Protein 1Q01 (pdb70)

Radius of gyration: 10.57 Å; Cα contacts (8 Å, |Δi|>4): 35; chains: 1; bounding box: 26×23×22 Å

Nearest PDB structures (foldseek):
  1q01-assembly1_A  TM=4.381E-01  e=5.360E-04  Macrovipera lebetinus
  1q01-assembly1_A  TM=1.027E+00  e=1.363E-05  Macrovipera lebetinus
  1q01-assembly1_A  TM=1.019E+00  e=1.363E-05  Macrovipera lebetinus
  1q01-assembly1_A  TM=5.788E-01  e=1.151E-03  Macrovipera lebetinus
  1q01-assembly1_A  TM=3.207E-01  e=1.508E-03  Macrovipera lebetinus

Foldseek 3Di:
DDPPDAADQDPPGFHDAPPDDDDPRDDHDDPDDPDPDD

GO terms:
  GO:0005576 extracellular region (C, EXP)

Solvent-accessible surface area: 3626 Å² total; per-residue (Å²): 36,141,148,50,104,76,87,177,76,49,131,151,55,65,97,3,70,113,121,80,195,171,36,121,145,22,38,34,27,53,88,146,68,153,103,139,127,130

InterPro domains:
  IPR000663 Natriuretic peptide [PF00212] (6-30)
  IPR000663 Natriuretic peptide [PR00710] (11-20)
  IPR000663 Natriuretic peptide [PR00710] (20-29)
  IPR000663 Natriuretic peptide [SM00183] (7-30)
  IPR002408 Natriuretic peptide, brain type [PR00712] (12-22)
  IPR002408 Natriuretic peptide, brain type [PR00712] (22-35)
  IPR030480 Natriuretic peptide, conserved site [PS00263] (14-30)

Organism: Macrovipera lebetinus (NCBI:txid3148341)

B-factor: mean 1.0, std 0.0, range [1.0, 1.0]

Secondary structure (DSSP, 8-state):
--SS---S--SSSSS--TTS---SS-----S--SS---

Sequence (38 aa):
GDNKPPKKGPPNGCFGHKIDRIGSHSGLGCNKVDDNKGGDNKPPKKGPPNGCFGHKIDRIGSHSGLGCNKVDDNKGGDNKPPKKGPPNGCFGHKIDRIGSHSGLGCNKVDDNKGGDNKPPKKGPPNGCFGHKIDRIGSHSGLGCNKVDDNKGGDNKPPKKGPPNGCFGHKIDRIGSHSGLGCNKVDDNKGGDNKPPKKGPPNGCFGHKIDRIGSHSGLGCNKVDDNKGGDNKPPKKGPPNGCFGHKIDRIGSHSGLGCNKVDDNKGGDNKPPKKGPPNGCFGHKIDRIGSHSGLGCNKVDDNKGGDNKPPKKGPPNGCFGHKIDRIGSHSGLGCNKVDDNKGGDNKPPKKGPPNGCFGHKIDRIGSHSGLGCNKVDDNKGGDNKPPKKGPPNGCFGHKIDRIGSHSGLGCNKVDDNKGGDNKPPKKGPPNGCFGHKIDRIGSHSGLGCNKVDDNKGGDNKPPKKGPPNGCFGHKIDRIGSHSGLGCNKVDDNKGGDNKPPKKGPPNGCFGHKIDRIGSHSGLGCNKVDDNKGGDNKPPKKGPPNGCFGHKIDRIGSHSGLGCNKVDDNKGGDNKPPKKGPPNGCFGHKIDRIGSHSGLGCNKVDDNKGGDNKPPKKGPPNGCFGHKIDRIGSHSGLGCNKVDDNKGGDNKPPKKGPPNGCFGHKIDRIGSHSGLGCNKVDDNKGGDNKPPKKGPPNGCFGHKIDRIGSHSGLGCNKVDDNKGGDNKPPKKGPPNGCFGHKIDRIGSHSGLGCNKVDDNKGGDNKPPKKGPPNGCFGHKIDRIGSHSGLGCNKVDDNKGGDNKPPKKGPPNGCFGHKIDRIGSHSGLGCNKVDDNKGGDNKPPKKGPPNGCFGHKIDRIGSHSGLGCNKVDDNKGGDNKPPKKGPPNGCFGHKIDRIGSHSGLGCNKVDDNKG

Structure (mmCIF, N/CA/C/O backbone):
data_1Q01
#
_entry.id   1Q01
#
loop_
_atom_site.group_PDB
_atom_site.id
_atom_site.type_symbol
_atom_site.label_atom_id
_atom_site.label_alt_id
_atom_site.label_comp_id
_atom_site.label_asym_id
_atom_site.label_entity_id
_atom_site.label_seq_id
_atom_site.pdbx_PDB_ins_code
_atom_site.Cartn_x
_atom_site.Cartn_y
_atom_site.Cartn_z
_atom_site.occupancy
_atom_site.B_iso_or_equiv
_atom_site.auth_seq_id
_atom_site.auth_comp_id
_atom_site.auth_asym_id
_atom_site.auth_atom_id
_atom_site.pdbx_PDB_model_num
ATOM 1 N N . GLY A 1 1 ? 3.407 10.921 4.274 1.00 0.00 1 GLY A N 1
ATOM 2 C CA . GLY A 1 1 ? 4.704 10.198 4.166 1.00 0.00 1 GLY A CA 1
ATOM 3 C C . GLY A 1 1 ? 5.749 10.733 5.126 1.00 0.00 1 GLY A C 1
ATOM 4 O O . GLY A 1 1 ? 5.442 11.042 6.277 1.00 0.00 1 GLY A O 1
ATOM 10 N N . ASP A 1 2 ? 6.986 10.844 4.650 1.00 0.00 2 ASP A N 1
ATOM 11 C CA . ASP A 1 2 ? 8.085 11.345 5.470 1.00 0.00 2 ASP A CA 1
ATOM 12 C C . ASP A 1 2 ? 8.434 10.357 6.580 1.00 0.00 2 ASP A C 1
ATOM 13 O O . ASP A 1 2 ? 9.505 9.751 6.570 1.00 0.00 2 ASP A O 1
ATOM 22 N N . ASN A 1 3 ? 7.523 10.199 7.534 1.00 0.00 3 ASN A N 1
ATOM 23 C CA . ASN A 1 3 ? 7.736 9.284 8.650 1.00 0.00 3 ASN A CA 1
ATOM 24 C C . ASN A 1 3 ? 7.558 7.835 8.206 1.00 0.00 3 ASN A C 1
ATOM 25 O O . ASN A 1 3 ? 8.228 6.934 8.710 1.00 0.00 3 ASN A O 1
ATOM 36 N N . LYS A 1 4 ? 6.650 7.619 7.259 1.00 0.00 4 LYS A N 1
ATOM 37 C CA . LYS A 1 4 ? 6.384 6.279 6.748 1.00 0.00 4 LYS A CA 1
ATOM 38 C C . LYS A 1 4 ? 6.970 6.104 5.349 1.00 0.00 4 LYS A C 1
ATOM 39 O O . LYS A 1 4 ? 6.287 6.324 4.349 1.00 0.00 4 LYS A O 1
ATOM 58 N N . PRO A 1 5 ? 8.251 5.704 5.261 1.00 0.00 5 PRO A N 1
ATOM 59 C CA . PRO A 1 5 ? 8.928 5.500 3.976 1.00 0.00 5 PRO A CA 1
ATOM 60 C C . PRO A 1 5 ? 8.403 4.272 3.233 1.00 0.00 5 PRO A C 1
ATOM 61 O O . PRO A 1 5 ? 8.639 3.139 3.651 1.00 0.00 5 PRO A O 1
ATOM 72 N N . PRO A 1 6 ? 7.681 4.479 2.116 1.00 0.00 6 PRO A N 1
ATOM 73 C CA . PRO A 1 6 ? 7.127 3.377 1.322 1.00 0.00 6 PRO A CA 1
ATOM 74 C C . PRO A 1 6 ? 8.211 2.581 0.602 1.00 0.00 6 PRO A C 1
ATOM 75 O O . PRO A 1 6 ? 9.366 3.003 0.538 1.00 0.00 6 PRO A O 1
ATOM 86 N N . LYS A 1 7 ? 7.831 1.428 0.062 1.00 0.00 7 LYS A N 1
ATOM 87 C CA . LYS A 1 7 ? 8.770 0.572 -0.653 1.00 0.00 7 LYS A CA 1
ATOM 88 C C . LYS A 1 7 ? 9.364 1.301 -1.854 1.00 0.00 7 LYS A C 1
ATOM 89 O O . LYS A 1 7 ? 8.838 2.323 -2.295 1.00 0.00 7 LYS A O 1
ATOM 108 N N . LYS A 1 8 ? 10.465 0.770 -2.377 1.00 0.00 8 LYS A N 1
ATOM 109 C CA . LYS A 1 8 ? 11.136 1.372 -3.530 1.00 0.00 8 LYS A CA 1
ATOM 110 C C . LYS A 1 8 ? 10.159 1.631 -4.667 1.00 0.00 8 LYS A C 1
ATOM 111 O O . LYS A 1 8 ? 8.972 1.321 -4.571 1.00 0.00 8 LYS A O 1
ATOM 130 N N . GLY A 1 9 ? 10.679 2.204 -5.742 1.00 0.00 9 GLY A N 1
ATOM 131 C CA . GLY A 1 9 ? 9.857 2.506 -6.899 1.00 0.00 9 GLY A CA 1
ATOM 132 C C . GLY A 1 9 ? 9.179 1.272 -7.470 1.00 0.00 9 GLY A C 1
ATOM 133 O O . GLY A 1 9 ? 9.842 0.417 -8.057 1.00 0.00 9 GLY A O 1
ATOM 137 N N . PRO A 1 10 ? 7.848 1.148 -7.315 1.00 0.00 10 PRO A N 1
ATOM 138 C CA . PRO A 1 10 ? 7.100 -0.005 -7.829 1.00 0.00 10 PRO A CA 1
ATOM 139 C C . PRO A 1 10 ? 7.033 -0.019 -9.354 1.00 0.00 10 PRO A C 1
ATOM 140 O O . PRO A 1 10 ? 7.422 0.948 -10.009 1.00 0.00 10 PRO A O 1
ATOM 151 N N . PRO A 1 11 ? 6.537 -1.122 -9.941 1.00 0.00 11 PRO A N 1
ATOM 152 C CA . PRO A 1 11 ? 6.422 -1.256 -11.396 1.00 0.00 11 PRO A CA 1
ATOM 153 C C . PRO A 1 11 ? 5.346 -0.345 -11.978 1.00 0.00 11 PRO A C 1
ATOM 154 O O . PRO A 1 11 ? 4.356 -0.814 -12.540 1.00 0.00 11 PRO A O 1
ATOM 165 N N . ASN A 1 12 ? 5.547 0.962 -11.839 1.00 0.00 12 ASN A N 1
ATOM 166 C CA . ASN A 1 12 ? 4.595 1.941 -12.351 1.00 0.00 12 ASN A CA 1
ATOM 167 C C . ASN A 1 12 ? 3.233 1.776 -11.684 1.00 0.00 12 ASN A C 1
ATOM 168 O O . ASN A 1 12 ? 2.551 0.771 -11.883 1.00 0.00 12 ASN A O 1
ATOM 179 N N . GLY A 1 13 ? 2.844 2.769 -10.892 1.00 0.00 13 GLY A N 1
ATOM 180 C CA . GLY A 1 13 ? 1.565 2.715 -10.208 1.00 0.00 13 GLY A CA 1
ATOM 181 C C . GLY A 1 13 ? 1.571 3.487 -8.903 1.00 0.00 13 GLY A C 1
ATOM 182 O O . GLY A 1 13 ? 2.612 3.984 -8.474 1.00 0.00 13 GLY A O 1
ATOM 186 N N . CYS A 1 14 ? 0.405 3.591 -8.274 1.00 0.00 14 CYS A N 1
ATOM 187 C CA . CYS A 1 14 ? 0.278 4.311 -7.011 1.00 0.00 14 CYS A CA 1
ATOM 188 C C . CYS A 1 14 ? 1.210 3.728 -5.950 1.00 0.00 14 CYS A C 1
ATOM 189 O O . CYS A 1 14 ? 2.128 2.970 -6.265 1.00 0.00 14 CYS A O 1
ATOM 196 N N . PHE A 1 15 ? 0.967 4.086 -4.692 1.00 0.00 15 PHE A N 1
ATOM 197 C CA . PHE A 1 15 ? 1.782 3.600 -3.583 1.00 0.00 15 PHE A CA 1
ATOM 198 C C . PHE A 1 15 ? 1.918 2.080 -3.625 1.00 0.00 15 PHE A C 1
ATOM 199 O O . PHE A 1 15 ? 1.171 1.399 -4.327 1.00 0.00 15 PHE A O 1
ATOM 216 N N . GLY A 1 16 ? 2.879 1.556 -2.870 1.00 0.00 16 GLY A N 1
ATOM 217 C CA . GLY A 1 16 ? 3.100 0.121 -2.836 1.00 0.00 16 GLY A CA 1
ATOM 218 C C . GLY A 1 16 ? 1.852 -0.653 -2.456 1.00 0.00 16 GLY A C 1
ATOM 219 O O . GLY A 1 16 ? 0.789 -0.069 -2.251 1.00 0.00 16 GLY A O 1
ATOM 223 N N . HIS A 1 17 ? 1.983 -1.973 -2.364 1.00 0.00 17 HIS A N 1
ATOM 224 C CA . HIS A 1 17 ? 0.863 -2.831 -2.007 1.00 0.00 17 HIS A CA 1
ATOM 225 C C . HIS A 1 17 ? 0.394 -2.555 -0.586 1.00 0.00 17 HIS A C 1
ATOM 226 O O . HIS A 1 17 ? 0.996 -1.760 0.136 1.00 0.00 17 HIS A O 1
ATOM 241 N N . LYS A 1 18 ? -0.685 -3.218 -0.190 1.00 0.00 18 LYS A N 1
ATOM 242 C CA . LYS A 1 18 ? -1.242 -3.048 1.146 1.00 0.00 18 LYS A CA 1
ATOM 243 C C . LYS A 1 18 ? -0.639 -4.056 2.121 1.00 0.00 18 LYS A C 1
ATOM 244 O O . LYS A 1 18 ? -1.359 -4.732 2.857 1.00 0.00 18 LYS A O 1
ATOM 263 N N . ILE A 1 19 ? 0.687 -4.151 2.123 1.00 0.00 19 ILE A N 1
ATOM 264 C CA . ILE A 1 19 ? 1.386 -5.075 3.008 1.00 0.00 19 ILE A CA 1
ATOM 265 C C . ILE A 1 19 ? 1.502 -4.502 4.416 1.00 0.00 19 ILE A C 1
ATOM 266 O O . ILE A 1 19 ? 1.479 -5.240 5.401 1.00 0.00 19 ILE A O 1
ATOM 282 N N . ASP A 1 20 ? 1.628 -3.182 4.504 1.00 0.00 20 ASP A N 1
ATOM 283 C CA . ASP A 1 20 ? 1.748 -2.509 5.792 1.00 0.00 20 ASP A CA 1
ATOM 284 C C . ASP A 1 20 ? 0.380 -2.327 6.441 1.00 0.00 20 ASP A C 1
ATOM 285 O O . ASP A 1 20 ? -0.595 -1.984 5.773 1.00 0.00 20 ASP A O 1
ATOM 294 N N . ARG A 1 21 ? 0.315 -2.561 7.748 1.00 0.00 21 ARG A N 1
ATOM 295 C CA . ARG A 1 21 ? -0.933 -2.422 8.488 1.00 0.00 21 ARG A CA 1
ATOM 296 C C . ARG A 1 21 ? -1.121 -0.988 8.975 1.00 0.00 21 ARG A C 1
ATOM 297 O O . ARG A 1 21 ? -0.158 -0.319 9.350 1.00 0.00 21 ARG A O 1
ATOM 318 N N . ILE A 1 22 ? -2.367 -0.523 8.966 1.00 0.00 22 ILE A N 1
ATOM 319 C CA . ILE A 1 22 ? -2.685 0.833 9.407 1.00 0.00 22 ILE A CA 1
ATOM 320 C C . ILE A 1 22 ? -1.851 1.864 8.650 1.00 0.00 22 ILE A C 1
ATOM 321 O O . ILE A 1 22 ? -0.961 1.510 7.877 1.00 0.00 22 ILE A O 1
ATOM 337 N N . GLY A 1 23 ? -2.144 3.141 8.876 1.00 0.00 23 GLY A N 1
ATOM 338 C CA . GLY A 1 23 ? -1.411 4.199 8.207 1.00 0.00 23 GLY A CA 1
ATOM 339 C C . GLY A 1 23 ? -2.235 5.461 8.043 1.00 0.00 23 GLY A C 1
ATOM 340 O O . GLY A 1 23 ? -2.940 5.625 7.047 1.00 0.00 23 GLY A O 1
ATOM 344 N N . SER A 1 24 ? -2.145 6.355 9.022 1.00 0.00 24 SER A N 1
ATOM 345 C CA . SER A 1 24 ? -2.888 7.609 8.982 1.00 0.00 24 SER A CA 1
ATOM 346 C C . SER A 1 24 ? -2.498 8.434 7.760 1.00 0.00 24 SER A C 1
ATOM 347 O O . SER A 1 24 ? -3.303 8.630 6.849 1.00 0.00 24 SER A O 1
ATOM 355 N N . HIS A 1 25 ? -1.259 8.915 7.747 1.00 0.00 25 HIS A N 1
ATOM 356 C CA . HIS A 1 25 ? -0.763 9.718 6.636 1.00 0.00 25 HIS A CA 1
ATOM 357 C C . HIS A 1 25 ? -0.712 8.898 5.351 1.00 0.00 25 HIS A C 1
ATOM 358 O O . HIS A 1 25 ? -1.467 9.149 4.412 1.00 0.00 25 HIS A O 1
ATOM 373 N N . SER A 1 26 ? 0.184 7.917 5.317 1.00 0.00 26 SER A N 1
ATOM 374 C CA . SER A 1 26 ? 0.334 7.059 4.148 1.00 0.00 26 SER A CA 1
ATOM 375 C C . SER A 1 26 ? -0.835 6.085 4.034 1.00 0.00 26 SER A C 1
ATOM 376 O O . SER A 1 26 ? -1.666 5.990 4.937 1.00 0.00 26 SER A O 1
ATOM 384 N N . GLY A 1 27 ? -0.891 5.364 2.919 1.00 0.00 27 GLY A N 1
ATOM 385 C CA . GLY A 1 27 ? -1.962 4.408 2.708 1.00 0.00 27 GLY A CA 1
ATOM 386 C C . GLY A 1 27 ? -1.716 3.521 1.504 1.00 0.00 27 GLY A C 1
ATOM 387 O O . GLY A 1 27 ? -2.403 3.637 0.489 1.00 0.00 27 GLY A O 1
ATOM 391 N N . LEU A 1 28 ? -0.734 2.634 1.615 1.00 0.00 28 LEU A N 1
ATOM 392 C CA . LEU A 1 28 ? -0.398 1.724 0.526 1.00 0.00 28 LEU A CA 1
ATOM 393 C C . LEU A 1 28 ? -1.584 0.828 0.181 1.00 0.00 28 LEU A C 1
ATOM 394 O O . LEU A 1 28 ? -2.573 0.782 0.911 1.00 0.00 28 LEU A O 1
ATOM 410 N N . GLY A 1 29 ? -1.476 0.117 -0.937 1.00 0.00 29 GLY A N 1
ATOM 411 C CA . GLY A 1 29 ? -2.545 -0.769 -1.360 1.00 0.00 29 GLY A CA 1
ATOM 412 C C . GLY A 1 29 ? -2.971 -0.521 -2.794 1.00 0.00 29 GLY A C 1
ATOM 413 O O . GLY A 1 29 ? -4.129 -0.199 -3.058 1.00 0.00 29 GLY A O 1
ATOM 417 N N . CYS A 1 30 ? -2.032 -0.670 -3.723 1.00 0.00 30 CYS A N 1
ATOM 418 C CA . CYS A 1 30 ? -2.316 -0.459 -5.138 1.00 0.00 30 CYS A CA 1
ATOM 419 C C . CYS A 1 30 ? -3.068 -1.650 -5.725 1.00 0.00 30 CYS A C 1
ATOM 420 O O . CYS A 1 30 ? -3.876 -1.496 -6.640 1.00 0.00 30 CYS A O 1
ATOM 427 N N . ASN A 1 31 ? -2.796 -2.836 -5.191 1.00 0.00 31 ASN A N 1
ATOM 428 C CA . ASN A 1 31 ? -3.447 -4.053 -5.661 1.00 0.00 31 ASN A CA 1
ATOM 429 C C . ASN A 1 31 ? -4.638 -4.410 -4.778 1.00 0.00 31 ASN A C 1
ATOM 430 O O . ASN A 1 31 ? -4.659 -4.093 -3.588 1.00 0.00 31 ASN A O 1
ATOM 441 N N . LYS A 1 32 ? -5.629 -5.070 -5.368 1.00 0.00 32 LYS A N 1
ATOM 442 C CA . LYS A 1 32 ? -6.824 -5.470 -4.634 1.00 0.00 32 LYS A CA 1
ATOM 443 C C . LYS A 1 32 ? -6.678 -6.886 -4.086 1.00 0.00 32 LYS A C 1
ATOM 444 O O . LYS A 1 32 ? -5.829 -7.653 -4.539 1.00 0.00 32 LYS A O 1
ATOM 463 N N . VAL A 1 33 ? -7.513 -7.226 -3.109 1.00 0.00 33 VAL A N 1
ATOM 464 C CA . VAL A 1 33 ? -7.479 -8.545 -2.500 1.00 0.00 33 VAL A CA 1
ATOM 465 C C . VAL A 1 33 ? -8.695 -9.368 -2.908 1.00 0.00 33 VAL A C 1
ATOM 466 O O . VAL A 1 33 ? -9.527 -8.916 -3.695 1.00 0.00 33 VAL A O 1
ATOM 479 N N . ASP A 1 34 ? -8.791 -10.576 -2.368 1.00 0.00 34 ASP A N 1
ATOM 480 C CA . ASP A 1 34 ? -9.907 -11.463 -2.675 1.00 0.00 34 ASP A CA 1
ATOM 481 C C . ASP A 1 34 ? -11.085 -11.193 -1.745 1.00 0.00 34 ASP A C 1
ATOM 482 O O . ASP A 1 34 ? -11.595 -12.101 -1.088 1.00 0.00 34 ASP A O 1
ATOM 491 N N . ASP A 1 35 ? -11.511 -9.936 -1.695 1.00 0.00 35 ASP A N 1
ATOM 492 C CA . ASP A 1 35 ? -12.629 -9.540 -0.847 1.00 0.00 35 ASP A CA 1
ATOM 493 C C . ASP A 1 35 ? -13.351 -8.329 -1.429 1.00 0.00 35 ASP A C 1
ATOM 494 O O . ASP A 1 35 ? -13.024 -7.865 -2.521 1.00 0.00 35 ASP A O 1
ATOM 503 N N . ASN A 1 36 ? -14.336 -7.824 -0.692 1.00 0.00 36 ASN A N 1
ATOM 504 C CA . ASN A 1 36 ? -15.109 -6.668 -1.131 1.00 0.00 36 ASN A CA 1
ATOM 505 C C . ASN A 1 36 ? -14.196 -5.521 -1.554 1.00 0.00 36 ASN A C 1
ATOM 506 O O . ASN A 1 36 ? -13.106 -5.348 -1.008 1.00 0.00 36 ASN A O 1
ATOM 517 N N . LYS A 1 37 ? -14.648 -4.740 -2.529 1.00 0.00 37 LYS A N 1
ATOM 518 C CA . LYS A 1 37 ? -13.872 -3.609 -3.025 1.00 0.00 37 LYS A CA 1
ATOM 519 C C . LYS A 1 37 ? -14.772 -2.599 -3.730 1.00 0.00 37 LYS A C 1
ATOM 520 O O . LYS A 1 37 ? -15.991 -2.760 -3.770 1.00 0.00 37 LYS A O 1
ATOM 539 N N . GLY A 1 38 ? -14.161 -1.556 -4.284 1.00 0.00 38 GLY A N 1
ATOM 540 C CA . GLY A 1 38 ? -14.923 -0.535 -4.979 1.00 0.00 38 GLY A CA 1
ATOM 541 C C . GLY A 1 38 ? -14.274 -0.115 -6.283 1.00 0.00 38 GLY A C 1
ATOM 542 O O . GLY A 1 38 ? -13.939 -1.005 -7.094 1.00 0.00 38 GLY A O 1
ATOM 547 N N . GLY A 1 1 ? -7.973 -3.890 4.422 1.00 0.00 1 GLY A N 2
ATOM 548 C CA . GLY A 1 1 ? -8.895 -4.001 3.259 1.00 0.00 1 GLY A CA 2
ATOM 549 C C . GLY A 1 1 ? -8.354 -4.899 2.166 1.00 0.00 1 GLY A C 2
ATOM 550 O O . GLY A 1 1 ? -8.559 -4.647 0.981 1.00 0.00 1 GLY A O 2
ATOM 556 N N . ASP A 1 2 ? -7.656 -5.955 2.565 1.00 0.00 2 ASP A N 2
ATOM 557 C CA . ASP A 1 2 ? -7.079 -6.896 1.618 1.00 0.00 2 ASP A CA 2
ATOM 558 C C . ASP A 1 2 ? -8.159 -7.540 0.756 1.00 0.00 2 ASP A C 2
ATOM 559 O O . ASP A 1 2 ? -7.933 -7.878 -0.369 1.00 0.00 2 ASP A O 2
ATOM 568 N N . ASN A 1 3 ? -9.345 -7.705 1.339 1.00 0.00 3 ASN A N 2
ATOM 569 C CA . ASN A 1 3 ? -10.471 -8.304 0.630 1.00 0.00 3 ASN A CA 2
ATOM 570 C C . ASN A 1 3 ? -11.275 -7.244 -0.111 1.00 0.00 3 ASN A C 2
ATOM 571 O O . ASN A 1 3 ? -11.855 -7.518 -1.137 1.00 0.00 3 ASN A O 2
ATOM 582 N N . LYS A 1 4 ? -11.306 -6.035 0.437 1.00 0.00 4 LYS A N 2
ATOM 583 C CA . LYS A 1 4 ? -12.039 -4.935 -0.170 1.00 0.00 4 LYS A CA 2
ATOM 584 C C . LYS A 1 4 ? -11.084 -3.917 -0.758 1.00 0.00 4 LYS A C 2
ATOM 585 O O . LYS A 1 4 ? -10.850 -2.849 -0.224 1.00 0.00 4 LYS A O 2
ATOM 604 N N . PRO A 1 5 ? -10.511 -4.239 -1.934 1.00 0.00 5 PRO A N 2
ATOM 605 C CA . PRO A 1 5 ? -9.573 -3.351 -2.628 1.00 0.00 5 PRO A CA 2
ATOM 606 C C . PRO A 1 5 ? -10.273 -2.123 -3.213 1.00 0.00 5 PRO A C 2
ATOM 607 O O . PRO A 1 5 ? -11.031 -2.234 -4.175 1.00 0.00 5 PRO A O 2
ATOM 618 N N . PRO A 1 6 ? -10.019 -0.931 -2.641 1.00 0.00 6 PRO A N 2
ATOM 619 C CA . PRO A 1 6 ? -10.635 0.299 -3.117 1.00 0.00 6 PRO A CA 2
ATOM 620 C C . PRO A 1 6 ? -10.116 0.700 -4.498 1.00 0.00 6 PRO A C 2
ATOM 621 O O . PRO A 1 6 ? -8.966 0.428 -4.848 1.00 0.00 6 PRO A O 2
ATOM 632 N N . LYS A 1 7 ? -10.970 1.352 -5.270 1.00 0.00 7 LYS A N 2
ATOM 633 C CA . LYS A 1 7 ? -10.606 1.802 -6.607 1.00 0.00 7 LYS A CA 2
ATOM 634 C C . LYS A 1 7 ? -10.207 0.629 -7.489 1.00 0.00 7 LYS A C 2
ATOM 635 O O . LYS A 1 7 ? -9.888 -0.432 -6.990 1.00 0.00 7 LYS A O 2
ATOM 654 N N . LYS A 1 8 ? -10.224 0.849 -8.797 1.00 0.00 8 LYS A N 2
ATOM 655 C CA . LYS A 1 8 ? -9.863 -0.188 -9.753 1.00 0.00 8 LYS A CA 2
ATOM 656 C C . LYS A 1 8 ? -8.356 -0.217 -9.980 1.00 0.00 8 LYS A C 2
ATOM 657 O O . LYS A 1 8 ? -7.630 0.643 -9.505 1.00 0.00 8 LYS A O 2
ATOM 676 N N . GLY A 1 9 ? -7.895 -1.225 -10.713 1.00 0.00 9 GLY A N 2
ATOM 677 C CA . GLY A 1 9 ? -6.476 -1.348 -10.992 1.00 0.00 9 GLY A CA 2
ATOM 678 C C . GLY A 1 9 ? -5.886 -0.097 -11.608 1.00 0.00 9 GLY A C 2
ATOM 679 O O . GLY A 1 9 ? -6.158 0.202 -12.767 1.00 0.00 9 GLY A O 2
ATOM 683 N N . PRO A 1 10 ? -5.068 0.637 -10.848 1.00 0.00 10 PRO A N 2
ATOM 684 C CA . PRO A 1 10 ? -4.448 1.865 -11.349 1.00 0.00 10 PRO A CA 2
ATOM 685 C C . PRO A 1 10 ? -3.284 1.586 -12.300 1.00 0.00 10 PRO A C 2
ATOM 686 O O . PRO A 1 10 ? -2.231 1.106 -11.874 1.00 0.00 10 PRO A O 2
ATOM 697 N N . PRO A 1 11 ? -3.451 1.892 -13.600 1.00 0.00 11 PRO A N 2
ATOM 698 C CA . PRO A 1 11 ? -2.402 1.671 -14.597 1.00 0.00 11 PRO A CA 2
ATOM 699 C C . PRO A 1 11 ? -1.254 2.667 -14.465 1.00 0.00 11 PRO A C 2
ATOM 700 O O . PRO A 1 11 ? -0.983 3.444 -15.381 1.00 0.00 11 PRO A O 2
ATOM 711 N N . ASN A 1 12 ? -0.577 2.638 -13.320 1.00 0.00 12 ASN A N 2
ATOM 712 C CA . ASN A 1 12 ? 0.536 3.536 -13.065 1.00 0.00 12 ASN A CA 2
ATOM 713 C C . ASN A 1 12 ? 1.331 3.062 -11.873 1.00 0.00 12 ASN A C 2
ATOM 714 O O . ASN A 1 12 ? 1.167 1.938 -11.401 1.00 0.00 12 ASN A O 2
ATOM 725 N N . GLY A 1 13 ? 2.223 3.924 -11.395 1.00 0.00 13 GLY A N 2
ATOM 726 C CA . GLY A 1 13 ? 3.056 3.572 -10.262 1.00 0.00 13 GLY A CA 2
ATOM 727 C C . GLY A 1 13 ? 2.248 3.202 -9.035 1.00 0.00 13 GLY A C 2
ATOM 728 O O . GLY A 1 13 ? 2.303 2.062 -8.570 1.00 0.00 13 GLY A O 2
ATOM 732 N N . CYS A 1 14 ? 1.491 4.159 -8.514 1.00 0.00 14 CYS A N 2
ATOM 733 C CA . CYS A 1 14 ? 0.685 3.923 -7.334 1.00 0.00 14 CYS A CA 2
ATOM 734 C C . CYS A 1 14 ? 1.522 3.535 -6.139 1.00 0.00 14 CYS A C 2
ATOM 735 O O . CYS A 1 14 ? 2.638 3.039 -6.296 1.00 0.00 14 CYS A O 2
ATOM 742 N N . PHE A 1 15 ? 0.990 3.758 -4.939 1.00 0.00 15 PHE A N 2
ATOM 743 C CA . PHE A 1 15 ? 1.704 3.429 -3.708 1.00 0.00 15 PHE A CA 2
ATOM 744 C C . PHE A 1 15 ? 2.138 1.965 -3.702 1.00 0.00 15 PHE A C 2
ATOM 745 O O . PHE A 1 15 ? 1.564 1.136 -4.403 1.00 0.00 15 PHE A O 2
ATOM 762 N N . GLY A 1 16 ? 3.162 1.662 -2.905 1.00 0.00 16 GLY A N 2
ATOM 763 C CA . GLY A 1 16 ? 3.657 0.301 -2.824 1.00 0.00 16 GLY A CA 2
ATOM 764 C C . GLY A 1 16 ? 2.595 -0.657 -2.396 1.00 0.00 16 GLY A C 2
ATOM 765 O O . GLY A 1 16 ? 1.604 -0.291 -1.771 1.00 0.00 16 GLY A O 2
ATOM 769 N N . HIS A 1 17 ? 2.808 -1.925 -2.728 1.00 0.00 17 HIS A N 2
ATOM 770 C CA . HIS A 1 17 ? 1.866 -2.983 -2.383 1.00 0.00 17 HIS A CA 2
ATOM 771 C C . HIS A 1 17 ? 1.799 -3.171 -0.872 1.00 0.00 17 HIS A C 2
ATOM 772 O O . HIS A 1 17 ? 2.525 -2.520 -0.118 1.00 0.00 17 HIS A O 2
ATOM 787 N N . LYS A 1 18 ? 0.922 -4.069 -0.439 1.00 0.00 18 LYS A N 2
ATOM 788 C CA . LYS A 1 18 ? 0.747 -4.360 0.944 1.00 0.00 18 LYS A CA 2
ATOM 789 C C . LYS A 1 18 ? -0.015 -3.250 1.639 1.00 0.00 18 LYS A C 2
ATOM 790 O O . LYS A 1 18 ? 0.534 -2.239 2.048 1.00 0.00 18 LYS A O 2
ATOM 809 N N . ILE A 1 19 ? -1.307 -3.449 1.763 1.00 0.00 19 ILE A N 2
ATOM 810 C CA . ILE A 1 19 ? -2.178 -2.467 2.403 1.00 0.00 19 ILE A CA 2
ATOM 811 C C . ILE A 1 19 ? -1.622 -2.034 3.755 1.00 0.00 19 ILE A C 2
ATOM 812 O O . ILE A 1 19 ? -1.746 -0.875 4.151 1.00 0.00 19 ILE A O 2
ATOM 828 N N . ASP A 1 20 ? -1.006 -2.977 4.465 1.00 0.00 20 ASP A N 2
ATOM 829 C CA . ASP A 1 20 ? -0.438 -2.694 5.772 1.00 0.00 20 ASP A CA 2
ATOM 830 C C . ASP A 1 20 ? -1.496 -2.176 6.735 1.00 0.00 20 ASP A C 2
ATOM 831 O O . ASP A 1 20 ? -2.554 -1.716 6.316 1.00 0.00 20 ASP A O 2
ATOM 840 N N . ARG A 1 21 ? -1.208 -2.255 8.031 1.00 0.00 21 ARG A N 2
ATOM 841 C CA . ARG A 1 21 ? -2.140 -1.795 9.048 1.00 0.00 21 ARG A CA 2
ATOM 842 C C . ARG A 1 21 ? -2.036 -0.284 9.245 1.00 0.00 21 ARG A C 2
ATOM 843 O O . ARG A 1 21 ? -1.062 0.312 8.820 1.00 0.00 21 ARG A O 2
ATOM 864 N N . ILE A 1 22 ? -3.045 0.271 9.882 1.00 0.00 22 ILE A N 2
ATOM 865 C CA . ILE A 1 22 ? -3.071 1.701 10.131 1.00 0.00 22 ILE A CA 2
ATOM 866 C C . ILE A 1 22 ? -2.899 2.484 8.832 1.00 0.00 22 ILE A C 2
ATOM 867 O O . ILE A 1 22 ? -2.650 1.904 7.775 1.00 0.00 22 ILE A O 2
ATOM 883 N N . GLY A 1 23 ? -3.038 3.807 8.915 1.00 0.00 23 GLY A N 2
ATOM 884 C CA . GLY A 1 23 ? -2.894 4.639 7.735 1.00 0.00 23 GLY A CA 2
ATOM 885 C C . GLY A 1 23 ? -2.774 6.111 8.079 1.00 0.00 23 GLY A C 2
ATOM 886 O O . GLY A 1 23 ? -3.425 6.951 7.461 1.00 0.00 23 GLY A O 2
ATOM 890 N N . SER A 1 24 ? -1.941 6.421 9.064 1.00 0.00 24 SER A N 2
ATOM 891 C CA . SER A 1 24 ? -1.740 7.801 9.490 1.00 0.00 24 SER A CA 2
ATOM 892 C C . SER A 1 24 ? -1.208 8.650 8.344 1.00 0.00 24 SER A C 2
ATOM 893 O O . SER A 1 24 ? -1.886 9.547 7.849 1.00 0.00 24 SER A O 2
ATOM 901 N N . HIS A 1 25 ? 0.006 8.364 7.924 1.00 0.00 25 HIS A N 2
ATOM 902 C CA . HIS A 1 25 ? 0.615 9.101 6.832 1.00 0.00 25 HIS A CA 2
ATOM 903 C C . HIS A 1 25 ? 0.710 8.244 5.575 1.00 0.00 25 HIS A C 2
ATOM 904 O O . HIS A 1 25 ? 0.292 8.647 4.499 1.00 0.00 25 HIS A O 2
ATOM 919 N N . SER A 1 26 ? 1.281 7.050 5.721 1.00 0.00 26 SER A N 2
ATOM 920 C CA . SER A 1 26 ? 1.434 6.130 4.598 1.00 0.00 26 SER A CA 2
ATOM 921 C C . SER A 1 26 ? 0.102 5.781 3.993 1.00 0.00 26 SER A C 2
ATOM 922 O O . SER A 1 26 ? -0.933 6.052 4.580 1.00 0.00 26 SER A O 2
ATOM 930 N N . GLY A 1 27 ? 0.126 5.171 2.810 1.00 0.00 27 GLY A N 2
ATOM 931 C CA . GLY A 1 27 ? -1.087 4.791 2.139 1.00 0.00 27 GLY A CA 2
ATOM 932 C C . GLY A 1 27 ? -0.872 3.680 1.133 1.00 0.00 27 GLY A C 2
ATOM 933 O O . GLY A 1 27 ? -1.048 3.875 -0.044 1.00 0.00 27 GLY A O 2
ATOM 937 N N . LEU A 1 28 ? -0.480 2.510 1.632 1.00 0.00 28 LEU A N 2
ATOM 938 C CA . LEU A 1 28 ? -0.231 1.360 0.772 1.00 0.00 28 LEU A CA 2
ATOM 939 C C . LEU A 1 28 ? -1.531 0.628 0.449 1.00 0.00 28 LEU A C 2
ATOM 940 O O . LEU A 1 28 ? -2.611 1.042 0.876 1.00 0.00 28 LEU A O 2
ATOM 956 N N . GLY A 1 29 ? -1.423 -0.422 -0.276 1.00 0.00 29 GLY A N 2
ATOM 957 C CA . GLY A 1 29 ? -2.599 -1.195 -0.639 1.00 0.00 29 GLY A CA 2
ATOM 958 C C . GLY A 1 29 ? -3.070 -0.901 -2.051 1.00 0.00 29 GLY A C 2
ATOM 959 O O . GLY A 1 29 ? -4.110 -0.284 -2.245 1.00 0.00 29 GLY A O 2
ATOM 963 N N . CYS A 1 30 ? -2.297 -1.349 -3.038 1.00 0.00 30 CYS A N 2
ATOM 964 C CA . CYS A 1 30 ? -2.643 -1.129 -4.436 1.00 0.00 30 CYS A CA 2
ATOM 965 C C . CYS A 1 30 ? -3.009 -2.442 -5.122 1.00 0.00 30 CYS A C 2
ATOM 966 O O . CYS A 1 30 ? -4.143 -2.625 -5.570 1.00 0.00 30 CYS A O 2
ATOM 973 N N . ASN A 1 31 ? -2.046 -3.352 -5.204 1.00 0.00 31 ASN A N 2
ATOM 974 C CA . ASN A 1 31 ? -2.264 -4.650 -5.834 1.00 0.00 31 ASN A CA 2
ATOM 975 C C . ASN A 1 31 ? -3.425 -5.388 -5.178 1.00 0.00 31 ASN A C 2
ATOM 976 O O . ASN A 1 31 ? -4.061 -4.875 -4.259 1.00 0.00 31 ASN A O 2
ATOM 987 N N . LYS A 1 32 ? -3.694 -6.599 -5.660 1.00 0.00 32 LYS A N 2
ATOM 988 C CA . LYS A 1 32 ? -4.778 -7.411 -5.123 1.00 0.00 32 LYS A CA 2
ATOM 989 C C . LYS A 1 32 ? -6.119 -6.699 -5.272 1.00 0.00 32 LYS A C 2
ATOM 990 O O . LYS A 1 32 ? -6.686 -6.204 -4.305 1.00 0.00 32 LYS A O 2
ATOM 1009 N N . VAL A 1 33 ? -6.617 -6.655 -6.507 1.00 0.00 33 VAL A N 2
ATOM 1010 C CA . VAL A 1 33 ? -7.889 -6.009 -6.796 1.00 0.00 33 VAL A CA 2
ATOM 1011 C C . VAL A 1 33 ? -8.876 -6.990 -7.420 1.00 0.00 33 VAL A C 2
ATOM 1012 O O . VAL A 1 33 ? -8.517 -7.765 -8.307 1.00 0.00 33 VAL A O 2
ATOM 1025 N N . ASP A 1 34 ? -10.119 -6.950 -6.952 1.00 0.00 34 ASP A N 2
ATOM 1026 C CA . ASP A 1 34 ? -11.158 -7.836 -7.466 1.00 0.00 34 ASP A CA 2
ATOM 1027 C C . ASP A 1 34 ? -12.121 -7.071 -8.371 1.00 0.00 34 ASP A C 2
ATOM 1028 O O . ASP A 1 34 ? -13.331 -7.063 -8.144 1.00 0.00 34 ASP A O 2
ATOM 1037 N N . ASP A 1 35 ? -11.575 -6.437 -9.403 1.00 0.00 35 ASP A N 2
ATOM 1038 C CA . ASP A 1 35 ? -12.386 -5.671 -10.342 1.00 0.00 35 ASP A CA 2
ATOM 1039 C C . ASP A 1 35 ? -13.339 -6.582 -11.107 1.00 0.00 35 ASP A C 2
ATOM 1040 O O . ASP A 1 35 ? -12.913 -7.371 -11.954 1.00 0.00 35 ASP A O 2
ATOM 1049 N N . ASN A 1 36 ? -14.627 -6.476 -10.801 1.00 0.00 36 ASN A N 2
ATOM 1050 C CA . ASN A 1 36 ? -15.647 -7.286 -11.459 1.00 0.00 36 ASN A CA 2
ATOM 1051 C C . ASN A 1 36 ? -15.481 -8.764 -11.113 1.00 0.00 36 ASN A C 2
ATOM 1052 O O . ASN A 1 36 ? -16.257 -9.322 -10.340 1.00 0.00 36 ASN A O 2
ATOM 1063 N N . LYS A 1 37 ? -14.462 -9.392 -11.692 1.00 0.00 37 LYS A N 2
ATOM 1064 C CA . LYS A 1 37 ? -14.193 -10.803 -11.444 1.00 0.00 37 LYS A CA 2
ATOM 1065 C C . LYS A 1 37 ? -12.904 -11.239 -12.135 1.00 0.00 37 LYS A C 2
ATOM 1066 O O . LYS A 1 37 ? -12.104 -11.984 -11.563 1.00 0.00 37 LYS A O 2
ATOM 1085 N N . GLY A 1 38 ? -12.711 -10.776 -13.366 1.00 0.00 38 GLY A N 2
ATOM 1086 C CA . GLY A 1 38 ? -11.518 -11.131 -14.111 1.00 0.00 38 GLY A CA 2
ATOM 1087 C C . GLY A 1 38 ? -10.412 -10.108 -13.955 1.00 0.00 38 GLY A C 2
ATOM 1088 O O . GLY A 1 38 ? -9.324 -10.486 -13.476 1.00 0.00 38 GLY A O 2
ATOM 1093 N N . GLY A 1 1 ? 16.545 8.394 -9.157 1.00 0.00 1 GLY A N 3
ATOM 1094 C CA . GLY A 1 1 ? 16.726 6.976 -8.732 1.00 0.00 1 GLY A CA 3
ATOM 1095 C C . GLY A 1 1 ? 15.498 6.419 -8.042 1.00 0.00 1 GLY A C 3
ATOM 1096 O O . GLY A 1 1 ? 14.571 7.155 -7.717 1.00 0.00 1 GLY A O 3
ATOM 1102 N N . ASP A 1 2 ? 15.498 5.109 -7.811 1.00 0.00 2 ASP A N 3
ATOM 1103 C CA . ASP A 1 2 ? 14.378 4.451 -7.153 1.00 0.00 2 ASP A CA 3
ATOM 1104 C C . ASP A 1 2 ? 14.830 3.179 -6.443 1.00 0.00 2 ASP A C 3
ATOM 1105 O O . ASP A 1 2 ? 14.674 2.076 -6.964 1.00 0.00 2 ASP A O 3
ATOM 1114 N N . ASN A 1 3 ? 15.398 3.343 -5.249 1.00 0.00 3 ASN A N 3
ATOM 1115 C CA . ASN A 1 3 ? 15.875 2.209 -4.469 1.00 0.00 3 ASN A CA 3
ATOM 1116 C C . ASN A 1 3 ? 14.735 1.250 -4.147 1.00 0.00 3 ASN A C 3
ATOM 1117 O O . ASN A 1 3 ? 14.938 0.040 -4.040 1.00 0.00 3 ASN A O 3
ATOM 1128 N N . LYS A 1 4 ? 13.531 1.797 -3.995 1.00 0.00 4 LYS A N 3
ATOM 1129 C CA . LYS A 1 4 ? 12.358 0.989 -3.686 1.00 0.00 4 LYS A CA 3
ATOM 1130 C C . LYS A 1 4 ? 11.450 0.857 -4.906 1.00 0.00 4 LYS A C 3
ATOM 1131 O O . LYS A 1 4 ? 10.518 1.638 -5.089 1.00 0.00 4 LYS A O 3
ATOM 1150 N N . PRO A 1 5 ? 11.711 -0.142 -5.767 1.00 0.00 5 PRO A N 3
ATOM 1151 C CA . PRO A 1 5 ? 10.917 -0.377 -6.975 1.00 0.00 5 PRO A CA 3
ATOM 1152 C C . PRO A 1 5 ? 9.518 -0.904 -6.651 1.00 0.00 5 PRO A C 3
ATOM 1153 O O . PRO A 1 5 ? 9.367 -2.013 -6.212 1.00 0.00 5 PRO A O 3
ATOM 1164 N N . PRO A 1 6 ? 8.476 -0.082 -6.874 1.00 0.00 6 PRO A N 3
ATOM 1165 C CA . PRO A 1 6 ? 7.091 -0.479 -6.601 1.00 0.00 6 PRO A CA 3
ATOM 1166 C C . PRO A 1 6 ? 6.592 -1.538 -7.572 1.00 0.00 6 PRO A C 3
ATOM 1167 O O . PRO A 1 6 ? 7.199 -1.757 -8.622 1.00 0.00 6 PRO A O 3
ATOM 1178 N N . LYS A 1 7 ? 5.493 -2.166 -7.222 1.00 0.00 7 LYS A N 3
ATOM 1179 C CA . LYS A 1 7 ? 4.913 -3.207 -8.065 1.00 0.00 7 LYS A CA 3
ATOM 1180 C C . LYS A 1 7 ? 4.527 -2.650 -9.429 1.00 0.00 7 LYS A C 3
ATOM 1181 O O . LYS A 1 7 ? 4.416 -1.460 -9.604 1.00 0.00 7 LYS A O 3
ATOM 1200 N N . LYS A 1 8 ? 4.317 -3.545 -10.391 1.00 0.00 8 LYS A N 3
ATOM 1201 C CA . LYS A 1 8 ? 3.941 -3.141 -11.740 1.00 0.00 8 LYS A CA 3
ATOM 1202 C C . LYS A 1 8 ? 2.426 -3.220 -11.928 1.00 0.00 8 LYS A C 3
ATOM 1203 O O . LYS A 1 8 ? 1.739 -3.758 -11.074 1.00 0.00 8 LYS A O 3
ATOM 1222 N N . GLY A 1 9 ? 1.969 -2.686 -13.039 1.00 0.00 9 GLY A N 3
ATOM 1223 C CA . GLY A 1 9 ? 0.550 -2.706 -13.319 1.00 0.00 9 GLY A CA 3
ATOM 1224 C C . GLY A 1 9 ? 0.022 -1.357 -13.747 1.00 0.00 9 GLY A C 3
ATOM 1225 O O . GLY A 1 9 ? -0.004 -1.072 -14.939 1.00 0.00 9 GLY A O 3
ATOM 1229 N N . PRO A 1 10 ? -0.406 -0.534 -12.791 1.00 0.00 10 PRO A N 3
ATOM 1230 C CA . PRO A 1 10 ? -0.932 0.798 -13.092 1.00 0.00 10 PRO A CA 3
ATOM 1231 C C . PRO A 1 10 ? 0.149 1.754 -13.570 1.00 0.00 10 PRO A C 3
ATOM 1232 O O . PRO A 1 10 ? 1.315 1.616 -13.204 1.00 0.00 10 PRO A O 3
ATOM 1243 N N . PRO A 1 11 ? -0.215 2.745 -14.402 1.00 0.00 11 PRO A N 3
ATOM 1244 C CA . PRO A 1 11 ? 0.732 3.728 -14.930 1.00 0.00 11 PRO A CA 3
ATOM 1245 C C . PRO A 1 11 ? 1.160 4.741 -13.880 1.00 0.00 11 PRO A C 3
ATOM 1246 O O . PRO A 1 11 ? 0.939 5.945 -14.031 1.00 0.00 11 PRO A O 3
ATOM 1257 N N . ASN A 1 12 ? 1.781 4.251 -12.808 1.00 0.00 12 ASN A N 3
ATOM 1258 C CA . ASN A 1 12 ? 2.239 5.119 -11.727 1.00 0.00 12 ASN A CA 3
ATOM 1259 C C . ASN A 1 12 ? 2.915 4.312 -10.645 1.00 0.00 12 ASN A C 3
ATOM 1260 O O . ASN A 1 12 ? 3.060 3.092 -10.762 1.00 0.00 12 ASN A O 3
ATOM 1271 N N . GLY A 1 13 ? 3.348 4.993 -9.589 1.00 0.00 13 GLY A N 3
ATOM 1272 C CA . GLY A 1 13 ? 4.026 4.321 -8.498 1.00 0.00 13 GLY A CA 3
ATOM 1273 C C . GLY A 1 13 ? 3.148 4.179 -7.269 1.00 0.00 13 GLY A C 3
ATOM 1274 O O . GLY A 1 13 ? 3.314 4.903 -6.294 1.00 0.00 13 GLY A O 3
ATOM 1278 N N . CYS A 1 14 ? 2.213 3.233 -7.325 1.00 0.00 14 CYS A N 3
ATOM 1279 C CA . CYS A 1 14 ? 1.325 2.996 -6.205 1.00 0.00 14 CYS A CA 3
ATOM 1280 C C . CYS A 1 14 ? 2.073 2.614 -4.948 1.00 0.00 14 CYS A C 3
ATOM 1281 O O . CYS A 1 14 ? 3.255 2.266 -5.012 1.00 0.00 14 CYS A O 3
ATOM 1288 N N . PHE A 1 15 ? 1.403 2.680 -3.803 1.00 0.00 15 PHE A N 3
ATOM 1289 C CA . PHE A 1 15 ? 2.018 2.344 -2.529 1.00 0.00 15 PHE A CA 3
ATOM 1290 C C . PHE A 1 15 ? 2.528 0.907 -2.532 1.00 0.00 15 PHE A C 3
ATOM 1291 O O . PHE A 1 15 ? 2.428 0.204 -3.536 1.00 0.00 15 PHE A O 3
ATOM 1308 N N . GLY A 1 16 ? 3.079 0.485 -1.400 1.00 0.00 16 GLY A N 3
ATOM 1309 C CA . GLY A 1 16 ? 3.603 -0.865 -1.293 1.00 0.00 16 GLY A CA 3
ATOM 1310 C C . GLY A 1 16 ? 2.532 -1.890 -1.491 1.00 0.00 16 GLY A C 3
ATOM 1311 O O . GLY A 1 16 ? 1.404 -1.577 -1.868 1.00 0.00 16 GLY A O 3
ATOM 1315 N N . HIS A 1 17 ? 2.887 -3.145 -1.226 1.00 0.00 17 HIS A N 3
ATOM 1316 C CA . HIS A 1 17 ? 1.947 -4.252 -1.372 1.00 0.00 17 HIS A CA 3
ATOM 1317 C C . HIS A 1 17 ? 0.693 -4.020 -0.542 1.00 0.00 17 HIS A C 3
ATOM 1318 O O . HIS A 1 17 ? 0.545 -2.994 0.115 1.00 0.00 17 HIS A O 3
ATOM 1333 N N . LYS A 1 18 ? -0.190 -4.991 -0.592 1.00 0.00 18 LYS A N 3
ATOM 1334 C CA . LYS A 1 18 ? -1.432 -4.916 0.133 1.00 0.00 18 LYS A CA 3
ATOM 1335 C C . LYS A 1 18 ? -1.270 -5.460 1.536 1.00 0.00 18 LYS A C 3
ATOM 1336 O O . LYS A 1 18 ? -2.081 -6.260 2.004 1.00 0.00 18 LYS A O 3
ATOM 1355 N N . ILE A 1 19 ? -0.249 -5.012 2.217 1.00 0.00 19 ILE A N 3
ATOM 1356 C CA . ILE A 1 19 ? 0.012 -5.444 3.582 1.00 0.00 19 ILE A CA 3
ATOM 1357 C C . ILE A 1 19 ? -0.699 -4.545 4.584 1.00 0.00 19 ILE A C 3
ATOM 1358 O O . ILE A 1 19 ? -1.105 -4.990 5.658 1.00 0.00 19 ILE A O 3
ATOM 1374 N N . ASP A 1 20 ? -0.841 -3.276 4.218 1.00 0.00 20 ASP A N 3
ATOM 1375 C CA . ASP A 1 20 ? -1.495 -2.305 5.073 1.00 0.00 20 ASP A CA 3
ATOM 1376 C C . ASP A 1 20 ? -0.874 -2.238 6.450 1.00 0.00 20 ASP A C 3
ATOM 1377 O O . ASP A 1 20 ? -1.052 -3.128 7.282 1.00 0.00 20 ASP A O 3
ATOM 1386 N N . ARG A 1 21 ? -0.116 -1.169 6.682 1.00 0.00 21 ARG A N 3
ATOM 1387 C CA . ARG A 1 21 ? 0.558 -0.968 7.956 1.00 0.00 21 ARG A CA 3
ATOM 1388 C C . ARG A 1 21 ? 0.311 0.410 8.479 1.00 0.00 21 ARG A C 3
ATOM 1389 O O . ARG A 1 21 ? -0.154 1.280 7.744 1.00 0.00 21 ARG A O 3
ATOM 1410 N N . ILE A 1 22 ? 0.624 0.631 9.752 1.00 0.00 22 ILE A N 3
ATOM 1411 C CA . ILE A 1 22 ? 0.435 1.940 10.372 1.00 0.00 22 ILE A CA 3
ATOM 1412 C C . ILE A 1 22 ? 0.969 3.058 9.485 1.00 0.00 22 ILE A C 3
ATOM 1413 O O . ILE A 1 22 ? 1.999 2.908 8.828 1.00 0.00 22 ILE A O 3
ATOM 1429 N N . GLY A 1 23 ? 0.258 4.183 9.473 1.00 0.00 23 GLY A N 3
ATOM 1430 C CA . GLY A 1 23 ? 0.673 5.311 8.660 1.00 0.00 23 GLY A CA 3
ATOM 1431 C C . GLY A 1 23 ? -0.486 6.012 8.000 1.00 0.00 23 GLY A C 3
ATOM 1432 O O . GLY A 1 23 ? -0.915 5.617 6.923 1.00 0.00 23 GLY A O 3
ATOM 1436 N N . SER A 1 24 ? -0.982 7.048 8.658 1.00 0.00 24 SER A N 3
ATOM 1437 C CA . SER A 1 24 ? -2.102 7.816 8.139 1.00 0.00 24 SER A CA 3
ATOM 1438 C C . SER A 1 24 ? -1.909 8.163 6.665 1.00 0.00 24 SER A C 3
ATOM 1439 O O . SER A 1 24 ? -2.741 7.833 5.824 1.00 0.00 24 SER A O 3
ATOM 1447 N N . HIS A 1 25 ? -0.798 8.829 6.369 1.00 0.00 25 HIS A N 3
ATOM 1448 C CA . HIS A 1 25 ? -0.472 9.234 5.006 1.00 0.00 25 HIS A CA 3
ATOM 1449 C C . HIS A 1 25 ? -0.720 8.101 4.015 1.00 0.00 25 HIS A C 3
ATOM 1450 O O . HIS A 1 25 ? -1.406 8.282 3.006 1.00 0.00 25 HIS A O 3
ATOM 1465 N N . SER A 1 26 ? -0.157 6.936 4.307 1.00 0.00 26 SER A N 3
ATOM 1466 C CA . SER A 1 26 ? -0.303 5.765 3.446 1.00 0.00 26 SER A CA 3
ATOM 1467 C C . SER A 1 26 ? -1.737 5.594 2.974 1.00 0.00 26 SER A C 3
ATOM 1468 O O . SER A 1 26 ? -2.682 5.898 3.707 1.00 0.00 26 SER A O 3
ATOM 1476 N N . GLY A 1 27 ? -1.902 5.104 1.751 1.00 0.00 27 GLY A N 3
ATOM 1477 C CA . GLY A 1 27 ? -3.226 4.899 1.201 1.00 0.00 27 GLY A CA 3
ATOM 1478 C C . GLY A 1 27 ? -3.324 3.617 0.396 1.00 0.00 27 GLY A C 3
ATOM 1479 O O . GLY A 1 27 ? -3.694 3.638 -0.767 1.00 0.00 27 GLY A O 3
ATOM 1483 N N . LEU A 1 28 ? -2.987 2.498 1.031 1.00 0.00 28 LEU A N 3
ATOM 1484 C CA . LEU A 1 28 ? -3.029 1.192 0.373 1.00 0.00 28 LEU A CA 3
ATOM 1485 C C . LEU A 1 28 ? -4.342 1.002 -0.381 1.00 0.00 28 LEU A C 3
ATOM 1486 O O . LEU A 1 28 ? -5.275 1.792 -0.235 1.00 0.00 28 LEU A O 3
ATOM 1502 N N . GLY A 1 29 ? -4.410 -0.049 -1.161 1.00 0.00 29 GLY A N 3
ATOM 1503 C CA . GLY A 1 29 ? -5.607 -0.293 -1.931 1.00 0.00 29 GLY A CA 3
ATOM 1504 C C . GLY A 1 29 ? -5.311 -0.577 -3.388 1.00 0.00 29 GLY A C 3
ATOM 1505 O O . GLY A 1 29 ? -6.008 -1.370 -4.028 1.00 0.00 29 GLY A O 3
ATOM 1509 N N . CYS A 1 30 ? -4.276 0.034 -3.917 1.00 0.00 30 CYS A N 3
ATOM 1510 C CA . CYS A 1 30 ? -3.890 -0.151 -5.309 1.00 0.00 30 CYS A CA 3
ATOM 1511 C C . CYS A 1 30 ? -3.534 -1.582 -5.589 1.00 0.00 30 CYS A C 3
ATOM 1512 O O . CYS A 1 30 ? -3.844 -2.114 -6.654 1.00 0.00 30 CYS A O 3
ATOM 1519 N N . ASN A 1 31 ? -2.887 -2.219 -4.618 1.00 0.00 31 ASN A N 3
ATOM 1520 C CA . ASN A 1 31 ? -2.492 -3.613 -4.751 1.00 0.00 31 ASN A CA 3
ATOM 1521 C C . ASN A 1 31 ? -3.701 -4.506 -5.013 1.00 0.00 31 ASN A C 3
ATOM 1522 O O . ASN A 1 31 ? -4.812 -4.213 -4.561 1.00 0.00 31 ASN A O 3
ATOM 1533 N N . LYS A 1 32 ? -3.485 -5.595 -5.746 1.00 0.00 32 LYS A N 3
ATOM 1534 C CA . LYS A 1 32 ? -4.550 -6.527 -6.068 1.00 0.00 32 LYS A CA 3
ATOM 1535 C C . LYS A 1 32 ? -5.183 -7.100 -4.798 1.00 0.00 32 LYS A C 3
ATOM 1536 O O . LYS A 1 32 ? -4.484 -7.608 -3.921 1.00 0.00 32 LYS A O 3
ATOM 1555 N N . VAL A 1 33 ? -6.503 -7.004 -4.710 1.00 0.00 33 VAL A N 3
ATOM 1556 C CA . VAL A 1 33 ? -7.232 -7.512 -3.554 1.00 0.00 33 VAL A CA 3
ATOM 1557 C C . VAL A 1 33 ? -7.981 -8.792 -3.899 1.00 0.00 33 VAL A C 3
ATOM 1558 O O . VAL A 1 33 ? -7.869 -9.312 -5.009 1.00 0.00 33 VAL A O 3
ATOM 1571 N N . ASP A 1 34 ? -8.740 -9.300 -2.937 1.00 0.00 34 ASP A N 3
ATOM 1572 C CA . ASP A 1 34 ? -9.515 -10.519 -3.130 1.00 0.00 34 ASP A CA 3
ATOM 1573 C C . ASP A 1 34 ? -10.677 -10.285 -4.095 1.00 0.00 34 ASP A C 3
ATOM 1574 O O . ASP A 1 34 ? -11.840 -10.427 -3.723 1.00 0.00 34 ASP A O 3
ATOM 1583 N N . ASP A 1 35 ? -10.348 -9.921 -5.329 1.00 0.00 35 ASP A N 3
ATOM 1584 C CA . ASP A 1 35 ? -11.361 -9.666 -6.346 1.00 0.00 35 ASP A CA 3
ATOM 1585 C C . ASP A 1 35 ? -12.157 -10.934 -6.650 1.00 0.00 35 ASP A C 3
ATOM 1586 O O . ASP A 1 35 ? -13.369 -10.981 -6.451 1.00 0.00 35 ASP A O 3
ATOM 1595 N N . ASN A 1 36 ? -11.462 -11.957 -7.140 1.00 0.00 36 ASN A N 3
ATOM 1596 C CA . ASN A 1 36 ? -12.096 -13.226 -7.479 1.00 0.00 36 ASN A CA 3
ATOM 1597 C C . ASN A 1 36 ? -12.950 -13.741 -6.319 1.00 0.00 36 ASN A C 3
ATOM 1598 O O . ASN A 1 36 ? -12.442 -14.369 -5.391 1.00 0.00 36 ASN A O 3
ATOM 1609 N N . LYS A 1 37 ? -14.251 -13.471 -6.386 1.00 0.00 37 LYS A N 3
ATOM 1610 C CA . LYS A 1 37 ? -15.176 -13.910 -5.341 1.00 0.00 37 LYS A CA 3
ATOM 1611 C C . LYS A 1 37 ? -15.669 -15.325 -5.612 1.00 0.00 37 LYS A C 3
ATOM 1612 O O . LYS A 1 37 ? -15.955 -16.084 -4.685 1.00 0.00 37 LYS A O 3
ATOM 1631 N N . GLY A 1 38 ? -15.770 -15.676 -6.889 1.00 0.00 38 GLY A N 3
ATOM 1632 C CA . GLY A 1 38 ? -16.231 -17.000 -7.260 1.00 0.00 38 GLY A CA 3
ATOM 1633 C C . GLY A 1 38 ? -15.441 -17.591 -8.414 1.00 0.00 38 GLY A C 3
ATOM 1634 O O . GLY A 1 38 ? -14.234 -17.848 -8.237 1.00 0.00 38 GLY A O 3
ATOM 1639 N N . GLY A 1 1 ? 7.917 -15.687 -14.378 1.00 0.00 1 GLY A N 4
ATOM 1640 C CA . GLY A 1 1 ? 6.865 -16.723 -14.589 1.00 0.00 1 GLY A CA 4
ATOM 1641 C C . GLY A 1 1 ? 5.463 -16.151 -14.536 1.00 0.00 1 GLY A C 4
ATOM 1642 O O . GLY A 1 1 ? 4.665 -16.360 -15.446 1.00 0.00 1 GLY A O 4
ATOM 1648 N N . ASP A 1 2 ? 5.163 -15.419 -13.467 1.00 0.00 2 ASP A N 4
ATOM 1649 C CA . ASP A 1 2 ? 3.849 -14.813 -13.296 1.00 0.00 2 ASP A CA 4
ATOM 1650 C C . ASP A 1 2 ? 3.973 -13.367 -12.832 1.00 0.00 2 ASP A C 4
ATOM 1651 O O . ASP A 1 2 ? 5.011 -12.959 -12.302 1.00 0.00 2 ASP A O 4
ATOM 1660 N N . ASN A 1 3 ? 2.917 -12.590 -13.036 1.00 0.00 3 ASN A N 4
ATOM 1661 C CA . ASN A 1 3 ? 2.906 -11.186 -12.640 1.00 0.00 3 ASN A CA 4
ATOM 1662 C C . ASN A 1 3 ? 1.481 -10.644 -12.593 1.00 0.00 3 ASN A C 4
ATOM 1663 O O . ASN A 1 3 ? 0.944 -10.183 -13.599 1.00 0.00 3 ASN A O 4
ATOM 1674 N N . LYS A 1 4 ? 0.870 -10.702 -11.412 1.00 0.00 4 LYS A N 4
ATOM 1675 C CA . LYS A 1 4 ? -0.491 -10.218 -11.231 1.00 0.00 4 LYS A CA 4
ATOM 1676 C C . LYS A 1 4 ? -0.586 -8.739 -11.594 1.00 0.00 4 LYS A C 4
ATOM 1677 O O . LYS A 1 4 ? -0.074 -7.878 -10.882 1.00 0.00 4 LYS A O 4
ATOM 1696 N N . PRO A 1 5 ? -1.243 -8.417 -12.711 1.00 0.00 5 PRO A N 4
ATOM 1697 C CA . PRO A 1 5 ? -1.408 -7.031 -13.158 1.00 0.00 5 PRO A CA 4
ATOM 1698 C C . PRO A 1 5 ? -2.377 -6.247 -12.275 1.00 0.00 5 PRO A C 4
ATOM 1699 O O . PRO A 1 5 ? -3.580 -6.501 -12.286 1.00 0.00 5 PRO A O 4
ATOM 1710 N N . PRO A 1 6 ? -1.864 -5.278 -11.491 1.00 0.00 6 PRO A N 4
ATOM 1711 C CA . PRO A 1 6 ? -2.699 -4.462 -10.601 1.00 0.00 6 PRO A CA 4
ATOM 1712 C C . PRO A 1 6 ? -3.594 -3.496 -11.375 1.00 0.00 6 PRO A C 4
ATOM 1713 O O . PRO A 1 6 ? -3.308 -3.146 -12.519 1.00 0.00 6 PRO A O 4
ATOM 1724 N N . LYS A 1 7 ? -4.680 -3.069 -10.742 1.00 0.00 7 LYS A N 4
ATOM 1725 C CA . LYS A 1 7 ? -5.618 -2.144 -11.368 1.00 0.00 7 LYS A CA 4
ATOM 1726 C C . LYS A 1 7 ? -4.924 -0.841 -11.744 1.00 0.00 7 LYS A C 4
ATOM 1727 O O . LYS A 1 7 ? -3.823 -0.568 -11.272 1.00 0.00 7 LYS A O 4
ATOM 1746 N N . LYS A 1 8 ? -5.581 -0.083 -12.590 1.00 0.00 8 LYS A N 4
ATOM 1747 C CA . LYS A 1 8 ? -5.028 1.191 -13.032 1.00 0.00 8 LYS A CA 4
ATOM 1748 C C . LYS A 1 8 ? -5.786 2.356 -12.411 1.00 0.00 8 LYS A C 4
ATOM 1749 O O . LYS A 1 8 ? -6.788 2.166 -11.724 1.00 0.00 8 LYS A O 4
ATOM 1768 N N . GLY A 1 9 ? -5.294 3.564 -12.657 1.00 0.00 9 GLY A N 4
ATOM 1769 C CA . GLY A 1 9 ? -5.931 4.752 -12.119 1.00 0.00 9 GLY A CA 4
ATOM 1770 C C . GLY A 1 9 ? -4.931 5.751 -11.573 1.00 0.00 9 GLY A C 4
ATOM 1771 O O . GLY A 1 9 ? -4.857 6.881 -12.053 1.00 0.00 9 GLY A O 4
ATOM 1775 N N . PRO A 1 10 ? -4.134 5.361 -10.558 1.00 0.00 10 PRO A N 4
ATOM 1776 C CA . PRO A 1 10 ? -3.132 6.244 -9.958 1.00 0.00 10 PRO A CA 4
ATOM 1777 C C . PRO A 1 10 ? -1.980 6.546 -10.909 1.00 0.00 10 PRO A C 4
ATOM 1778 O O . PRO A 1 10 ? -1.756 5.818 -11.878 1.00 0.00 10 PRO A O 4
ATOM 1789 N N . PRO A 1 11 ? -1.229 7.631 -10.648 1.00 0.00 11 PRO A N 4
ATOM 1790 C CA . PRO A 1 11 ? -0.098 8.031 -11.491 1.00 0.00 11 PRO A CA 4
ATOM 1791 C C . PRO A 1 11 ? 1.051 7.076 -11.360 1.00 0.00 11 PRO A C 4
ATOM 1792 O O . PRO A 1 11 ? 1.570 6.863 -10.266 1.00 0.00 11 PRO A O 4
ATOM 1803 N N . ASN A 1 12 ? 1.463 6.502 -12.491 1.00 0.00 12 ASN A N 4
ATOM 1804 C CA . ASN A 1 12 ? 2.583 5.566 -12.520 1.00 0.00 12 ASN A CA 4
ATOM 1805 C C . ASN A 1 12 ? 2.518 4.574 -11.361 1.00 0.00 12 ASN A C 4
ATOM 1806 O O . ASN A 1 12 ? 3.030 4.843 -10.272 1.00 0.00 12 ASN A O 4
ATOM 1817 N N . GLY A 1 13 ? 1.887 3.428 -11.601 1.00 0.00 13 GLY A N 4
ATOM 1818 C CA . GLY A 1 13 ? 1.765 2.419 -10.570 1.00 0.00 13 GLY A CA 4
ATOM 1819 C C . GLY A 1 13 ? 1.056 2.933 -9.330 1.00 0.00 13 GLY A C 4
ATOM 1820 O O . GLY A 1 13 ? 0.149 3.725 -9.426 1.00 0.00 13 GLY A O 4
ATOM 1824 N N . CYS A 1 14 ? 1.501 2.480 -8.165 1.00 0.00 14 CYS A N 4
ATOM 1825 C CA . CYS A 1 14 ? 0.905 2.898 -6.902 1.00 0.00 14 CYS A CA 4
ATOM 1826 C C . CYS A 1 14 ? 1.786 2.498 -5.724 1.00 0.00 14 CYS A C 4
ATOM 1827 O O . CYS A 1 14 ? 2.810 1.839 -5.895 1.00 0.00 14 CYS A O 4
ATOM 1834 N N . PHE A 1 15 ? 1.374 2.900 -4.525 1.00 0.00 15 PHE A N 4
ATOM 1835 C CA . PHE A 1 15 ? 2.125 2.581 -3.314 1.00 0.00 15 PHE A CA 4
ATOM 1836 C C . PHE A 1 15 ? 2.247 1.071 -3.131 1.00 0.00 15 PHE A C 4
ATOM 1837 O O . PHE A 1 15 ? 1.626 0.296 -3.860 1.00 0.00 15 PHE A O 4
ATOM 1854 N N . GLY A 1 16 ? 3.050 0.663 -2.154 1.00 0.00 16 GLY A N 4
ATOM 1855 C CA . GLY A 1 16 ? 3.246 -0.735 -1.895 1.00 0.00 16 GLY A CA 4
ATOM 1856 C C . GLY A 1 16 ? 1.946 -1.442 -1.603 1.00 0.00 16 GLY A C 4
ATOM 1857 O O . GLY A 1 16 ? 0.891 -0.817 -1.488 1.00 0.00 16 GLY A O 4
ATOM 1861 N N . HIS A 1 17 ? 2.022 -2.766 -1.479 1.00 0.00 17 HIS A N 4
ATOM 1862 C CA . HIS A 1 17 ? 0.848 -3.576 -1.197 1.00 0.00 17 HIS A CA 4
ATOM 1863 C C . HIS A 1 17 ? 0.228 -3.192 0.137 1.00 0.00 17 HIS A C 4
ATOM 1864 O O . HIS A 1 17 ? 0.766 -2.362 0.838 1.00 0.00 17 HIS A O 4
ATOM 1879 N N . LYS A 1 18 ? -0.873 -3.805 0.436 1.00 0.00 18 LYS A N 4
ATOM 1880 C CA . LYS A 1 18 ? -1.574 -3.530 1.668 1.00 0.00 18 LYS A CA 4
ATOM 1881 C C . LYS A 1 18 ? -1.099 -4.466 2.779 1.00 0.00 18 LYS A C 4
ATOM 1882 O O . LYS A 1 18 ? -1.909 -5.071 3.484 1.00 0.00 18 LYS A O 4
ATOM 1901 N N . ILE A 1 19 ? 0.181 -4.576 2.931 1.00 0.00 19 ILE A N 4
ATOM 1902 C CA . ILE A 1 19 ? 0.761 -5.432 3.958 1.00 0.00 19 ILE A CA 4
ATOM 1903 C C . ILE A 1 19 ? 0.925 -4.678 5.273 1.00 0.00 19 ILE A C 4
ATOM 1904 O O . ILE A 1 19 ? 0.578 -5.183 6.338 1.00 0.00 19 ILE A O 4
ATOM 1920 N N . ASP A 1 20 ? 1.466 -3.463 5.189 1.00 0.00 20 ASP A N 4
ATOM 1921 C CA . ASP A 1 20 ? 1.679 -2.640 6.372 1.00 0.00 20 ASP A CA 4
ATOM 1922 C C . ASP A 1 20 ? 0.347 -2.150 6.940 1.00 0.00 20 ASP A C 4
ATOM 1923 O O . ASP A 1 20 ? -0.554 -1.860 6.192 1.00 0.00 20 ASP A O 4
ATOM 1932 N N . ARG A 1 21 ? 0.275 -2.054 8.261 1.00 0.00 21 ARG A N 4
ATOM 1933 C CA . ARG A 1 21 ? -0.907 -1.603 8.927 1.00 0.00 21 ARG A CA 4
ATOM 1934 C C . ARG A 1 21 ? -0.841 -0.104 9.210 1.00 0.00 21 ARG A C 4
ATOM 1935 O O . ARG A 1 21 ? -0.667 0.295 10.353 1.00 0.00 21 ARG A O 4
ATOM 1956 N N . ILE A 1 22 ? -0.985 0.666 8.158 1.00 0.00 22 ILE A N 4
ATOM 1957 C CA . ILE A 1 22 ? -0.939 2.116 8.291 1.00 0.00 22 ILE A CA 4
ATOM 1958 C C . ILE A 1 22 ? -2.123 2.763 7.573 1.00 0.00 22 ILE A C 4
ATOM 1959 O O . ILE A 1 22 ? -2.882 2.092 6.880 1.00 0.00 22 ILE A O 4
ATOM 1975 N N . GLY A 1 23 ? -2.265 4.076 7.743 1.00 0.00 23 GLY A N 4
ATOM 1976 C CA . GLY A 1 23 ? -3.354 4.788 7.106 1.00 0.00 23 GLY A CA 4
ATOM 1977 C C . GLY A 1 23 ? -3.192 6.294 7.191 1.00 0.00 23 GLY A C 4
ATOM 1978 O O . GLY A 1 23 ? -3.465 7.012 6.230 1.00 0.00 23 GLY A O 4
ATOM 1982 N N . SER A 1 24 ? -2.744 6.774 8.347 1.00 0.00 24 SER A N 4
ATOM 1983 C CA . SER A 1 24 ? -2.546 8.204 8.559 1.00 0.00 24 SER A CA 4
ATOM 1984 C C . SER A 1 24 ? -1.539 8.767 7.561 1.00 0.00 24 SER A C 4
ATOM 1985 O O . SER A 1 24 ? -1.910 9.452 6.607 1.00 0.00 24 SER A O 4
ATOM 1993 N N . HIS A 1 25 ? -0.264 8.471 7.786 1.00 0.00 25 HIS A N 4
ATOM 1994 C CA . HIS A 1 25 ? 0.774 8.954 6.907 1.00 0.00 25 HIS A CA 4
ATOM 1995 C C . HIS A 1 25 ? 0.669 8.323 5.521 1.00 0.00 25 HIS A C 4
ATOM 1996 O O . HIS A 1 25 ? 0.372 9.004 4.546 1.00 0.00 25 HIS A O 4
ATOM 2011 N N . SER A 1 26 ? 0.900 7.020 5.446 1.00 0.00 26 SER A N 4
ATOM 2012 C CA . SER A 1 26 ? 0.823 6.303 4.178 1.00 0.00 26 SER A CA 4
ATOM 2013 C C . SER A 1 26 ? -0.560 5.780 3.933 1.00 0.00 26 SER A C 4
ATOM 2014 O O . SER A 1 26 ? -1.417 5.857 4.811 1.00 0.00 26 SER A O 4
ATOM 2022 N N . GLY A 1 27 ? -0.786 5.252 2.736 1.00 0.00 27 GLY A N 4
ATOM 2023 C CA . GLY A 1 27 ? -2.097 4.725 2.400 1.00 0.00 27 GLY A CA 4
ATOM 2024 C C . GLY A 1 27 ? -2.030 3.618 1.366 1.00 0.00 27 GLY A C 4
ATOM 2025 O O . GLY A 1 27 ? -2.701 3.677 0.336 1.00 0.00 27 GLY A O 4
ATOM 2029 N N . LEU A 1 28 ? -1.213 2.608 1.644 1.00 0.00 28 LEU A N 4
ATOM 2030 C CA . LEU A 1 28 ? -1.052 1.476 0.729 1.00 0.00 28 LEU A CA 4
ATOM 2031 C C . LEU A 1 28 ? -2.403 0.874 0.358 1.00 0.00 28 LEU A C 4
ATOM 2032 O O . LEU A 1 28 ? -3.452 1.345 0.798 1.00 0.00 28 LEU A O 4
ATOM 2048 N N . GLY A 1 29 ? -2.365 -0.149 -0.420 1.00 0.00 29 GLY A N 4
ATOM 2049 C CA . GLY A 1 29 ? -3.589 -0.801 -0.844 1.00 0.00 29 GLY A CA 4
ATOM 2050 C C . GLY A 1 29 ? -4.024 -0.385 -2.234 1.00 0.00 29 GLY A C 4
ATOM 2051 O O . GLY A 1 29 ? -5.060 0.235 -2.396 1.00 0.00 29 GLY A O 4
ATOM 2055 N N . CYS A 1 30 ? -3.241 -0.759 -3.236 1.00 0.00 30 CYS A N 4
ATOM 2056 C CA . CYS A 1 30 ? -3.554 -0.419 -4.623 1.00 0.00 30 CYS A CA 4
ATOM 2057 C C . CYS A 1 30 ? -3.571 -1.669 -5.498 1.00 0.00 30 CYS A C 4
ATOM 2058 O O . CYS A 1 30 ? -4.549 -1.935 -6.198 1.00 0.00 30 CYS A O 4
ATOM 2065 N N . ASN A 1 31 ? -2.485 -2.434 -5.450 1.00 0.00 31 ASN A N 4
ATOM 2066 C CA . ASN A 1 31 ? -2.370 -3.652 -6.238 1.00 0.00 31 ASN A CA 4
ATOM 2067 C C . ASN A 1 31 ? -3.490 -4.628 -5.897 1.00 0.00 31 ASN A C 4
ATOM 2068 O O . ASN A 1 31 ? -3.716 -4.949 -4.730 1.00 0.00 31 ASN A O 4
ATOM 2079 N N . LYS A 1 32 ? -4.189 -5.099 -6.924 1.00 0.00 32 LYS A N 4
ATOM 2080 C CA . LYS A 1 32 ? -5.288 -6.040 -6.733 1.00 0.00 32 LYS A CA 4
ATOM 2081 C C . LYS A 1 32 ? -4.798 -7.319 -6.064 1.00 0.00 32 LYS A C 4
ATOM 2082 O O . LYS A 1 32 ? -4.353 -8.252 -6.736 1.00 0.00 32 LYS A O 4
ATOM 2101 N N . VAL A 1 33 ? -4.885 -7.358 -4.741 1.00 0.00 33 VAL A N 4
ATOM 2102 C CA . VAL A 1 33 ? -4.453 -8.522 -3.982 1.00 0.00 33 VAL A CA 4
ATOM 2103 C C . VAL A 1 33 ? -5.650 -9.311 -3.458 1.00 0.00 33 VAL A C 4
ATOM 2104 O O . VAL A 1 33 ? -6.797 -8.986 -3.761 1.00 0.00 33 VAL A O 4
ATOM 2117 N N . ASP A 1 34 ? -5.372 -10.346 -2.675 1.00 0.00 34 ASP A N 4
ATOM 2118 C CA . ASP A 1 34 ? -6.420 -11.181 -2.112 1.00 0.00 34 ASP A CA 4
ATOM 2119 C C . ASP A 1 34 ? -7.204 -10.429 -1.040 1.00 0.00 34 ASP A C 4
ATOM 2120 O O . ASP A 1 34 ? -7.217 -10.827 0.123 1.00 0.00 34 ASP A O 4
ATOM 2129 N N . ASP A 1 35 ? -7.849 -9.341 -1.440 1.00 0.00 35 ASP A N 4
ATOM 2130 C CA . ASP A 1 35 ? -8.635 -8.534 -0.521 1.00 0.00 35 ASP A CA 4
ATOM 2131 C C . ASP A 1 35 ? -10.092 -8.985 -0.514 1.00 0.00 35 ASP A C 4
ATOM 2132 O O . ASP A 1 35 ? -10.773 -8.938 -1.540 1.00 0.00 35 ASP A O 4
ATOM 2141 N N . ASN A 1 36 ? -10.567 -9.424 0.623 1.00 0.00 36 ASN A N 4
ATOM 2142 C CA . ASN A 1 36 ? -11.941 -9.884 0.769 1.00 0.00 36 ASN A CA 4
ATOM 2143 C C . ASN A 1 36 ? -12.929 -8.861 0.229 1.00 0.00 36 ASN A C 4
ATOM 2144 O O . ASN A 1 36 ? -13.850 -9.215 -0.501 1.00 0.00 36 ASN A O 4
ATOM 2155 N N . LYS A 1 37 ? -12.727 -7.596 0.558 1.00 0.00 37 LYS A N 4
ATOM 2156 C CA . LYS A 1 37 ? -13.595 -6.524 0.112 1.00 0.00 37 LYS A CA 4
ATOM 2157 C C . LYS A 1 37 ? -13.580 -6.435 -1.407 1.00 0.00 37 LYS A C 4
ATOM 2158 O O . LYS A 1 37 ? -14.577 -6.063 -2.030 1.00 0.00 37 LYS A O 4
ATOM 2177 N N . GLY A 1 38 ? -12.444 -6.782 -2.004 1.00 0.00 38 GLY A N 4
ATOM 2178 C CA . GLY A 1 38 ? -12.319 -6.736 -3.449 1.00 0.00 38 GLY A CA 4
ATOM 2179 C C . GLY A 1 38 ? -12.550 -5.346 -4.003 1.00 0.00 38 GLY A C 4
ATOM 2180 O O . GLY A 1 38 ? -13.723 -4.988 -4.242 1.00 0.00 38 GLY A O 4
ATOM 2185 N N . GLY A 1 1 ? -6.442 13.626 -14.538 1.00 0.00 1 GLY A N 5
ATOM 2186 C CA . GLY A 1 1 ? -5.217 12.913 -14.996 1.00 0.00 1 GLY A CA 5
ATOM 2187 C C . GLY A 1 1 ? -4.344 12.463 -13.840 1.00 0.00 1 GLY A C 5
ATOM 2188 O O . GLY A 1 1 ? -4.707 11.549 -13.101 1.00 0.00 1 GLY A O 5
ATOM 2194 N N . ASP A 1 2 ? -3.194 13.109 -13.683 1.00 0.00 2 ASP A N 5
ATOM 2195 C CA . ASP A 1 2 ? -2.264 12.772 -12.613 1.00 0.00 2 ASP A CA 5
ATOM 2196 C C . ASP A 1 2 ? -1.785 14.028 -11.892 1.00 0.00 2 ASP A C 5
ATOM 2197 O O . ASP A 1 2 ? -0.825 14.667 -12.316 1.00 0.00 2 ASP A O 5
ATOM 2206 N N . ASN A 1 3 ? -2.462 14.375 -10.803 1.00 0.00 3 ASN A N 5
ATOM 2207 C CA . ASN A 1 3 ? -2.100 15.556 -10.025 1.00 0.00 3 ASN A CA 5
ATOM 2208 C C . ASN A 1 3 ? -1.087 15.208 -8.943 1.00 0.00 3 ASN A C 5
ATOM 2209 O O . ASN A 1 3 ? -0.202 16.000 -8.634 1.00 0.00 3 ASN A O 5
ATOM 2220 N N . LYS A 1 4 ? -1.233 14.017 -8.368 1.00 0.00 4 LYS A N 5
ATOM 2221 C CA . LYS A 1 4 ? -0.332 13.561 -7.318 1.00 0.00 4 LYS A CA 5
ATOM 2222 C C . LYS A 1 4 ? 0.604 12.492 -7.848 1.00 0.00 4 LYS A C 5
ATOM 2223 O O . LYS A 1 4 ? 0.330 11.298 -7.736 1.00 0.00 4 LYS A O 5
ATOM 2242 N N . PRO A 1 5 ? 1.727 12.914 -8.430 1.00 0.00 5 PRO A N 5
ATOM 2243 C CA . PRO A 1 5 ? 2.721 11.985 -8.977 1.00 0.00 5 PRO A CA 5
ATOM 2244 C C . PRO A 1 5 ? 3.467 11.219 -7.882 1.00 0.00 5 PRO A C 5
ATOM 2245 O O . PRO A 1 5 ? 4.264 11.802 -7.146 1.00 0.00 5 PRO A O 5
ATOM 2256 N N . PRO A 1 6 ? 3.217 9.907 -7.758 1.00 0.00 6 PRO A N 5
ATOM 2257 C CA . PRO A 1 6 ? 3.871 9.075 -6.743 1.00 0.00 6 PRO A CA 5
ATOM 2258 C C . PRO A 1 6 ? 5.355 8.873 -7.028 1.00 0.00 6 PRO A C 5
ATOM 2259 O O . PRO A 1 6 ? 5.833 9.186 -8.118 1.00 0.00 6 PRO A O 5
ATOM 2270 N N . LYS A 1 7 ? 6.076 8.347 -6.041 1.00 0.00 7 LYS A N 5
ATOM 2271 C CA . LYS A 1 7 ? 7.506 8.104 -6.188 1.00 0.00 7 LYS A CA 5
ATOM 2272 C C . LYS A 1 7 ? 7.777 7.127 -7.327 1.00 0.00 7 LYS A C 5
ATOM 2273 O O . LYS A 1 7 ? 6.879 6.422 -7.783 1.00 0.00 7 LYS A O 5
ATOM 2292 N N . LYS A 1 8 ? 9.025 7.092 -7.783 1.00 0.00 8 LYS A N 5
ATOM 2293 C CA . LYS A 1 8 ? 9.419 6.198 -8.867 1.00 0.00 8 LYS A CA 5
ATOM 2294 C C . LYS A 1 8 ? 9.571 4.769 -8.370 1.00 0.00 8 LYS A C 5
ATOM 2295 O O . LYS A 1 8 ? 9.551 4.515 -7.168 1.00 0.00 8 LYS A O 5
ATOM 2314 N N . GLY A 1 9 ? 9.727 3.834 -9.302 1.00 0.00 9 GLY A N 5
ATOM 2315 C CA . GLY A 1 9 ? 9.883 2.439 -8.936 1.00 0.00 9 GLY A CA 5
ATOM 2316 C C . GLY A 1 9 ? 9.061 1.512 -9.818 1.00 0.00 9 GLY A C 5
ATOM 2317 O O . GLY A 1 9 ? 9.539 1.059 -10.860 1.00 0.00 9 GLY A O 5
ATOM 2321 N N . PRO A 1 10 ? 7.811 1.214 -9.421 1.00 0.00 10 PRO A N 5
ATOM 2322 C CA . PRO A 1 10 ? 6.931 0.333 -10.192 1.00 0.00 10 PRO A CA 5
ATOM 2323 C C . PRO A 1 10 ? 6.468 0.974 -11.498 1.00 0.00 10 PRO A C 5
ATOM 2324 O O . PRO A 1 10 ? 6.471 2.196 -11.633 1.00 0.00 10 PRO A O 5
ATOM 2335 N N . PRO A 1 11 ? 6.059 0.157 -12.482 1.00 0.00 11 PRO A N 5
ATOM 2336 C CA . PRO A 1 11 ? 5.589 0.645 -13.780 1.00 0.00 11 PRO A CA 5
ATOM 2337 C C . PRO A 1 11 ? 4.243 1.350 -13.680 1.00 0.00 11 PRO A C 5
ATOM 2338 O O . PRO A 1 11 ? 3.195 0.743 -13.908 1.00 0.00 11 PRO A O 5
ATOM 2349 N N . ASN A 1 12 ? 4.275 2.633 -13.335 1.00 0.00 12 ASN A N 5
ATOM 2350 C CA . ASN A 1 12 ? 3.055 3.416 -13.205 1.00 0.00 12 ASN A CA 5
ATOM 2351 C C . ASN A 1 12 ? 2.138 2.828 -12.134 1.00 0.00 12 ASN A C 5
ATOM 2352 O O . ASN A 1 12 ? 0.915 2.927 -12.229 1.00 0.00 12 ASN A O 5
ATOM 2363 N N . GLY A 1 13 ? 2.740 2.218 -11.120 1.00 0.00 13 GLY A N 5
ATOM 2364 C CA . GLY A 1 13 ? 1.966 1.623 -10.048 1.00 0.00 13 GLY A CA 5
ATOM 2365 C C . GLY A 1 13 ? 1.721 2.586 -8.903 1.00 0.00 13 GLY A C 5
ATOM 2366 O O . GLY A 1 13 ? 2.411 3.597 -8.777 1.00 0.00 13 GLY A O 5
ATOM 2370 N N . CYS A 1 14 ? 0.739 2.271 -8.064 1.00 0.00 14 CYS A N 5
ATOM 2371 C CA . CYS A 1 14 ? 0.405 3.114 -6.924 1.00 0.00 14 CYS A CA 5
ATOM 2372 C C . CYS A 1 14 ? 1.403 2.907 -5.789 1.00 0.00 14 CYS A C 5
ATOM 2373 O O . CYS A 1 14 ? 2.432 2.254 -5.964 1.00 0.00 14 CYS A O 5
ATOM 2380 N N . PHE A 1 15 ? 1.088 3.471 -4.627 1.00 0.00 15 PHE A N 5
ATOM 2381 C CA . PHE A 1 15 ? 1.953 3.342 -3.452 1.00 0.00 15 PHE A CA 5
ATOM 2382 C C . PHE A 1 15 ? 2.275 1.878 -3.168 1.00 0.00 15 PHE A C 5
ATOM 2383 O O . PHE A 1 15 ? 1.842 0.983 -3.893 1.00 0.00 15 PHE A O 5
ATOM 2400 N N . GLY A 1 16 ? 3.041 1.645 -2.106 1.00 0.00 16 GLY A N 5
ATOM 2401 C CA . GLY A 1 16 ? 3.414 0.286 -1.739 1.00 0.00 16 GLY A CA 5
ATOM 2402 C C . GLY A 1 16 ? 2.225 -0.615 -1.662 1.00 0.00 16 GLY A C 5
ATOM 2403 O O . GLY A 1 16 ? 1.074 -0.184 -1.707 1.00 0.00 16 GLY A O 5
ATOM 2407 N N . HIS A 1 17 ? 2.495 -1.912 -1.555 1.00 0.00 17 HIS A N 5
ATO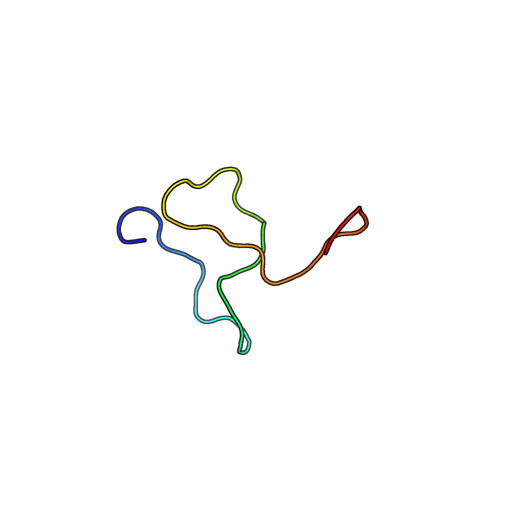M 2408 C CA . HIS A 1 17 ? 1.442 -2.915 -1.477 1.00 0.00 17 HIS A CA 5
ATOM 2409 C C . HIS A 1 17 ? 0.634 -2.752 -0.201 1.00 0.00 17 HIS A C 5
ATOM 2410 O O . HIS A 1 17 ? 0.945 -1.913 0.611 1.00 0.00 17 HIS A O 5
ATOM 2425 N N . LYS A 1 18 ? -0.372 -3.571 -0.079 1.00 0.00 18 LYS A N 5
ATOM 2426 C CA . LYS A 1 18 ? -1.230 -3.521 1.080 1.00 0.00 18 LYS A CA 5
ATOM 2427 C C . LYS A 1 18 ? -0.719 -4.457 2.171 1.00 0.00 18 LYS A C 5
ATOM 2428 O O . LYS A 1 18 ? -1.480 -5.249 2.733 1.00 0.00 18 LYS A O 5
ATOM 2447 N N . ILE A 1 19 ? 0.539 -4.368 2.467 1.00 0.00 19 ILE A N 5
ATOM 2448 C CA . ILE A 1 19 ? 1.150 -5.210 3.491 1.00 0.00 19 ILE A CA 5
ATOM 2449 C C . ILE A 1 19 ? 1.132 -4.517 4.848 1.00 0.00 19 ILE A C 5
ATOM 2450 O O . ILE A 1 19 ? 0.976 -5.161 5.884 1.00 0.00 19 ILE A O 5
ATOM 2466 N N . ASP A 1 20 ? 1.297 -3.196 4.839 1.00 0.00 20 ASP A N 5
ATOM 2467 C CA . ASP A 1 20 ? 1.301 -2.413 6.068 1.00 0.00 20 ASP A CA 5
ATOM 2468 C C . ASP A 1 20 ? -0.090 -1.985 6.444 1.00 0.00 20 ASP A C 5
ATOM 2469 O O . ASP A 1 20 ? -0.773 -1.342 5.654 1.00 0.00 20 ASP A O 5
ATOM 2478 N N . ARG A 1 21 ? -0.503 -2.341 7.651 1.00 0.00 21 ARG A N 5
ATOM 2479 C CA . ARG A 1 21 ? -1.827 -1.994 8.131 1.00 0.00 21 ARG A CA 5
ATOM 2480 C C . ARG A 1 21 ? -1.774 -0.768 9.042 1.00 0.00 21 ARG A C 5
ATOM 2481 O O . ARG A 1 21 ? -1.916 -0.878 10.261 1.00 0.00 21 ARG A O 5
ATOM 2502 N N . ILE A 1 22 ? -1.563 0.363 8.443 1.00 0.00 22 ILE A N 5
ATOM 2503 C CA . ILE A 1 22 ? -1.484 1.609 9.197 1.00 0.00 22 ILE A CA 5
ATOM 2504 C C . ILE A 1 22 ? -2.351 2.690 8.555 1.00 0.00 22 ILE A C 5
ATOM 2505 O O . ILE A 1 22 ? -2.893 2.498 7.467 1.00 0.00 22 ILE A O 5
ATOM 2521 N N . GLY A 1 23 ? -2.472 3.824 9.236 1.00 0.00 23 GLY A N 5
ATOM 2522 C CA . GLY A 1 23 ? -3.274 4.917 8.713 1.00 0.00 23 GLY A CA 5
ATOM 2523 C C . GLY A 1 23 ? -2.793 6.269 9.197 1.00 0.00 23 GLY A C 5
ATOM 2524 O O . GLY A 1 23 ? -3.580 7.213 9.305 1.00 0.00 23 GLY A O 5
ATOM 2528 N N . SER A 1 24 ? -1.503 6.367 9.496 1.00 0.00 24 SER A N 5
ATOM 2529 C CA . SER A 1 24 ? -0.921 7.616 9.968 1.00 0.00 24 SER A CA 5
ATOM 2530 C C . SER A 1 24 ? -0.872 8.660 8.855 1.00 0.00 24 SER A C 5
ATOM 2531 O O . SER A 1 24 ? -1.595 9.653 8.891 1.00 0.00 24 SER A O 5
ATOM 2539 N N . HIS A 1 25 ? -0.022 8.421 7.868 1.00 0.00 25 HIS A N 5
ATOM 2540 C CA . HIS A 1 25 ? 0.120 9.335 6.742 1.00 0.00 25 HIS A CA 5
ATOM 2541 C C . HIS A 1 25 ? -0.108 8.609 5.420 1.00 0.00 25 HIS A C 5
ATOM 2542 O O . HIS A 1 25 ? -1.038 8.930 4.683 1.00 0.00 25 HIS A O 5
ATOM 2557 N N . SER A 1 26 ? 0.716 7.634 5.128 1.00 0.00 26 SER A N 5
ATOM 2558 C CA . SER A 1 26 ? 0.600 6.863 3.895 1.00 0.00 26 SER A CA 5
ATOM 2559 C C . SER A 1 26 ? -0.711 6.147 3.820 1.00 0.00 26 SER A C 5
ATOM 2560 O O . SER A 1 26 ? -1.477 6.143 4.787 1.00 0.00 26 SER A O 5
ATOM 2568 N N . GLY A 1 27 ? -0.994 5.546 2.674 1.00 0.00 27 GLY A N 5
ATOM 2569 C CA . GLY A 1 27 ? -2.242 4.830 2.497 1.00 0.00 27 GLY A CA 5
ATOM 2570 C C . GLY A 1 27 ? -2.173 3.798 1.390 1.00 0.00 27 GLY A C 5
ATOM 2571 O O . GLY A 1 27 ? -2.862 3.911 0.380 1.00 0.00 27 GLY A O 5
ATOM 2575 N N . LEU A 1 28 ? -1.329 2.786 1.583 1.00 0.00 28 LEU A N 5
ATOM 2576 C CA . LEU A 1 28 ? -1.163 1.728 0.591 1.00 0.00 28 LEU A CA 5
ATOM 2577 C C . LEU A 1 28 ? -2.503 1.078 0.253 1.00 0.00 28 LEU A C 5
ATOM 2578 O O . LEU A 1 28 ? -3.506 1.319 0.922 1.00 0.00 28 LEU A O 5
ATOM 2594 N N . GLY A 1 29 ? -2.506 0.249 -0.755 1.00 0.00 29 GLY A N 5
ATOM 2595 C CA . GLY A 1 29 ? -3.722 -0.389 -1.164 1.00 0.00 29 GLY A CA 5
ATOM 2596 C C . GLY A 1 29 ? -4.135 -0.039 -2.578 1.00 0.00 29 GLY A C 5
ATOM 2597 O O . GLY A 1 29 ? -4.950 0.828 -2.790 1.00 0.00 29 GLY A O 5
ATOM 2601 N N . CYS A 1 30 ? -3.574 -0.749 -3.551 1.00 0.00 30 CYS A N 5
ATOM 2602 C CA . CYS A 1 30 ? -3.890 -0.507 -4.955 1.00 0.00 30 CYS A CA 5
ATOM 2603 C C . CYS A 1 30 ? -3.785 -1.793 -5.765 1.00 0.00 30 CYS A C 5
ATOM 2604 O O . CYS A 1 30 ? -4.724 -2.185 -6.460 1.00 0.00 30 CYS A O 5
ATOM 2611 N N . ASN A 1 31 ? -2.632 -2.456 -5.670 1.00 0.00 31 ASN A N 5
ATOM 2612 C CA . ASN A 1 31 ? -2.401 -3.698 -6.389 1.00 0.00 31 ASN A CA 5
ATOM 2613 C C . ASN A 1 31 ? -3.425 -4.757 -5.999 1.00 0.00 31 ASN A C 5
ATOM 2614 O O . ASN A 1 31 ? -3.677 -4.986 -4.815 1.00 0.00 31 ASN A O 5
ATOM 2625 N N . LYS A 1 32 ? -4.019 -5.402 -7.000 1.00 0.00 32 LYS A N 5
ATOM 2626 C CA . LYS A 1 32 ? -5.015 -6.431 -6.761 1.00 0.00 32 LYS A CA 5
ATOM 2627 C C . LYS A 1 32 ? -4.424 -7.588 -5.959 1.00 0.00 32 LYS A C 5
ATOM 2628 O O . LYS A 1 32 ? -3.348 -8.089 -6.281 1.00 0.00 32 LYS A O 5
ATOM 2647 N N . VAL A 1 33 ? -5.138 -8.004 -4.918 1.00 0.00 33 VAL A N 5
ATOM 2648 C CA . VAL A 1 33 ? -4.687 -9.097 -4.073 1.00 0.00 33 VAL A CA 5
ATOM 2649 C C . VAL A 1 33 ? -5.508 -10.354 -4.317 1.00 0.00 33 VAL A C 5
ATOM 2650 O O . VAL A 1 33 ? -6.378 -10.379 -5.194 1.00 0.00 33 VAL A O 5
ATOM 2663 N N . ASP A 1 34 ? -5.232 -11.399 -3.545 1.00 0.00 34 ASP A N 5
ATOM 2664 C CA . ASP A 1 34 ? -5.948 -12.660 -3.683 1.00 0.00 34 ASP A CA 5
ATOM 2665 C C . ASP A 1 34 ? -7.378 -12.533 -3.164 1.00 0.00 34 ASP A C 5
ATOM 2666 O O . ASP A 1 34 ? -7.773 -13.215 -2.218 1.00 0.00 34 ASP A O 5
ATOM 2675 N N . ASP A 1 35 ? -8.151 -11.652 -3.793 1.00 0.00 35 ASP A N 5
ATOM 2676 C CA . ASP A 1 35 ? -9.533 -11.432 -3.402 1.00 0.00 35 ASP A CA 5
ATOM 2677 C C . ASP A 1 35 ? -10.471 -12.300 -4.233 1.00 0.00 35 ASP A C 5
ATOM 2678 O O . ASP A 1 35 ? -10.028 -13.161 -4.998 1.00 0.00 35 ASP A O 5
ATOM 2687 N N . ASN A 1 36 ? -11.773 -12.069 -4.077 1.00 0.00 36 ASN A N 5
ATOM 2688 C CA . ASN A 1 36 ? -12.782 -12.826 -4.810 1.00 0.00 36 ASN A CA 5
ATOM 2689 C C . ASN A 1 36 ? -12.784 -14.290 -4.392 1.00 0.00 36 ASN A C 5
ATOM 2690 O O . ASN A 1 36 ? -13.684 -14.747 -3.687 1.00 0.00 36 ASN A O 5
ATOM 2701 N N . LYS A 1 37 ? -11.766 -15.029 -4.825 1.00 0.00 37 LYS A N 5
ATOM 2702 C CA . LYS A 1 37 ? -11.651 -16.444 -4.495 1.00 0.00 37 LYS A CA 5
ATOM 2703 C C . LYS A 1 37 ? -11.036 -16.630 -3.112 1.00 0.00 37 LYS A C 5
ATOM 2704 O O . LYS A 1 37 ? -9.996 -16.049 -2.801 1.00 0.00 37 LYS A O 5
ATOM 2723 N N . GLY A 1 38 ? -11.682 -17.444 -2.285 1.00 0.00 38 GLY A N 5
ATOM 2724 C CA . GLY A 1 38 ? -11.183 -17.694 -0.946 1.00 0.00 38 GLY A CA 5
ATOM 2725 C C . GLY A 1 38 ? -11.874 -16.839 0.095 1.00 0.00 38 GLY A C 5
ATOM 2726 O O . GLY A 1 38 ? -12.158 -17.363 1.162 1.00 0.00 38 GLY A O 5
ATOM 2731 N N . GLY A 1 1 ? -14.883 11.355 -3.764 1.00 0.00 1 GLY A N 6
ATOM 2732 C CA . GLY A 1 1 ? -14.156 12.312 -4.641 1.00 0.00 1 GLY A CA 6
ATOM 2733 C C . GLY A 1 1 ? -12.665 12.327 -4.373 1.00 0.00 1 GLY A C 6
ATOM 2734 O O . GLY A 1 1 ? -12.223 12.013 -3.264 1.00 0.00 1 GLY A O 6
ATOM 2740 N N . ASP A 1 2 ? -11.885 12.692 -5.383 1.00 0.00 2 ASP A N 6
ATOM 2741 C CA . ASP A 1 2 ? -10.435 12.744 -5.250 1.00 0.00 2 ASP A CA 6
ATOM 2742 C C . ASP A 1 2 ? -9.859 13.917 -6.042 1.00 0.00 2 ASP A C 6
ATOM 2743 O O . ASP A 1 2 ? -10.413 14.323 -7.060 1.00 0.00 2 ASP A O 6
ATOM 2752 N N . ASN A 1 3 ? -8.739 14.452 -5.563 1.00 0.00 3 ASN A N 6
ATOM 2753 C CA . ASN A 1 3 ? -8.088 15.577 -6.225 1.00 0.00 3 ASN A CA 6
ATOM 2754 C C . ASN A 1 3 ? -7.062 15.089 -7.245 1.00 0.00 3 ASN A C 6
ATOM 2755 O O . ASN A 1 3 ? -6.833 15.735 -8.265 1.00 0.00 3 ASN A O 6
ATOM 2766 N N . LYS A 1 4 ? -6.455 13.941 -6.962 1.00 0.00 4 LYS A N 6
ATOM 2767 C CA . LYS A 1 4 ? -5.456 13.366 -7.854 1.00 0.00 4 LYS A CA 6
ATOM 2768 C C . LYS A 1 4 ? -6.021 12.158 -8.598 1.00 0.00 4 LYS A C 6
ATOM 2769 O O . LYS A 1 4 ? -5.875 11.021 -8.152 1.00 0.00 4 LYS A O 6
ATOM 2788 N N . PRO A 1 5 ? -6.674 12.393 -9.749 1.00 0.00 5 PRO A N 6
ATOM 2789 C CA . PRO A 1 5 ? -7.262 11.318 -10.556 1.00 0.00 5 PRO A CA 6
ATOM 2790 C C . PRO A 1 5 ? -6.202 10.454 -11.233 1.00 0.00 5 PRO A C 6
ATOM 2791 O O . PRO A 1 5 ? -5.519 10.904 -12.157 1.00 0.00 5 PRO A O 6
ATOM 2802 N N . PRO A 1 6 ? -6.041 9.193 -10.792 1.00 0.00 6 PRO A N 6
ATOM 2803 C CA . PRO A 1 6 ? -5.055 8.274 -11.366 1.00 0.00 6 PRO A CA 6
ATOM 2804 C C . PRO A 1 6 ? -5.423 7.841 -12.783 1.00 0.00 6 PRO A C 6
ATOM 2805 O O . PRO A 1 6 ? -6.569 7.976 -13.205 1.00 0.00 6 PRO A O 6
ATOM 2816 N N . LYS A 1 7 ? -4.433 7.329 -13.511 1.00 0.00 7 LYS A N 6
ATOM 2817 C CA . LYS A 1 7 ? -4.653 6.878 -14.881 1.00 0.00 7 LYS A CA 6
ATOM 2818 C C . LYS A 1 7 ? -5.663 5.731 -14.922 1.00 0.00 7 LYS A C 6
ATOM 2819 O O . LYS A 1 7 ? -5.947 5.102 -13.902 1.00 0.00 7 LYS A O 6
ATOM 2838 N N . LYS A 1 8 ? -6.202 5.466 -16.110 1.00 0.00 8 LYS A N 6
ATOM 2839 C CA . LYS A 1 8 ? -7.182 4.400 -16.284 1.00 0.00 8 LYS A CA 6
ATOM 2840 C C . LYS A 1 8 ? -6.505 3.034 -16.259 1.00 0.00 8 LYS A C 6
ATOM 2841 O O . LYS A 1 8 ? -5.277 2.937 -16.252 1.00 0.00 8 LYS A O 6
ATOM 2860 N N . GLY A 1 9 ? -7.313 1.979 -16.250 1.00 0.00 9 GLY A N 6
ATOM 2861 C CA . GLY A 1 9 ? -6.776 0.646 -16.227 1.00 0.00 9 GLY A CA 6
ATOM 2862 C C . GLY A 1 9 ? -6.427 0.191 -14.823 1.00 0.00 9 GLY A C 6
ATOM 2863 O O . GLY A 1 9 ? -6.994 0.674 -13.848 1.00 0.00 9 GLY A O 6
ATOM 2867 N N . PRO A 1 10 ? -5.491 -0.750 -14.686 1.00 0.00 10 PRO A N 6
ATOM 2868 C CA . PRO A 1 10 ? -5.080 -1.275 -13.381 1.00 0.00 10 PRO A CA 6
ATOM 2869 C C . PRO A 1 10 ? -4.288 -0.251 -12.575 1.00 0.00 10 PRO A C 6
ATOM 2870 O O . PRO A 1 10 ? -3.913 0.774 -13.085 1.00 0.00 10 PRO A O 6
ATOM 2881 N N . PRO A 1 11 ? -4.022 -0.546 -11.289 1.00 0.00 11 PRO A N 6
ATOM 2882 C CA . PRO A 1 11 ? -3.269 0.340 -10.410 1.00 0.00 11 PRO A CA 6
ATOM 2883 C C . PRO A 1 11 ? -1.798 0.412 -10.799 1.00 0.00 11 PRO A C 6
ATOM 2884 O O . PRO A 1 11 ? -0.955 -0.257 -10.236 1.00 0.00 11 PRO A O 6
ATOM 2895 N N . ASN A 1 12 ? -1.492 1.278 -11.758 1.00 0.00 12 ASN A N 6
ATOM 2896 C CA . ASN A 1 12 ? -0.120 1.457 -12.216 1.00 0.00 12 ASN A CA 6
ATOM 2897 C C . ASN A 1 12 ? 0.608 2.483 -11.354 1.00 0.00 12 ASN A C 6
ATOM 2898 O O . ASN A 1 12 ? 0.099 3.575 -11.109 1.00 0.00 12 ASN A O 6
ATOM 2909 N N . GLY A 1 13 ? 1.772 2.122 -10.903 1.00 0.00 13 GLY A N 6
ATOM 2910 C CA . GLY A 1 13 ? 2.557 3.021 -10.078 1.00 0.00 13 GLY A CA 6
ATOM 2911 C C . GLY A 1 13 ? 2.002 3.142 -8.669 1.00 0.00 13 GLY A C 6
ATOM 2912 O O . GLY A 1 13 ? 1.754 2.136 -8.007 1.00 0.00 13 GLY A O 6
ATOM 2916 N N . CYS A 1 14 ? 1.811 4.377 -8.215 1.00 0.00 14 CYS A N 6
ATOM 2917 C CA . CYS A 1 14 ? 1.285 4.636 -6.878 1.00 0.00 14 CYS A CA 6
ATOM 2918 C C . CYS A 1 14 ? 2.096 3.892 -5.816 1.00 0.00 14 CYS A C 6
ATOM 2919 O O . CYS A 1 14 ? 3.023 3.150 -6.132 1.00 0.00 14 CYS A O 6
ATOM 2926 N N . PHE A 1 15 ? 1.729 4.096 -4.555 1.00 0.00 15 PHE A N 6
ATOM 2927 C CA . PHE A 1 15 ? 2.410 3.446 -3.437 1.00 0.00 15 PHE A CA 6
ATOM 2928 C C . PHE A 1 15 ? 2.561 1.952 -3.691 1.00 0.00 15 PHE A C 6
ATOM 2929 O O . PHE A 1 15 ? 1.657 1.302 -4.213 1.00 0.00 15 PHE A O 6
ATOM 2946 N N . GLY A 1 16 ? 3.713 1.405 -3.313 1.00 0.00 16 GLY A N 6
ATOM 2947 C CA . GLY A 1 16 ? 3.965 -0.011 -3.506 1.00 0.00 16 GLY A CA 6
ATOM 2948 C C . GLY A 1 16 ? 2.922 -0.850 -2.838 1.00 0.00 16 GLY A C 6
ATOM 2949 O O . GLY A 1 16 ? 2.015 -0.341 -2.178 1.00 0.00 16 GLY A O 6
ATOM 2953 N N . HIS A 1 17 ? 3.051 -2.160 -3.006 1.00 0.00 17 HIS A N 6
ATOM 2954 C CA . HIS A 1 17 ? 2.107 -3.099 -2.404 1.00 0.00 17 HIS A CA 6
ATOM 2955 C C . HIS A 1 17 ? 2.615 -3.571 -1.047 1.00 0.00 17 HIS A C 6
ATOM 2956 O O . HIS A 1 17 ? 3.769 -3.969 -0.902 1.00 0.00 17 HIS A O 6
ATOM 2971 N N . LYS A 1 18 ? 1.734 -3.524 -0.053 1.00 0.00 18 LYS A N 6
ATOM 2972 C CA . LYS A 1 18 ? 2.071 -3.937 1.272 1.00 0.00 18 LYS A CA 6
ATOM 2973 C C . LYS A 1 18 ? 0.998 -3.478 2.249 1.00 0.00 18 LYS A C 6
ATOM 2974 O O . LYS A 1 18 ? 0.983 -2.317 2.662 1.00 0.00 18 LYS A O 6
ATOM 2993 N N . ILE A 1 19 ? 0.099 -4.390 2.604 1.00 0.00 19 ILE A N 6
ATOM 2994 C CA . ILE A 1 19 ? -0.963 -4.090 3.536 1.00 0.00 19 ILE A CA 6
ATOM 2995 C C . ILE A 1 19 ? -0.532 -3.110 4.623 1.00 0.00 19 ILE A C 6
ATOM 2996 O O . ILE A 1 19 ? -1.169 -2.091 4.850 1.00 0.00 19 ILE A O 6
ATOM 3012 N N . ASP A 1 20 ? 0.558 -3.425 5.281 1.00 0.00 20 ASP A N 6
ATOM 3013 C CA . ASP A 1 20 ? 1.095 -2.574 6.332 1.00 0.00 20 ASP A CA 6
ATOM 3014 C C . ASP A 1 20 ? 0.051 -2.321 7.424 1.00 0.00 20 ASP A C 6
ATOM 3015 O O . ASP A 1 20 ? -1.108 -2.533 7.221 1.00 0.00 20 ASP A O 6
ATOM 3024 N N . ARG A 1 21 ? 0.515 -1.869 8.583 1.00 0.00 21 ARG A N 6
ATOM 3025 C CA . ARG A 1 21 ? -0.364 -1.582 9.704 1.00 0.00 21 ARG A CA 6
ATOM 3026 C C . ARG A 1 21 ? -1.063 -0.277 9.493 1.00 0.00 21 ARG A C 6
ATOM 3027 O O . ARG A 1 21 ? -0.734 0.469 8.586 1.00 0.00 21 ARG A O 6
ATOM 3048 N N . ILE A 1 22 ? -2.055 -0.015 10.338 1.00 0.00 22 ILE A N 6
ATOM 3049 C CA . ILE A 1 22 ? -2.842 1.194 10.258 1.00 0.00 22 ILE A CA 6
ATOM 3050 C C . ILE A 1 22 ? -1.962 2.410 9.982 1.00 0.00 22 ILE A C 6
ATOM 3051 O O . ILE A 1 22 ? -0.749 2.372 10.193 1.00 0.00 22 ILE A O 6
ATOM 3067 N N . GLY A 1 23 ? -2.579 3.486 9.507 1.00 0.00 23 GLY A N 6
ATOM 3068 C CA . GLY A 1 23 ? -1.838 4.694 9.206 1.00 0.00 23 GLY A CA 6
ATOM 3069 C C . GLY A 1 23 ? -2.534 5.560 8.175 1.00 0.00 23 GLY A C 6
ATOM 3070 O O . GLY A 1 23 ? -2.333 5.388 6.974 1.00 0.00 23 GLY A O 6
ATOM 3074 N N . SER A 1 24 ? -3.360 6.485 8.649 1.00 0.00 24 SER A N 6
ATOM 3075 C CA . SER A 1 24 ? -4.102 7.385 7.776 1.00 0.00 24 SER A CA 6
ATOM 3076 C C . SER A 1 24 ? -3.222 7.934 6.654 1.00 0.00 24 SER A C 6
ATOM 3077 O O . SER A 1 24 ? -3.515 7.754 5.474 1.00 0.00 24 SER A O 6
ATOM 3085 N N . HIS A 1 25 ? -2.138 8.606 7.036 1.00 0.00 25 HIS A N 6
ATOM 3086 C CA . HIS A 1 25 ? -1.207 9.179 6.070 1.00 0.00 25 HIS A CA 6
ATOM 3087 C C . HIS A 1 25 ? -0.783 8.143 5.033 1.00 0.00 25 HIS A C 6
ATOM 3088 O O . HIS A 1 25 ? -0.995 8.327 3.834 1.00 0.00 25 HIS A O 6
ATOM 3103 N N . SER A 1 26 ? -0.189 7.054 5.504 1.00 0.00 26 SER A N 6
ATOM 3104 C CA . SER A 1 26 ? 0.231 5.989 4.616 1.00 0.00 26 SER A CA 6
ATOM 3105 C C . SER A 1 26 ? -0.920 5.297 3.955 1.00 0.00 26 SER A C 6
ATOM 3106 O O . SER A 1 26 ? -2.023 5.270 4.503 1.00 0.00 26 SER A O 6
ATOM 3114 N N . GLY A 1 27 ? -0.689 4.735 2.774 1.00 0.00 27 GLY A N 6
ATOM 3115 C CA . GLY A 1 27 ? -1.750 4.051 2.059 1.00 0.00 27 GLY A CA 6
ATOM 3116 C C . GLY A 1 27 ? -1.227 3.074 1.025 1.00 0.00 27 GLY A C 6
ATOM 3117 O O . GLY A 1 27 ? -1.473 3.229 -0.151 1.00 0.00 27 GLY A O 6
ATOM 3121 N N . LEU A 1 28 ? -0.504 2.058 1.490 1.00 0.00 28 LEU A N 6
ATOM 3122 C CA . LEU A 1 28 ? 0.054 1.049 0.602 1.00 0.00 28 LEU A CA 6
ATOM 3123 C C . LEU A 1 28 ? -1.047 0.213 -0.030 1.00 0.00 28 LEU A C 6
ATOM 3124 O O . LEU A 1 28 ? -2.233 0.490 0.148 1.00 0.00 28 LEU A O 6
ATOM 3140 N N . GLY A 1 29 ? -0.653 -0.778 -0.753 1.00 0.00 29 GLY A N 6
ATOM 3141 C CA . GLY A 1 29 ? -1.619 -1.638 -1.405 1.00 0.00 29 GLY A CA 6
ATOM 3142 C C . GLY A 1 29 ? -2.198 -1.017 -2.665 1.00 0.00 29 GLY A C 6
ATOM 3143 O O . GLY A 1 29 ? -3.359 -0.604 -2.686 1.00 0.00 29 GLY A O 6
ATOM 3147 N N . CYS A 1 30 ? -1.389 -0.953 -3.717 1.00 0.00 30 CYS A N 6
ATOM 3148 C CA . CYS A 1 30 ? -1.828 -0.381 -4.985 1.00 0.00 30 CYS A CA 6
ATOM 3149 C C . CYS A 1 30 ? -2.834 -1.297 -5.676 1.00 0.00 30 CYS A C 6
ATOM 3150 O O . CYS A 1 30 ? -3.745 -0.832 -6.358 1.00 0.00 30 CYS A O 6
ATOM 3157 N N . ASN A 1 31 ? -2.660 -2.605 -5.492 1.00 0.00 31 ASN A N 6
ATOM 3158 C CA . ASN A 1 31 ? -3.551 -3.585 -6.095 1.00 0.00 31 ASN A CA 6
ATOM 3159 C C . ASN A 1 31 ? -4.989 -3.376 -5.634 1.00 0.00 31 ASN A C 6
ATOM 3160 O O . ASN A 1 31 ? -5.232 -2.883 -4.533 1.00 0.00 31 ASN A O 6
ATOM 3171 N N . LYS A 1 32 ? -5.942 -3.748 -6.484 1.00 0.00 32 LYS A N 6
ATOM 3172 C CA . LYS A 1 32 ? -7.351 -3.601 -6.167 1.00 0.00 32 LYS A CA 6
ATOM 3173 C C . LYS A 1 32 ? -7.714 -4.377 -4.900 1.00 0.00 32 LYS A C 6
ATOM 3174 O O . LYS A 1 32 ? -7.475 -5.579 -4.809 1.00 0.00 32 LYS A O 6
ATOM 3193 N N . VAL A 1 33 ? -8.286 -3.674 -3.925 1.00 0.00 33 VAL A N 6
ATOM 3194 C CA . VAL A 1 33 ? -8.679 -4.291 -2.672 1.00 0.00 33 VAL A CA 6
ATOM 3195 C C . VAL A 1 33 ? -10.190 -4.223 -2.476 1.00 0.00 33 VAL A C 6
ATOM 3196 O O . VAL A 1 33 ? -10.806 -3.180 -2.694 1.00 0.00 33 VAL A O 6
ATOM 3209 N N . ASP A 1 34 ? -10.777 -5.340 -2.063 1.00 0.00 34 ASP A N 6
ATOM 3210 C CA . ASP A 1 34 ? -12.214 -5.411 -1.838 1.00 0.00 34 ASP A CA 6
ATOM 3211 C C . ASP A 1 34 ? -12.527 -5.582 -0.387 1.00 0.00 34 ASP A C 6
ATOM 3212 O O . ASP A 1 34 ? -13.246 -6.502 0.002 1.00 0.00 34 ASP A O 6
ATOM 3221 N N . ASP A 1 35 ? -11.993 -4.679 0.427 1.00 0.00 35 ASP A N 6
ATOM 3222 C CA . ASP A 1 35 ? -12.209 -4.705 1.871 1.00 0.00 35 ASP A CA 6
ATOM 3223 C C . ASP A 1 35 ? -11.614 -5.967 2.505 1.00 0.00 35 ASP A C 6
ATOM 3224 O O . ASP A 1 35 ? -10.670 -5.885 3.291 1.00 0.00 35 ASP A O 6
ATOM 3233 N N . ASN A 1 36 ? -12.175 -7.124 2.160 1.00 0.00 36 ASN A N 6
ATOM 3234 C CA . ASN A 1 36 ? -11.707 -8.401 2.698 1.00 0.00 36 ASN A CA 6
ATOM 3235 C C . ASN A 1 36 ? -10.183 -8.486 2.707 1.00 0.00 36 ASN A C 6
ATOM 3236 O O . ASN A 1 36 ? -9.574 -8.788 3.736 1.00 0.00 36 ASN A O 6
ATOM 3247 N N . LYS A 1 37 ? -9.566 -8.221 1.562 1.00 0.00 37 LYS A N 6
ATOM 3248 C CA . LYS A 1 37 ? -8.112 -8.269 1.444 1.00 0.00 37 LYS A CA 6
ATOM 3249 C C . LYS A 1 37 ? -7.485 -6.960 1.915 1.00 0.00 37 LYS A C 6
ATOM 3250 O O . LYS A 1 37 ? -6.454 -6.961 2.589 1.00 0.00 37 LYS A O 6
ATOM 3269 N N . GLY A 1 38 ? -8.115 -5.844 1.561 1.00 0.00 38 GLY A N 6
ATOM 3270 C CA . GLY A 1 38 ? -7.603 -4.543 1.956 1.00 0.00 38 GLY A CA 6
ATOM 3271 C C . GLY A 1 38 ? -6.183 -4.308 1.483 1.00 0.00 38 GLY A C 6
ATOM 3272 O O . GLY A 1 38 ? -5.576 -5.253 0.935 1.00 0.00 38 GLY A O 6
ATOM 3277 N N . GLY A 1 1 ? 2.111 12.313 -6.124 1.00 0.00 1 GLY A N 7
ATOM 3278 C CA . GLY A 1 1 ? 2.076 12.661 -4.676 1.00 0.00 1 GLY A CA 7
ATOM 3279 C C . GLY A 1 1 ? 2.242 14.149 -4.433 1.00 0.00 1 GLY A C 7
ATOM 3280 O O . GLY A 1 1 ? 2.064 14.956 -5.340 1.00 0.00 1 GLY A O 7
ATOM 3286 N N . ASP A 1 2 ? 2.583 14.511 -3.202 1.00 0.00 2 ASP A N 7
ATOM 3287 C CA . ASP A 1 2 ? 2.772 15.912 -2.837 1.00 0.00 2 ASP A CA 7
ATOM 3288 C C . ASP A 1 2 ? 4.255 16.255 -2.745 1.00 0.00 2 ASP A C 7
ATOM 3289 O O . ASP A 1 2 ? 4.771 17.043 -3.536 1.00 0.00 2 ASP A O 7
ATOM 3298 N N . ASN A 1 3 ? 4.940 15.654 -1.778 1.00 0.00 3 ASN A N 7
ATOM 3299 C CA . ASN A 1 3 ? 6.365 15.895 -1.582 1.00 0.00 3 ASN A CA 7
ATOM 3300 C C . ASN A 1 3 ? 7.045 14.682 -0.951 1.00 0.00 3 ASN A C 7
ATOM 3301 O O . ASN A 1 3 ? 8.091 14.236 -1.413 1.00 0.00 3 ASN A O 7
ATOM 3312 N N . LYS A 1 4 ? 6.434 14.154 0.082 1.00 0.00 4 LYS A N 7
ATOM 3313 C CA . LYS A 1 4 ? 6.976 12.993 0.765 1.00 0.00 4 LYS A CA 7
ATOM 3314 C C . LYS A 1 4 ? 6.156 11.740 0.455 1.00 0.00 4 LYS A C 7
ATOM 3315 O O . LYS A 1 4 ? 5.231 11.397 1.192 1.00 0.00 4 LYS A O 7
ATOM 3334 N N . PRO A 1 5 ? 6.486 11.042 -0.608 1.00 0.00 5 PRO A N 7
ATOM 3335 C CA . PRO A 1 5 ? 5.779 9.824 -1.015 1.00 0.00 5 PRO A CA 7
ATOM 3336 C C . PRO A 1 5 ? 6.063 8.650 -0.090 1.00 0.00 5 PRO A C 7
ATOM 3337 O O . PRO A 1 5 ? 7.173 8.115 -0.073 1.00 0.00 5 PRO A O 7
ATOM 3348 N N . PRO A 1 6 ? 5.062 8.229 0.684 1.00 0.00 6 PRO A N 7
ATOM 3349 C CA . PRO A 1 6 ? 5.222 7.111 1.621 1.00 0.00 6 PRO A CA 7
ATOM 3350 C C . PRO A 1 6 ? 5.367 5.772 0.906 1.00 0.00 6 PRO A C 7
ATOM 3351 O O . PRO A 1 6 ? 4.834 5.580 -0.154 1.00 0.00 6 PRO A O 7
ATOM 3362 N N . LYS A 1 7 ? 6.089 4.849 1.533 1.00 0.00 7 LYS A N 7
ATOM 3363 C CA . LYS A 1 7 ? 6.306 3.526 0.959 1.00 0.00 7 LYS A CA 7
ATOM 3364 C C . LYS A 1 7 ? 7.029 3.628 -0.347 1.00 0.00 7 LYS A C 7
ATOM 3365 O O . LYS A 1 7 ? 6.469 4.116 -1.331 1.00 0.00 7 LYS A O 7
ATOM 3384 N N . LYS A 1 8 ? 8.273 3.165 -0.381 1.00 0.00 8 LYS A N 7
ATOM 3385 C CA . LYS A 1 8 ? 9.072 3.205 -1.600 1.00 0.00 8 LYS A CA 7
ATOM 3386 C C . LYS A 1 8 ? 9.051 1.852 -2.309 1.00 0.00 8 LYS A C 7
ATOM 3387 O O . LYS A 1 8 ? 8.584 0.859 -1.755 1.00 0.00 8 LYS A O 7
ATOM 3406 N N . GLY A 1 9 ? 9.560 1.825 -3.536 1.00 0.00 9 GLY A N 7
ATOM 3407 C CA . GLY A 1 9 ? 9.592 0.604 -4.299 1.00 0.00 9 GLY A CA 7
ATOM 3408 C C . GLY A 1 9 ? 9.285 0.813 -5.772 1.00 0.00 9 GLY A C 7
ATOM 3409 O O . GLY A 1 9 ? 10.172 1.164 -6.543 1.00 0.00 9 GLY A O 7
ATOM 3413 N N . PRO A 1 10 ? 8.022 0.620 -6.188 1.00 0.00 10 PRO A N 7
ATOM 3414 C CA . PRO A 1 10 ? 7.615 0.790 -7.585 1.00 0.00 10 PRO A CA 7
ATOM 3415 C C . PRO A 1 10 ? 7.500 2.264 -7.968 1.00 0.00 10 PRO A C 7
ATOM 3416 O O . PRO A 1 10 ? 6.611 2.967 -7.489 1.00 0.00 10 PRO A O 7
ATOM 3427 N N . PRO A 1 11 ? 8.402 2.755 -8.836 1.00 0.00 11 PRO A N 7
ATOM 3428 C CA . PRO A 1 11 ? 8.394 4.152 -9.272 1.00 0.00 11 PRO A CA 7
ATOM 3429 C C . PRO A 1 11 ? 7.341 4.421 -10.346 1.00 0.00 11 PRO A C 7
ATOM 3430 O O . PRO A 1 11 ? 7.657 4.901 -11.435 1.00 0.00 11 PRO A O 7
ATOM 3441 N N . ASN A 1 12 ? 6.088 4.108 -10.036 1.00 0.00 12 ASN A N 7
ATOM 3442 C CA . ASN A 1 12 ? 4.990 4.316 -10.973 1.00 0.00 12 ASN A CA 7
ATOM 3443 C C . ASN A 1 12 ? 3.664 3.871 -10.366 1.00 0.00 12 ASN A C 7
ATOM 3444 O O . ASN A 1 12 ? 3.632 3.075 -9.427 1.00 0.00 12 ASN A O 7
ATOM 3455 N N . GLY A 1 13 ? 2.566 4.392 -10.908 1.00 0.00 13 GLY A N 7
ATOM 3456 C CA . GLY A 1 13 ? 1.251 4.038 -10.410 1.00 0.00 13 GLY A CA 7
ATOM 3457 C C . GLY A 1 13 ? 1.072 4.377 -8.942 1.00 0.00 13 GLY A C 7
ATOM 3458 O O . GLY A 1 13 ? 1.972 4.945 -8.316 1.00 0.00 13 GLY A O 7
ATOM 3462 N N . CYS A 1 14 ? -0.081 4.030 -8.393 1.00 0.00 14 CYS A N 7
ATOM 3463 C CA . CYS A 1 14 ? -0.372 4.298 -6.991 1.00 0.00 14 CYS A CA 7
ATOM 3464 C C . CYS A 1 14 ? 0.467 3.415 -6.076 1.00 0.00 14 CYS A C 7
ATOM 3465 O O . CYS A 1 14 ? 1.312 2.653 -6.545 1.00 0.00 14 CYS A O 7
ATOM 3472 N N . PHE A 1 15 ? 0.233 3.524 -4.774 1.00 0.00 15 PHE A N 7
ATOM 3473 C CA . PHE A 1 15 ? 0.970 2.736 -3.788 1.00 0.00 15 PHE A CA 7
ATOM 3474 C C . PHE A 1 15 ? 1.027 1.264 -4.196 1.00 0.00 15 PHE A C 7
ATOM 3475 O O . PHE A 1 15 ? 0.140 0.764 -4.887 1.00 0.00 15 PHE A O 7
ATOM 3492 N N . GLY A 1 16 ? 2.084 0.576 -3.768 1.00 0.00 16 GLY A N 7
ATOM 3493 C CA . GLY A 1 16 ? 2.242 -0.792 -4.110 1.00 0.00 16 GLY A CA 7
ATOM 3494 C C . GLY A 1 16 ? 1.562 -1.722 -3.125 1.00 0.00 16 GLY A C 7
ATOM 3495 O O . GLY A 1 16 ? 0.771 -1.288 -2.292 1.00 0.00 16 GLY A O 7
ATOM 3499 N N . HIS A 1 17 ? 1.878 -3.010 -3.228 1.00 0.00 17 HIS A N 7
ATOM 3500 C CA . HIS A 1 17 ? 1.301 -4.022 -2.353 1.00 0.00 17 HIS A CA 7
ATOM 3501 C C . HIS A 1 17 ? 1.613 -3.722 -0.890 1.00 0.00 17 HIS A C 7
ATOM 3502 O O . HIS A 1 17 ? 2.289 -2.748 -0.567 1.00 0.00 17 HIS A O 7
ATOM 3517 N N . LYS A 1 18 ? 1.105 -4.579 -0.012 1.00 0.00 18 LYS A N 7
ATOM 3518 C CA . LYS A 1 18 ? 1.314 -4.431 1.395 1.00 0.00 18 LYS A CA 7
ATOM 3519 C C . LYS A 1 18 ? 0.457 -3.301 1.959 1.00 0.00 18 LYS A C 7
ATOM 3520 O O . LYS A 1 18 ? 0.922 -2.172 2.112 1.00 0.00 18 LYS A O 7
ATOM 3539 N N . ILE A 1 19 ? -0.762 -3.618 2.266 1.00 0.00 19 ILE A N 7
ATOM 3540 C CA . ILE A 1 19 ? -1.687 -2.638 2.814 1.00 0.00 19 ILE A CA 7
ATOM 3541 C C . ILE A 1 19 ? -1.142 -2.015 4.096 1.00 0.00 19 ILE A C 7
ATOM 3542 O O . ILE A 1 19 ? -1.403 -0.851 4.396 1.00 0.00 19 ILE A O 7
ATOM 3558 N N . ASP A 1 20 ? -0.400 -2.804 4.841 1.00 0.00 20 ASP A N 7
ATOM 3559 C CA . ASP A 1 20 ? 0.183 -2.335 6.085 1.00 0.00 20 ASP A CA 7
ATOM 3560 C C . ASP A 1 20 ? -0.863 -1.877 7.063 1.00 0.00 20 ASP A C 7
ATOM 3561 O O . ASP A 1 20 ? -1.995 -1.601 6.669 1.00 0.00 20 ASP A O 7
ATOM 3570 N N . ARG A 1 21 ? -0.536 -1.810 8.342 1.00 0.00 21 ARG A N 7
ATOM 3571 C CA . ARG A 1 21 ? -1.447 -1.388 9.375 1.00 0.00 21 ARG A CA 7
ATOM 3572 C C . ARG A 1 21 ? -1.448 0.112 9.524 1.00 0.00 21 ARG A C 7
ATOM 3573 O O . ARG A 1 21 ? -0.564 0.775 9.058 1.00 0.00 21 ARG A O 7
ATOM 3594 N N . ILE A 1 22 ? -2.479 0.617 10.183 1.00 0.00 22 ILE A N 7
ATOM 3595 C CA . ILE A 1 22 ? -2.603 2.053 10.400 1.00 0.00 22 ILE A CA 7
ATOM 3596 C C . ILE A 1 22 ? -2.531 2.816 9.076 1.00 0.00 22 ILE A C 7
ATOM 3597 O O . ILE A 1 22 ? -2.269 2.229 8.027 1.00 0.00 22 ILE A O 7
ATOM 3613 N N . GLY A 1 23 ? -2.764 4.122 9.131 1.00 0.00 23 GLY A N 7
ATOM 3614 C CA . GLY A 1 23 ? -2.720 4.935 7.933 1.00 0.00 23 GLY A CA 7
ATOM 3615 C C . GLY A 1 23 ? -2.273 6.356 8.208 1.00 0.00 23 GLY A C 7
ATOM 3616 O O . GLY A 1 23 ? -2.887 7.315 7.733 1.00 0.00 23 GLY A O 7
ATOM 3620 N N . SER A 1 24 ? -1.202 6.498 8.983 1.00 0.00 24 SER A N 7
ATOM 3621 C CA . SER A 1 24 ? -0.701 7.805 9.325 1.00 0.00 24 SER A CA 7
ATOM 3622 C C . SER A 1 24 ? -0.338 8.595 8.071 1.00 0.00 24 SER A C 7
ATOM 3623 O O . SER A 1 24 ? -0.873 9.678 7.833 1.00 0.00 24 SER A O 7
ATOM 3631 N N . HIS A 1 25 ? 0.572 8.045 7.277 1.00 0.00 25 HIS A N 7
ATOM 3632 C CA . HIS A 1 25 ? 1.006 8.696 6.044 1.00 0.00 25 HIS A CA 7
ATOM 3633 C C . HIS A 1 25 ? 0.789 7.790 4.842 1.00 0.00 25 HIS A C 7
ATOM 3634 O O . HIS A 1 25 ? 0.071 8.143 3.905 1.00 0.00 25 HIS A O 7
ATOM 3649 N N . SER A 1 26 ? 1.414 6.615 4.868 1.00 0.00 26 SER A N 7
ATOM 3650 C CA . SER A 1 26 ? 1.286 5.653 3.779 1.00 0.00 26 SER A CA 7
ATOM 3651 C C . SER A 1 26 ? -0.163 5.239 3.584 1.00 0.00 26 SER A C 7
ATOM 3652 O O . SER A 1 26 ? -0.922 5.233 4.529 1.00 0.00 26 SER A O 7
ATOM 3660 N N . GLY A 1 27 ? -0.509 4.891 2.349 1.00 0.00 27 GLY A N 7
ATOM 3661 C CA . GLY A 1 27 ? -1.837 4.474 2.049 1.00 0.00 27 GLY A CA 7
ATOM 3662 C C . GLY A 1 27 ? -1.879 3.337 1.053 1.00 0.00 27 GLY A C 7
ATOM 3663 O O . GLY A 1 27 ? -2.552 3.427 0.036 1.00 0.00 27 GLY A O 7
ATOM 3667 N N . LEU A 1 28 ? -1.166 2.260 1.359 1.00 0.00 28 LEU A N 7
ATOM 3668 C CA . LEU A 1 28 ? -1.118 1.097 0.480 1.00 0.00 28 LEU A CA 7
ATOM 3669 C C . LEU A 1 28 ? -2.511 0.506 0.290 1.00 0.00 28 LEU A C 7
ATOM 3670 O O . LEU A 1 28 ? -3.489 0.996 0.853 1.00 0.00 28 LEU A O 7
ATOM 3686 N N . GLY A 1 29 ? -2.594 -0.516 -0.477 1.00 0.00 29 GLY A N 7
ATOM 3687 C CA . GLY A 1 29 ? -3.871 -1.161 -0.733 1.00 0.00 29 GLY A CA 7
ATOM 3688 C C . GLY A 1 29 ? -4.379 -0.912 -2.139 1.00 0.00 29 GLY A C 7
ATOM 3689 O O . GLY A 1 29 ? -5.582 -0.729 -2.349 1.00 0.00 29 GLY A O 7
ATOM 3693 N N . CYS A 1 30 ? -3.467 -0.903 -3.108 1.00 0.00 30 CYS A N 7
ATOM 3694 C CA . CYS A 1 30 ? -3.835 -0.679 -4.501 1.00 0.00 30 CYS A CA 7
ATOM 3695 C C . CYS A 1 30 ? -3.858 -1.995 -5.271 1.00 0.00 30 CYS A C 7
ATOM 3696 O O . CYS A 1 30 ? -4.924 -2.526 -5.584 1.00 0.00 30 CYS A O 7
ATOM 3703 N N . ASN A 1 31 ? -2.675 -2.517 -5.568 1.00 0.00 31 ASN A N 7
ATOM 3704 C CA . ASN A 1 31 ? -2.548 -3.769 -6.298 1.00 0.00 31 ASN A CA 7
ATOM 3705 C C . ASN A 1 31 ? -2.863 -4.961 -5.399 1.00 0.00 31 ASN A C 7
ATOM 3706 O O . ASN A 1 31 ? -2.771 -4.867 -4.172 1.00 0.00 31 ASN A O 7
ATOM 3717 N N . LYS A 1 32 ? -3.236 -6.078 -6.011 1.00 0.00 32 LYS A N 7
ATOM 3718 C CA . LYS A 1 32 ? -3.565 -7.288 -5.265 1.00 0.00 32 LYS A CA 7
ATOM 3719 C C . LYS A 1 32 ? -2.412 -8.287 -5.313 1.00 0.00 32 LYS A C 7
ATOM 3720 O O . LYS A 1 32 ? -1.624 -8.297 -6.258 1.00 0.00 32 LYS A O 7
ATOM 3739 N N . VAL A 1 33 ? -2.315 -9.125 -4.285 1.00 0.00 33 VAL A N 7
ATOM 3740 C CA . VAL A 1 33 ? -1.263 -10.126 -4.207 1.00 0.00 33 VAL A CA 7
ATOM 3741 C C . VAL A 1 33 ? -1.847 -11.534 -4.174 1.00 0.00 33 VAL A C 7
ATOM 3742 O O . VAL A 1 33 ? -2.802 -11.804 -3.443 1.00 0.00 33 VAL A O 7
ATOM 3755 N N . ASP A 1 34 ? -1.266 -12.429 -4.963 1.00 0.00 34 ASP A N 7
ATOM 3756 C CA . ASP A 1 34 ? -1.727 -13.812 -5.027 1.00 0.00 34 ASP A CA 7
ATOM 3757 C C . ASP A 1 34 ? -1.207 -14.607 -3.829 1.00 0.00 34 ASP A C 7
ATOM 3758 O O . ASP A 1 34 ? -0.462 -15.579 -3.994 1.00 0.00 34 ASP A O 7
ATOM 3767 N N . ASP A 1 35 ? -1.601 -14.196 -2.631 1.00 0.00 35 ASP A N 7
ATOM 3768 C CA . ASP A 1 35 ? -1.177 -14.872 -1.414 1.00 0.00 35 ASP A CA 7
ATOM 3769 C C . ASP A 1 35 ? -1.776 -16.271 -1.328 1.00 0.00 35 ASP A C 7
ATOM 3770 O O . ASP A 1 35 ? -2.921 -16.443 -0.914 1.00 0.00 35 ASP A O 7
ATOM 3779 N N . ASN A 1 36 ? -0.996 -17.270 -1.727 1.00 0.00 36 ASN A N 7
ATOM 3780 C CA . ASN A 1 36 ? -1.444 -18.655 -1.702 1.00 0.00 36 ASN A CA 7
ATOM 3781 C C . ASN A 1 36 ? -2.022 -19.024 -0.341 1.00 0.00 36 ASN A C 7
ATOM 3782 O O . ASN A 1 36 ? -1.682 -18.416 0.659 1.00 0.00 36 ASN A O 7
ATOM 3793 N N . LYS A 1 37 ? -2.899 -20.021 -0.321 1.00 0.00 37 LYS A N 7
ATOM 3794 C CA . LYS A 1 37 ? -3.525 -20.468 0.884 1.00 0.00 37 LYS A CA 7
ATOM 3795 C C . LYS A 1 37 ? -4.320 -19.339 1.528 1.00 0.00 37 LYS A C 7
ATOM 3796 O O . LYS A 1 37 ? -3.821 -18.639 2.408 1.00 0.00 37 LYS A O 7
ATOM 3815 N N . GLY A 1 38 ? -5.563 -19.172 1.091 1.00 0.00 38 GLY A N 7
ATOM 3816 C CA . GLY A 1 38 ? -6.411 -18.127 1.639 1.00 0.00 38 GLY A CA 7
ATOM 3817 C C . GLY A 1 38 ? -6.547 -16.945 0.703 1.00 0.00 38 GLY A C 7
ATOM 3818 O O . GLY A 1 38 ? -6.587 -15.798 1.198 1.00 0.00 38 GLY A O 7
ATOM 3823 N N . GLY A 1 1 ? -13.473 -14.870 1.232 1.00 0.00 1 GLY A N 8
ATOM 3824 C CA . GLY A 1 1 ? -12.843 -14.937 -0.081 1.00 0.00 1 GLY A CA 8
ATOM 3825 C C . GLY A 1 1 ? -13.028 -13.662 -0.873 1.00 0.00 1 GLY A C 8
ATOM 3826 O O . GLY A 1 1 ? -14.142 -13.337 -1.291 1.00 0.00 1 GLY A O 8
ATOM 3832 N N . ASP A 1 2 ? -11.937 -12.931 -1.085 1.00 0.00 2 ASP A N 8
ATOM 3833 C CA . ASP A 1 2 ? -11.988 -11.679 -1.831 1.00 0.00 2 ASP A CA 8
ATOM 3834 C C . ASP A 1 2 ? -12.912 -10.676 -1.153 1.00 0.00 2 ASP A C 8
ATOM 3835 O O . ASP A 1 2 ? -14.078 -10.542 -1.522 1.00 0.00 2 ASP A O 8
ATOM 3844 N N . ASN A 1 3 ? -12.382 -9.970 -0.160 1.00 0.00 3 ASN A N 8
ATOM 3845 C CA . ASN A 1 3 ? -13.161 -8.977 0.553 1.00 0.00 3 ASN A CA 8
ATOM 3846 C C . ASN A 1 3 ? -12.872 -7.569 0.047 1.00 0.00 3 ASN A C 8
ATOM 3847 O O . ASN A 1 3 ? -13.794 -6.803 -0.235 1.00 0.00 3 ASN A O 8
ATOM 3858 N N . LYS A 1 4 ? -11.592 -7.238 -0.066 1.00 0.00 4 LYS A N 8
ATOM 3859 C CA . LYS A 1 4 ? -11.185 -5.929 -0.556 1.00 0.00 4 LYS A CA 8
ATOM 3860 C C . LYS A 1 4 ? -10.626 -6.018 -1.973 1.00 0.00 4 LYS A C 8
ATOM 3861 O O . LYS A 1 4 ? -9.408 -6.053 -2.170 1.00 0.00 4 LYS A O 8
ATOM 3880 N N . PRO A 1 5 ? -11.511 -6.062 -2.986 1.00 0.00 5 PRO A N 8
ATOM 3881 C CA . PRO A 1 5 ? -11.101 -6.150 -4.386 1.00 0.00 5 PRO A CA 8
ATOM 3882 C C . PRO A 1 5 ? -10.459 -4.856 -4.890 1.00 0.00 5 PRO A C 8
ATOM 3883 O O . PRO A 1 5 ? -11.135 -3.839 -5.046 1.00 0.00 5 PRO A O 8
ATOM 3894 N N . PRO A 1 6 ? -9.139 -4.871 -5.145 1.00 0.00 6 PRO A N 8
ATOM 3895 C CA . PRO A 1 6 ? -8.416 -3.691 -5.630 1.00 0.00 6 PRO A CA 8
ATOM 3896 C C . PRO A 1 6 ? -8.795 -3.325 -7.061 1.00 0.00 6 PRO A C 8
ATOM 3897 O O . PRO A 1 6 ? -9.453 -4.100 -7.755 1.00 0.00 6 PRO A O 8
ATOM 3908 N N . LYS A 1 7 ? -8.380 -2.139 -7.495 1.00 0.00 7 LYS A N 8
ATOM 3909 C CA . LYS A 1 7 ? -8.678 -1.669 -8.843 1.00 0.00 7 LYS A CA 8
ATOM 3910 C C . LYS A 1 7 ? -7.594 -0.722 -9.342 1.00 0.00 7 LYS A C 8
ATOM 3911 O O . LYS A 1 7 ? -6.795 -0.212 -8.558 1.00 0.00 7 LYS A O 8
ATOM 3930 N N . LYS A 1 8 ? -7.569 -0.504 -10.651 1.00 0.00 8 LYS A N 8
ATOM 3931 C CA . LYS A 1 8 ? -6.584 0.363 -11.254 1.00 0.00 8 LYS A CA 8
ATOM 3932 C C . LYS A 1 8 ? -6.997 1.814 -11.099 1.00 0.00 8 LYS A C 8
ATOM 3933 O O . LYS A 1 8 ? -8.105 2.114 -10.652 1.00 0.00 8 LYS A O 8
ATOM 3952 N N . GLY A 1 9 ? -6.100 2.722 -11.469 1.00 0.00 9 GLY A N 8
ATOM 3953 C CA . GLY A 1 9 ? -6.389 4.138 -11.361 1.00 0.00 9 GLY A CA 8
ATOM 3954 C C . GLY A 1 9 ? -5.174 5.004 -11.655 1.00 0.00 9 GLY A C 8
ATOM 3955 O O . GLY A 1 9 ? -5.193 5.795 -12.596 1.00 0.00 9 GLY A O 8
ATOM 3959 N N . PRO A 1 10 ? -4.098 4.874 -10.858 1.00 0.00 10 PRO A N 8
ATOM 3960 C CA . PRO A 1 10 ? -2.875 5.659 -11.054 1.00 0.00 10 PRO A CA 8
ATOM 3961 C C . PRO A 1 10 ? -2.127 5.265 -12.326 1.00 0.00 10 PRO A C 8
ATOM 3962 O O . PRO A 1 10 ? -1.566 4.175 -12.412 1.00 0.00 10 PRO A O 8
ATOM 3973 N N . PRO A 1 11 ? -2.111 6.150 -13.341 1.00 0.00 11 PRO A N 8
ATOM 3974 C CA . PRO A 1 11 ? -1.425 5.885 -14.610 1.00 0.00 11 PRO A CA 8
ATOM 3975 C C . PRO A 1 11 ? 0.084 5.929 -14.467 1.00 0.00 11 PRO A C 8
ATOM 3976 O O . PRO A 1 11 ? 0.747 6.761 -15.087 1.00 0.00 11 PRO A O 8
ATOM 3987 N N . ASN A 1 12 ? 0.617 5.032 -13.650 1.00 0.00 12 ASN A N 8
ATOM 3988 C CA . ASN A 1 12 ? 2.041 4.971 -13.428 1.00 0.00 12 ASN A CA 8
ATOM 3989 C C . ASN A 1 12 ? 2.394 3.880 -12.422 1.00 0.00 12 ASN A C 8
ATOM 3990 O O . ASN A 1 12 ? 3.427 3.223 -12.538 1.00 0.00 12 ASN A O 8
ATOM 4001 N N . GLY A 1 13 ? 1.523 3.704 -11.444 1.00 0.00 13 GLY A N 8
ATOM 4002 C CA . GLY A 1 13 ? 1.749 2.697 -10.422 1.00 0.00 13 GLY A CA 8
ATOM 4003 C C . GLY A 1 13 ? 1.392 3.185 -9.033 1.00 0.00 13 GLY A C 8
ATOM 4004 O O . GLY A 1 13 ? 2.060 4.064 -8.489 1.00 0.00 13 GLY A O 8
ATOM 4008 N N . CYS A 1 14 ? 0.349 2.614 -8.460 1.00 0.00 14 CYS A N 8
ATOM 4009 C CA . CYS A 1 14 ? -0.077 2.998 -7.126 1.00 0.00 14 CYS A CA 8
ATOM 4010 C C . CYS A 1 14 ? 0.979 2.737 -6.092 1.00 0.00 14 CYS A C 8
ATOM 4011 O O . CYS A 1 14 ? 2.035 2.191 -6.413 1.00 0.00 14 CYS A O 8
ATOM 4018 N N . PHE A 1 15 ? 0.713 3.131 -4.851 1.00 0.00 15 PHE A N 8
ATOM 4019 C CA . PHE A 1 15 ? 1.668 2.936 -3.761 1.00 0.00 15 PHE A CA 8
ATOM 4020 C C . PHE A 1 15 ? 2.065 1.466 -3.645 1.00 0.00 15 PHE A C 8
ATOM 4021 O O . PHE A 1 15 ? 1.435 0.591 -4.242 1.00 0.00 15 PHE A O 8
ATOM 4038 N N . GLY A 1 16 ? 3.118 1.203 -2.879 1.00 0.00 16 GLY A N 8
ATOM 4039 C CA . GLY A 1 16 ? 3.592 -0.154 -2.697 1.00 0.00 16 GLY A CA 8
ATOM 4040 C C . GLY A 1 16 ? 2.519 -1.058 -2.175 1.00 0.00 16 GLY A C 8
ATOM 4041 O O . GLY A 1 16 ? 1.543 -0.624 -1.569 1.00 0.00 16 GLY A O 8
ATOM 4045 N N . HIS A 1 17 ? 2.703 -2.353 -2.415 1.00 0.00 17 HIS A N 8
ATOM 4046 C CA . HIS A 1 17 ? 1.749 -3.362 -1.972 1.00 0.00 17 HIS A CA 8
ATOM 4047 C C . HIS A 1 17 ? 1.683 -3.417 -0.451 1.00 0.00 17 HIS A C 8
ATOM 4048 O O . HIS A 1 17 ? 2.412 -2.703 0.224 1.00 0.00 17 HIS A O 8
ATOM 4063 N N . LYS A 1 18 ? 0.801 -4.266 0.057 1.00 0.00 18 LYS A N 8
ATOM 4064 C CA . LYS A 1 18 ? 0.623 -4.429 1.469 1.00 0.00 18 LYS A CA 8
ATOM 4065 C C . LYS A 1 18 ? -0.148 -3.260 2.053 1.00 0.00 18 LYS A C 8
ATOM 4066 O O . LYS A 1 18 ? 0.401 -2.208 2.359 1.00 0.00 18 LYS A O 8
ATOM 4085 N N . ILE A 1 19 ? -1.435 -3.460 2.202 1.00 0.00 19 ILE A N 8
ATOM 4086 C CA . ILE A 1 19 ? -2.309 -2.426 2.751 1.00 0.00 19 ILE A CA 8
ATOM 4087 C C . ILE A 1 19 ? -1.728 -1.831 4.031 1.00 0.00 19 ILE A C 8
ATOM 4088 O O . ILE A 1 19 ? -1.935 -0.652 4.326 1.00 0.00 19 ILE A O 8
ATOM 4104 N N . ASP A 1 20 ? -0.997 -2.651 4.783 1.00 0.00 20 ASP A N 8
ATOM 4105 C CA . ASP A 1 20 ? -0.391 -2.210 6.029 1.00 0.00 20 ASP A CA 8
ATOM 4106 C C . ASP A 1 20 ? -1.398 -1.518 6.931 1.00 0.00 20 ASP A C 8
ATOM 4107 O O . ASP A 1 20 ? -1.700 -0.336 6.748 1.00 0.00 20 ASP A O 8
ATOM 4116 N N . ARG A 1 21 ? -1.919 -2.256 7.905 1.00 0.00 21 ARG A N 8
ATOM 4117 C CA . ARG A 1 21 ? -2.899 -1.710 8.838 1.00 0.00 21 ARG A CA 8
ATOM 4118 C C . ARG A 1 21 ? -2.398 -0.419 9.471 1.00 0.00 21 ARG A C 8
ATOM 4119 O O . ARG A 1 21 ? -1.194 -0.234 9.660 1.00 0.00 21 ARG A O 8
ATOM 4140 N N . ILE A 1 22 ? -3.327 0.456 9.794 1.00 0.00 22 ILE A N 8
ATOM 4141 C CA . ILE A 1 22 ? -2.979 1.727 10.406 1.00 0.00 22 ILE A CA 8
ATOM 4142 C C . ILE A 1 22 ? -1.961 2.480 9.555 1.00 0.00 22 ILE A C 8
ATOM 4143 O O . ILE A 1 22 ? -1.453 1.949 8.565 1.00 0.00 22 ILE A O 8
ATOM 4159 N N . GLY A 1 23 ? -1.661 3.713 9.944 1.00 0.00 23 GLY A N 8
ATOM 4160 C CA . GLY A 1 23 ? -0.704 4.513 9.202 1.00 0.00 23 GLY A CA 8
ATOM 4161 C C . GLY A 1 23 ? -1.363 5.653 8.450 1.00 0.00 23 GLY A C 8
ATOM 4162 O O . GLY A 1 23 ? -1.813 5.477 7.317 1.00 0.00 23 GLY A O 8
ATOM 4166 N N . SER A 1 24 ? -1.416 6.822 9.076 1.00 0.00 24 SER A N 8
ATOM 4167 C CA . SER A 1 24 ? -2.021 7.995 8.459 1.00 0.00 24 SER A CA 8
ATOM 4168 C C . SER A 1 24 ? -1.318 8.352 7.151 1.00 0.00 24 SER A C 8
ATOM 4169 O O . SER A 1 24 ? -1.913 8.281 6.076 1.00 0.00 24 SER A O 8
ATOM 4177 N N . HIS A 1 25 ? -0.050 8.739 7.256 1.00 0.00 25 HIS A N 8
ATOM 4178 C CA . HIS A 1 25 ? 0.727 9.114 6.086 1.00 0.00 25 HIS A CA 8
ATOM 4179 C C . HIS A 1 25 ? 0.740 7.984 5.062 1.00 0.00 25 HIS A C 8
ATOM 4180 O O . HIS A 1 25 ? 0.344 8.168 3.912 1.00 0.00 25 HIS A O 8
ATOM 4195 N N . SER A 1 26 ? 1.211 6.822 5.475 1.00 0.00 26 SER A N 8
ATOM 4196 C CA . SER A 1 26 ? 1.286 5.665 4.589 1.00 0.00 26 SER A CA 8
ATOM 4197 C C . SER A 1 26 ? -0.063 5.288 4.060 1.00 0.00 26 SER A C 8
ATOM 4198 O O . SER A 1 26 ? -1.027 5.212 4.815 1.00 0.00 26 SER A O 8
ATOM 4206 N N . GLY A 1 27 ? -0.143 5.053 2.750 1.00 0.00 27 GLY A N 8
ATOM 4207 C CA . GLY A 1 27 ? -1.407 4.691 2.143 1.00 0.00 27 GLY A CA 8
ATOM 4208 C C . GLY A 1 27 ? -1.258 3.536 1.167 1.00 0.00 27 GLY A C 8
ATOM 4209 O O . GLY A 1 27 ? -1.670 3.638 0.040 1.00 0.00 27 GLY A O 8
ATOM 4213 N N . LEU A 1 28 ? -0.662 2.448 1.632 1.00 0.00 28 LEU A N 8
ATOM 4214 C CA . LEU A 1 28 ? -0.451 1.272 0.797 1.00 0.00 28 LEU A CA 8
ATOM 4215 C C . LEU A 1 28 ? -1.761 0.526 0.567 1.00 0.00 28 LEU A C 8
ATOM 4216 O O . LEU A 1 28 ? -2.819 0.949 1.029 1.00 0.00 28 LEU A O 8
ATOM 4232 N N . GLY A 1 29 ? -1.681 -0.559 -0.115 1.00 0.00 29 GLY A N 8
ATOM 4233 C CA . GLY A 1 29 ? -2.864 -1.349 -0.390 1.00 0.00 29 GLY A CA 8
ATOM 4234 C C . GLY A 1 29 ? -3.592 -0.894 -1.643 1.00 0.00 29 GLY A C 8
ATOM 4235 O O . GLY A 1 29 ? -4.672 -0.307 -1.559 1.00 0.00 29 GLY A O 8
ATOM 4239 N N . CYS A 1 30 ? -3.007 -1.166 -2.802 1.00 0.00 30 CYS A N 8
ATOM 4240 C CA . CYS A 1 30 ? -3.611 -0.782 -4.074 1.00 0.00 30 CYS A CA 8
ATOM 4241 C C . CYS A 1 30 ? -3.650 -1.968 -5.033 1.00 0.00 30 CYS A C 8
ATOM 4242 O O . CYS A 1 30 ? -4.706 -2.561 -5.255 1.00 0.00 30 CYS A O 8
ATOM 4249 N N . ASN A 1 31 ? -2.499 -2.310 -5.600 1.00 0.00 31 ASN A N 8
ATOM 4250 C CA . ASN A 1 31 ? -2.401 -3.418 -6.536 1.00 0.00 31 ASN A CA 8
ATOM 4251 C C . ASN A 1 31 ? -2.799 -4.731 -5.866 1.00 0.00 31 ASN A C 8
ATOM 4252 O O . ASN A 1 31 ? -3.150 -4.756 -4.687 1.00 0.00 31 ASN A O 8
ATOM 4263 N N . LYS A 1 32 ? -2.731 -5.820 -6.625 1.00 0.00 32 LYS A N 8
ATOM 4264 C CA . LYS A 1 32 ? -3.081 -7.137 -6.104 1.00 0.00 32 LYS A CA 8
ATOM 4265 C C . LYS A 1 32 ? -2.073 -7.595 -5.050 1.00 0.00 32 LYS A C 8
ATOM 4266 O O . LYS A 1 32 ? -0.936 -7.151 -5.048 1.00 0.00 32 LYS A O 8
ATOM 4285 N N . VAL A 1 33 ? -2.512 -8.474 -4.159 1.00 0.00 33 VAL A N 8
ATOM 4286 C CA . VAL A 1 33 ? -1.659 -8.983 -3.102 1.00 0.00 33 VAL A CA 8
ATOM 4287 C C . VAL A 1 33 ? -1.523 -10.498 -3.199 1.00 0.00 33 VAL A C 8
ATOM 4288 O O . VAL A 1 33 ? -2.491 -11.219 -3.393 1.00 0.00 33 VAL A O 8
ATOM 4301 N N . ASP A 1 34 ? -0.301 -10.978 -3.062 1.00 0.00 34 ASP A N 8
ATOM 4302 C CA . ASP A 1 34 ? -0.031 -12.404 -3.137 1.00 0.00 34 ASP A CA 8
ATOM 4303 C C . ASP A 1 34 ? -0.129 -13.052 -1.758 1.00 0.00 34 ASP A C 8
ATOM 4304 O O . ASP A 1 34 ? 0.832 -13.615 -1.251 1.00 0.00 34 ASP A O 8
ATOM 4313 N N . ASP A 1 35 ? -1.306 -12.972 -1.159 1.00 0.00 35 ASP A N 8
ATOM 4314 C CA . ASP A 1 35 ? -1.531 -13.549 0.149 1.00 0.00 35 ASP A CA 8
ATOM 4315 C C . ASP A 1 35 ? -2.072 -14.972 0.027 1.00 0.00 35 ASP A C 8
ATOM 4316 O O . ASP A 1 35 ? -1.417 -15.933 0.412 1.00 0.00 35 ASP A O 8
ATOM 4325 N N . ASN A 1 36 ? -3.274 -15.101 -0.509 1.00 0.00 36 ASN A N 8
ATOM 4326 C CA . ASN A 1 36 ? -3.906 -16.403 -0.683 1.00 0.00 36 ASN A CA 8
ATOM 4327 C C . ASN A 1 36 ? -2.979 -17.383 -1.387 1.00 0.00 36 ASN A C 8
ATOM 4328 O O . ASN A 1 36 ? -2.778 -17.304 -2.599 1.00 0.00 36 ASN A O 8
ATOM 4339 N N . LYS A 1 37 ? -2.410 -18.301 -0.617 1.00 0.00 37 LYS A N 8
ATOM 4340 C CA . LYS A 1 37 ? -1.507 -19.296 -1.165 1.00 0.00 37 LYS A CA 8
ATOM 4341 C C . LYS A 1 37 ? -2.238 -20.277 -2.068 1.00 0.00 37 LYS A C 8
ATOM 4342 O O . LYS A 1 37 ? -3.324 -20.749 -1.730 1.00 0.00 37 LYS A O 8
ATOM 4361 N N . GLY A 1 38 ? -1.650 -20.581 -3.216 1.00 0.00 38 GLY A N 8
ATOM 4362 C CA . GLY A 1 38 ? -2.262 -21.505 -4.150 1.00 0.00 38 GLY A CA 8
ATOM 4363 C C . GLY A 1 38 ? -1.607 -22.868 -4.140 1.00 0.00 38 GLY A C 8
ATOM 4364 O O . GLY A 1 38 ? -0.366 -22.921 -4.101 1.00 0.00 38 GLY A O 8
ATOM 4369 N N . GLY A 1 1 ? -22.072 15.260 -0.222 1.00 0.00 1 GLY A N 9
ATOM 4370 C CA . GLY A 1 1 ? -20.671 14.791 -0.047 1.00 0.00 1 GLY A CA 9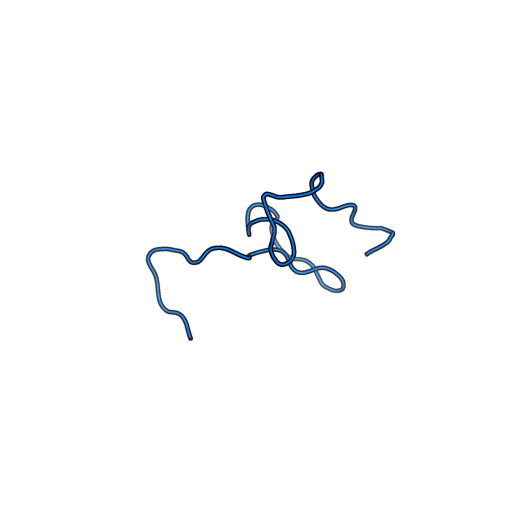
ATOM 4371 C C . GLY A 1 1 ? -20.394 14.310 1.364 1.00 0.00 1 GLY A C 9
ATOM 4372 O O . GLY A 1 1 ? -21.162 14.591 2.284 1.00 0.00 1 GLY A O 9
ATOM 4378 N N . ASP A 1 2 ? -19.299 13.579 1.531 1.00 0.00 2 ASP A N 9
ATOM 4379 C CA . ASP A 1 2 ? -18.922 13.055 2.843 1.00 0.00 2 ASP A CA 9
ATOM 4380 C C . ASP A 1 2 ? -17.579 12.339 2.775 1.00 0.00 2 ASP A C 9
ATOM 4381 O O . ASP A 1 2 ? -16.662 12.639 3.539 1.00 0.00 2 ASP A O 9
ATOM 4390 N N . ASN A 1 3 ? -17.470 11.383 1.857 1.00 0.00 3 ASN A N 9
ATOM 4391 C CA . ASN A 1 3 ? -16.233 10.622 1.689 1.00 0.00 3 ASN A CA 9
ATOM 4392 C C . ASN A 1 3 ? -16.200 9.937 0.326 1.00 0.00 3 ASN A C 9
ATOM 4393 O O . ASN A 1 3 ? -16.710 8.831 0.164 1.00 0.00 3 ASN A O 9
ATOM 4404 N N . LYS A 1 4 ? -15.590 10.612 -0.646 1.00 0.00 4 LYS A N 9
ATOM 4405 C CA . LYS A 1 4 ? -15.489 10.066 -1.976 1.00 0.00 4 LYS A CA 9
ATOM 4406 C C . LYS A 1 4 ? -14.743 8.725 -1.976 1.00 0.00 4 LYS A C 9
ATOM 4407 O O . LYS A 1 4 ? -13.535 8.686 -1.742 1.00 0.00 4 LYS A O 9
ATOM 4426 N N . PRO A 1 5 ? -15.456 7.614 -2.223 1.00 0.00 5 PRO A N 9
ATOM 4427 C CA . PRO A 1 5 ? -14.848 6.281 -2.236 1.00 0.00 5 PRO A CA 9
ATOM 4428 C C . PRO A 1 5 ? -13.922 6.085 -3.432 1.00 0.00 5 PRO A C 9
ATOM 4429 O O . PRO A 1 5 ? -14.380 6.004 -4.575 1.00 0.00 5 PRO A O 9
ATOM 4440 N N . PRO A 1 6 ? -12.601 6.005 -3.195 1.00 0.00 6 PRO A N 9
ATOM 4441 C CA . PRO A 1 6 ? -11.618 5.818 -4.268 1.00 0.00 6 PRO A CA 9
ATOM 4442 C C . PRO A 1 6 ? -11.702 4.433 -4.896 1.00 0.00 6 PRO A C 9
ATOM 4443 O O . PRO A 1 6 ? -12.076 3.461 -4.237 1.00 0.00 6 PRO A O 9
ATOM 4454 N N . LYS A 1 7 ? -11.357 4.347 -6.176 1.00 0.00 7 LYS A N 9
ATOM 4455 C CA . LYS A 1 7 ? -11.392 3.076 -6.897 1.00 0.00 7 LYS A CA 9
ATOM 4456 C C . LYS A 1 7 ? -10.484 2.053 -6.226 1.00 0.00 7 LYS A C 9
ATOM 4457 O O . LYS A 1 7 ? -9.647 2.392 -5.397 1.00 0.00 7 LYS A O 9
ATOM 4476 N N . LYS A 1 8 ? -10.660 0.797 -6.597 1.00 0.00 8 LYS A N 9
ATOM 4477 C CA . LYS A 1 8 ? -9.861 -0.277 -6.035 1.00 0.00 8 LYS A CA 9
ATOM 4478 C C . LYS A 1 8 ? -8.373 -0.018 -6.244 1.00 0.00 8 LYS A C 9
ATOM 4479 O O . LYS A 1 8 ? -7.987 0.921 -6.929 1.00 0.00 8 LYS A O 9
ATOM 4498 N N . GLY A 1 9 ? -7.544 -0.849 -5.646 1.00 0.00 9 GLY A N 9
ATOM 4499 C CA . GLY A 1 9 ? -6.107 -0.696 -5.773 1.00 0.00 9 GLY A CA 9
ATOM 4500 C C . GLY A 1 9 ? -5.638 -0.748 -7.217 1.00 0.00 9 GLY A C 9
ATOM 4501 O O . GLY A 1 9 ? -5.661 -1.812 -7.837 1.00 0.00 9 GLY A O 9
ATOM 4505 N N . PRO A 1 10 ? -5.199 0.370 -7.786 1.00 0.00 10 PRO A N 9
ATOM 4506 C CA . PRO A 1 10 ? -4.725 0.424 -9.172 1.00 0.00 10 PRO A CA 9
ATOM 4507 C C . PRO A 1 10 ? -3.367 -0.243 -9.350 1.00 0.00 10 PRO A C 9
ATOM 4508 O O . PRO A 1 10 ? -2.349 0.256 -8.877 1.00 0.00 10 PRO A O 9
ATOM 4519 N N . PRO A 1 11 ? -3.330 -1.385 -10.041 1.00 0.00 11 PRO A N 9
ATOM 4520 C CA . PRO A 1 11 ? -2.081 -2.120 -10.271 1.00 0.00 11 PRO A CA 9
ATOM 4521 C C . PRO A 1 11 ? -1.150 -1.391 -11.233 1.00 0.00 11 PRO A C 9
ATOM 4522 O O . PRO A 1 11 ? -0.907 -1.855 -12.349 1.00 0.00 11 PRO A O 9
ATOM 4533 N N . ASN A 1 12 ? -0.629 -0.262 -10.792 1.00 0.00 12 ASN A N 9
ATOM 4534 C CA . ASN A 1 12 ? 0.267 0.509 -11.618 1.00 0.00 12 ASN A CA 9
ATOM 4535 C C . ASN A 1 12 ? 0.771 1.728 -10.851 1.00 0.00 12 ASN A C 9
ATOM 4536 O O . ASN A 1 12 ? 0.013 2.603 -10.470 1.00 0.00 12 ASN A O 9
ATOM 4547 N N . GLY A 1 13 ? 2.061 1.764 -10.631 1.00 0.00 13 GLY A N 9
ATOM 4548 C CA . GLY A 1 13 ? 2.662 2.876 -9.910 1.00 0.00 13 GLY A CA 9
ATOM 4549 C C . GLY A 1 13 ? 2.082 3.044 -8.518 1.00 0.00 13 GLY A C 9
ATOM 4550 O O . GLY A 1 13 ? 2.275 2.191 -7.653 1.00 0.00 13 GLY A O 9
ATOM 4554 N N . CYS A 1 14 ? 1.361 4.142 -8.308 1.00 0.00 14 CYS A N 9
ATOM 4555 C CA . CYS A 1 14 ? 0.750 4.425 -7.022 1.00 0.00 14 CYS A CA 9
ATOM 4556 C C . CYS A 1 14 ? 1.722 4.227 -5.869 1.00 0.00 14 CYS A C 9
ATOM 4557 O O . CYS A 1 14 ? 2.905 3.975 -6.080 1.00 0.00 14 CYS A O 9
ATOM 4564 N N . PHE A 1 15 ? 1.216 4.349 -4.644 1.00 0.00 15 PHE A N 9
ATOM 4565 C CA . PHE A 1 15 ? 2.039 4.191 -3.451 1.00 0.00 15 PHE A CA 9
ATOM 4566 C C . PHE A 1 15 ? 2.743 2.833 -3.455 1.00 0.00 15 PHE A C 9
ATOM 4567 O O . PHE A 1 15 ? 2.373 1.932 -4.211 1.00 0.00 15 PHE A O 9
ATOM 4584 N N . GLY A 1 16 ? 3.758 2.697 -2.609 1.00 0.00 16 GLY A N 9
ATOM 4585 C CA . GLY A 1 16 ? 4.497 1.449 -2.529 1.00 0.00 16 GLY A CA 9
ATOM 4586 C C . GLY A 1 16 ? 3.609 0.260 -2.241 1.00 0.00 16 GLY A C 9
ATOM 4587 O O . GLY A 1 16 ? 2.477 0.415 -1.777 1.00 0.00 16 GLY A O 9
ATOM 4591 N N . HIS A 1 17 ? 4.124 -0.909 -2.515 1.00 0.00 17 HIS A N 9
ATOM 4592 C CA . HIS A 1 17 ? 3.380 -2.137 -2.285 1.00 0.00 17 HIS A CA 9
ATOM 4593 C C . HIS A 1 17 ? 3.045 -2.301 -0.809 1.00 0.00 17 HIS A C 9
ATOM 4594 O O . HIS A 1 17 ? 3.419 -1.471 0.016 1.00 0.00 17 HIS A O 9
ATOM 4609 N N . LYS A 1 18 ? 2.336 -3.380 -0.493 1.00 0.00 18 LYS A N 9
ATOM 4610 C CA . LYS A 1 18 ? 1.940 -3.671 0.846 1.00 0.00 18 LYS A CA 9
ATOM 4611 C C . LYS A 1 18 ? 0.762 -2.801 1.263 1.00 0.00 18 LYS A C 9
ATOM 4612 O O . LYS A 1 18 ? 0.937 -1.652 1.670 1.00 0.00 18 LYS A O 9
ATOM 4631 N N . ILE A 1 19 ? -0.425 -3.357 1.158 1.00 0.00 19 ILE A N 9
ATOM 4632 C CA . ILE A 1 19 ? -1.633 -2.639 1.521 1.00 0.00 19 ILE A CA 9
ATOM 4633 C C . ILE A 1 19 ? -1.492 -1.943 2.875 1.00 0.00 19 ILE A C 9
ATOM 4634 O O . ILE A 1 19 ? -1.909 -0.804 3.047 1.00 0.00 19 ILE A O 9
ATOM 4650 N N . ASP A 1 20 ? -0.897 -2.644 3.832 1.00 0.00 20 ASP A N 9
ATOM 4651 C CA . ASP A 1 20 ? -0.694 -2.100 5.174 1.00 0.00 20 ASP A CA 9
ATOM 4652 C C . ASP A 1 20 ? -1.955 -1.445 5.703 1.00 0.00 20 ASP A C 9
ATOM 4653 O O . ASP A 1 20 ? -2.223 -0.275 5.428 1.00 0.00 20 ASP A O 9
ATOM 4662 N N . ARG A 1 21 ? -2.736 -2.209 6.461 1.00 0.00 21 ARG A N 9
ATOM 4663 C CA . ARG A 1 21 ? -3.981 -1.706 7.033 1.00 0.00 21 ARG A CA 9
ATOM 4664 C C . ARG A 1 21 ? -3.731 -0.457 7.875 1.00 0.00 21 ARG A C 9
ATOM 4665 O O . ARG A 1 21 ? -3.495 -0.550 9.079 1.00 0.00 21 ARG A O 9
ATOM 4686 N N . ILE A 1 22 ? -3.785 0.673 7.232 1.00 0.00 22 ILE A N 9
ATOM 4687 C CA . ILE A 1 22 ? -3.564 1.942 7.923 1.00 0.00 22 ILE A CA 9
ATOM 4688 C C . ILE A 1 22 ? -2.233 1.939 8.672 1.00 0.00 22 ILE A C 9
ATOM 4689 O O . ILE A 1 22 ? -1.564 0.922 8.742 1.00 0.00 22 ILE A O 9
ATOM 4705 N N . GLY A 1 23 ? -1.864 3.087 9.226 1.00 0.00 23 GLY A N 9
ATOM 4706 C CA . GLY A 1 23 ? -0.646 3.194 9.954 1.00 0.00 23 GLY A CA 9
ATOM 4707 C C . GLY A 1 23 ? -0.415 4.581 10.507 1.00 0.00 23 GLY A C 9
ATOM 4708 O O . GLY A 1 23 ? -0.696 4.849 11.674 1.00 0.00 23 GLY A O 9
ATOM 4712 N N . SER A 1 24 ? 0.102 5.474 9.672 1.00 0.00 24 SER A N 9
ATOM 4713 C CA . SER A 1 24 ? 0.376 6.843 10.083 1.00 0.00 24 SER A CA 9
ATOM 4714 C C . SER A 1 24 ? -0.365 7.840 9.200 1.00 0.00 24 SER A C 9
ATOM 4715 O O . SER A 1 24 ? -1.416 8.322 9.567 1.00 0.00 24 SER A O 9
ATOM 4723 N N . HIS A 1 25 ? 0.201 8.143 8.040 1.00 0.00 25 HIS A N 9
ATOM 4724 C CA . HIS A 1 25 ? -0.392 9.081 7.108 1.00 0.00 25 HIS A CA 9
ATOM 4725 C C . HIS A 1 25 ? -0.676 8.407 5.769 1.00 0.00 25 HIS A C 9
ATOM 4726 O O . HIS A 1 25 ? -1.781 8.475 5.262 1.00 0.00 25 HIS A O 9
ATOM 4741 N N . SER A 1 26 ? 0.317 7.767 5.206 1.00 0.00 26 SER A N 9
ATOM 4742 C CA . SER A 1 26 ? 0.184 7.080 3.924 1.00 0.00 26 SER A CA 9
ATOM 4743 C C . SER A 1 26 ? -1.024 6.187 3.904 1.00 0.00 26 SER A C 9
ATOM 4744 O O . SER A 1 26 ? -1.692 6.008 4.920 1.00 0.00 26 SER A O 9
ATOM 4752 N N . GLY A 1 27 ? -1.321 5.629 2.731 1.00 0.00 27 GLY A N 9
ATOM 4753 C CA . GLY A 1 27 ? -2.478 4.763 2.596 1.00 0.00 27 GLY A CA 9
ATOM 4754 C C . GLY A 1 27 ? -2.295 3.731 1.506 1.00 0.00 27 GLY A C 9
ATOM 4755 O O . GLY A 1 27 ? -3.048 3.704 0.529 1.00 0.00 27 GLY A O 9
ATOM 4759 N N . LEU A 1 28 ? -1.293 2.873 1.670 1.00 0.00 28 LEU A N 9
ATOM 4760 C CA . LEU A 1 28 ? -1.006 1.827 0.690 1.00 0.00 28 LEU A CA 9
ATOM 4761 C C . LEU A 1 28 ? -2.254 1.001 0.387 1.00 0.00 28 LEU A C 9
ATOM 4762 O O . LEU A 1 28 ? -3.277 1.134 1.060 1.00 0.00 28 LEU A O 9
ATOM 4778 N N . GLY A 1 29 ? -2.166 0.173 -0.597 1.00 0.00 29 GLY A N 9
ATOM 4779 C CA . GLY A 1 29 ? -3.295 -0.646 -0.972 1.00 0.00 29 GLY A CA 9
ATOM 4780 C C . GLY A 1 29 ? -3.583 -0.593 -2.462 1.00 0.00 29 GLY A C 9
ATOM 4781 O O . GLY A 1 29 ? -4.578 -0.023 -2.886 1.00 0.00 29 GLY A O 9
ATOM 4785 N N . CYS A 1 30 ? -2.704 -1.204 -3.256 1.00 0.00 30 CYS A N 9
ATOM 4786 C CA . CYS A 1 30 ? -2.867 -1.223 -4.701 1.00 0.00 30 CYS A CA 9
ATOM 4787 C C . CYS A 1 30 ? -3.048 -2.649 -5.214 1.00 0.00 30 CYS A C 9
ATOM 4788 O O . CYS A 1 30 ? -3.949 -2.922 -6.007 1.00 0.00 30 CYS A O 9
ATOM 4795 N N . ASN A 1 31 ? -2.190 -3.549 -4.750 1.00 0.00 31 ASN A N 9
ATOM 4796 C CA . ASN A 1 31 ? -2.247 -4.946 -5.155 1.00 0.00 31 ASN A CA 9
ATOM 4797 C C . ASN A 1 31 ? -3.623 -5.541 -4.863 1.00 0.00 31 ASN A C 9
ATOM 4798 O O . ASN A 1 31 ? -4.514 -4.856 -4.364 1.00 0.00 31 ASN A O 9
ATOM 4809 N N . LYS A 1 32 ? -3.786 -6.823 -5.175 1.00 0.00 32 LYS A N 9
ATOM 4810 C CA . LYS A 1 32 ? -5.052 -7.509 -4.950 1.00 0.00 32 LYS A CA 9
ATOM 4811 C C . LYS A 1 32 ? -5.416 -7.501 -3.468 1.00 0.00 32 LYS A C 9
ATOM 4812 O O . LYS A 1 32 ? -4.541 -7.526 -2.600 1.00 0.00 32 LYS A O 9
ATOM 4831 N N . VAL A 1 33 ? -6.715 -7.464 -3.187 1.00 0.00 33 VAL A N 9
ATOM 4832 C CA . VAL A 1 33 ? -7.194 -7.447 -1.814 1.00 0.00 33 VAL A CA 9
ATOM 4833 C C . VAL A 1 33 ? -8.063 -8.668 -1.523 1.00 0.00 33 VAL A C 9
ATOM 4834 O O . VAL A 1 33 ? -8.930 -9.031 -2.320 1.00 0.00 33 VAL A O 9
ATOM 4847 N N . ASP A 1 34 ? -7.822 -9.298 -0.395 1.00 0.00 34 ASP A N 9
ATOM 4848 C CA . ASP A 1 34 ? -8.580 -10.482 -0.009 1.00 0.00 34 ASP A CA 9
ATOM 4849 C C . ASP A 1 34 ? -9.897 -10.081 0.643 1.00 0.00 34 ASP A C 9
ATOM 4850 O O . ASP A 1 34 ? -10.143 -10.390 1.811 1.00 0.00 34 ASP A O 9
ATOM 4859 N N . ASP A 1 35 ? -10.746 -9.388 -0.107 1.00 0.00 35 ASP A N 9
ATOM 4860 C CA . ASP A 1 35 ? -12.040 -8.950 0.395 1.00 0.00 35 ASP A CA 9
ATOM 4861 C C . ASP A 1 35 ? -13.060 -8.838 -0.725 1.00 0.00 35 ASP A C 9
ATOM 4862 O O . ASP A 1 35 ? -14.191 -9.312 -0.607 1.00 0.00 35 ASP A O 9
ATOM 4871 N N . ASN A 1 36 ? -12.655 -8.206 -1.800 1.00 0.00 36 ASN A N 9
ATOM 4872 C CA . ASN A 1 36 ? -13.530 -8.027 -2.953 1.00 0.00 36 ASN A CA 9
ATOM 4873 C C . ASN A 1 36 ? -14.168 -9.347 -3.369 1.00 0.00 36 ASN A C 9
ATOM 4874 O O . ASN A 1 36 ? -13.595 -10.418 -3.167 1.00 0.00 36 ASN A O 9
ATOM 4885 N N . LYS A 1 37 ? -15.358 -9.268 -3.956 1.00 0.00 37 LYS A N 9
ATOM 4886 C CA . LYS A 1 37 ? -16.075 -10.453 -4.403 1.00 0.00 37 LYS A CA 9
ATOM 4887 C C . LYS A 1 37 ? -16.368 -11.382 -3.232 1.00 0.00 37 LYS A C 9
ATOM 4888 O O . LYS A 1 37 ? -15.668 -12.374 -3.022 1.00 0.00 37 LYS A O 9
ATOM 4907 N N . GLY A 1 38 ? -17.412 -11.061 -2.475 1.00 0.00 38 GLY A N 9
ATOM 4908 C CA . GLY A 1 38 ? -17.780 -11.879 -1.346 1.00 0.00 38 GLY A CA 9
ATOM 4909 C C . GLY A 1 38 ? -19.010 -12.725 -1.612 1.00 0.00 38 GLY A C 9
ATOM 4910 O O . GLY A 1 38 ? -18.909 -13.965 -1.507 1.00 0.00 38 GLY A O 9
ATOM 4915 N N . GLY A 1 1 ? -16.679 -2.151 8.102 1.00 0.00 1 GLY A N 10
ATOM 4916 C CA . GLY A 1 1 ? -15.601 -1.132 7.944 1.00 0.00 1 GLY A CA 10
ATOM 4917 C C . GLY A 1 1 ? -15.464 -0.650 6.516 1.00 0.00 1 GLY A C 10
ATOM 4918 O O . GLY A 1 1 ? -16.267 -1.000 5.654 1.00 0.00 1 GLY A O 10
ATOM 4924 N N . ASP A 1 2 ? -14.439 0.162 6.266 1.00 0.00 2 ASP A N 10
ATOM 4925 C CA . ASP A 1 2 ? -14.194 0.697 4.932 1.00 0.00 2 ASP A CA 10
ATOM 4926 C C . ASP A 1 2 ? -15.336 1.580 4.493 1.00 0.00 2 ASP A C 10
ATOM 4927 O O . ASP A 1 2 ? -15.223 2.805 4.548 1.00 0.00 2 ASP A O 10
ATOM 4936 N N . ASN A 1 3 ? -16.436 1.005 4.050 1.00 0.00 3 ASN A N 10
ATOM 4937 C CA . ASN A 1 3 ? -17.606 1.722 3.598 1.00 0.00 3 ASN A CA 10
ATOM 4938 C C . ASN A 1 3 ? -17.360 2.339 2.219 1.00 0.00 3 ASN A C 10
ATOM 4939 O O . ASN A 1 3 ? -18.122 2.109 1.281 1.00 0.00 3 ASN A O 10
ATOM 4950 N N . LYS A 1 4 ? -16.292 3.114 2.104 1.00 0.00 4 LYS A N 10
ATOM 4951 C CA . LYS A 1 4 ? -15.946 3.763 0.852 1.00 0.00 4 LYS A CA 10
ATOM 4952 C C . LYS A 1 4 ? -14.743 3.081 0.226 1.00 0.00 4 LYS A C 10
ATOM 4953 O O . LYS A 1 4 ? -13.600 3.493 0.424 1.00 0.00 4 LYS A O 10
ATOM 4972 N N . PRO A 1 5 ? -14.985 2.029 -0.568 1.00 0.00 5 PRO A N 10
ATOM 4973 C CA . PRO A 1 5 ? -13.913 1.289 -1.246 1.00 0.00 5 PRO A CA 10
ATOM 4974 C C . PRO A 1 5 ? -13.270 2.097 -2.373 1.00 0.00 5 PRO A C 10
ATOM 4975 O O . PRO A 1 5 ? -13.897 2.340 -3.407 1.00 0.00 5 PRO A O 10
ATOM 4986 N N . PRO A 1 6 ? -12.011 2.533 -2.192 1.00 0.00 6 PRO A N 10
ATOM 4987 C CA . PRO A 1 6 ? -11.294 3.320 -3.206 1.00 0.00 6 PRO A CA 10
ATOM 4988 C C . PRO A 1 6 ? -10.949 2.493 -4.439 1.00 0.00 6 PRO A C 10
ATOM 4989 O O . PRO A 1 6 ? -11.062 1.269 -4.431 1.00 0.00 6 PRO A O 10
ATOM 5000 N N . LYS A 1 7 ? -10.521 3.176 -5.498 1.00 0.00 7 LYS A N 10
ATOM 5001 C CA . LYS A 1 7 ? -10.156 2.507 -6.740 1.00 0.00 7 LYS A CA 10
ATOM 5002 C C . LYS A 1 7 ? -8.725 1.981 -6.672 1.00 0.00 7 LYS A C 10
ATOM 5003 O O . LYS A 1 7 ? -7.880 2.531 -5.967 1.00 0.00 7 LYS A O 10
ATOM 5022 N N . LYS A 1 8 ? -8.459 0.910 -7.415 1.00 0.00 8 LYS A N 10
ATOM 5023 C CA . LYS A 1 8 ? -7.127 0.328 -7.442 1.00 0.00 8 LYS A CA 10
ATOM 5024 C C . LYS A 1 8 ? -6.306 0.867 -8.593 1.00 0.00 8 LYS A C 10
ATOM 5025 O O . LYS A 1 8 ? -6.815 1.596 -9.440 1.00 0.00 8 LYS A O 10
ATOM 5044 N N . GLY A 1 9 ? -5.018 0.519 -8.616 1.00 0.00 9 GLY A N 10
ATOM 5045 C CA . GLY A 1 9 ? -4.141 0.994 -9.666 1.00 0.00 9 GLY A CA 10
ATOM 5046 C C . GLY A 1 9 ? -3.232 -0.075 -10.202 1.00 0.00 9 GLY A C 10
ATOM 5047 O O . GLY A 1 9 ? -2.877 -0.992 -9.472 1.00 0.00 9 GLY A O 10
ATOM 5051 N N . PRO A 1 10 ? -2.834 0.004 -11.482 1.00 0.00 10 PRO A N 10
ATOM 5052 C CA . PRO A 1 10 ? -1.954 -0.976 -12.100 1.00 0.00 10 PRO A CA 10
ATOM 5053 C C . PRO A 1 10 ? -0.559 -0.913 -11.551 1.00 0.00 10 PRO A C 10
ATOM 5054 O O . PRO A 1 10 ? -0.177 0.034 -10.914 1.00 0.00 10 PRO A O 10
ATOM 5065 N N . PRO A 1 11 ? 0.236 -1.965 -11.793 1.00 0.00 11 PRO A N 10
ATOM 5066 C CA . PRO A 1 11 ? 1.625 -2.024 -11.324 1.00 0.00 11 PRO A CA 10
ATOM 5067 C C . PRO A 1 11 ? 2.528 -1.043 -12.059 1.00 0.00 11 PRO A C 10
ATOM 5068 O O . PRO A 1 11 ? 3.093 -1.365 -13.103 1.00 0.00 11 PRO A O 10
ATOM 5079 N N . ASN A 1 12 ? 2.660 0.127 -11.502 1.00 0.00 12 ASN A N 10
ATOM 5080 C CA . ASN A 1 12 ? 3.501 1.159 -12.106 1.00 0.00 12 ASN A CA 10
ATOM 5081 C C . ASN A 1 12 ? 3.420 2.458 -11.315 1.00 0.00 12 ASN A C 10
ATOM 5082 O O . ASN A 1 12 ? 4.399 3.195 -11.207 1.00 0.00 12 ASN A O 10
ATOM 5093 N N . GLY A 1 13 ? 2.248 2.727 -10.765 1.00 0.00 13 GLY A N 10
ATOM 5094 C CA . GLY A 1 13 ? 2.049 3.934 -9.986 1.00 0.00 13 GLY A CA 10
ATOM 5095 C C . GLY A 1 13 ? 1.275 3.682 -8.708 1.00 0.00 13 GLY A C 10
ATOM 5096 O O . GLY A 1 13 ? 0.900 2.548 -8.416 1.00 0.00 13 GLY A O 10
ATOM 5100 N N . CYS A 1 14 ? 1.027 4.744 -7.948 1.00 0.00 14 CYS A N 10
ATOM 5101 C CA . CYS A 1 14 ? 0.290 4.632 -6.693 1.00 0.00 14 CYS A CA 10
ATOM 5102 C C . CYS A 1 14 ? 1.008 3.710 -5.719 1.00 0.00 14 CYS A C 10
ATOM 5103 O O . CYS A 1 14 ? 1.815 2.875 -6.121 1.00 0.00 14 CYS A O 10
ATOM 5110 N N . PHE A 1 15 ? 0.715 3.876 -4.434 1.00 0.00 15 PHE A N 10
ATOM 5111 C CA . PHE A 1 15 ? 1.328 3.066 -3.391 1.00 0.00 15 PHE A CA 10
ATOM 5112 C C . PHE A 1 15 ? 1.195 1.575 -3.701 1.00 0.00 15 PHE A C 10
ATOM 5113 O O . PHE A 1 15 ? 0.378 1.173 -4.528 1.00 0.00 15 PHE A O 10
ATOM 5130 N N . GLY A 1 16 ? 2.015 0.765 -3.041 1.00 0.00 16 GLY A N 10
ATOM 5131 C CA . GLY A 1 16 ? 1.978 -0.635 -3.263 1.00 0.00 16 GLY A CA 10
ATOM 5132 C C . GLY A 1 16 ? 0.804 -1.304 -2.568 1.00 0.00 16 GLY A C 10
ATOM 5133 O O . GLY A 1 16 ? -0.131 -0.636 -2.139 1.00 0.00 16 GLY A O 10
ATOM 5137 N N . HIS A 1 17 ? 0.859 -2.627 -2.465 1.00 0.00 17 HIS A N 10
ATOM 5138 C CA . HIS A 1 17 ? -0.197 -3.390 -1.823 1.00 0.00 17 HIS A CA 10
ATOM 5139 C C . HIS A 1 17 ? -0.402 -2.935 -0.381 1.00 0.00 17 HIS A C 10
ATOM 5140 O O . HIS A 1 17 ? 0.363 -2.131 0.131 1.00 0.00 17 HIS A O 10
ATOM 5155 N N . LYS A 1 18 ? -1.418 -3.455 0.230 1.00 0.00 18 LYS A N 10
ATOM 5156 C CA . LYS A 1 18 ? -1.726 -3.103 1.598 1.00 0.00 18 LYS A CA 10
ATOM 5157 C C . LYS A 1 18 ? -1.058 -4.067 2.575 1.00 0.00 18 LYS A C 10
ATOM 5158 O O . LYS A 1 18 ? -1.703 -4.598 3.481 1.00 0.00 18 LYS A O 10
ATOM 5177 N N . ILE A 1 19 ? 0.206 -4.287 2.382 1.00 0.00 19 ILE A N 10
ATOM 5178 C CA . ILE A 1 19 ? 0.959 -5.186 3.243 1.00 0.00 19 ILE A CA 10
ATOM 5179 C C . ILE A 1 19 ? 1.139 -4.587 4.635 1.00 0.00 19 ILE A C 10
ATOM 5180 O O . ILE A 1 19 ? 0.979 -5.280 5.642 1.00 0.00 19 ILE A O 10
ATOM 5196 N N . ASP A 1 20 ? 1.475 -3.303 4.682 1.00 0.00 20 ASP A N 10
ATOM 5197 C CA . ASP A 1 20 ? 1.677 -2.614 5.953 1.00 0.00 20 ASP A CA 10
ATOM 5198 C C . ASP A 1 20 ? 0.343 -2.246 6.591 1.00 0.00 20 ASP A C 10
ATOM 5199 O O . ASP A 1 20 ? -0.530 -1.763 5.915 1.00 0.00 20 ASP A O 10
ATOM 5208 N N . ARG A 1 21 ? 0.235 -2.476 7.895 1.00 0.00 21 ARG A N 10
ATOM 5209 C CA . ARG A 1 21 ? -0.954 -2.174 8.622 1.00 0.00 21 ARG A CA 10
ATOM 5210 C C . ARG A 1 21 ? -0.960 -0.718 9.091 1.00 0.00 21 ARG A C 10
ATOM 5211 O O . ARG A 1 21 ? 0.074 -0.113 9.281 1.00 0.00 21 ARG A O 10
ATOM 5232 N N . ILE A 1 22 ? -2.155 -0.168 9.276 1.00 0.00 22 ILE A N 10
ATOM 5233 C CA . ILE A 1 22 ? -2.304 1.185 9.725 1.00 0.00 22 ILE A CA 10
ATOM 5234 C C . ILE A 1 22 ? -1.542 2.137 8.809 1.00 0.00 22 ILE A C 10
ATOM 5235 O O . ILE A 1 22 ? -0.820 1.707 7.909 1.00 0.00 22 ILE A O 10
ATOM 5251 N N . GLY A 1 23 ? -1.705 3.435 9.040 1.00 0.00 23 GLY A N 10
ATOM 5252 C CA . GLY A 1 23 ? -1.026 4.428 8.228 1.00 0.00 23 GLY A CA 10
ATOM 5253 C C . GLY A 1 23 ? -1.814 5.714 8.106 1.00 0.00 23 GLY A C 10
ATOM 5254 O O . GLY A 1 23 ? -2.646 5.859 7.209 1.00 0.00 23 GLY A O 10
ATOM 5258 N N . SER A 1 24 ? -1.549 6.656 9.007 1.00 0.00 24 SER A N 10
ATOM 5259 C CA . SER A 1 24 ? -2.240 7.940 9.001 1.00 0.00 24 SER A CA 10
ATOM 5260 C C . SER A 1 24 ? -1.989 8.683 7.689 1.00 0.00 24 SER A C 10
ATOM 5261 O O . SER A 1 24 ? -2.905 8.865 6.887 1.00 0.00 24 SER A O 10
ATOM 5269 N N . HIS A 1 25 ? -0.747 9.104 7.485 1.00 0.00 25 HIS A N 10
ATOM 5270 C CA . HIS A 1 25 ? -0.374 9.825 6.273 1.00 0.00 25 HIS A CA 10
ATOM 5271 C C . HIS A 1 25 ? -0.346 8.888 5.069 1.00 0.00 25 HIS A C 10
ATOM 5272 O O . HIS A 1 25 ? -1.044 9.115 4.080 1.00 0.00 25 HIS A O 10
ATOM 5287 N N . SER A 1 26 ? 0.436 7.840 5.163 1.00 0.00 26 SER A N 10
ATOM 5288 C CA . SER A 1 26 ? 0.547 6.870 4.081 1.00 0.00 26 SER A CA 10
ATOM 5289 C C . SER A 1 26 ? -0.762 6.205 3.789 1.00 0.00 26 SER A C 10
ATOM 5290 O O . SER A 1 26 ? -1.732 6.402 4.523 1.00 0.00 26 SER A O 10
ATOM 5298 N N . GLY A 1 27 ? -0.813 5.424 2.718 1.00 0.00 27 GLY A N 10
ATOM 5299 C CA . GLY A 1 27 ? -2.044 4.744 2.350 1.00 0.00 27 GLY A CA 10
ATOM 5300 C C . GLY A 1 27 ? -1.819 3.659 1.318 1.00 0.00 27 GLY A C 10
ATOM 5301 O O . GLY A 1 27 ? -2.253 3.782 0.188 1.00 0.00 27 GLY A O 10
ATOM 5305 N N . LEU A 1 28 ? -1.138 2.596 1.722 1.00 0.00 28 LEU A N 10
ATOM 5306 C CA . LEU A 1 28 ? -0.850 1.483 0.821 1.00 0.00 28 LEU A CA 10
ATOM 5307 C C . LEU A 1 28 ? -2.116 0.697 0.509 1.00 0.00 28 LEU A C 10
ATOM 5308 O O . LEU A 1 28 ? -3.152 0.887 1.147 1.00 0.00 28 LEU A O 10
ATOM 5324 N N . GLY A 1 29 ? -2.028 -0.154 -0.447 1.00 0.00 29 GLY A N 10
ATOM 5325 C CA . GLY A 1 29 ? -3.173 -0.955 -0.830 1.00 0.00 29 GLY A CA 10
ATOM 5326 C C . GLY A 1 29 ? -3.752 -0.539 -2.166 1.00 0.00 29 GLY A C 10
ATOM 5327 O O . GLY A 1 29 ? -4.937 -0.230 -2.266 1.00 0.00 29 GLY A O 10
ATOM 5331 N N . CYS A 1 30 ? -2.916 -0.528 -3.197 1.00 0.00 30 CYS A N 10
ATOM 5332 C CA . CYS A 1 30 ? -3.348 -0.143 -4.534 1.00 0.00 30 CYS A CA 10
ATOM 5333 C C . CYS A 1 30 ? -3.392 -1.358 -5.461 1.00 0.00 30 CYS A C 10
ATOM 5334 O O . CYS A 1 30 ? -4.469 -1.822 -5.839 1.00 0.00 30 CYS A O 10
ATOM 5341 N N . ASN A 1 31 ? -2.221 -1.863 -5.819 1.00 0.00 31 ASN A N 10
ATOM 5342 C CA . ASN A 1 31 ? -2.121 -3.018 -6.696 1.00 0.00 31 ASN A CA 10
ATOM 5343 C C . ASN A 1 31 ? -2.679 -4.268 -6.022 1.00 0.00 31 ASN A C 10
ATOM 5344 O O . ASN A 1 31 ? -2.665 -4.378 -4.799 1.00 0.00 31 ASN A O 10
ATOM 5355 N N . LYS A 1 32 ? -3.166 -5.199 -6.832 1.00 0.00 32 LYS A N 10
ATOM 5356 C CA . LYS A 1 32 ? -3.731 -6.443 -6.313 1.00 0.00 32 LYS A CA 10
ATOM 5357 C C . LYS A 1 32 ? -3.169 -7.645 -7.056 1.00 0.00 32 LYS A C 10
ATOM 5358 O O . LYS A 1 32 ? -2.632 -7.516 -8.158 1.00 0.00 32 LYS A O 10
ATOM 5377 N N . VAL A 1 33 ? -3.297 -8.823 -6.455 1.00 0.00 33 VAL A N 10
ATOM 5378 C CA . VAL A 1 33 ? -2.804 -10.053 -7.056 1.00 0.00 33 VAL A CA 10
ATOM 5379 C C . VAL A 1 33 ? -3.939 -11.039 -7.298 1.00 0.00 33 VAL A C 10
ATOM 5380 O O . VAL A 1 33 ? -4.787 -11.255 -6.430 1.00 0.00 33 VAL A O 10
ATOM 5393 N N . ASP A 1 34 ? -3.954 -11.641 -8.485 1.00 0.00 34 ASP A N 10
ATOM 5394 C CA . ASP A 1 34 ? -4.986 -12.608 -8.841 1.00 0.00 34 ASP A CA 10
ATOM 5395 C C . ASP A 1 34 ? -4.397 -13.753 -9.656 1.00 0.00 34 ASP A C 10
ATOM 5396 O O . ASP A 1 34 ? -4.803 -13.994 -10.796 1.00 0.00 34 ASP A O 10
ATOM 5405 N N . ASP A 1 35 ? -3.438 -14.463 -9.067 1.00 0.00 35 ASP A N 10
ATOM 5406 C CA . ASP A 1 35 ? -2.795 -15.585 -9.743 1.00 0.00 35 ASP A CA 10
ATOM 5407 C C . ASP A 1 35 ? -2.302 -16.612 -8.730 1.00 0.00 35 ASP A C 10
ATOM 5408 O O . ASP A 1 35 ? -2.523 -17.813 -8.892 1.00 0.00 35 ASP A O 10
ATOM 5417 N N . ASN A 1 36 ? -1.652 -16.136 -7.686 1.00 0.00 36 ASN A N 10
ATOM 5418 C CA . ASN A 1 36 ? -1.131 -17.004 -6.644 1.00 0.00 36 ASN A CA 10
ATOM 5419 C C . ASN A 1 36 ? -2.174 -17.963 -6.124 1.00 0.00 36 ASN A C 10
ATOM 5420 O O . ASN A 1 36 ? -3.337 -17.880 -6.524 1.00 0.00 36 ASN A O 10
ATOM 5431 N N . LYS A 1 37 ? -1.796 -18.857 -5.230 1.00 0.00 37 LYS A N 10
ATOM 5432 C CA . LYS A 1 37 ? -2.705 -19.826 -4.654 1.00 0.00 37 LYS A CA 10
ATOM 5433 C C . LYS A 1 37 ? -3.835 -19.120 -3.909 1.00 0.00 37 LYS A C 10
ATOM 5434 O O . LYS A 1 37 ? -4.959 -19.618 -3.853 1.00 0.00 37 LYS A O 10
ATOM 5453 N N . GLY A 1 38 ? -3.524 -17.957 -3.343 1.00 0.00 38 GLY A N 10
ATOM 5454 C CA . GLY A 1 38 ? -4.525 -17.204 -2.610 1.00 0.00 38 GLY A CA 10
ATOM 5455 C C . GLY A 1 38 ? -4.759 -17.753 -1.215 1.00 0.00 38 GLY A C 10
ATOM 5456 O O . GLY A 1 38 ? -5.931 -17.992 -0.865 1.00 0.00 38 GLY A O 10
ATOM 5461 N N . GLY A 1 1 ? 5.380 10.526 11.895 1.00 0.00 1 GLY A N 11
ATOM 5462 C CA . GLY A 1 1 ? 6.466 9.661 12.440 1.00 0.00 1 GLY A CA 11
ATOM 5463 C C . GLY A 1 1 ? 7.612 9.483 11.464 1.00 0.00 1 GLY A C 11
ATOM 5464 O O . GLY A 1 1 ? 7.548 8.637 10.570 1.00 0.00 1 GLY A O 11
ATOM 5470 N N . ASP A 1 2 ? 8.656 10.286 11.628 1.00 0.00 2 ASP A N 11
ATOM 5471 C CA . ASP A 1 2 ? 9.821 10.216 10.754 1.00 0.00 2 ASP A CA 11
ATOM 5472 C C . ASP A 1 2 ? 10.646 8.970 11.053 1.00 0.00 2 ASP A C 11
ATOM 5473 O O . ASP A 1 2 ? 11.246 8.380 10.150 1.00 0.00 2 ASP A O 11
ATOM 5482 N N . ASN A 1 3 ? 10.677 8.572 12.320 1.00 0.00 3 ASN A N 11
ATOM 5483 C CA . ASN A 1 3 ? 11.436 7.398 12.737 1.00 0.00 3 ASN A CA 11
ATOM 5484 C C . ASN A 1 3 ? 10.884 6.138 12.079 1.00 0.00 3 ASN A C 11
ATOM 5485 O O . ASN A 1 3 ? 11.632 5.342 11.506 1.00 0.00 3 ASN A O 11
ATOM 5496 N N . LYS A 1 4 ? 9.567 5.957 12.162 1.00 0.00 4 LYS A N 11
ATOM 5497 C CA . LYS A 1 4 ? 8.919 4.791 11.577 1.00 0.00 4 LYS A CA 11
ATOM 5498 C C . LYS A 1 4 ? 9.168 4.726 10.068 1.00 0.00 4 LYS A C 11
ATOM 5499 O O . LYS A 1 4 ? 8.646 5.538 9.312 1.00 0.00 4 LYS A O 11
ATOM 5518 N N . PRO A 1 5 ? 9.981 3.746 9.612 1.00 0.00 5 PRO A N 11
ATOM 5519 C CA . PRO A 1 5 ? 10.295 3.594 8.189 1.00 0.00 5 PRO A CA 11
ATOM 5520 C C . PRO A 1 5 ? 9.091 3.110 7.382 1.00 0.00 5 PRO A C 11
ATOM 5521 O O . PRO A 1 5 ? 8.666 1.961 7.520 1.00 0.00 5 PRO A O 11
ATOM 5532 N N . PRO A 1 6 ? 8.528 3.975 6.522 1.00 0.00 6 PRO A N 11
ATOM 5533 C CA . PRO A 1 6 ? 7.367 3.619 5.694 1.00 0.00 6 PRO A CA 11
ATOM 5534 C C . PRO A 1 6 ? 7.718 2.610 4.611 1.00 0.00 6 PRO A C 11
ATOM 5535 O O . PRO A 1 6 ? 8.892 2.344 4.353 1.00 0.00 6 PRO A O 11
ATOM 5546 N N . LYS A 1 7 ? 6.692 2.051 3.973 1.00 0.00 7 LYS A N 11
ATOM 5547 C CA . LYS A 1 7 ? 6.895 1.067 2.916 1.00 0.00 7 LYS A CA 11
ATOM 5548 C C . LYS A 1 7 ? 7.689 1.665 1.762 1.00 0.00 7 LYS A C 11
ATOM 5549 O O . LYS A 1 7 ? 7.800 2.884 1.639 1.00 0.00 7 LYS A O 11
ATOM 5568 N N . LYS A 1 8 ? 8.246 0.801 0.917 1.00 0.00 8 LYS A N 11
ATOM 5569 C CA . LYS A 1 8 ? 9.033 1.246 -0.219 1.00 0.00 8 LYS A CA 11
ATOM 5570 C C . LYS A 1 8 ? 8.130 1.682 -1.337 1.00 0.00 8 LYS A C 11
ATOM 5571 O O . LYS A 1 8 ? 6.920 1.471 -1.302 1.00 0.00 8 LYS A O 11
ATOM 5590 N N . GLY A 1 9 ? 8.728 2.297 -2.357 1.00 0.00 9 GLY A N 11
ATOM 5591 C CA . GLY A 1 9 ? 7.959 2.753 -3.496 1.00 0.00 9 GLY A CA 11
ATOM 5592 C C . GLY A 1 9 ? 8.148 1.868 -4.715 1.00 0.00 9 GLY A C 11
ATOM 5593 O O . GLY A 1 9 ? 9.051 2.098 -5.519 1.00 0.00 9 GLY A O 11
ATOM 5597 N N . PRO A 1 10 ? 7.299 0.836 -4.884 1.00 0.00 10 PRO A N 11
ATOM 5598 C CA . PRO A 1 10 ? 7.385 -0.079 -6.018 1.00 0.00 10 PRO A CA 11
ATOM 5599 C C . PRO A 1 10 ? 6.984 0.582 -7.336 1.00 0.00 10 PRO A C 11
ATOM 5600 O O . PRO A 1 10 ? 6.227 1.551 -7.341 1.00 0.00 10 PRO A O 11
ATOM 5611 N N . PRO A 1 11 ? 7.496 0.069 -8.470 1.00 0.00 11 PRO A N 11
ATOM 5612 C CA . PRO A 1 11 ? 7.187 0.616 -9.791 1.00 0.00 11 PRO A CA 11
ATOM 5613 C C . PRO A 1 11 ? 5.744 0.351 -10.209 1.00 0.00 11 PRO A C 11
ATOM 5614 O O . PRO A 1 11 ? 5.463 -0.589 -10.921 1.00 0.00 11 PRO A O 11
ATOM 5625 N N . ASN A 1 12 ? 4.837 1.211 -9.756 1.00 0.00 12 ASN A N 11
ATOM 5626 C CA . ASN A 1 12 ? 3.421 1.070 -10.080 1.00 0.00 12 ASN A CA 11
ATOM 5627 C C . ASN A 1 12 ? 2.656 2.348 -9.749 1.00 0.00 12 ASN A C 11
ATOM 5628 O O . ASN A 1 12 ? 1.482 2.302 -9.378 1.00 0.00 12 ASN A O 11
ATOM 5639 N N . GLY A 1 13 ? 3.326 3.486 -9.892 1.00 0.00 13 GLY A N 11
ATOM 5640 C CA . GLY A 1 13 ? 2.695 4.758 -9.605 1.00 0.00 13 GLY A CA 11
ATOM 5641 C C . GLY A 1 13 ? 2.214 4.856 -8.169 1.00 0.00 13 GLY A C 11
ATOM 5642 O O . GLY A 1 13 ? 2.937 5.346 -7.298 1.00 0.00 13 GLY A O 11
ATOM 5646 N N . CYS A 1 14 ? 0.992 4.393 -7.923 1.00 0.00 14 CYS A N 11
ATOM 5647 C CA . CYS A 1 14 ? 0.414 4.435 -6.584 1.00 0.00 14 CYS A CA 11
ATOM 5648 C C . CYS A 1 14 ? 1.134 3.462 -5.655 1.00 0.00 14 CYS A C 11
ATOM 5649 O O . CYS A 1 14 ? 1.966 2.668 -6.094 1.00 0.00 14 CYS A O 11
ATOM 5656 N N . PHE A 1 15 ? 0.805 3.528 -4.371 1.00 0.00 15 PHE A N 11
ATOM 5657 C CA . PHE A 1 15 ? 1.414 2.659 -3.375 1.00 0.00 15 PHE A CA 11
ATOM 5658 C C . PHE A 1 15 ? 1.148 1.194 -3.700 1.00 0.00 15 PHE A C 11
ATOM 5659 O O . PHE A 1 15 ? 0.058 0.834 -4.136 1.00 0.00 15 PHE A O 11
ATOM 5676 N N . GLY A 1 16 ? 2.153 0.349 -3.476 1.00 0.00 16 GLY A N 11
ATOM 5677 C CA . GLY A 1 16 ? 2.004 -1.034 -3.747 1.00 0.00 16 GLY A CA 11
ATOM 5678 C C . GLY A 1 16 ? 0.921 -1.678 -2.907 1.00 0.00 16 GLY A C 11
ATOM 5679 O O . GLY A 1 16 ? -0.030 -1.018 -2.507 1.00 0.00 16 GLY A O 11
ATOM 5683 N N . HIS A 1 17 ? 1.070 -2.968 -2.639 1.00 0.00 17 HIS A N 11
ATOM 5684 C CA . HIS A 1 17 ? 0.102 -3.710 -1.842 1.00 0.00 17 HIS A CA 11
ATOM 5685 C C . HIS A 1 17 ? -0.086 -3.059 -0.475 1.00 0.00 17 HIS A C 11
ATOM 5686 O O . HIS A 1 17 ? 0.612 -2.118 -0.121 1.00 0.00 17 HIS A O 11
ATOM 5701 N N . LYS A 1 18 ? -1.023 -3.579 0.264 1.00 0.00 18 LYS A N 11
ATOM 5702 C CA . LYS A 1 18 ? -1.315 -3.055 1.573 1.00 0.00 18 LYS A CA 11
ATOM 5703 C C . LYS A 1 18 ? -0.500 -3.787 2.639 1.00 0.00 18 LYS A C 11
ATOM 5704 O O . LYS A 1 18 ? -1.043 -4.238 3.646 1.00 0.00 18 LYS A O 11
ATOM 5723 N N . ILE A 1 19 ? 0.767 -3.897 2.414 1.00 0.00 19 ILE A N 11
ATOM 5724 C CA . ILE A 1 19 ? 1.658 -4.574 3.350 1.00 0.00 19 ILE A CA 11
ATOM 5725 C C . ILE A 1 19 ? 1.795 -3.777 4.644 1.00 0.00 19 ILE A C 11
ATOM 5726 O O . ILE A 1 19 ? 1.609 -4.316 5.739 1.00 0.00 19 ILE A O 11
ATOM 5742 N N . ASP A 1 20 ? 2.131 -2.500 4.512 1.00 0.00 20 ASP A N 11
ATOM 5743 C CA . ASP A 1 20 ? 2.296 -1.632 5.675 1.00 0.00 20 ASP A CA 11
ATOM 5744 C C . ASP A 1 20 ? 1.007 -1.544 6.480 1.00 0.00 20 ASP A C 11
ATOM 5745 O O . ASP A 1 20 ? -0.048 -1.434 5.914 1.00 0.00 20 ASP A O 11
ATOM 5754 N N . ARG A 1 21 ? 1.133 -1.594 7.800 1.00 0.00 21 ARG A N 11
ATOM 5755 C CA . ARG A 1 21 ? 0.006 -1.521 8.681 1.00 0.00 21 ARG A CA 11
ATOM 5756 C C . ARG A 1 21 ? -0.458 -0.076 8.844 1.00 0.00 21 ARG A C 11
ATOM 5757 O O . ARG A 1 21 ? 0.265 0.830 8.530 1.00 0.00 21 ARG A O 11
ATOM 5778 N N . ILE A 1 22 ? -1.684 0.087 9.335 1.00 0.00 22 ILE A N 11
ATOM 5779 C CA . ILE A 1 22 ? -2.255 1.386 9.542 1.00 0.00 22 ILE A CA 11
ATOM 5780 C C . ILE A 1 22 ? -2.209 2.203 8.254 1.00 0.00 22 ILE A C 11
ATOM 5781 O O . ILE A 1 22 ? -1.639 1.780 7.256 1.00 0.00 22 ILE A O 11
ATOM 5797 N N . GLY A 1 23 ? -2.818 3.386 8.290 1.00 0.00 23 GLY A N 11
ATOM 5798 C CA . GLY A 1 23 ? -2.835 4.243 7.120 1.00 0.00 23 GLY A CA 11
ATOM 5799 C C . GLY A 1 23 ? -2.809 5.717 7.478 1.00 0.00 23 GLY A C 11
ATOM 5800 O O . GLY A 1 23 ? -3.382 6.546 6.769 1.00 0.00 23 GLY A O 11
ATOM 5804 N N . SER A 1 24 ? -2.141 6.045 8.583 1.00 0.00 24 SER A N 11
ATOM 5805 C CA . SER A 1 24 ? -2.045 7.427 9.035 1.00 0.00 24 SER A CA 11
ATOM 5806 C C . SER A 1 24 ? -1.367 8.296 7.984 1.00 0.00 24 SER A C 11
ATOM 5807 O O . SER A 1 24 ? -1.999 9.171 7.390 1.00 0.00 24 SER A O 11
ATOM 5815 N N . HIS A 1 25 ? -0.080 8.051 7.757 1.00 0.00 25 HIS A N 11
ATOM 5816 C CA . HIS A 1 25 ? 0.656 8.807 6.776 1.00 0.00 25 HIS A CA 11
ATOM 5817 C C . HIS A 1 25 ? 0.557 8.166 5.398 1.00 0.00 25 HIS A C 11
ATOM 5818 O O . HIS A 1 25 ? 0.201 8.817 4.421 1.00 0.00 25 HIS A O 11
ATOM 5833 N N . SER A 1 26 ? 0.891 6.883 5.325 1.00 0.00 26 SER A N 11
ATOM 5834 C CA . SER A 1 26 ? 0.844 6.153 4.067 1.00 0.00 26 SER A CA 11
ATOM 5835 C C . SER A 1 26 ? -0.561 5.933 3.614 1.00 0.00 26 SER A C 11
ATOM 5836 O O . SER A 1 26 ? -1.506 6.225 4.350 1.00 0.00 26 SER A O 11
ATOM 5844 N N . GLY A 1 27 ? -0.726 5.414 2.403 1.00 0.00 27 GLY A N 11
ATOM 5845 C CA . GLY A 1 27 ? -2.053 5.164 1.874 1.00 0.00 27 GLY A CA 11
ATOM 5846 C C . GLY A 1 27 ? -2.081 4.011 0.891 1.00 0.00 27 GLY A C 11
ATOM 5847 O O . GLY A 1 27 ? -2.431 4.191 -0.243 1.00 0.00 27 GLY A O 11
ATOM 5851 N N . LEU A 1 28 ? -1.700 2.829 1.358 1.00 0.00 28 LEU A N 11
ATOM 5852 C CA . LEU A 1 28 ? -1.682 1.642 0.511 1.00 0.00 28 LEU A CA 11
ATOM 5853 C C . LEU A 1 28 ? -3.068 1.349 -0.015 1.00 0.00 28 LEU A C 11
ATOM 5854 O O . LEU A 1 28 ? -4.003 2.123 0.179 1.00 0.00 28 LEU A O 11
ATOM 5870 N N . GLY A 1 29 ? -3.193 0.225 -0.717 1.00 0.00 29 GLY A N 11
ATOM 5871 C CA . GLY A 1 29 ? -4.473 -0.138 -1.293 1.00 0.00 29 GLY A CA 11
ATOM 5872 C C . GLY A 1 29 ? -4.582 0.230 -2.755 1.00 0.00 29 GLY A C 11
ATOM 5873 O O . GLY A 1 29 ? -5.331 1.136 -3.114 1.00 0.00 29 GLY A O 11
ATOM 5877 N N . CYS A 1 30 ? -3.827 -0.434 -3.605 1.00 0.00 30 CYS A N 11
ATOM 5878 C CA . CYS A 1 30 ? -3.845 -0.191 -5.034 1.00 0.00 30 CYS A CA 11
ATOM 5879 C C . CYS A 1 30 ? -3.666 -1.453 -5.833 1.00 0.00 30 CYS A C 11
ATOM 5880 O O . CYS A 1 30 ? -4.409 -1.716 -6.778 1.00 0.00 30 CYS A O 11
ATOM 5887 N N . ASN A 1 31 ? -2.675 -2.254 -5.445 1.00 0.00 31 ASN A N 11
ATOM 5888 C CA . ASN A 1 31 ? -2.407 -3.515 -6.124 1.00 0.00 31 ASN A CA 11
ATOM 5889 C C . ASN A 1 31 ? -3.518 -4.524 -5.865 1.00 0.00 31 ASN A C 11
ATOM 5890 O O . ASN A 1 31 ? -4.493 -4.224 -5.176 1.00 0.00 31 ASN A O 11
ATOM 5901 N N . LYS A 1 32 ? -3.367 -5.718 -6.422 1.00 0.00 32 LYS A N 11
ATOM 5902 C CA . LYS A 1 32 ? -4.363 -6.772 -6.260 1.00 0.00 32 LYS A CA 11
ATOM 5903 C C . LYS A 1 32 ? -4.532 -7.130 -4.783 1.00 0.00 32 LYS A C 11
ATOM 5904 O O . LYS A 1 32 ? -3.778 -7.940 -4.243 1.00 0.00 32 LYS A O 11
ATOM 5923 N N . VAL A 1 33 ? -5.526 -6.526 -4.142 1.00 0.00 33 VAL A N 11
ATOM 5924 C CA . VAL A 1 33 ? -5.791 -6.783 -2.736 1.00 0.00 33 VAL A CA 11
ATOM 5925 C C . VAL A 1 33 ? -7.190 -7.360 -2.541 1.00 0.00 33 VAL A C 11
ATOM 5926 O O . VAL A 1 33 ? -8.162 -6.876 -3.125 1.00 0.00 33 VAL A O 11
ATOM 5939 N N . ASP A 1 34 ? -7.283 -8.400 -1.716 1.00 0.00 34 ASP A N 11
ATOM 5940 C CA . ASP A 1 34 ? -8.559 -9.050 -1.445 1.00 0.00 34 ASP A CA 11
ATOM 5941 C C . ASP A 1 34 ? -9.371 -8.244 -0.427 1.00 0.00 34 ASP A C 11
ATOM 5942 O O . ASP A 1 34 ? -9.679 -8.726 0.653 1.00 0.00 34 ASP A O 11
ATOM 5951 N N . ASP A 1 35 ? -9.712 -7.014 -0.795 1.00 0.00 35 ASP A N 11
ATOM 5952 C CA . ASP A 1 35 ? -10.483 -6.140 0.080 1.00 0.00 35 ASP A CA 11
ATOM 5953 C C . ASP A 1 35 ? -11.975 -6.443 -0.026 1.00 0.00 35 ASP A C 11
ATOM 5954 O O . ASP A 1 35 ? -12.584 -6.236 -1.076 1.00 0.00 35 ASP A O 11
ATOM 5963 N N . ASN A 1 36 ? -12.556 -6.937 1.055 1.00 0.00 36 ASN A N 11
ATOM 5964 C CA . ASN A 1 36 ? -13.973 -7.271 1.088 1.00 0.00 36 ASN A CA 11
ATOM 5965 C C . ASN A 1 36 ? -14.828 -6.110 0.582 1.00 0.00 36 ASN A C 11
ATOM 5966 O O . ASN A 1 36 ? -14.916 -5.072 1.223 1.00 0.00 36 ASN A O 11
ATOM 5977 N N . LYS A 1 37 ? -15.447 -6.300 -0.570 1.00 0.00 37 LYS A N 11
ATOM 5978 C CA . LYS A 1 37 ? -16.294 -5.272 -1.162 1.00 0.00 37 LYS A CA 11
ATOM 5979 C C . LYS A 1 37 ? -17.453 -4.918 -0.237 1.00 0.00 37 LYS A C 11
ATOM 5980 O O . LYS A 1 37 ? -17.905 -3.775 -0.199 1.00 0.00 37 LYS A O 11
ATOM 5999 N N . GLY A 1 38 ? -17.931 -5.911 0.508 1.00 0.00 38 GLY A N 11
ATOM 6000 C CA . GLY A 1 38 ? -19.034 -5.685 1.416 1.00 0.00 38 GLY A CA 11
ATOM 6001 C C . GLY A 1 38 ? -18.821 -6.357 2.735 1.00 0.00 38 GLY A C 11
ATOM 6002 O O . GLY A 1 38 ? -18.413 -7.534 2.750 1.00 0.00 38 GLY A O 11
ATOM 6007 N N . GLY A 1 1 ? -10.386 -3.132 6.505 1.00 0.00 1 GLY A N 12
ATOM 6008 C CA . GLY A 1 1 ? -11.799 -3.357 6.094 1.00 0.00 1 GLY A CA 12
ATOM 6009 C C . GLY A 1 1 ? -11.919 -3.870 4.675 1.00 0.00 1 GLY A C 12
ATOM 6010 O O . GLY A 1 1 ? -10.936 -3.892 3.932 1.00 0.00 1 GLY A O 12
ATOM 6016 N N . ASP A 1 2 ? -13.124 -4.284 4.292 1.00 0.00 2 ASP A N 12
ATOM 6017 C CA . ASP A 1 2 ? -13.365 -4.800 2.953 1.00 0.00 2 ASP A CA 12
ATOM 6018 C C . ASP A 1 2 ? -14.840 -4.690 2.586 1.00 0.00 2 ASP A C 12
ATOM 6019 O O . ASP A 1 2 ? -15.702 -5.280 3.239 1.00 0.00 2 ASP A O 12
ATOM 6028 N N . ASN A 1 3 ? -15.131 -3.922 1.542 1.00 0.00 3 ASN A N 12
ATOM 6029 C CA . ASN A 1 3 ? -16.497 -3.733 1.094 1.00 0.00 3 ASN A CA 12
ATOM 6030 C C . ASN A 1 3 ? -16.538 -2.885 -0.154 1.00 0.00 3 ASN A C 12
ATOM 6031 O O . ASN A 1 3 ? -17.086 -3.303 -1.173 1.00 0.00 3 ASN A O 12
ATOM 6042 N N . LYS A 1 4 ? -15.955 -1.696 -0.090 1.00 0.00 4 LYS A N 12
ATOM 6043 C CA . LYS A 1 4 ? -15.925 -0.789 -1.226 1.00 0.00 4 LYS A CA 12
ATOM 6044 C C . LYS A 1 4 ? -14.527 -0.739 -1.844 1.00 0.00 4 LYS A C 12
ATOM 6045 O O . LYS A 1 4 ? -13.714 0.114 -1.494 1.00 0.00 4 LYS A O 12
ATOM 6064 N N . PRO A 1 5 ? -14.231 -1.661 -2.775 1.00 0.00 5 PRO A N 12
ATOM 6065 C CA . PRO A 1 5 ? -12.923 -1.717 -3.445 1.00 0.00 5 PRO A CA 12
ATOM 6066 C C . PRO A 1 5 ? -12.713 -0.552 -4.405 1.00 0.00 5 PRO A C 12
ATOM 6067 O O . PRO A 1 5 ? -13.357 -0.481 -5.454 1.00 0.00 5 PRO A O 12
ATOM 6078 N N . PRO A 1 6 ? -11.806 0.378 -4.064 1.00 0.00 6 PRO A N 12
ATOM 6079 C CA . PRO A 1 6 ? -11.525 1.514 -4.911 1.00 0.00 6 PRO A CA 12
ATOM 6080 C C . PRO A 1 6 ? -10.803 1.148 -6.198 1.00 0.00 6 PRO A C 12
ATOM 6081 O O . PRO A 1 6 ? -10.102 0.144 -6.254 1.00 0.00 6 PRO A O 12
ATOM 6092 N N . LYS A 1 7 ? -10.980 1.943 -7.231 1.00 0.00 7 LYS A N 12
ATOM 6093 C CA . LYS A 1 7 ? -10.345 1.691 -8.523 1.00 0.00 7 LYS A CA 12
ATOM 6094 C C . LYS A 1 7 ? -10.093 2.991 -9.274 1.00 0.00 7 LYS A C 12
ATOM 6095 O O . LYS A 1 7 ? -10.819 3.334 -10.205 1.00 0.00 7 LYS A O 12
ATOM 6114 N N . LYS A 1 8 ? -9.061 3.720 -8.860 1.00 0.00 8 LYS A N 12
ATOM 6115 C CA . LYS A 1 8 ? -8.717 4.987 -9.491 1.00 0.00 8 LYS A CA 12
ATOM 6116 C C . LYS A 1 8 ? -7.530 4.819 -10.434 1.00 0.00 8 LYS A C 12
ATOM 6117 O O . LYS A 1 8 ? -6.905 3.759 -10.479 1.00 0.00 8 LYS A O 12
ATOM 6136 N N . GLY A 1 9 ? -7.224 5.872 -11.186 1.00 0.00 9 GLY A N 12
ATOM 6137 C CA . GLY A 1 9 ? -6.112 5.819 -12.118 1.00 0.00 9 GLY A CA 12
ATOM 6138 C C . GLY A 1 9 ? -4.896 6.573 -11.615 1.00 0.00 9 GLY A C 12
ATOM 6139 O O . GLY A 1 9 ? -4.756 7.767 -11.872 1.00 0.00 9 GLY A O 12
ATOM 6143 N N . PRO A 1 10 ? -3.990 5.893 -10.894 1.00 0.00 10 PRO A N 12
ATOM 6144 C CA . PRO A 1 10 ? -2.775 6.516 -10.355 1.00 0.00 10 PRO A CA 12
ATOM 6145 C C . PRO A 1 10 ? -1.773 6.874 -11.451 1.00 0.00 10 PRO A C 12
ATOM 6146 O O . PRO A 1 10 ? -1.756 6.251 -12.511 1.00 0.00 10 PRO A O 12
ATOM 6157 N N . PRO A 1 11 ? -0.927 7.888 -11.210 1.00 0.00 11 PRO A N 12
ATOM 6158 C CA . PRO A 1 11 ? 0.071 8.324 -12.180 1.00 0.00 11 PRO A CA 12
ATOM 6159 C C . PRO A 1 11 ? 1.189 7.322 -12.331 1.00 0.00 11 PRO A C 12
ATOM 6160 O O . PRO A 1 11 ? 2.339 7.627 -12.040 1.00 0.00 11 PRO A O 12
ATOM 6171 N N . ASN A 1 12 ? 0.852 6.118 -12.786 1.00 0.00 12 ASN A N 12
ATOM 6172 C CA . ASN A 1 12 ? 1.832 5.068 -12.978 1.00 0.00 12 ASN A CA 12
ATOM 6173 C C . ASN A 1 12 ? 2.528 4.731 -11.660 1.00 0.00 12 ASN A C 12
ATOM 6174 O O . ASN A 1 12 ? 3.323 5.516 -11.149 1.00 0.00 12 ASN A O 12
ATOM 6185 N N . GLY A 1 13 ? 2.220 3.554 -11.123 1.00 0.00 13 GLY A N 12
ATOM 6186 C CA . GLY A 1 13 ? 2.827 3.132 -9.870 1.00 0.00 13 GLY A CA 12
ATOM 6187 C C . GLY A 1 13 ? 2.444 4.032 -8.710 1.00 0.00 13 GLY A C 12
ATOM 6188 O O . GLY A 1 13 ? 2.742 5.227 -8.719 1.00 0.00 13 GLY A O 12
ATOM 6192 N N . CYS A 1 14 ? 1.777 3.455 -7.715 1.00 0.00 14 CYS A N 12
ATOM 6193 C CA . CYS A 1 14 ? 1.351 4.211 -6.541 1.00 0.00 14 CYS A CA 12
ATOM 6194 C C . CYS A 1 14 ? 1.919 3.590 -5.261 1.00 0.00 14 CYS A C 12
ATOM 6195 O O . CYS A 1 14 ? 3.053 3.879 -4.880 1.00 0.00 14 CYS A O 12
ATOM 6202 N N . PHE A 1 15 ? 1.132 2.742 -4.600 1.00 0.00 15 PHE A N 12
ATOM 6203 C CA . PHE A 1 15 ? 1.577 2.093 -3.368 1.00 0.00 15 PHE A CA 12
ATOM 6204 C C . PHE A 1 15 ? 1.524 0.574 -3.509 1.00 0.00 15 PHE A C 12
ATOM 6205 O O . PHE A 1 15 ? 0.640 0.029 -4.169 1.00 0.00 15 PHE A O 12
ATOM 6222 N N . GLY A 1 16 ? 2.486 -0.102 -2.887 1.00 0.00 16 GLY A N 12
ATOM 6223 C CA . GLY A 1 16 ? 2.540 -1.520 -2.959 1.00 0.00 16 GLY A CA 12
ATOM 6224 C C . GLY A 1 16 ? 1.337 -2.179 -2.312 1.00 0.00 16 GLY A C 12
ATOM 6225 O O . GLY A 1 16 ? 0.273 -1.572 -2.198 1.00 0.00 16 GLY A O 12
ATOM 6229 N N . HIS A 1 17 ? 1.510 -3.426 -1.887 1.00 0.00 17 HIS A N 12
ATOM 6230 C CA . HIS A 1 17 ? 0.439 -4.177 -1.248 1.00 0.00 17 HIS A CA 12
ATOM 6231 C C . HIS A 1 17 ? -0.100 -3.434 -0.030 1.00 0.00 17 HIS A C 12
ATOM 6232 O O . HIS A 1 17 ? 0.441 -2.410 0.343 1.00 0.00 17 HIS A O 12
ATOM 6247 N N . LYS A 1 18 ? -1.147 -3.968 0.512 1.00 0.00 18 LYS A N 12
ATOM 6248 C CA . LYS A 1 18 ? -1.764 -3.355 1.675 1.00 0.00 18 LYS A CA 12
ATOM 6249 C C . LYS A 1 18 ? -1.418 -4.122 2.951 1.00 0.00 18 LYS A C 12
ATOM 6250 O O . LYS A 1 18 ? -2.255 -4.292 3.836 1.00 0.00 18 LYS A O 12
ATOM 6269 N N . ILE A 1 19 ? -0.201 -4.574 3.037 1.00 0.00 19 ILE A N 12
ATOM 6270 C CA . ILE A 1 19 ? 0.255 -5.314 4.205 1.00 0.00 19 ILE A CA 12
ATOM 6271 C C . ILE A 1 19 ? 0.636 -4.369 5.342 1.00 0.00 19 ILE A C 12
ATOM 6272 O O . ILE A 1 19 ? 0.242 -4.576 6.491 1.00 0.00 19 ILE A O 12
ATOM 6288 N N . ASP A 1 20 ? 1.393 -3.328 5.013 1.00 0.00 20 ASP A N 12
ATOM 6289 C CA . ASP A 1 20 ? 1.821 -2.351 6.007 1.00 0.00 20 ASP A CA 12
ATOM 6290 C C . ASP A 1 20 ? 0.615 -1.675 6.658 1.00 0.00 20 ASP A C 12
ATOM 6291 O O . ASP A 1 20 ? -0.336 -1.325 5.979 1.00 0.00 20 ASP A O 12
ATOM 6300 N N . ARG A 1 21 ? 0.685 -1.496 7.971 1.00 0.00 21 ARG A N 12
ATOM 6301 C CA . ARG A 1 21 ? -0.366 -0.869 8.709 1.00 0.00 21 ARG A CA 12
ATOM 6302 C C . ARG A 1 21 ? -0.573 0.544 8.255 1.00 0.00 21 ARG A C 12
ATOM 6303 O O . ARG A 1 21 ? 0.312 1.367 8.335 1.00 0.00 21 ARG A O 12
ATOM 6324 N N . ILE A 1 22 ? -1.774 0.838 7.771 1.00 0.00 22 ILE A N 12
ATOM 6325 C CA . ILE A 1 22 ? -2.099 2.181 7.297 1.00 0.00 22 ILE A CA 12
ATOM 6326 C C . ILE A 1 22 ? -2.929 2.936 8.332 1.00 0.00 22 ILE A C 12
ATOM 6327 O O . ILE A 1 22 ? -3.345 2.370 9.338 1.00 0.00 22 ILE A O 12
ATOM 6343 N N . GLY A 1 23 ? -3.163 4.218 8.069 1.00 0.00 23 GLY A N 12
ATOM 6344 C CA . GLY A 1 23 ? -3.942 5.030 8.987 1.00 0.00 23 GLY A CA 12
ATOM 6345 C C . GLY A 1 23 ? -3.110 6.102 9.662 1.00 0.00 23 GLY A C 12
ATOM 6346 O O . GLY A 1 23 ? -3.213 6.307 10.870 1.00 0.00 23 GLY A O 12
ATOM 6350 N N . SER A 1 24 ? -2.277 6.786 8.881 1.00 0.00 24 SER A N 12
ATOM 6351 C CA . SER A 1 24 ? -1.425 7.843 9.413 1.00 0.00 24 SER A CA 12
ATOM 6352 C C . SER A 1 24 ? -0.802 8.657 8.282 1.00 0.00 24 SER A C 12
ATOM 6353 O O . SER A 1 24 ? -1.132 9.824 8.092 1.00 0.00 24 SER A O 12
ATOM 6361 N N . HIS A 1 25 ? 0.100 8.028 7.537 1.00 0.00 25 HIS A N 12
ATOM 6362 C CA . HIS A 1 25 ? 0.768 8.694 6.429 1.00 0.00 25 HIS A CA 12
ATOM 6363 C C . HIS A 1 25 ? 0.615 7.896 5.137 1.00 0.00 25 HIS A C 12
ATOM 6364 O O . HIS A 1 25 ? 0.056 8.385 4.155 1.00 0.00 25 HIS A O 12
ATOM 6379 N N . SER A 1 26 ? 1.087 6.671 5.150 1.00 0.00 26 SER A N 12
ATOM 6380 C CA . SER A 1 26 ? 1.008 5.805 3.979 1.00 0.00 26 SER A CA 12
ATOM 6381 C C . SER A 1 26 ? -0.413 5.587 3.554 1.00 0.00 26 SER A C 12
ATOM 6382 O O . SER A 1 26 ? -1.339 5.923 4.289 1.00 0.00 26 SER A O 12
ATOM 6390 N N . GLY A 1 27 ? -0.596 5.026 2.362 1.00 0.00 27 GLY A N 12
ATOM 6391 C CA . GLY A 1 27 ? -1.934 4.781 1.858 1.00 0.00 27 GLY A CA 12
ATOM 6392 C C . GLY A 1 27 ? -1.980 3.623 0.875 1.00 0.00 27 GLY A C 12
ATOM 6393 O O . GLY A 1 27 ? -2.335 3.807 -0.256 1.00 0.00 27 GLY A O 12
ATOM 6397 N N . LEU A 1 28 ? -1.620 2.437 1.350 1.00 0.00 28 LEU A N 12
ATOM 6398 C CA . LEU A 1 28 ? -1.617 1.249 0.507 1.00 0.00 28 LEU A CA 12
ATOM 6399 C C . LEU A 1 28 ? -3.013 0.967 -0.005 1.00 0.00 28 LEU A C 12
ATOM 6400 O O . LEU A 1 28 ? -3.972 1.666 0.297 1.00 0.00 28 LEU A O 12
ATOM 6416 N N . GLY A 1 29 ? -3.121 -0.036 -0.835 1.00 0.00 29 GLY A N 12
ATOM 6417 C CA . GLY A 1 29 ? -4.407 -0.389 -1.410 1.00 0.00 29 GLY A CA 12
ATOM 6418 C C . GLY A 1 29 ? -4.446 -0.193 -2.913 1.00 0.00 29 GLY A C 12
ATOM 6419 O O . GLY A 1 29 ? -5.514 0.042 -3.481 1.00 0.00 29 GLY A O 12
ATOM 6423 N N . CYS A 1 30 ? -3.288 -0.292 -3.556 1.00 0.00 30 CYS A N 12
ATOM 6424 C CA . CYS A 1 30 ? -3.201 -0.130 -5.001 1.00 0.00 30 CYS A CA 12
ATOM 6425 C C . CYS A 1 30 ? -3.077 -1.466 -5.704 1.00 0.00 30 CYS A C 12
ATOM 6426 O O . CYS A 1 30 ? -3.900 -1.818 -6.545 1.00 0.00 30 CYS A O 12
ATOM 6433 N N . ASN A 1 31 ? -2.040 -2.219 -5.346 1.00 0.00 31 ASN A N 12
ATOM 6434 C CA . ASN A 1 31 ? -1.810 -3.532 -5.942 1.00 0.00 31 ASN A CA 12
ATOM 6435 C C . ASN A 1 31 ? -2.829 -4.548 -5.436 1.00 0.00 31 ASN A C 12
ATOM 6436 O O . ASN A 1 31 ? -3.711 -4.213 -4.640 1.00 0.00 31 ASN A O 12
ATOM 6447 N N . LYS A 1 32 ? -2.705 -5.785 -5.899 1.00 0.00 32 LYS A N 12
ATOM 6448 C CA . LYS A 1 32 ? -3.616 -6.848 -5.491 1.00 0.00 32 LYS A CA 12
ATOM 6449 C C . LYS A 1 32 ? -3.196 -8.185 -6.093 1.00 0.00 32 LYS A C 12
ATOM 6450 O O . LYS A 1 32 ? -3.767 -8.640 -7.085 1.00 0.00 32 LYS A O 12
ATOM 6469 N N . VAL A 1 33 ? -2.196 -8.813 -5.487 1.00 0.00 33 VAL A N 12
ATOM 6470 C CA . VAL A 1 33 ? -1.716 -10.091 -5.960 1.00 0.00 33 VAL A CA 12
ATOM 6471 C C . VAL A 1 33 ? -1.874 -11.171 -4.892 1.00 0.00 33 VAL A C 12
ATOM 6472 O O . VAL A 1 33 ? -1.570 -10.949 -3.722 1.00 0.00 33 VAL A O 12
ATOM 6485 N N . ASP A 1 34 ? -2.356 -12.336 -5.307 1.00 0.00 34 ASP A N 12
ATOM 6486 C CA . ASP A 1 34 ? -2.555 -13.451 -4.384 1.00 0.00 34 ASP A CA 12
ATOM 6487 C C . ASP A 1 34 ? -1.502 -14.526 -4.599 1.00 0.00 34 ASP A C 12
ATOM 6488 O O . ASP A 1 34 ? -1.822 -15.686 -4.852 1.00 0.00 34 ASP A O 12
ATOM 6497 N N . ASP A 1 35 ? -0.239 -14.128 -4.494 1.00 0.00 35 ASP A N 12
ATOM 6498 C CA . ASP A 1 35 ? 0.866 -15.049 -4.673 1.00 0.00 35 ASP A CA 12
ATOM 6499 C C . ASP A 1 35 ? 1.320 -15.617 -3.330 1.00 0.00 35 ASP A C 12
ATOM 6500 O O . ASP A 1 35 ? 0.677 -15.397 -2.303 1.00 0.00 35 ASP A O 12
ATOM 6509 N N . ASN A 1 36 ? 2.429 -16.350 -3.345 1.00 0.00 36 ASN A N 12
ATOM 6510 C CA . ASN A 1 36 ? 2.976 -16.952 -2.137 1.00 0.00 36 ASN A CA 12
ATOM 6511 C C . ASN A 1 36 ? 2.034 -18.019 -1.582 1.00 0.00 36 ASN A C 12
ATOM 6512 O O . ASN A 1 36 ? 2.305 -19.214 -1.688 1.00 0.00 36 ASN A O 12
ATOM 6523 N N . LYS A 1 37 ? 0.930 -17.576 -0.987 1.00 0.00 37 LYS A N 12
ATOM 6524 C CA . LYS A 1 37 ? -0.049 -18.492 -0.412 1.00 0.00 37 LYS A CA 12
ATOM 6525 C C . LYS A 1 37 ? -1.255 -17.732 0.119 1.00 0.00 37 LYS A C 12
ATOM 6526 O O . LYS A 1 37 ? -2.381 -17.943 -0.330 1.00 0.00 37 LYS A O 12
ATOM 6545 N N . GLY A 1 38 ? -1.016 -16.849 1.059 1.00 0.00 38 GLY A N 12
ATOM 6546 C CA . GLY A 1 38 ? -2.091 -16.076 1.634 1.00 0.00 38 GLY A CA 12
ATOM 6547 C C . GLY A 1 38 ? -1.686 -15.393 2.921 1.00 0.00 38 GLY A C 12
ATOM 6548 O O . GLY A 1 38 ? -0.719 -14.606 2.894 1.00 0.00 38 GLY A O 12
ATOM 6553 N N . GLY A 1 1 ? -6.228 11.523 3.711 1.00 0.00 1 GLY A N 13
ATOM 6554 C CA . GLY A 1 1 ? -7.381 12.438 3.492 1.00 0.00 1 GLY A CA 13
ATOM 6555 C C . GLY A 1 1 ? -6.951 13.888 3.349 1.00 0.00 1 GLY A C 13
ATOM 6556 O O . GLY A 1 1 ? -6.000 14.325 3.993 1.00 0.00 1 GLY A O 13
ATOM 6562 N N . ASP A 1 2 ? -7.662 14.631 2.505 1.00 0.00 2 ASP A N 13
ATOM 6563 C CA . ASP A 1 2 ? -7.349 16.036 2.280 1.00 0.00 2 ASP A CA 13
ATOM 6564 C C . ASP A 1 2 ? -8.375 16.675 1.350 1.00 0.00 2 ASP A C 13
ATOM 6565 O O . ASP A 1 2 ? -9.252 15.999 0.812 1.00 0.00 2 ASP A O 13
ATOM 6574 N N . ASN A 1 3 ? -8.255 17.988 1.163 1.00 0.00 3 ASN A N 13
ATOM 6575 C CA . ASN A 1 3 ? -9.172 18.720 0.297 1.00 0.00 3 ASN A CA 13
ATOM 6576 C C . ASN A 1 3 ? -9.110 18.192 -1.129 1.00 0.00 3 ASN A C 13
ATOM 6577 O O . ASN A 1 3 ? -10.138 17.927 -1.726 1.00 0.00 3 ASN A O 13
ATOM 6588 N N . LYS A 1 4 ? -7.896 18.050 -1.621 1.00 0.00 4 LYS A N 13
ATOM 6589 C CA . LYS A 1 4 ? -7.694 17.555 -2.975 1.00 0.00 4 LYS A CA 13
ATOM 6590 C C . LYS A 1 4 ? -8.301 16.162 -3.142 1.00 0.00 4 LYS A C 13
ATOM 6591 O O . LYS A 1 4 ? -7.792 15.187 -2.595 1.00 0.00 4 LYS A O 13
ATOM 6610 N N . PRO A 1 5 ? -9.406 16.050 -3.909 1.00 0.00 5 PRO A N 13
ATOM 6611 C CA . PRO A 1 5 ? -10.075 14.762 -4.137 1.00 0.00 5 PRO A CA 13
ATOM 6612 C C . PRO A 1 5 ? -9.249 13.831 -5.019 1.00 0.00 5 PRO A C 13
ATOM 6613 O O . PRO A 1 5 ? -9.086 14.076 -6.216 1.00 0.00 5 PRO A O 13
ATOM 6624 N N . PRO A 1 6 ? -8.709 12.738 -4.445 1.00 0.00 6 PRO A N 13
ATOM 6625 C CA . PRO A 1 6 ? -7.897 11.774 -5.192 1.00 0.00 6 PRO A CA 13
ATOM 6626 C C . PRO A 1 6 ? -8.725 10.969 -6.187 1.00 0.00 6 PRO A C 13
ATOM 6627 O O . PRO A 1 6 ? -9.911 10.732 -5.972 1.00 0.00 6 PRO A O 13
ATOM 6638 N N . LYS A 1 7 ? -8.084 10.552 -7.277 1.00 0.00 7 LYS A N 13
ATOM 6639 C CA . LYS A 1 7 ? -8.766 9.773 -8.307 1.00 0.00 7 LYS A CA 13
ATOM 6640 C C . LYS A 1 7 ? -8.729 8.284 -7.975 1.00 0.00 7 LYS A C 13
ATOM 6641 O O . LYS A 1 7 ? -7.941 7.844 -7.144 1.00 0.00 7 LYS A O 13
ATOM 6660 N N . LYS A 1 8 ? -9.591 7.515 -8.635 1.00 0.00 8 LYS A N 13
ATOM 6661 C CA . LYS A 1 8 ? -9.656 6.078 -8.411 1.00 0.00 8 LYS A CA 13
ATOM 6662 C C . LYS A 1 8 ? -8.573 5.352 -9.199 1.00 0.00 8 LYS A C 13
ATOM 6663 O O . LYS A 1 8 ? -7.901 5.952 -10.043 1.00 0.00 8 LYS A O 13
ATOM 6682 N N . GLY A 1 9 ? -8.407 4.063 -8.922 1.00 0.00 9 GLY A N 13
ATOM 6683 C CA . GLY A 1 9 ? -7.401 3.282 -9.615 1.00 0.00 9 GLY A CA 13
ATOM 6684 C C . GLY A 1 9 ? -6.000 3.814 -9.401 1.00 0.00 9 GLY A C 13
ATOM 6685 O O . GLY A 1 9 ? -5.824 4.985 -9.059 1.00 0.00 9 GLY A O 13
ATOM 6689 N N . PRO A 1 10 ? -4.968 2.974 -9.593 1.00 0.00 10 PRO A N 13
ATOM 6690 C CA . PRO A 1 10 ? -3.571 3.381 -9.415 1.00 0.00 10 PRO A CA 13
ATOM 6691 C C . PRO A 1 10 ? -3.105 4.344 -10.510 1.00 0.00 10 PRO A C 13
ATOM 6692 O O . PRO A 1 10 ? -2.948 3.947 -11.663 1.00 0.00 10 PRO A O 13
ATOM 6703 N N . PRO A 1 11 ? -2.874 5.624 -10.159 1.00 0.00 11 PRO A N 13
ATOM 6704 C CA . PRO A 1 11 ? -2.426 6.633 -11.123 1.00 0.00 11 PRO A CA 13
ATOM 6705 C C . PRO A 1 11 ? -0.990 6.395 -11.579 1.00 0.00 11 PRO A C 13
ATOM 6706 O O . PRO A 1 11 ? -0.107 7.217 -11.341 1.00 0.00 11 PRO A O 13
ATOM 6717 N N . ASN A 1 12 ? -0.764 5.264 -12.244 1.00 0.00 12 ASN A N 13
ATOM 6718 C CA . ASN A 1 12 ? 0.557 4.918 -12.737 1.00 0.00 12 ASN A CA 13
ATOM 6719 C C . ASN A 1 12 ? 1.527 4.819 -11.592 1.00 0.00 12 ASN A C 13
ATOM 6720 O O . ASN A 1 12 ? 1.901 5.830 -10.996 1.00 0.00 12 ASN A O 13
ATOM 6731 N N . GLY A 1 13 ? 1.956 3.599 -11.288 1.00 0.00 13 GLY A N 13
ATOM 6732 C CA . GLY A 1 13 ? 2.910 3.393 -10.214 1.00 0.00 13 GLY A CA 13
ATOM 6733 C C . GLY A 1 13 ? 2.236 3.054 -8.899 1.00 0.00 13 GLY A C 13
ATOM 6734 O O . GLY A 1 13 ? 2.451 1.975 -8.343 1.00 0.00 13 GLY A O 13
ATOM 6738 N N . CYS A 1 14 ? 1.421 3.974 -8.397 1.00 0.00 14 CYS A N 13
ATOM 6739 C CA . CYS A 1 14 ? 0.737 3.765 -7.137 1.00 0.00 14 CYS A CA 13
ATOM 6740 C C . CYS A 1 14 ? 1.697 3.577 -5.990 1.00 0.00 14 CYS A C 13
ATOM 6741 O O . CYS A 1 14 ? 2.847 3.191 -6.197 1.00 0.00 14 CYS A O 13
ATOM 6748 N N . PHE A 1 15 ? 1.235 3.852 -4.774 1.00 0.00 15 PHE A N 13
ATOM 6749 C CA . PHE A 1 15 ? 2.067 3.715 -3.585 1.00 0.00 15 PHE A CA 13
ATOM 6750 C C . PHE A 1 15 ? 2.649 2.307 -3.483 1.00 0.00 15 PHE A C 13
ATOM 6751 O O . PHE A 1 15 ? 2.410 1.462 -4.348 1.00 0.00 15 PHE A O 13
ATOM 6768 N N . GLY A 1 16 ? 3.418 2.066 -2.427 1.00 0.00 16 GLY A N 13
ATOM 6769 C CA . GLY A 1 16 ? 4.030 0.762 -2.233 1.00 0.00 16 GLY A CA 13
ATOM 6770 C C . GLY A 1 16 ? 3.008 -0.317 -2.007 1.00 0.00 16 GLY A C 13
ATOM 6771 O O . GLY A 1 16 ? 1.886 -0.063 -1.579 1.00 0.00 16 GLY A O 13
ATOM 6775 N N . HIS A 1 17 ? 3.396 -1.536 -2.298 1.00 0.00 17 HIS A N 13
ATOM 6776 C CA . HIS A 1 17 ? 2.516 -2.682 -2.122 1.00 0.00 17 HIS A CA 13
ATOM 6777 C C . HIS A 1 17 ? 2.376 -3.045 -0.652 1.00 0.00 17 HIS A C 13
ATOM 6778 O O . HIS A 1 17 ? 2.979 -2.412 0.213 1.00 0.00 17 HIS A O 13
ATOM 6793 N N . LYS A 1 18 ? 1.577 -4.070 -0.380 1.00 0.00 18 LYS A N 13
ATOM 6794 C CA . LYS A 1 18 ? 1.346 -4.536 0.949 1.00 0.00 18 LYS A CA 13
ATOM 6795 C C . LYS A 1 18 ? 0.370 -3.620 1.671 1.00 0.00 18 LYS A C 13
ATOM 6796 O O . LYS A 1 18 ? 0.751 -2.569 2.183 1.00 0.00 18 LYS A O 13
ATOM 6815 N N . ILE A 1 19 ? -0.865 -4.028 1.697 1.00 0.00 19 ILE A N 13
ATOM 6816 C CA . ILE A 1 19 ? -1.923 -3.254 2.350 1.00 0.00 19 ILE A CA 13
ATOM 6817 C C . ILE A 1 19 ? -1.440 -2.639 3.664 1.00 0.00 19 ILE A C 13
ATOM 6818 O O . ILE A 1 19 ? -1.631 -1.448 3.908 1.00 0.00 19 ILE A O 13
ATOM 6834 N N . ASP A 1 20 ? -0.815 -3.460 4.504 1.00 0.00 20 ASP A N 13
ATOM 6835 C CA . ASP A 1 20 ? -0.308 -2.997 5.786 1.00 0.00 20 ASP A CA 13
ATOM 6836 C C . ASP A 1 20 ? -1.434 -2.410 6.634 1.00 0.00 20 ASP A C 13
ATOM 6837 O O . ASP A 1 20 ? -2.497 -2.057 6.123 1.00 0.00 20 ASP A O 13
ATOM 6846 N N . ARG A 1 21 ? -1.191 -2.305 7.936 1.00 0.00 21 ARG A N 13
ATOM 6847 C CA . ARG A 1 21 ? -2.182 -1.760 8.860 1.00 0.00 21 ARG A CA 13
ATOM 6848 C C . ARG A 1 21 ? -2.363 -0.266 8.638 1.00 0.00 21 ARG A C 13
ATOM 6849 O O . ARG A 1 21 ? -1.618 0.331 7.891 1.00 0.00 21 ARG A O 13
ATOM 6870 N N . ILE A 1 22 ? -3.379 0.275 9.293 1.00 0.00 22 ILE A N 13
ATOM 6871 C CA . ILE A 1 22 ? -3.692 1.684 9.180 1.00 0.00 22 ILE A CA 13
ATOM 6872 C C . ILE A 1 22 ? -2.428 2.541 9.190 1.00 0.00 22 ILE A C 13
ATOM 6873 O O . ILE A 1 22 ? -1.361 2.091 9.612 1.00 0.00 22 ILE A O 13
ATOM 6889 N N . GLY A 1 23 ? -2.558 3.778 8.727 1.00 0.00 23 GLY A N 13
ATOM 6890 C CA . GLY A 1 23 ? -1.419 4.678 8.693 1.00 0.00 23 GLY A CA 13
ATOM 6891 C C . GLY A 1 23 ? -1.667 5.879 7.802 1.00 0.00 23 GLY A C 13
ATOM 6892 O O . GLY A 1 23 ? -1.370 5.847 6.609 1.00 0.00 23 GLY A O 13
ATOM 6896 N N . SER A 1 24 ? -2.218 6.940 8.391 1.00 0.00 24 SER A N 13
ATOM 6897 C CA . SER A 1 24 ? -2.512 8.169 7.661 1.00 0.00 24 SER A CA 13
ATOM 6898 C C . SER A 1 24 ? -1.396 8.528 6.680 1.00 0.00 24 SER A C 13
ATOM 6899 O O . SER A 1 24 ? -1.627 8.642 5.477 1.00 0.00 24 SER A O 13
ATOM 6907 N N . HIS A 1 25 ? -0.202 8.701 7.210 1.00 0.00 25 HIS A N 13
ATOM 6908 C CA . HIS A 1 25 ? 0.933 9.043 6.382 1.00 0.00 25 HIS A CA 13
ATOM 6909 C C . HIS A 1 25 ? 1.050 8.106 5.185 1.00 0.00 25 HIS A C 13
ATOM 6910 O O . HIS A 1 25 ? 1.035 8.545 4.036 1.00 0.00 25 HIS A O 13
ATOM 6925 N N . SER A 1 26 ? 1.158 6.811 5.469 1.00 0.00 26 SER A N 13
ATOM 6926 C CA . SER A 1 26 ? 1.274 5.808 4.415 1.00 0.00 26 SER A CA 13
ATOM 6927 C C . SER A 1 26 ? -0.032 5.619 3.700 1.00 0.00 26 SER A C 13
ATOM 6928 O O . SER A 1 26 ? -1.050 6.152 4.126 1.00 0.00 26 SER A O 13
ATOM 6936 N N . GLY A 1 27 ? -0.013 4.855 2.614 1.00 0.00 27 GLY A N 13
ATOM 6937 C CA . GLY A 1 27 ? -1.223 4.611 1.860 1.00 0.00 27 GLY A CA 13
ATOM 6938 C C . GLY A 1 27 ? -1.148 3.349 1.021 1.00 0.00 27 GLY A C 13
ATOM 6939 O O . GLY A 1 27 ? -1.625 3.321 -0.097 1.00 0.00 27 GLY A O 13
ATOM 6943 N N . LEU A 1 28 ? -0.546 2.302 1.580 1.00 0.00 28 LEU A N 13
ATOM 6944 C CA . LEU A 1 28 ? -0.411 1.033 0.875 1.00 0.00 28 LEU A CA 13
ATOM 6945 C C . LEU A 1 28 ? -1.777 0.413 0.607 1.00 0.00 28 LEU A C 13
ATOM 6946 O O . LEU A 1 28 ? -2.807 0.946 1.027 1.00 0.00 28 LEU A O 13
ATOM 6962 N N . GLY A 1 29 ? -1.787 -0.685 -0.057 1.00 0.00 29 GLY A N 13
ATOM 6963 C CA . GLY A 1 29 ? -3.034 -1.361 -0.370 1.00 0.00 29 GLY A CA 13
ATOM 6964 C C . GLY A 1 29 ? -3.446 -1.188 -1.816 1.00 0.00 29 GLY A C 13
ATOM 6965 O O . GLY A 1 29 ? -4.578 -0.796 -2.104 1.00 0.00 29 GLY A O 13
ATOM 6969 N N . CYS A 1 30 ? -2.529 -1.479 -2.730 1.00 0.00 30 CYS A N 13
ATOM 6970 C CA . CYS A 1 30 ? -2.800 -1.351 -4.159 1.00 0.00 30 CYS A CA 13
ATOM 6971 C C . CYS A 1 30 ? -3.098 -2.709 -4.780 1.00 0.00 30 CYS A C 13
ATOM 6972 O O . CYS A 1 30 ? -3.864 -2.813 -5.737 1.00 0.00 30 CYS A O 13
ATOM 6979 N N . ASN A 1 31 ? -2.490 -3.756 -4.225 1.00 0.00 31 ASN A N 13
ATOM 6980 C CA . ASN A 1 31 ? -2.686 -5.107 -4.721 1.00 0.00 31 ASN A CA 13
ATOM 6981 C C . ASN A 1 31 ? -4.151 -5.520 -4.616 1.00 0.00 31 ASN A C 13
ATOM 6982 O O . ASN A 1 31 ? -4.887 -5.010 -3.771 1.00 0.00 31 ASN A O 13
ATOM 6993 N N . LYS A 1 32 ? -4.566 -6.448 -5.468 1.00 0.00 32 LYS A N 13
ATOM 6994 C CA . LYS A 1 32 ? -5.942 -6.930 -5.473 1.00 0.00 32 LYS A CA 13
ATOM 6995 C C . LYS A 1 32 ? -6.128 -8.045 -6.493 1.00 0.00 32 LYS A C 13
ATOM 6996 O O . LYS A 1 32 ? -6.637 -7.819 -7.588 1.00 0.00 32 LYS A O 13
ATOM 7015 N N . VAL A 1 33 ? -5.712 -9.255 -6.122 1.00 0.00 33 VAL A N 13
ATOM 7016 C CA . VAL A 1 33 ? -5.833 -10.407 -7.000 1.00 0.00 33 VAL A CA 13
ATOM 7017 C C . VAL A 1 33 ? -6.678 -11.499 -6.361 1.00 0.00 33 VAL A C 13
ATOM 7018 O O . VAL A 1 33 ? -7.177 -11.338 -5.247 1.00 0.00 33 VAL A O 13
ATOM 7031 N N . ASP A 1 34 ? -6.838 -12.610 -7.071 1.00 0.00 34 ASP A N 13
ATOM 7032 C CA . ASP A 1 34 ? -7.625 -13.729 -6.579 1.00 0.00 34 ASP A CA 13
ATOM 7033 C C . ASP A 1 34 ? -6.904 -14.439 -5.435 1.00 0.00 34 ASP A C 13
ATOM 7034 O O . ASP A 1 34 ? -6.573 -15.620 -5.533 1.00 0.00 34 ASP A O 13
ATOM 7043 N N . ASP A 1 35 ? -6.667 -13.709 -4.346 1.00 0.00 35 ASP A N 13
ATOM 7044 C CA . ASP A 1 35 ? -5.988 -14.265 -3.188 1.00 0.00 35 ASP A CA 13
ATOM 7045 C C . ASP A 1 35 ? -6.994 -14.820 -2.190 1.00 0.00 35 ASP A C 13
ATOM 7046 O O . ASP A 1 35 ? -7.831 -14.088 -1.659 1.00 0.00 35 ASP A O 13
ATOM 7055 N N . ASN A 1 36 ? -6.905 -16.125 -1.930 1.00 0.00 36 ASN A N 13
ATOM 7056 C CA . ASN A 1 36 ? -7.803 -16.785 -0.993 1.00 0.00 36 ASN A CA 13
ATOM 7057 C C . ASN A 1 36 ? -7.536 -18.286 -0.955 1.00 0.00 36 ASN A C 13
ATOM 7058 O O . ASN A 1 36 ? -7.962 -19.027 -1.838 1.00 0.00 36 ASN A O 13
ATOM 7069 N N . LYS A 1 37 ? -6.829 -18.728 0.080 1.00 0.00 37 LYS A N 13
ATOM 7070 C CA . LYS A 1 37 ? -6.506 -20.142 0.235 1.00 0.00 37 LYS A CA 13
ATOM 7071 C C . LYS A 1 37 ? -5.680 -20.644 -0.943 1.00 0.00 37 LYS A C 13
ATOM 7072 O O . LYS A 1 37 ? -6.227 -21.014 -1.984 1.00 0.00 37 LYS A O 13
ATOM 7091 N N . GLY A 1 38 ? -4.365 -20.656 -0.779 1.00 0.00 38 GLY A N 13
ATOM 7092 C CA . GLY A 1 38 ? -3.484 -21.113 -1.837 1.00 0.00 38 GLY A CA 13
ATOM 7093 C C . GLY A 1 38 ? -2.026 -20.827 -1.546 1.00 0.00 38 GLY A C 13
ATOM 7094 O O . GLY A 1 38 ? -1.748 -19.964 -0.689 1.00 0.00 38 GLY A O 13
ATOM 7099 N N . GLY A 1 1 ? 3.378 10.791 4.480 1.00 0.00 1 GLY A N 14
ATOM 7100 C CA . GLY A 1 1 ? 4.768 10.601 3.978 1.00 0.00 1 GLY A CA 14
ATOM 7101 C C . GLY A 1 1 ? 5.806 11.193 4.909 1.00 0.00 1 GLY A C 14
ATOM 7102 O O . GLY A 1 1 ? 5.509 11.507 6.062 1.00 0.00 1 GLY A O 14
ATOM 7108 N N . ASP A 1 2 ? 7.029 11.351 4.405 1.00 0.00 2 ASP A N 14
ATOM 7109 C CA . ASP A 1 2 ? 8.120 11.911 5.197 1.00 0.00 2 ASP A CA 14
ATOM 7110 C C . ASP A 1 2 ? 8.534 10.957 6.312 1.00 0.00 2 ASP A C 14
ATOM 7111 O O . ASP A 1 2 ? 9.630 10.398 6.290 1.00 0.00 2 ASP A O 14
ATOM 7120 N N . ASN A 1 3 ? 7.651 10.773 7.287 1.00 0.00 3 ASN A N 14
ATOM 7121 C CA . ASN A 1 3 ? 7.925 9.884 8.411 1.00 0.00 3 ASN A CA 14
ATOM 7122 C C . ASN A 1 3 ? 7.785 8.423 7.995 1.00 0.00 3 ASN A C 14
ATOM 7123 O O . ASN A 1 3 ? 8.493 7.552 8.499 1.00 0.00 3 ASN A O 14
ATOM 7134 N N . LYS A 1 4 ? 6.862 8.161 7.077 1.00 0.00 4 LYS A N 14
ATOM 7135 C CA . LYS A 1 4 ? 6.626 6.806 6.593 1.00 0.00 4 LYS A CA 14
ATOM 7136 C C . LYS A 1 4 ? 7.183 6.625 5.184 1.00 0.00 4 LYS A C 14
ATOM 7137 O O . LYS A 1 4 ? 6.469 6.803 4.197 1.00 0.00 4 LYS A O 14
ATOM 7156 N N . PRO A 1 5 ? 8.475 6.266 5.071 1.00 0.00 5 PRO A N 14
ATOM 7157 C CA . PRO A 1 5 ? 9.126 6.061 3.772 1.00 0.00 5 PRO A CA 14
ATOM 7158 C C . PRO A 1 5 ? 8.624 4.804 3.066 1.00 0.00 5 PRO A C 14
ATOM 7159 O O . PRO A 1 5 ? 8.909 3.686 3.496 1.00 0.00 5 PRO A O 14
ATOM 7170 N N . PRO A 1 6 ? 7.868 4.968 1.964 1.00 0.00 6 PRO A N 14
ATOM 7171 C CA . PRO A 1 6 ? 7.335 3.836 1.201 1.00 0.00 6 PRO A CA 14
ATOM 7172 C C . PRO A 1 6 ? 8.427 3.063 0.468 1.00 0.00 6 PRO A C 14
ATOM 7173 O O . PRO A 1 6 ? 9.566 3.521 0.370 1.00 0.00 6 PRO A O 14
ATOM 7184 N N . LYS A 1 7 ? 8.073 1.888 -0.040 1.00 0.00 7 LYS A N 14
ATOM 7185 C CA . LYS A 1 7 ? 9.024 1.053 -0.733 1.00 0.00 7 LYS A CA 14
ATOM 7186 C C . LYS A 1 7 ? 9.565 1.781 -1.958 1.00 0.00 7 LYS A C 14
ATOM 7187 O O . LYS A 1 7 ? 8.991 2.771 -2.409 1.00 0.00 7 LYS A O 14
ATOM 7206 N N . LYS A 1 8 ? 10.678 1.280 -2.493 1.00 0.00 8 LYS A N 14
ATOM 7207 C CA . LYS A 1 8 ? 11.300 1.886 -3.669 1.00 0.00 8 LYS A CA 14
ATOM 7208 C C . LYS A 1 8 ? 10.294 2.085 -4.792 1.00 0.00 8 LYS A C 14
ATOM 7209 O O . LYS A 1 8 ? 9.123 1.731 -4.668 1.00 0.00 8 LYS A O 14
ATOM 7228 N N . GLY A 1 9 ? 10.770 2.655 -5.888 1.00 0.00 9 GLY A N 14
ATOM 7229 C CA . GLY A 1 9 ? 9.916 2.902 -7.035 1.00 0.00 9 GLY A CA 14
ATOM 7230 C C . GLY A 1 9 ? 9.277 1.631 -7.570 1.00 0.00 9 GLY A C 14
ATOM 7231 O O . GLY A 1 9 ? 9.966 0.791 -8.152 1.00 0.00 9 GLY A O 14
ATOM 7235 N N . PRO A 1 10 ? 7.956 1.457 -7.385 1.00 0.00 10 PRO A N 14
ATOM 7236 C CA . PRO A 1 10 ? 7.248 0.266 -7.863 1.00 0.00 10 PRO A CA 14
ATOM 7237 C C . PRO A 1 10 ? 7.153 0.215 -9.387 1.00 0.00 10 PRO A C 14
ATOM 7238 O O . PRO A 1 10 ? 7.488 1.186 -10.068 1.00 0.00 10 PRO A O 14
ATOM 7249 N N . PRO A 1 11 ? 6.693 -0.883 -9.943 1.00 0.00 11 PRO A N 14
ATOM 7250 C CA . PRO A 1 11 ? 6.556 -1.051 -11.393 1.00 0.00 11 PRO A CA 14
ATOM 7251 C C . PRO A 1 11 ? 5.431 -0.197 -11.971 1.00 0.00 11 PRO A C 14
ATOM 7252 O O . PRO A 1 11 ? 4.451 -0.719 -12.504 1.00 0.00 11 PRO A O 14
ATOM 7263 N N . ASN A 1 12 ? 5.576 1.085 -11.860 1.00 0.00 12 ASN A N 14
ATOM 7264 C CA . ASN A 1 12 ? 4.575 2.013 -12.371 1.00 0.00 12 ASN A CA 14
ATOM 7265 C C . ASN A 1 12 ? 3.234 1.800 -11.675 1.00 0.00 12 ASN A C 14
ATOM 7266 O O . ASN A 1 12 ? 2.590 0.763 -11.843 1.00 0.00 12 ASN A O 14
ATOM 7277 N N . GLY A 1 13 ? 2.817 2.791 -10.893 1.00 0.00 13 GLY A N 14
ATOM 7278 C CA . GLY A 1 13 ? 1.551 2.695 -10.184 1.00 0.00 13 GLY A CA 14
ATOM 7279 C C . GLY A 1 13 ? 1.558 3.466 -8.880 1.00 0.00 13 GLY A C 14
ATOM 7280 O O . GLY A 1 13 ? 2.601 3.963 -8.451 1.00 0.00 13 GLY A O 14
ATOM 7284 N N . CYS A 1 14 ? 0.392 3.567 -8.248 1.00 0.00 14 CYS A N 14
ATOM 7285 C CA . CYS A 1 14 ? 0.264 4.289 -6.987 1.00 0.00 14 CYS A CA 14
ATOM 7286 C C . CYS A 1 14 ? 1.198 3.706 -5.926 1.00 0.00 14 CYS A C 14
ATOM 7287 O O . CYS A 1 14 ? 2.115 2.948 -6.240 1.00 0.00 14 CYS A O 14
ATOM 7294 N N . PHE A 1 15 ? 0.953 4.063 -4.667 1.00 0.00 15 PHE A N 14
ATOM 7295 C CA . PHE A 1 15 ? 1.771 3.576 -3.559 1.00 0.00 15 PHE A CA 14
ATOM 7296 C C . PHE A 1 15 ? 1.907 2.055 -3.601 1.00 0.00 15 PHE A C 14
ATOM 7297 O O . PHE A 1 15 ? 1.162 1.375 -4.307 1.00 0.00 15 PHE A O 14
ATOM 7314 N N . GLY A 1 16 ? 2.865 1.532 -2.844 1.00 0.00 16 GLY A N 14
ATOM 7315 C CA . GLY A 1 16 ? 3.083 0.127 -2.809 1.00 0.00 16 GLY A CA 14
ATOM 7316 C C . GLY A 1 16 ? 1.834 -0.645 -2.434 1.00 0.00 16 GLY A C 14
ATOM 7317 O O . GLY A 1 16 ? 0.772 -0.061 -2.232 1.00 0.00 16 GLY A O 14
ATOM 7321 N N . HIS A 1 17 ? 1.965 -1.964 -2.339 1.00 0.00 17 HIS A N 14
ATOM 7322 C CA . HIS A 1 17 ? 0.842 -2.823 -1.990 1.00 0.00 17 HIS A CA 14
ATOM 7323 C C . HIS A 1 17 ? 0.371 -2.546 -0.567 1.00 0.00 17 HIS A C 14
ATOM 7324 O O . HIS A 1 17 ? 0.972 -1.755 0.123 1.00 0.00 17 HIS A O 14
ATOM 7339 N N . LYS A 1 18 ? -0.676 -3.211 -0.174 1.00 0.00 18 LYS A N 14
ATOM 7340 C CA . LYS A 1 18 ? -1.236 -3.041 1.127 1.00 0.00 18 LYS A CA 14
ATOM 7341 C C . LYS A 1 18 ? -0.635 -4.051 2.104 1.00 0.00 18 LYS A C 14
ATOM 7342 O O . LYS A 1 18 ? -1.357 -4.727 2.837 1.00 0.00 18 LYS A O 14
ATOM 7361 N N . ILE A 1 19 ? 0.656 -4.144 2.108 1.00 0.00 19 ILE A N 14
ATOM 7362 C CA . ILE A 1 19 ? 1.353 -5.071 2.992 1.00 0.00 19 ILE A CA 14
ATOM 7363 C C . ILE A 1 19 ? 1.469 -4.499 4.403 1.00 0.00 19 ILE A C 14
ATOM 7364 O O . ILE A 1 19 ? 1.448 -5.238 5.386 1.00 0.00 19 ILE A O 14
ATOM 7380 N N . ASP A 1 20 ? 1.587 -3.177 4.490 1.00 0.00 20 ASP A N 14
ATOM 7381 C CA . ASP A 1 20 ? 1.703 -2.505 5.780 1.00 0.00 20 ASP A CA 14
ATOM 7382 C C . ASP A 1 20 ? 0.331 -2.315 6.419 1.00 0.00 20 ASP A C 14
ATOM 7383 O O . ASP A 1 20 ? -0.604 -1.968 5.745 1.00 0.00 20 ASP A O 14
ATOM 7392 N N . ARG A 1 21 ? 0.259 -2.543 7.726 1.00 0.00 21 ARG A N 14
ATOM 7393 C CA . ARG A 1 21 ? -0.959 -2.395 8.461 1.00 0.00 21 ARG A CA 14
ATOM 7394 C C . ARG A 1 21 ? -1.136 -0.962 8.951 1.00 0.00 21 ARG A C 14
ATOM 7395 O O . ARG A 1 21 ? -0.169 -0.298 9.323 1.00 0.00 21 ARG A O 14
ATOM 7416 N N . ILE A 1 22 ? -2.380 -0.488 8.949 1.00 0.00 22 ILE A N 14
ATOM 7417 C CA . ILE A 1 22 ? -2.688 0.835 9.394 1.00 0.00 22 ILE A CA 14
ATOM 7418 C C . ILE A 1 22 ? -1.854 1.863 8.635 1.00 0.00 22 ILE A C 14
ATOM 7419 O O . ILE A 1 22 ? -0.968 1.504 7.858 1.00 0.00 22 ILE A O 14
ATOM 7435 N N . GLY A 1 23 ? -2.138 3.139 8.865 1.00 0.00 23 GLY A N 14
ATOM 7436 C CA . GLY A 1 23 ? -1.400 4.194 8.194 1.00 0.00 23 GLY A CA 14
ATOM 7437 C C . GLY A 1 23 ? -2.222 5.458 8.026 1.00 0.00 23 GLY A C 14
ATOM 7438 O O . GLY A 1 23 ? -2.928 5.622 7.031 1.00 0.00 23 GLY A O 14
ATOM 7442 N N . SER A 1 24 ? -2.130 6.355 9.004 1.00 0.00 24 SER A N 14
ATOM 7443 C CA . SER A 1 24 ? -2.871 7.611 8.960 1.00 0.00 24 SER A CA 14
ATOM 7444 C C . SER A 1 24 ? -2.477 8.432 7.737 1.00 0.00 24 SER A C 14
ATOM 7445 O O . SER A 1 24 ? -3.281 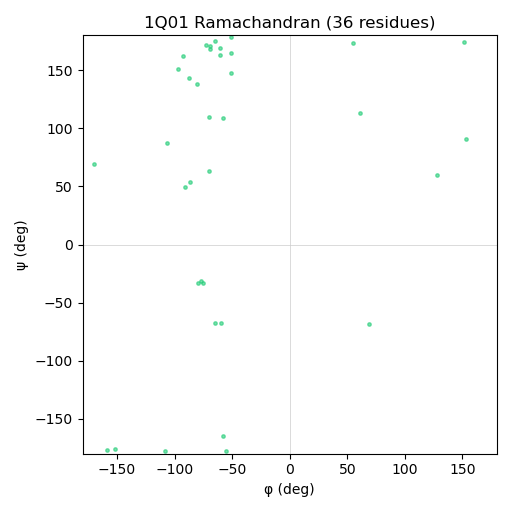8.627 6.826 1.00 0.00 24 SER A O 14
ATOM 7453 N N . HIS A 1 25 ? -1.237 8.910 7.724 1.00 0.00 25 HIS A N 14
ATOM 7454 C CA . HIS A 1 25 ? -0.738 9.708 6.610 1.00 0.00 25 HIS A CA 14
ATOM 7455 C C . HIS A 1 25 ? -0.688 8.885 5.328 1.00 0.00 25 HIS A C 14
ATOM 7456 O O . HIS A 1 25 ? -1.444 9.133 4.387 1.00 0.00 25 HIS A O 14
ATOM 7471 N N . SER A 1 26 ? 0.173 7.901 5.297 1.00 0.00 26 SER A N 14
ATOM 7472 C CA . SER A 1 26 ? 0.323 7.041 4.131 1.00 0.00 26 SER A CA 14
ATOM 7473 C C . SER A 1 26 ? -0.811 6.066 4.021 1.00 0.00 26 SER A C 14
ATOM 7474 O O . SER A 1 26 ? -1.642 5.971 4.925 1.00 0.00 26 SER A O 14
ATOM 7482 N N . GLY A 1 27 ? -0.868 5.342 2.908 1.00 0.00 27 GLY A N 14
ATOM 7483 C CA . GLY A 1 27 ? -1.938 4.382 2.703 1.00 0.00 27 GLY A CA 14
ATOM 7484 C C . GLY A 1 27 ? -1.694 3.495 1.497 1.00 0.00 27 GLY A C 14
ATOM 7485 O O . GLY A 1 27 ? -2.384 3.611 0.485 1.00 0.00 27 GLY A O 14
ATOM 7489 N N . LEU A 1 28 ? -0.710 2.611 1.605 1.00 0.00 28 LEU A N 14
ATOM 7490 C CA . LEU A 1 28 ? -0.377 1.699 0.516 1.00 0.00 28 LEU A CA 14
ATOM 7491 C C . LEU A 1 28 ? -1.565 0.807 0.170 1.00 0.00 28 LEU A C 14
ATOM 7492 O O . LEU A 1 28 ? -2.556 0.763 0.900 1.00 0.00 28 LEU A O 14
ATOM 7508 N N . GLY A 1 29 ? -1.459 0.107 -0.914 1.00 0.00 29 GLY A N 14
ATOM 7509 C CA . GLY A 1 29 ? -2.529 -0.754 -1.338 1.00 0.00 29 GLY A CA 14
ATOM 7510 C C . GLY A 1 29 ? -2.951 -0.506 -2.775 1.00 0.00 29 GLY A C 14
ATOM 7511 O O . GLY A 1 29 ? -4.109 -0.177 -3.042 1.00 0.00 29 GLY A O 14
ATOM 7515 N N . CYS A 1 30 ? -2.011 -0.660 -3.701 1.00 0.00 30 CYS A N 14
ATOM 7516 C CA . CYS A 1 30 ? -2.291 -0.451 -5.117 1.00 0.00 30 CYS A CA 14
ATOM 7517 C C . CYS A 1 30 ? -3.040 -1.645 -5.705 1.00 0.00 30 CYS A C 14
ATOM 7518 O O . CYS A 1 30 ? -3.846 -1.493 -6.623 1.00 0.00 30 CYS A O 14
ATOM 7525 N N . ASN A 1 31 ? -2.767 -2.831 -5.172 1.00 0.00 31 ASN A N 14
ATOM 7526 C CA . ASN A 1 31 ? -3.416 -4.049 -5.642 1.00 0.00 31 ASN A CA 14
ATOM 7527 C C . ASN A 1 31 ? -4.603 -4.412 -4.757 1.00 0.00 31 ASN A C 14
ATOM 7528 O O . ASN A 1 31 ? -4.624 -4.097 -3.568 1.00 0.00 31 ASN A O 14
ATOM 7539 N N . LYS A 1 32 ? -5.592 -5.076 -5.348 1.00 0.00 32 LYS A N 14
ATOM 7540 C CA . LYS A 1 32 ? -6.785 -5.481 -4.612 1.00 0.00 32 LYS A CA 14
ATOM 7541 C C . LYS A 1 32 ? -6.641 -6.903 -4.079 1.00 0.00 32 LYS A C 14
ATOM 7542 O O . LYS A 1 32 ? -5.798 -7.669 -4.548 1.00 0.00 32 LYS A O 14
ATOM 7561 N N . VAL A 1 33 ? -7.472 -7.251 -3.102 1.00 0.00 33 VAL A N 14
ATOM 7562 C CA . VAL A 1 33 ? -7.438 -8.578 -2.507 1.00 0.00 33 VAL A CA 14
ATOM 7563 C C . VAL A 1 33 ? -8.659 -9.390 -2.916 1.00 0.00 33 VAL A C 14
ATOM 7564 O O . VAL A 1 33 ? -9.493 -8.927 -3.691 1.00 0.00 33 VAL A O 14
ATOM 7577 N N . ASP A 1 34 ? -8.756 -10.606 -2.391 1.00 0.00 34 ASP A N 14
ATOM 7578 C CA . ASP A 1 34 ? -9.878 -11.485 -2.700 1.00 0.00 34 ASP A CA 14
ATOM 7579 C C . ASP A 1 34 ? -11.046 -11.222 -1.759 1.00 0.00 34 ASP A C 14
ATOM 7580 O O . ASP A 1 34 ? -11.555 -12.137 -1.110 1.00 0.00 34 ASP A O 14
ATOM 7589 N N . ASP A 1 35 ? -11.467 -9.964 -1.688 1.00 0.00 35 ASP A N 14
ATOM 7590 C CA . ASP A 1 35 ? -12.581 -9.575 -0.828 1.00 0.00 35 ASP A CA 14
ATOM 7591 C C . ASP A 1 35 ? -13.302 -8.355 -1.390 1.00 0.00 35 ASP A C 14
ATOM 7592 O O . ASP A 1 35 ? -12.977 -7.877 -2.477 1.00 0.00 35 ASP A O 14
ATOM 7601 N N . ASN A 1 36 ? -14.285 -7.858 -0.642 1.00 0.00 36 ASN A N 14
ATOM 7602 C CA . ASN A 1 36 ? -15.058 -6.695 -1.061 1.00 0.00 36 ASN A CA 14
ATOM 7603 C C . ASN A 1 36 ? -14.146 -5.544 -1.470 1.00 0.00 36 ASN A C 14
ATOM 7604 O O . ASN A 1 36 ? -13.062 -5.370 -0.914 1.00 0.00 36 ASN A O 14
ATOM 7615 N N . LYS A 1 37 ? -14.590 -4.760 -2.448 1.00 0.00 37 LYS A N 14
ATOM 7616 C CA . LYS A 1 37 ? -13.812 -3.626 -2.931 1.00 0.00 37 LYS A CA 14
ATOM 7617 C C . LYS A 1 37 ? -14.728 -2.535 -3.485 1.00 0.00 37 LYS A C 14
ATOM 7618 O O . LYS A 1 37 ? -15.951 -2.636 -3.397 1.00 0.00 37 LYS A O 14
ATOM 7637 N N . GLY A 1 38 ? -14.122 -1.496 -4.048 1.00 0.00 38 GLY A N 14
ATOM 7638 C CA . GLY A 1 38 ? -14.899 -0.405 -4.608 1.00 0.00 38 GLY A CA 14
ATOM 7639 C C . GLY A 1 38 ? -14.341 0.054 -5.927 1.00 0.00 38 GLY A C 14
ATOM 7640 O O . GLY A 1 38 ? -13.874 -0.752 -6.723 1.00 0.00 38 GLY A O 14
ATOM 7645 N N . GLY A 1 1 ? -22.354 -0.685 0.357 1.00 0.00 1 GLY A N 15
ATOM 7646 C CA . GLY A 1 1 ? -21.937 0.460 1.209 1.00 0.00 1 GLY A CA 15
ATOM 7647 C C . GLY A 1 1 ? -21.011 1.391 0.481 1.00 0.00 1 GLY A C 15
ATOM 7648 O O . GLY A 1 1 ? -20.957 1.396 -0.749 1.00 0.00 1 GLY A O 15
ATOM 7654 N N . ASP A 1 2 ? -20.279 2.189 1.241 1.00 0.00 2 ASP A N 15
ATOM 7655 C CA . ASP A 1 2 ? -19.346 3.149 0.659 1.00 0.00 2 ASP A CA 15
ATOM 7656 C C . ASP A 1 2 ? -18.274 2.437 -0.157 1.00 0.00 2 ASP A C 15
ATOM 7657 O O . ASP A 1 2 ? -17.387 1.789 0.388 1.00 0.00 2 ASP A O 15
ATOM 7666 N N . ASN A 1 3 ? -18.364 2.575 -1.458 1.00 0.00 3 ASN A N 15
ATOM 7667 C CA . ASN A 1 3 ? -17.400 1.946 -2.359 1.00 0.00 3 ASN A CA 15
ATOM 7668 C C . ASN A 1 3 ? -16.644 2.997 -3.151 1.00 0.00 3 ASN A C 15
ATOM 7669 O O . ASN A 1 3 ? -16.852 3.146 -4.356 1.00 0.00 3 ASN A O 15
ATOM 7680 N N . LYS A 1 4 ? -15.758 3.725 -2.485 1.00 0.00 4 LYS A N 15
ATOM 7681 C CA . LYS A 1 4 ? -14.971 4.763 -3.123 1.00 0.00 4 LYS A CA 15
ATOM 7682 C C . LYS A 1 4 ? -14.129 4.179 -4.260 1.00 0.00 4 LYS A C 15
ATOM 7683 O O . LYS A 1 4 ? -13.170 3.447 -4.014 1.00 0.00 4 LYS A O 15
ATOM 7702 N N . PRO A 1 5 ? -14.471 4.493 -5.521 1.00 0.00 5 PRO A N 15
ATOM 7703 C CA . PRO A 1 5 ? -13.735 3.990 -6.688 1.00 0.00 5 PRO A CA 15
ATOM 7704 C C . PRO A 1 5 ? -12.345 4.611 -6.810 1.00 0.00 5 PRO A C 15
ATOM 7705 O O . PRO A 1 5 ? -12.210 5.798 -7.111 1.00 0.00 5 PRO A O 15
ATOM 7716 N N . PRO A 1 6 ? -11.284 3.814 -6.573 1.00 0.00 6 PRO A N 15
ATOM 7717 C CA . PRO A 1 6 ? -9.903 4.302 -6.659 1.00 0.00 6 PRO A CA 15
ATOM 7718 C C . PRO A 1 6 ? -9.487 4.616 -8.092 1.00 0.00 6 PRO A C 15
ATOM 7719 O O . PRO A 1 6 ? -10.182 4.255 -9.045 1.00 0.00 6 PRO A O 15
ATOM 7730 N N . LYS A 1 7 ? -8.353 5.289 -8.243 1.00 0.00 7 LYS A N 15
ATOM 7731 C CA . LYS A 1 7 ? -7.845 5.654 -9.561 1.00 0.00 7 LYS A CA 15
ATOM 7732 C C . LYS A 1 7 ? -7.004 4.525 -10.151 1.00 0.00 7 LYS A C 15
ATOM 7733 O O . LYS A 1 7 ? -6.116 3.986 -9.488 1.00 0.00 7 LYS A O 15
ATOM 7752 N N . LYS A 1 8 ? -7.295 4.168 -11.398 1.00 0.00 8 LYS A N 15
ATOM 7753 C CA . LYS A 1 8 ? -6.565 3.102 -12.077 1.00 0.00 8 LYS A CA 15
ATOM 7754 C C . LYS A 1 8 ? -5.528 3.677 -13.035 1.00 0.00 8 LYS A C 15
ATOM 7755 O O . LYS A 1 8 ? -5.484 4.885 -13.264 1.00 0.00 8 LYS A O 15
ATOM 7774 N N . GLY A 1 9 ? -4.693 2.802 -13.588 1.00 0.00 9 GLY A N 15
ATOM 7775 C CA . GLY A 1 9 ? -3.669 3.243 -14.516 1.00 0.00 9 GLY A CA 15
ATOM 7776 C C . GLY A 1 9 ? -2.622 4.117 -13.850 1.00 0.00 9 GLY A C 15
ATOM 7777 O O . GLY A 1 9 ? -2.476 5.289 -14.203 1.00 0.00 9 GLY A O 15
ATOM 7781 N N . PRO A 1 10 ? -1.870 3.577 -12.878 1.00 0.00 10 PRO A N 15
ATOM 7782 C CA . PRO A 1 10 ? -0.832 4.329 -12.165 1.00 0.00 10 PRO A CA 15
ATOM 7783 C C . PRO A 1 10 ? 0.366 4.633 -13.057 1.00 0.00 10 PRO A C 15
ATOM 7784 O O . PRO A 1 10 ? 0.633 3.915 -14.017 1.00 0.00 10 PRO A O 15
ATOM 7795 N N . PRO A 1 11 ? 1.102 5.709 -12.740 1.00 0.00 11 PRO A N 15
ATOM 7796 C CA . PRO A 1 11 ? 2.265 6.104 -13.513 1.00 0.00 11 PRO A CA 15
ATOM 7797 C C . PRO A 1 11 ? 3.424 5.129 -13.341 1.00 0.00 11 PRO A C 15
ATOM 7798 O O . PRO A 1 11 ? 4.483 5.489 -12.832 1.00 0.00 11 PRO A O 15
ATOM 7809 N N . ASN A 1 12 ? 3.214 3.891 -13.776 1.00 0.00 12 ASN A N 15
ATOM 7810 C CA . ASN A 1 12 ? 4.243 2.857 -13.667 1.00 0.00 12 ASN A CA 15
ATOM 7811 C C . ASN A 1 12 ? 4.628 2.624 -12.212 1.00 0.00 12 ASN A C 15
ATOM 7812 O O . ASN A 1 12 ? 5.775 2.285 -11.906 1.00 0.00 12 ASN A O 15
ATOM 7823 N N . GLY A 1 13 ? 3.668 2.812 -11.311 1.00 0.00 13 GLY A N 15
ATOM 7824 C CA . GLY A 1 13 ? 3.929 2.616 -9.896 1.00 0.00 13 GLY A CA 15
ATOM 7825 C C . GLY A 1 13 ? 3.252 3.658 -9.033 1.00 0.00 13 GLY A C 15
ATOM 7826 O O . GLY A 1 13 ? 3.395 4.859 -9.267 1.00 0.00 13 GLY A O 15
ATOM 7830 N N . CYS A 1 14 ? 2.505 3.202 -8.032 1.00 0.00 14 CYS A N 15
ATOM 7831 C CA . CYS A 1 14 ? 1.797 4.104 -7.127 1.00 0.00 14 CYS A CA 15
ATOM 7832 C C . CYS A 1 14 ? 2.222 3.856 -5.677 1.00 0.00 14 CYS A C 15
ATOM 7833 O O . CYS A 1 14 ? 3.232 4.400 -5.220 1.00 0.00 14 CYS A O 15
ATOM 7840 N N . PHE A 1 15 ? 1.455 3.044 -4.956 1.00 0.00 15 PHE A N 15
ATOM 7841 C CA . PHE A 1 15 ? 1.760 2.740 -3.563 1.00 0.00 15 PHE A CA 15
ATOM 7842 C C . PHE A 1 15 ? 1.872 1.233 -3.352 1.00 0.00 15 PHE A C 15
ATOM 7843 O O . PHE A 1 15 ? 1.266 0.449 -4.081 1.00 0.00 15 PHE A O 15
ATOM 7860 N N . GLY A 1 16 ? 2.658 0.835 -2.353 1.00 0.00 16 GLY A N 15
ATOM 7861 C CA . GLY A 1 16 ? 2.838 -0.543 -2.070 1.00 0.00 16 GLY A CA 15
ATOM 7862 C C . GLY A 1 16 ? 1.532 -1.249 -1.764 1.00 0.00 16 GLY A C 15
ATOM 7863 O O . GLY A 1 16 ? 0.463 -0.627 -1.774 1.00 0.00 16 GLY A O 15
ATOM 7867 N N . HIS A 1 17 ? 1.611 -2.550 -1.503 1.00 0.00 17 HIS A N 15
ATOM 7868 C CA . HIS A 1 17 ? 0.431 -3.344 -1.193 1.00 0.00 17 HIS A CA 15
ATOM 7869 C C . HIS A 1 17 ? -0.276 -2.807 0.032 1.00 0.00 17 HIS A C 15
ATOM 7870 O O . HIS A 1 17 ? 0.203 -1.883 0.663 1.00 0.00 17 HIS A O 15
ATOM 7885 N N . LYS A 1 18 ? -1.390 -3.399 0.329 1.00 0.00 18 LYS A N 15
ATOM 7886 C CA . LYS A 1 18 ? -2.176 -2.982 1.484 1.00 0.00 18 LYS A CA 15
ATOM 7887 C C . LYS A 1 18 ? -1.833 -3.826 2.713 1.00 0.00 18 LYS A C 15
ATOM 7888 O O . LYS A 1 18 ? -2.715 -4.191 3.488 1.00 0.00 18 LYS A O 15
ATOM 7907 N N . ILE A 1 19 ? -0.578 -4.126 2.880 1.00 0.00 19 ILE A N 15
ATOM 7908 C CA . ILE A 1 19 ? -0.123 -4.922 4.009 1.00 0.00 19 ILE A CA 15
ATOM 7909 C C . ILE A 1 19 ? 0.597 -4.056 5.042 1.00 0.00 19 ILE A C 15
ATOM 7910 O O . ILE A 1 19 ? 0.731 -4.442 6.203 1.00 0.00 19 ILE A O 15
ATOM 7926 N N . ASP A 1 20 ? 1.065 -2.887 4.610 1.00 0.00 20 ASP A N 15
ATOM 7927 C CA . ASP A 1 20 ? 1.776 -1.973 5.499 1.00 0.00 20 ASP A CA 15
ATOM 7928 C C . ASP A 1 20 ? 0.984 -1.718 6.780 1.00 0.00 20 ASP A C 15
ATOM 7929 O O . ASP A 1 20 ? -0.048 -1.058 6.761 1.00 0.00 20 ASP A O 15
ATOM 7938 N N . ARG A 1 21 ? 1.487 -2.245 7.891 1.00 0.00 21 ARG A N 15
ATOM 7939 C CA . ARG A 1 21 ? 0.832 -2.080 9.180 1.00 0.00 21 ARG A CA 15
ATOM 7940 C C . ARG A 1 21 ? 0.907 -0.624 9.635 1.00 0.00 21 ARG A C 15
ATOM 7941 O O . ARG A 1 21 ? 1.824 0.074 9.269 1.00 0.00 21 ARG A O 15
ATOM 7962 N N . ILE A 1 22 ? -0.068 -0.217 10.436 1.00 0.00 22 ILE A N 15
ATOM 7963 C CA . ILE A 1 22 ? -0.118 1.130 10.936 1.00 0.00 22 ILE A CA 15
ATOM 7964 C C . ILE A 1 22 ? -0.065 2.131 9.779 1.00 0.00 22 ILE A C 15
ATOM 7965 O O . ILE A 1 22 ? 0.101 1.743 8.625 1.00 0.00 22 ILE A O 15
ATOM 7981 N N . GLY A 1 23 ? -0.212 3.413 10.098 1.00 0.00 23 GLY A N 15
ATOM 7982 C CA . GLY A 1 23 ? -0.183 4.434 9.068 1.00 0.00 23 GLY A CA 15
ATOM 7983 C C . GLY A 1 23 ? -1.299 5.428 9.211 1.00 0.00 23 GLY A C 15
ATOM 7984 O O . GLY A 1 23 ? -2.395 5.191 8.732 1.00 0.00 23 GLY A O 15
ATOM 7988 N N . SER A 1 24 ? -1.020 6.546 9.877 1.00 0.00 24 SER A N 15
ATOM 7989 C CA . SER A 1 24 ? -2.017 7.589 10.090 1.00 0.00 24 SER A CA 15
ATOM 7990 C C . SER A 1 24 ? -2.771 7.891 8.805 1.00 0.00 24 SER A C 15
ATOM 7991 O O . SER A 1 24 ? -3.992 7.748 8.749 1.00 0.00 24 SER A O 15
ATOM 7999 N N . HIS A 1 25 ? -2.050 8.314 7.773 1.00 0.00 25 HIS A N 15
ATOM 8000 C CA . HIS A 1 25 ? -2.661 8.637 6.493 1.00 0.00 25 HIS A CA 15
ATOM 8001 C C . HIS A 1 25 ? -2.488 7.490 5.501 1.00 0.00 25 HIS A C 15
ATOM 8002 O O . HIS A 1 25 ? -3.440 6.769 5.201 1.00 0.00 25 HIS A O 15
ATOM 8017 N N . SER A 1 26 ? -1.279 7.322 4.995 1.00 0.00 26 SER A N 15
ATOM 8018 C CA . SER A 1 26 ? -0.981 6.257 4.041 1.00 0.00 26 SER A CA 15
ATOM 8019 C C . SER A 1 26 ? -1.899 6.328 2.836 1.00 0.00 26 SER A C 15
ATOM 8020 O O . SER A 1 26 ? -2.863 7.102 2.826 1.00 0.00 26 SER A O 15
ATOM 8028 N N . GLY A 1 27 ? -1.613 5.519 1.821 1.00 0.00 27 GLY A N 15
ATOM 8029 C CA . GLY A 1 27 ? -2.438 5.508 0.628 1.00 0.00 27 GLY A CA 15
ATOM 8030 C C . GLY A 1 27 ? -2.256 4.247 -0.179 1.00 0.00 27 GLY A C 15
ATOM 8031 O O . GLY A 1 27 ? -2.411 4.261 -1.379 1.00 0.00 27 GLY A O 15
ATOM 8035 N N . LEU A 1 28 ? -1.928 3.146 0.485 1.00 0.00 28 LEU A N 15
ATOM 8036 C CA . LEU A 1 28 ? -1.723 1.871 -0.172 1.00 0.00 28 LEU A CA 15
ATOM 8037 C C . LEU A 1 28 ? -3.050 1.276 -0.612 1.00 0.00 28 LEU A C 15
ATOM 8038 O O . LEU A 1 28 ? -4.119 1.794 -0.315 1.00 0.00 28 LEU A O 15
ATOM 8054 N N . GLY A 1 29 ? -2.971 0.181 -1.364 1.00 0.00 29 GLY A N 15
ATOM 8055 C CA . GLY A 1 29 ? -4.167 -0.434 -1.860 1.00 0.00 29 GLY A CA 15
ATOM 8056 C C . GLY A 1 29 ? -4.329 -0.283 -3.360 1.00 0.00 29 GLY A C 15
ATOM 8057 O O . GLY A 1 29 ? -5.448 -0.283 -3.875 1.00 0.00 29 GLY A O 15
ATOM 8061 N N . CYS A 1 30 ? -3.209 -0.157 -4.064 1.00 0.00 30 CYS A N 15
ATOM 8062 C CA . CYS A 1 30 ? -3.230 -0.014 -5.512 1.00 0.00 30 CYS A CA 15
ATOM 8063 C C . CYS A 1 30 ? -3.512 -1.333 -6.197 1.00 0.00 30 CYS A C 15
ATOM 8064 O O . CYS A 1 30 ? -4.121 -1.375 -7.267 1.00 0.00 30 CYS A O 15
ATOM 8071 N N . ASN A 1 31 ? -3.072 -2.419 -5.575 1.00 0.00 31 ASN A N 15
ATOM 8072 C CA . ASN A 1 31 ? -3.278 -3.755 -6.125 1.00 0.00 31 ASN A CA 15
ATOM 8073 C C . ASN A 1 31 ? -4.672 -4.268 -5.795 1.00 0.00 31 ASN A C 15
ATOM 8074 O O . ASN A 1 31 ? -5.463 -3.576 -5.153 1.00 0.00 31 ASN A O 15
ATOM 8085 N N . LYS A 1 32 ? -4.967 -5.488 -6.232 1.00 0.00 32 LYS A N 15
ATOM 8086 C CA . LYS A 1 32 ? -6.272 -6.093 -5.984 1.00 0.00 32 LYS A CA 15
ATOM 8087 C C . LYS A 1 32 ? -6.531 -6.228 -4.485 1.00 0.00 32 LYS A C 15
ATOM 8088 O O . LYS A 1 32 ? -5.802 -6.926 -3.781 1.00 0.00 32 LYS A O 15
ATOM 8107 N N . VAL A 1 33 ? -7.574 -5.554 -4.009 1.00 0.00 33 VAL A N 15
ATOM 8108 C CA . VAL A 1 33 ? -7.930 -5.599 -2.597 1.00 0.00 33 VAL A CA 15
ATOM 8109 C C . VAL A 1 33 ? -9.327 -6.179 -2.400 1.00 0.00 33 VAL A C 15
ATOM 8110 O O . VAL A 1 33 ? -10.266 -5.812 -3.107 1.00 0.00 33 VAL A O 15
ATOM 8123 N N . ASP A 1 34 ? -9.453 -7.080 -1.439 1.00 0.00 34 ASP A N 15
ATOM 8124 C CA . ASP A 1 34 ? -10.732 -7.712 -1.154 1.00 0.00 34 ASP A CA 15
ATOM 8125 C C . ASP A 1 34 ? -11.662 -6.745 -0.444 1.00 0.00 34 ASP A C 15
ATOM 8126 O O . ASP A 1 34 ? -12.059 -6.984 0.691 1.00 0.00 34 ASP A O 15
ATOM 8135 N N . ASP A 1 35 ? -12.013 -5.653 -1.100 1.00 0.00 35 ASP A N 15
ATOM 8136 C CA . ASP A 1 35 ? -12.897 -4.650 -0.537 1.00 0.00 35 ASP A CA 15
ATOM 8137 C C . ASP A 1 35 ? -13.388 -3.674 -1.588 1.00 0.00 35 ASP A C 15
ATOM 8138 O O . ASP A 1 35 ? -12.949 -3.729 -2.724 1.00 0.00 35 ASP A O 15
ATOM 8147 N N . ASN A 1 36 ? -14.302 -2.791 -1.193 1.00 0.00 36 ASN A N 15
ATOM 8148 C CA . ASN A 1 36 ? -14.857 -1.799 -2.111 1.00 0.00 36 ASN A CA 15
ATOM 8149 C C . ASN A 1 36 ? -15.676 -2.470 -3.201 1.00 0.00 36 ASN A C 15
ATOM 8150 O O . ASN A 1 36 ? -16.905 -2.410 -3.199 1.00 0.00 36 ASN A O 15
ATOM 8161 N N . LYS A 1 37 ? -14.986 -3.106 -4.144 1.00 0.00 37 LYS A N 15
ATOM 8162 C CA . LYS A 1 37 ? -15.652 -3.787 -5.248 1.00 0.00 37 LYS A CA 15
ATOM 8163 C C . LYS A 1 37 ? -16.161 -5.159 -4.818 1.00 0.00 37 LYS A C 15
ATOM 8164 O O . LYS A 1 37 ? -15.388 -6.006 -4.369 1.00 0.00 37 LYS A O 15
ATOM 8183 N N . GLY A 1 38 ? -17.467 -5.369 -4.953 1.00 0.00 38 GLY A N 15
ATOM 8184 C CA . GLY A 1 38 ? -18.054 -6.636 -4.576 1.00 0.00 38 GLY A CA 15
ATOM 8185 C C . GLY A 1 38 ? -17.703 -7.753 -5.537 1.00 0.00 38 GLY A C 15
ATOM 8186 O O . GLY A 1 38 ? -16.852 -8.596 -5.183 1.00 0.00 38 GLY A O 15
ATOM 8191 N N . GLY A 1 1 ? 3.249 19.753 4.033 1.00 0.00 1 GLY A N 16
ATOM 8192 C CA . GLY A 1 1 ? 4.111 19.388 2.877 1.00 0.00 1 GLY A CA 16
ATOM 8193 C C . GLY A 1 1 ? 4.609 17.961 2.954 1.00 0.00 1 GLY A C 16
ATOM 8194 O O . GLY A 1 1 ? 5.678 17.638 2.427 1.00 0.00 1 GLY A O 16
ATOM 8200 N N . ASP A 1 2 ? 3.838 17.100 3.613 1.00 0.00 2 ASP A N 16
ATOM 8201 C CA . ASP A 1 2 ? 4.209 15.696 3.756 1.00 0.00 2 ASP A CA 16
ATOM 8202 C C . ASP A 1 2 ? 5.534 15.558 4.498 1.00 0.00 2 ASP A C 16
ATOM 8203 O O . ASP A 1 2 ? 6.599 15.511 3.883 1.00 0.00 2 ASP A O 16
ATOM 8212 N N . ASN A 1 3 ? 5.459 15.491 5.826 1.00 0.00 3 ASN A N 16
ATOM 8213 C CA . ASN A 1 3 ? 6.653 15.358 6.649 1.00 0.00 3 ASN A CA 16
ATOM 8214 C C . ASN A 1 3 ? 7.251 13.959 6.519 1.00 0.00 3 ASN A C 16
ATOM 8215 O O . ASN A 1 3 ? 8.470 13.783 6.606 1.00 0.00 3 ASN A O 16
ATOM 8226 N N . LYS A 1 4 ? 6.391 12.968 6.306 1.00 0.00 4 LYS A N 16
ATOM 8227 C CA . LYS A 1 4 ? 6.835 11.589 6.162 1.00 0.00 4 LYS A CA 16
ATOM 8228 C C . LYS A 1 4 ? 6.753 11.141 4.708 1.00 0.00 4 LYS A C 16
ATOM 8229 O O . LYS A 1 4 ? 5.746 10.566 4.284 1.00 0.00 4 LYS A O 16
ATOM 8248 N N . PRO A 1 5 ? 7.807 11.393 3.916 1.00 0.00 5 PRO A N 16
ATOM 8249 C CA . PRO A 1 5 ? 7.845 11.011 2.500 1.00 0.00 5 PRO A CA 16
ATOM 8250 C C . PRO A 1 5 ? 7.958 9.500 2.310 1.00 0.00 5 PRO A C 16
ATOM 8251 O O . PRO A 1 5 ? 8.999 8.906 2.600 1.00 0.00 5 PRO A O 16
ATOM 8262 N N . PRO A 1 6 ? 6.889 8.849 1.817 1.00 0.00 6 PRO A N 16
ATOM 8263 C CA . PRO A 1 6 ? 6.881 7.397 1.595 1.00 0.00 6 PRO A CA 16
ATOM 8264 C C . PRO A 1 6 ? 7.799 6.986 0.444 1.00 0.00 6 PRO A C 16
ATOM 8265 O O . PRO A 1 6 ? 8.268 7.828 -0.284 1.00 0.00 6 PRO A O 16
ATOM 8276 N N . LYS A 1 7 ? 8.042 5.682 0.329 1.00 0.00 7 LYS A N 16
ATOM 8277 C CA . LYS A 1 7 ? 8.899 5.162 -0.694 1.00 0.00 7 LYS A CA 16
ATOM 8278 C C . LYS A 1 7 ? 8.334 5.501 -2.071 1.00 0.00 7 LYS A C 16
ATOM 8279 O O . LYS A 1 7 ? 7.534 4.747 -2.627 1.00 0.00 7 LYS A O 16
ATOM 8298 N N . LYS A 1 8 ? 8.757 6.640 -2.612 1.00 0.00 8 LYS A N 16
ATOM 8299 C CA . LYS A 1 8 ? 8.293 7.080 -3.927 1.00 0.00 8 LYS A CA 16
ATOM 8300 C C . LYS A 1 8 ? 8.963 6.280 -5.035 1.00 0.00 8 LYS A C 16
ATOM 8301 O O . LYS A 1 8 ? 9.882 5.497 -4.784 1.00 0.00 8 LYS A O 16
ATOM 8320 N N . GLY A 1 9 ? 8.501 6.478 -6.268 1.00 0.00 9 GLY A N 16
ATOM 8321 C CA . GLY A 1 9 ? 9.066 5.769 -7.397 1.00 0.00 9 GLY A CA 16
ATOM 8322 C C . GLY A 1 9 ? 8.635 4.313 -7.447 1.00 0.00 9 GLY A C 16
ATOM 8323 O O . GLY A 1 9 ? 9.474 3.421 -7.540 1.00 0.00 9 GLY A O 16
ATOM 8327 N N . PRO A 1 10 ? 7.320 4.047 -7.387 1.00 0.00 10 PRO A N 16
ATOM 8328 C CA . PRO A 1 10 ? 6.786 2.683 -7.428 1.00 0.00 10 PRO A CA 16
ATOM 8329 C C . PRO A 1 10 ? 6.952 2.037 -8.802 1.00 0.00 10 PRO A C 16
ATOM 8330 O O . PRO A 1 10 ? 7.110 2.730 -9.806 1.00 0.00 10 PRO A O 16
ATOM 8341 N N . PRO A 1 11 ? 6.920 0.711 -8.861 1.00 0.00 11 PRO A N 16
ATOM 8342 C CA . PRO A 1 11 ? 7.066 -0.015 -10.118 1.00 0.00 11 PRO A CA 16
ATOM 8343 C C . PRO A 1 11 ? 5.853 0.146 -11.034 1.00 0.00 11 PRO A C 16
ATOM 8344 O O . PRO A 1 11 ? 5.158 -0.813 -11.340 1.00 0.00 11 PRO A O 16
ATOM 8355 N N . ASN A 1 12 ? 5.612 1.354 -11.463 1.00 0.00 12 ASN A N 16
ATOM 8356 C CA . ASN A 1 12 ? 4.485 1.644 -12.343 1.00 0.00 12 ASN A CA 16
ATOM 8357 C C . ASN A 1 12 ? 3.165 1.278 -11.677 1.00 0.00 12 ASN A C 16
ATOM 8358 O O . ASN A 1 12 ? 2.631 0.208 -11.891 1.00 0.00 12 ASN A O 16
ATOM 8369 N N . GLY A 1 13 ? 2.638 2.196 -10.867 1.00 0.00 13 GLY A N 16
ATOM 8370 C CA . GLY A 1 13 ? 1.388 1.947 -10.182 1.00 0.00 13 GLY A CA 16
ATOM 8371 C C . GLY A 1 13 ? 1.153 2.907 -9.029 1.00 0.00 13 GLY A C 16
ATOM 8372 O O . GLY A 1 13 ? 1.825 3.933 -8.925 1.00 0.00 13 GLY A O 16
ATOM 8376 N N . CYS A 1 14 ? 0.206 2.572 -8.164 1.00 0.00 14 CYS A N 16
ATOM 8377 C CA . CYS A 1 14 ? -0.110 3.412 -7.012 1.00 0.00 14 CYS A CA 16
ATOM 8378 C C . CYS A 1 14 ? 0.940 3.257 -5.922 1.00 0.00 14 CYS A C 16
ATOM 8379 O O . CYS A 1 14 ? 1.984 2.638 -6.132 1.00 0.00 14 CYS A O 16
ATOM 8386 N N . PHE A 1 15 ? 0.655 3.820 -4.751 1.00 0.00 15 PHE A N 16
ATOM 8387 C CA . PHE A 1 15 ? 1.577 3.746 -3.615 1.00 0.00 15 PHE A CA 16
ATOM 8388 C C . PHE A 1 15 ? 1.965 2.300 -3.328 1.00 0.00 15 PHE A C 16
ATOM 8389 O O . PHE A 1 15 ? 1.532 1.376 -4.024 1.00 0.00 15 PHE A O 16
ATOM 8406 N N . GLY A 1 16 ? 2.783 2.105 -2.296 1.00 0.00 16 GLY A N 16
ATOM 8407 C CA . GLY A 1 16 ? 3.218 0.767 -1.932 1.00 0.00 16 GLY A CA 16
ATOM 8408 C C . GLY A 1 16 ? 2.067 -0.183 -1.823 1.00 0.00 16 GLY A C 16
ATOM 8409 O O . GLY A 1 16 ? 0.905 0.205 -1.737 1.00 0.00 16 GLY A O 16
ATOM 8413 N N . HIS A 1 17 ? 2.389 -1.471 -1.825 1.00 0.00 17 HIS A N 16
ATOM 8414 C CA . HIS A 1 17 ? 1.379 -2.515 -1.724 1.00 0.00 17 HIS A CA 16
ATOM 8415 C C . HIS A 1 17 ? 0.626 -2.425 -0.403 1.00 0.00 17 HIS A C 16
ATOM 8416 O O . HIS A 1 17 ? 0.944 -1.592 0.412 1.00 0.00 17 HIS A O 16
ATOM 8431 N N . LYS A 1 18 ? -0.337 -3.281 -0.244 1.00 0.00 18 LYS A N 16
ATOM 8432 C CA . LYS A 1 18 ? -1.142 -3.304 0.939 1.00 0.00 18 LYS A CA 16
ATOM 8433 C C . LYS A 1 18 ? -0.542 -4.249 1.976 1.00 0.00 18 LYS A C 16
ATOM 8434 O O . LYS A 1 18 ? -1.242 -5.082 2.552 1.00 0.00 18 LYS A O 16
ATOM 8453 N N . ILE A 1 19 ? 0.724 -4.111 2.214 1.00 0.00 19 ILE A N 16
ATOM 8454 C CA . ILE A 1 19 ? 1.420 -4.954 3.186 1.00 0.00 19 ILE A CA 16
ATOM 8455 C C . ILE A 1 19 ? 1.439 -4.294 4.559 1.00 0.00 19 ILE A C 16
ATOM 8456 O O . ILE A 1 19 ? 1.309 -4.969 5.584 1.00 0.00 19 ILE A O 16
ATOM 8472 N N . ASP A 1 20 ? 1.600 -2.976 4.578 1.00 0.00 20 ASP A N 16
ATOM 8473 C CA . ASP A 1 20 ? 1.636 -2.228 5.830 1.00 0.00 20 ASP A CA 16
ATOM 8474 C C . ASP A 1 20 ? 0.246 -2.079 6.418 1.00 0.00 20 ASP A C 16
ATOM 8475 O O . ASP A 1 20 ? -0.709 -1.937 5.687 1.00 0.00 20 ASP A O 16
ATOM 8484 N N . ARG A 1 21 ? 0.158 -2.112 7.745 1.00 0.00 21 ARG A N 16
ATOM 8485 C CA . ARG A 1 21 ? -1.092 -1.982 8.431 1.00 0.00 21 ARG A CA 16
ATOM 8486 C C . ARG A 1 21 ? -1.363 -0.526 8.807 1.00 0.00 21 ARG A C 16
ATOM 8487 O O . ARG A 1 21 ? -0.468 0.289 8.813 1.00 0.00 21 ARG A O 16
ATOM 8508 N N . ILE A 1 22 ? -2.619 -0.226 9.118 1.00 0.00 22 ILE A N 16
ATOM 8509 C CA . ILE A 1 22 ? -3.014 1.097 9.497 1.00 0.00 22 ILE A CA 16
ATOM 8510 C C . ILE A 1 22 ? -2.596 2.102 8.428 1.00 0.00 22 ILE A C 16
ATOM 8511 O O . ILE A 1 22 ? -1.915 1.758 7.467 1.00 0.00 22 ILE A O 16
ATOM 8527 N N . GLY A 1 23 ? -3.015 3.354 8.601 1.00 0.00 23 GLY A N 16
ATOM 8528 C CA . GLY A 1 23 ? -2.673 4.389 7.644 1.00 0.00 23 GLY A CA 16
ATOM 8529 C C . GLY A 1 23 ? -2.441 5.734 8.299 1.00 0.00 23 GLY A C 16
ATOM 8530 O O . GLY A 1 23 ? -3.195 6.682 8.080 1.00 0.00 23 GLY A O 16
ATOM 8534 N N . SER A 1 24 ? -1.391 5.821 9.108 1.00 0.00 24 SER A N 16
ATOM 8535 C CA . SER A 1 24 ? -1.068 7.060 9.800 1.00 0.00 24 SER A CA 16
ATOM 8536 C C . SER A 1 24 ? -0.791 8.178 8.807 1.00 0.00 24 SER A C 16
ATOM 8537 O O . SER A 1 24 ? -1.531 9.145 8.708 1.00 0.00 24 SER A O 16
ATOM 8545 N N . HIS A 1 25 ? 0.293 8.041 8.068 1.00 0.00 25 HIS A N 16
ATOM 8546 C CA . HIS A 1 25 ? 0.677 9.036 7.080 1.00 0.00 25 HIS A CA 16
ATOM 8547 C C . HIS A 1 25 ? 0.369 8.550 5.665 1.00 0.00 25 HIS A C 16
ATOM 8548 O O . HIS A 1 25 ? -0.351 9.203 4.917 1.00 0.00 25 HIS A O 16
ATOM 8563 N N . SER A 1 26 ? 0.927 7.396 5.309 1.00 0.00 26 SER A N 16
ATOM 8564 C CA . SER A 1 26 ? 0.711 6.823 3.988 1.00 0.00 26 SER A CA 16
ATOM 8565 C C . SER A 1 26 ? -0.652 6.194 3.890 1.00 0.00 26 SER A C 16
ATOM 8566 O O . SER A 1 26 ? -1.362 6.092 4.881 1.00 0.00 26 SER A O 16
ATOM 8574 N N . GLY A 1 27 ? -1.010 5.772 2.681 1.00 0.00 27 GLY A N 16
ATOM 8575 C CA . GLY A 1 27 ? -2.308 5.160 2.474 1.00 0.00 27 GLY A CA 16
ATOM 8576 C C . GLY A 1 27 ? -2.281 4.108 1.381 1.00 0.00 27 GLY A C 16
ATOM 8577 O O . GLY A 1 27 ? -2.997 4.215 0.394 1.00 0.00 27 GLY A O 16
ATOM 8581 N N . LEU A 1 28 ? -1.448 3.087 1.571 1.00 0.00 28 LEU A N 16
ATOM 8582 C CA . LEU A 1 28 ? -1.328 2.011 0.593 1.00 0.00 28 LEU A CA 16
ATOM 8583 C C . LEU A 1 28 ? -2.679 1.365 0.317 1.00 0.00 28 LEU A C 16
ATOM 8584 O O . LEU A 1 28 ? -3.657 1.621 1.020 1.00 0.00 28 LEU A O 16
ATOM 8600 N N . GLY A 1 29 ? -2.729 0.522 -0.676 1.00 0.00 29 GLY A N 16
ATOM 8601 C CA . GLY A 1 29 ? -3.968 -0.121 -1.025 1.00 0.00 29 GLY A CA 16
ATOM 8602 C C . GLY A 1 29 ? -4.439 0.186 -2.424 1.00 0.00 29 GLY A C 16
ATOM 8603 O O . GLY A 1 29 ? -5.281 1.064 -2.609 1.00 0.00 29 GLY A O 16
ATOM 8607 N N . CYS A 1 30 ? -3.901 -0.482 -3.421 1.00 0.00 30 CYS A N 16
ATOM 8608 C CA . CYS A 1 30 ? -4.273 -0.258 -4.812 1.00 0.00 30 CYS A CA 16
ATOM 8609 C C . CYS A 1 30 ? -4.169 -1.544 -5.617 1.00 0.00 30 CYS A C 16
ATOM 8610 O O . CYS A 1 30 ? -5.146 -1.990 -6.223 1.00 0.00 30 CYS A O 16
ATOM 8617 N N . ASN A 1 31 ? -2.985 -2.143 -5.619 1.00 0.00 31 ASN A N 16
ATOM 8618 C CA . ASN A 1 31 ? -2.754 -3.381 -6.348 1.00 0.00 31 ASN A CA 16
ATOM 8619 C C . ASN A 1 31 ? -3.689 -4.488 -5.864 1.00 0.00 31 ASN A C 16
ATOM 8620 O O . ASN A 1 31 ? -4.401 -4.321 -4.870 1.00 0.00 31 ASN A O 16
ATOM 8631 N N . LYS A 1 32 ? -3.676 -5.618 -6.565 1.00 0.00 32 LYS A N 16
ATOM 8632 C CA . LYS A 1 32 ? -4.522 -6.748 -6.211 1.00 0.00 32 LYS A CA 16
ATOM 8633 C C . LYS A 1 32 ? -5.992 -6.341 -6.170 1.00 0.00 32 LYS A C 16
ATOM 8634 O O . LYS A 1 32 ? -6.554 -6.115 -5.096 1.00 0.00 32 LYS A O 16
ATOM 8653 N N . VAL A 1 33 ? -6.608 -6.251 -7.345 1.00 0.00 33 VAL A N 16
ATOM 8654 C CA . VAL A 1 33 ? -8.011 -5.874 -7.446 1.00 0.00 33 VAL A CA 16
ATOM 8655 C C . VAL A 1 33 ? -8.824 -6.971 -8.121 1.00 0.00 33 VAL A C 16
ATOM 8656 O O . VAL A 1 33 ? -8.291 -8.016 -8.484 1.00 0.00 33 VAL A O 16
ATOM 8669 N N . ASP A 1 34 ? -10.118 -6.724 -8.280 1.00 0.00 34 ASP A N 16
ATOM 8670 C CA . ASP A 1 34 ? -11.012 -7.683 -8.910 1.00 0.00 34 ASP A CA 16
ATOM 8671 C C . ASP A 1 34 ? -10.728 -7.800 -10.404 1.00 0.00 34 ASP A C 16
ATOM 8672 O O . ASP A 1 34 ? -11.589 -7.511 -11.236 1.00 0.00 34 ASP A O 16
ATOM 8681 N N . ASP A 1 35 ? -9.513 -8.223 -10.740 1.00 0.00 35 ASP A N 16
ATOM 8682 C CA . ASP A 1 35 ? -9.115 -8.377 -12.130 1.00 0.00 35 ASP A CA 16
ATOM 8683 C C . ASP A 1 35 ? -9.378 -9.801 -12.616 1.00 0.00 35 ASP A C 16
ATOM 8684 O O . ASP A 1 35 ? -10.295 -10.040 -13.399 1.00 0.00 35 ASP A O 16
ATOM 8693 N N . ASN A 1 36 ? -8.567 -10.741 -12.139 1.00 0.00 36 ASN A N 16
ATOM 8694 C CA . ASN A 1 36 ? -8.712 -12.140 -12.528 1.00 0.00 36 ASN A CA 16
ATOM 8695 C C . ASN A 1 36 ? -8.541 -12.309 -14.033 1.00 0.00 36 ASN A C 16
ATOM 8696 O O . ASN A 1 36 ? -8.709 -11.358 -14.797 1.00 0.00 36 ASN A O 16
ATOM 8707 N N . LYS A 1 37 ? -8.212 -13.527 -14.452 1.00 0.00 37 LYS A N 16
ATOM 8708 C CA . LYS A 1 37 ? -8.016 -13.823 -15.870 1.00 0.00 37 LYS A CA 16
ATOM 8709 C C . LYS A 1 37 ? -9.302 -13.584 -16.654 1.00 0.00 37 LYS A C 16
ATOM 8710 O O . LYS A 1 37 ? -10.400 -13.846 -16.163 1.00 0.00 37 LYS A O 16
ATOM 8729 N N . GLY A 1 38 ? -9.158 -13.088 -17.878 1.00 0.00 38 GLY A N 16
ATOM 8730 C CA . GLY A 1 38 ? -10.317 -12.830 -18.712 1.00 0.00 38 GLY A CA 16
ATOM 8731 C C . GLY A 1 38 ? -10.641 -11.349 -18.804 1.00 0.00 38 GLY A C 16
ATOM 8732 O O . GLY A 1 38 ? -9.834 -10.598 -19.396 1.00 0.00 38 GLY A O 16
ATOM 8737 N N . GLY A 1 1 ? -10.404 4.782 -2.948 1.00 0.00 1 GLY A N 17
ATOM 8738 C CA . GLY A 1 1 ? -11.006 3.717 -3.798 1.00 0.00 1 GLY A CA 17
ATOM 8739 C C . GLY A 1 1 ? -12.487 3.946 -4.036 1.00 0.00 1 GLY A C 17
ATOM 8740 O O . GLY A 1 1 ? -13.059 4.920 -3.554 1.00 0.00 1 GLY A O 17
ATOM 8746 N N . ASP A 1 2 ? -13.108 3.040 -4.790 1.00 0.00 2 ASP A N 17
ATOM 8747 C CA . ASP A 1 2 ? -14.529 3.144 -5.101 1.00 0.00 2 ASP A CA 17
ATOM 8748 C C . ASP A 1 2 ? -14.818 4.390 -5.934 1.00 0.00 2 ASP A C 17
ATOM 8749 O O . ASP A 1 2 ? -14.985 4.311 -7.151 1.00 0.00 2 ASP A O 17
ATOM 8758 N N . ASN A 1 3 ? -14.881 5.541 -5.270 1.00 0.00 3 ASN A N 17
ATOM 8759 C CA . ASN A 1 3 ? -15.152 6.806 -5.950 1.00 0.00 3 ASN A CA 17
ATOM 8760 C C . ASN A 1 3 ? -14.062 7.110 -6.975 1.00 0.00 3 ASN A C 17
ATOM 8761 O O . ASN A 1 3 ? -14.329 7.712 -8.015 1.00 0.00 3 ASN A O 17
ATOM 8772 N N . LYS A 1 4 ? -12.838 6.696 -6.673 1.00 0.00 4 LYS A N 17
ATOM 8773 C CA . LYS A 1 4 ? -11.708 6.929 -7.569 1.00 0.00 4 LYS A CA 17
ATOM 8774 C C . LYS A 1 4 ? -11.298 5.636 -8.271 1.00 0.00 4 LYS A C 17
ATOM 8775 O O . LYS A 1 4 ? -10.419 4.915 -7.800 1.00 0.00 4 LYS A O 17
ATOM 8794 N N . PRO A 1 5 ? -11.934 5.324 -9.412 1.00 0.00 5 PRO A N 17
ATOM 8795 C CA . PRO A 1 5 ? -11.628 4.112 -10.183 1.00 0.00 5 PRO A CA 17
ATOM 8796 C C . PRO A 1 5 ? -10.264 4.185 -10.862 1.00 0.00 5 PRO A C 17
ATOM 8797 O O . PRO A 1 5 ? -10.073 4.950 -11.809 1.00 0.00 5 PRO A O 17
ATOM 8808 N N . PRO A 1 6 ? -9.289 3.384 -10.393 1.00 0.00 6 PRO A N 17
ATOM 8809 C CA . PRO A 1 6 ? -7.937 3.364 -10.965 1.00 0.00 6 PRO A CA 17
ATOM 8810 C C . PRO A 1 6 ? -7.909 2.757 -12.365 1.00 0.00 6 PRO A C 17
ATOM 8811 O O . PRO A 1 6 ? -8.885 2.151 -12.804 1.00 0.00 6 PRO A O 17
ATOM 8822 N N . LYS A 1 7 ? -6.785 2.921 -13.055 1.00 0.00 7 LYS A N 17
ATOM 8823 C CA . LYS A 1 7 ? -6.631 2.385 -14.399 1.00 0.00 7 LYS A CA 17
ATOM 8824 C C . LYS A 1 7 ? -6.762 0.868 -14.400 1.00 0.00 7 LYS A C 17
ATOM 8825 O O . LYS A 1 7 ? -6.663 0.243 -13.354 1.00 0.00 7 LYS A O 17
ATOM 8844 N N . LYS A 1 8 ? -6.987 0.315 -15.578 1.00 0.00 8 LYS A N 17
ATOM 8845 C CA . LYS A 1 8 ? -7.134 -1.113 -15.714 1.00 0.00 8 LYS A CA 17
ATOM 8846 C C . LYS A 1 8 ? -5.776 -1.806 -15.635 1.00 0.00 8 LYS A C 17
ATOM 8847 O O . LYS A 1 8 ? -4.732 -1.155 -15.649 1.00 0.00 8 LYS A O 17
ATOM 8866 N N . GLY A 1 9 ? -5.798 -3.134 -15.550 1.00 0.00 9 GLY A N 17
ATOM 8867 C CA . GLY A 1 9 ? -4.562 -3.891 -15.469 1.00 0.00 9 GLY A CA 17
ATOM 8868 C C . GLY A 1 9 ? -3.735 -3.526 -14.257 1.00 0.00 9 GLY A C 17
ATOM 8869 O O . GLY A 1 9 ? -4.032 -2.544 -13.573 1.00 0.00 9 GLY A O 17
ATOM 8873 N N . PRO A 1 10 ? -2.677 -4.303 -13.956 1.00 0.00 10 PRO A N 17
ATOM 8874 C CA . PRO A 1 10 ? -1.809 -4.039 -12.804 1.00 0.00 10 PRO A CA 17
ATOM 8875 C C . PRO A 1 10 ? -0.947 -2.793 -13.000 1.00 0.00 10 PRO A C 17
ATOM 8876 O O . PRO A 1 10 ? -0.028 -2.789 -13.821 1.00 0.00 10 PRO A O 17
ATOM 8887 N N . PRO A 1 11 ? -1.228 -1.714 -12.246 1.00 0.00 11 PRO A N 17
ATOM 8888 C CA . PRO A 1 11 ? -0.469 -0.461 -12.350 1.00 0.00 11 PRO A CA 17
ATOM 8889 C C . PRO A 1 11 ? 0.920 -0.602 -11.811 1.00 0.00 11 PRO A C 17
ATOM 8890 O O . PRO A 1 11 ? 1.184 -1.428 -10.936 1.00 0.00 11 PRO A O 17
ATOM 8901 N N . ASN A 1 12 ? 1.827 0.200 -12.335 1.00 0.00 12 ASN A N 17
ATOM 8902 C CA . ASN A 1 12 ? 3.225 0.165 -11.906 1.00 0.00 12 ASN A CA 17
ATOM 8903 C C . ASN A 1 12 ? 3.540 1.313 -10.981 1.00 0.00 12 ASN A C 17
ATOM 8904 O O . ASN A 1 12 ? 4.513 1.270 -10.227 1.00 0.00 12 ASN A O 17
ATOM 8915 N N . GLY A 1 13 ? 2.718 2.353 -11.044 1.00 0.00 13 GLY A N 17
ATOM 8916 C CA . GLY A 1 13 ? 2.934 3.520 -10.204 1.00 0.00 13 GLY A CA 17
ATOM 8917 C C . GLY A 1 13 ? 2.237 3.405 -8.864 1.00 0.00 13 GLY A C 17
ATOM 8918 O O . GLY A 1 13 ? 2.363 2.393 -8.173 1.00 0.00 13 GLY A O 17
ATOM 8922 N N . CYS A 1 14 ? 1.485 4.444 -8.499 1.00 0.00 14 CYS A N 17
ATOM 8923 C CA . CYS A 1 14 ? 0.752 4.460 -7.243 1.00 0.00 14 CYS A CA 17
ATOM 8924 C C . CYS A 1 14 ? 1.656 4.106 -6.061 1.00 0.00 14 CYS A C 17
ATOM 8925 O O . CYS A 1 14 ? 2.845 3.827 -6.234 1.00 0.00 14 CYS A O 17
ATOM 8932 N N . PHE A 1 15 ? 1.083 4.109 -4.864 1.00 0.00 15 PHE A N 17
ATOM 8933 C CA . PHE A 1 15 ? 1.830 3.787 -3.653 1.00 0.00 15 PHE A CA 17
ATOM 8934 C C . PHE A 1 15 ? 2.317 2.338 -3.687 1.00 0.00 15 PHE A C 17
ATOM 8935 O O . PHE A 1 15 ? 2.064 1.614 -4.650 1.00 0.00 15 PHE A O 17
ATOM 8952 N N . GLY A 1 16 ? 3.018 1.930 -2.637 1.00 0.00 16 GLY A N 17
ATOM 8953 C CA . GLY A 1 16 ? 3.530 0.572 -2.572 1.00 0.00 16 GLY A CA 17
ATOM 8954 C C . GLY A 1 16 ? 2.438 -0.439 -2.674 1.00 0.00 16 GLY A C 17
ATOM 8955 O O . GLY A 1 16 ? 1.318 -0.136 -3.083 1.00 0.00 16 GLY A O 17
ATOM 8959 N N . HIS A 1 17 ? 2.765 -1.670 -2.293 1.00 0.00 17 HIS A N 17
ATOM 8960 C CA . HIS A 1 17 ? 1.808 -2.770 -2.340 1.00 0.00 17 HIS A CA 17
ATOM 8961 C C . HIS A 1 17 ? 0.563 -2.444 -1.532 1.00 0.00 17 HIS A C 17
ATOM 8962 O O . HIS A 1 17 ? 0.450 -1.369 -0.945 1.00 0.00 17 HIS A O 17
ATOM 8977 N N . LYS A 1 18 ? -0.340 -3.381 -1.516 1.00 0.00 18 LYS A N 17
ATOM 8978 C CA . LYS A 1 18 ? -1.592 -3.206 -0.790 1.00 0.00 18 LYS A CA 17
ATOM 8979 C C . LYS A 1 18 ? -1.452 -3.658 0.628 1.00 0.00 18 LYS A C 17
ATOM 8980 O O . LYS A 1 18 ? -2.291 -4.394 1.145 1.00 0.00 18 LYS A O 17
ATOM 8999 N N . ILE A 1 19 ? -0.386 -3.209 1.286 1.00 0.00 19 ILE A N 17
ATOM 9000 C CA . ILE A 1 19 ? -0.139 -3.568 2.678 1.00 0.00 19 ILE A CA 17
ATOM 9001 C C . ILE A 1 19 ? -0.696 -2.505 3.620 1.00 0.00 19 ILE A C 17
ATOM 9002 O O . ILE A 1 19 ? -1.522 -2.802 4.483 1.00 0.00 19 ILE A O 17
ATOM 9018 N N . ASP A 1 20 ? -0.242 -1.267 3.438 1.00 0.00 20 ASP A N 17
ATOM 9019 C CA . ASP A 1 20 ? -0.696 -0.171 4.264 1.00 0.00 20 ASP A CA 17
ATOM 9020 C C . ASP A 1 20 ? -0.695 -0.524 5.747 1.00 0.00 20 ASP A C 17
ATOM 9021 O O . ASP A 1 20 ? -1.669 -1.067 6.261 1.00 0.00 20 ASP A O 17
ATOM 9030 N N . ARG A 1 21 ? 0.372 -0.240 6.424 1.00 0.00 21 ARG A N 17
ATOM 9031 C CA . ARG A 1 21 ? 0.497 -0.534 7.848 1.00 0.00 21 ARG A CA 17
ATOM 9032 C C . ARG A 1 21 ? -0.215 0.477 8.689 1.00 0.00 21 ARG A C 17
ATOM 9033 O O . ARG A 1 21 ? 0.204 1.618 8.823 1.00 0.00 21 ARG A O 17
ATOM 9054 N N . ILE A 1 22 ? -1.353 0.071 9.246 1.00 0.00 22 ILE A N 17
ATOM 9055 C CA . ILE A 1 22 ? -2.166 0.959 10.070 1.00 0.00 22 ILE A CA 17
ATOM 9056 C C . ILE A 1 22 ? -2.516 2.240 9.318 1.00 0.00 22 ILE A C 17
ATOM 9057 O O . ILE A 1 22 ? -2.027 2.468 8.209 1.00 0.00 22 ILE A O 17
ATOM 9073 N N . GLY A 1 23 ? -3.355 3.068 9.921 1.00 0.00 23 GLY A N 17
ATOM 9074 C CA . GLY A 1 23 ? -3.756 4.315 9.290 1.00 0.00 23 GLY A CA 17
ATOM 9075 C C . GLY A 1 23 ? -2.989 5.508 9.826 1.00 0.00 23 GLY A C 17
ATOM 9076 O O . GLY A 1 23 ? -3.567 6.565 10.075 1.00 0.00 23 GLY A O 17
ATOM 9080 N N . SER A 1 24 ? -1.685 5.339 10.008 1.00 0.00 24 SER A N 17
ATOM 9081 C CA . SER A 1 24 ? -0.838 6.412 10.523 1.00 0.00 24 SER A CA 17
ATOM 9082 C C . SER A 1 24 ? -0.748 7.559 9.524 1.00 0.00 24 SER A C 17
ATOM 9083 O O . SER A 1 24 ? -1.431 8.577 9.670 1.00 0.00 24 SER A O 17
ATOM 9091 N N . HIS A 1 25 ? 0.094 7.394 8.512 1.00 0.00 25 HIS A N 17
ATOM 9092 C CA . HIS A 1 25 ? 0.256 8.420 7.492 1.00 0.00 25 HIS A CA 17
ATOM 9093 C C . HIS A 1 25 ? 0.061 7.842 6.095 1.00 0.00 25 HIS A C 17
ATOM 9094 O O . HIS A 1 25 ? -0.807 8.287 5.350 1.00 0.00 25 HIS A O 17
ATOM 9109 N N . SER A 1 26 ? 0.843 6.845 5.751 1.00 0.00 26 SER A N 17
ATOM 9110 C CA . SER A 1 26 ? 0.754 6.206 4.442 1.00 0.00 26 SER A CA 17
ATOM 9111 C C . SER A 1 26 ? -0.618 5.662 4.192 1.00 0.00 26 SER A C 17
ATOM 9112 O O . SER A 1 26 ? -1.464 5.665 5.088 1.00 0.00 26 SER A O 17
ATOM 9120 N N . GLY A 1 27 ? -0.859 5.192 2.976 1.00 0.00 27 GLY A N 17
ATOM 9121 C CA . GLY A 1 27 ? -2.160 4.651 2.628 1.00 0.00 27 GLY A CA 17
ATOM 9122 C C . GLY A 1 27 ? -2.125 3.850 1.344 1.00 0.00 27 GLY A C 17
ATOM 9123 O O . GLY A 1 27 ? -2.695 4.260 0.333 1.00 0.00 27 GLY A O 17
ATOM 9127 N N . LEU A 1 28 ? -1.446 2.709 1.381 1.00 0.00 28 LEU A N 17
ATOM 9128 C CA . LEU A 1 28 ? -1.333 1.849 0.212 1.00 0.00 28 LEU A CA 17
ATOM 9129 C C . LEU A 1 28 ? -2.594 1.006 0.041 1.00 0.00 28 LEU A C 17
ATOM 9130 O O . LEU A 1 28 ? -3.453 0.958 0.904 1.00 0.00 28 LEU A O 17
ATOM 9146 N N . GLY A 1 29 ? -2.688 0.345 -1.087 1.00 0.00 29 GLY A N 17
ATOM 9147 C CA . GLY A 1 29 ? -3.845 -0.455 -1.371 1.00 0.00 29 GLY A CA 17
ATOM 9148 C C . GLY A 1 29 ? -4.088 -0.619 -2.857 1.00 0.00 29 GLY A C 17
ATOM 9149 O O . GLY A 1 29 ? -5.224 -0.527 -3.320 1.00 0.00 29 GLY A O 17
ATOM 9153 N N . CYS A 1 30 ? -3.019 -0.865 -3.606 1.00 0.00 30 CYS A N 17
ATOM 9154 C CA . CYS A 1 30 ? -3.121 -1.041 -5.049 1.00 0.00 30 CYS A CA 17
ATOM 9155 C C . CYS A 1 30 ? -3.306 -2.512 -5.404 1.00 0.00 30 CYS A C 17
ATOM 9156 O O . CYS A 1 30 ? -4.292 -2.894 -6.041 1.00 0.00 30 CYS A O 17
ATOM 9163 N N . ASN A 1 31 ? -2.354 -3.340 -4.996 1.00 0.00 31 ASN A N 17
ATOM 9164 C CA . ASN A 1 31 ? -2.406 -4.771 -5.270 1.00 0.00 31 ASN A CA 17
ATOM 9165 C C . ASN A 1 31 ? -3.669 -5.394 -4.677 1.00 0.00 31 ASN A C 17
ATOM 9166 O O . ASN A 1 31 ? -4.237 -4.872 -3.717 1.00 0.00 31 ASN A O 17
ATOM 9177 N N . LYS A 1 32 ? -4.104 -6.508 -5.257 1.00 0.00 32 LYS A N 17
ATOM 9178 C CA . LYS A 1 32 ? -5.296 -7.199 -4.789 1.00 0.00 32 LYS A CA 17
ATOM 9179 C C . LYS A 1 32 ? -5.522 -8.489 -5.570 1.00 0.00 32 LYS A C 17
ATOM 9180 O O . LYS A 1 32 ? -5.854 -8.459 -6.753 1.00 0.00 32 LYS A O 17
ATOM 9199 N N . VAL A 1 33 ? -5.336 -9.620 -4.901 1.00 0.00 33 VAL A N 17
ATOM 9200 C CA . VAL A 1 33 ? -5.520 -10.921 -5.530 1.00 0.00 33 VAL A CA 17
ATOM 9201 C C . VAL A 1 33 ? -6.864 -11.530 -5.149 1.00 0.00 33 VAL A C 17
ATOM 9202 O O . VAL A 1 33 ? -7.690 -10.881 -4.509 1.00 0.00 33 VAL A O 17
ATOM 9215 N N . ASP A 1 34 ? -7.076 -12.776 -5.554 1.00 0.00 34 ASP A N 17
ATOM 9216 C CA . ASP A 1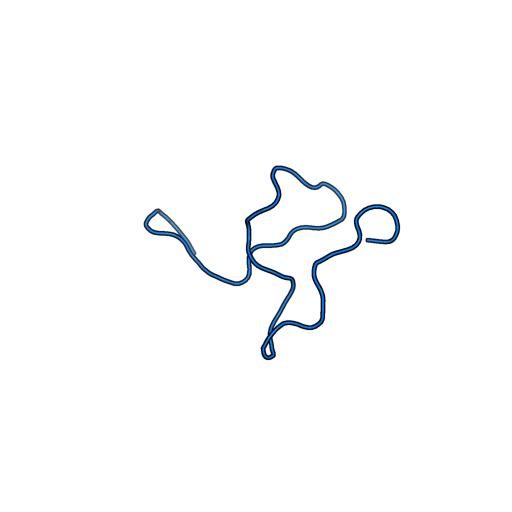 34 ? -8.318 -13.474 -5.259 1.00 0.00 34 ASP A CA 17
ATOM 9217 C C . ASP A 1 34 ? -8.423 -13.800 -3.770 1.00 0.00 34 ASP A C 17
ATOM 9218 O O . ASP A 1 34 ? -8.476 -14.965 -3.381 1.00 0.00 34 ASP A O 17
ATOM 9227 N N . ASP A 1 35 ? -8.461 -12.761 -2.944 1.00 0.00 35 ASP A N 17
ATOM 9228 C CA . ASP A 1 35 ? -8.563 -12.931 -1.505 1.00 0.00 35 ASP A CA 17
ATOM 9229 C C . ASP A 1 35 ? -10.021 -12.950 -1.059 1.00 0.00 35 ASP A C 17
ATOM 9230 O O . ASP A 1 35 ? -10.719 -11.942 -1.161 1.00 0.00 35 ASP A O 17
ATOM 9239 N N . ASN A 1 36 ? -10.475 -14.100 -0.588 1.00 0.00 36 ASN A N 17
ATOM 9240 C CA . ASN A 1 36 ? -11.848 -14.256 -0.136 1.00 0.00 36 ASN A CA 17
ATOM 9241 C C . ASN A 1 36 ? -12.237 -13.146 0.823 1.00 0.00 36 ASN A C 17
ATOM 9242 O O . ASN A 1 36 ? -11.406 -12.315 1.197 1.00 0.00 36 ASN A O 17
ATOM 9253 N N . LYS A 1 37 ? -13.498 -13.135 1.229 1.00 0.00 37 LYS A N 17
ATOM 9254 C CA . LYS A 1 37 ? -13.996 -12.129 2.157 1.00 0.00 37 LYS A CA 17
ATOM 9255 C C . LYS A 1 37 ? -15.456 -12.397 2.524 1.00 0.00 37 LYS A C 17
ATOM 9256 O O . LYS A 1 37 ? -15.847 -12.263 3.682 1.00 0.00 37 LYS A O 17
ATOM 9275 N N . GLY A 1 38 ? -16.246 -12.777 1.529 1.00 0.00 38 GLY A N 17
ATOM 9276 C CA . GLY A 1 38 ? -17.652 -13.056 1.765 1.00 0.00 38 GLY A CA 17
ATOM 9277 C C . GLY A 1 38 ? -18.559 -11.951 1.262 1.00 0.00 38 GLY A C 17
ATOM 9278 O O . GLY A 1 38 ? -19.112 -12.098 0.162 1.00 0.00 38 GLY A O 17
ATOM 9283 N N . GLY A 1 1 ? -5.115 -15.259 1.981 1.00 0.00 1 GLY A N 18
ATOM 9284 C CA . GLY A 1 1 ? -5.602 -14.239 1.011 1.00 0.00 1 GLY A CA 18
ATOM 9285 C C . GLY A 1 1 ? -6.270 -13.063 1.689 1.00 0.00 1 GLY A C 18
ATOM 9286 O O . GLY A 1 1 ? -5.763 -12.544 2.686 1.00 0.00 1 GLY A O 18
ATOM 9292 N N . ASP A 1 2 ? -7.412 -12.643 1.160 1.00 0.00 2 ASP A N 18
ATOM 9293 C CA . ASP A 1 2 ? -8.149 -11.518 1.722 1.00 0.00 2 ASP A CA 18
ATOM 9294 C C . ASP A 1 2 ? -9.630 -11.597 1.354 1.00 0.00 2 ASP A C 18
ATOM 9295 O O . ASP A 1 2 ? -10.074 -12.565 0.739 1.00 0.00 2 ASP A O 18
ATOM 9304 N N . ASN A 1 3 ? -10.385 -10.573 1.737 1.00 0.00 3 ASN A N 18
ATOM 9305 C CA . ASN A 1 3 ? -11.812 -10.527 1.447 1.00 0.00 3 ASN A CA 18
ATOM 9306 C C . ASN A 1 3 ? -12.120 -9.461 0.401 1.00 0.00 3 ASN A C 18
ATOM 9307 O O . ASN A 1 3 ? -13.060 -9.600 -0.362 1.00 0.00 3 ASN A O 18
ATOM 9318 N N . LYS A 1 4 ? -11.329 -8.395 0.396 1.00 0.00 4 LYS A N 18
ATOM 9319 C CA . LYS A 1 4 ? -11.519 -7.303 -0.532 1.00 0.00 4 LYS A CA 18
ATOM 9320 C C . LYS A 1 4 ? -10.455 -7.339 -1.613 1.00 0.00 4 LYS A C 18
ATOM 9321 O O . LYS A 1 4 ? -9.405 -6.703 -1.491 1.00 0.00 4 LYS A O 18
ATOM 9340 N N . PRO A 1 5 ? -10.708 -8.089 -2.700 1.00 0.00 5 PRO A N 18
ATOM 9341 C CA . PRO A 1 5 ? -9.763 -8.207 -3.816 1.00 0.00 5 PRO A CA 18
ATOM 9342 C C . PRO A 1 5 ? -9.640 -6.907 -4.613 1.00 0.00 5 PRO A C 18
ATOM 9343 O O . PRO A 1 5 ? -10.575 -6.513 -5.310 1.00 0.00 5 PRO A O 18
ATOM 9354 N N . PRO A 1 6 ? -8.488 -6.221 -4.518 1.00 0.00 6 PRO A N 18
ATOM 9355 C CA . PRO A 1 6 ? -8.258 -4.962 -5.235 1.00 0.00 6 PRO A CA 18
ATOM 9356 C C . PRO A 1 6 ? -8.138 -5.170 -6.740 1.00 0.00 6 PRO A C 18
ATOM 9357 O O . PRO A 1 6 ? -8.016 -6.302 -7.216 1.00 0.00 6 PRO A O 18
ATOM 9368 N N . LYS A 1 7 ? -8.168 -4.072 -7.487 1.00 0.00 7 LYS A N 18
ATOM 9369 C CA . LYS A 1 7 ? -8.063 -4.133 -8.942 1.00 0.00 7 LYS A CA 18
ATOM 9370 C C . LYS A 1 7 ? -6.745 -4.772 -9.365 1.00 0.00 7 LYS A C 18
ATOM 9371 O O . LYS A 1 7 ? -5.819 -4.897 -8.562 1.00 0.00 7 LYS A O 18
ATOM 9390 N N . LYS A 1 8 ? -6.671 -5.178 -10.626 1.00 0.00 8 LYS A N 18
ATOM 9391 C CA . LYS A 1 8 ? -5.465 -5.806 -11.160 1.00 0.00 8 LYS A CA 18
ATOM 9392 C C . LYS A 1 8 ? -4.271 -4.869 -11.051 1.00 0.00 8 LYS A C 18
ATOM 9393 O O . LYS A 1 8 ? -4.411 -3.708 -10.669 1.00 0.00 8 LYS A O 18
ATOM 9412 N N . GLY A 1 9 ? -3.093 -5.381 -11.383 1.00 0.00 9 GLY A N 18
ATOM 9413 C CA . GLY A 1 9 ? -1.882 -4.582 -11.315 1.00 0.00 9 GLY A CA 18
ATOM 9414 C C . GLY A 1 9 ? -1.988 -3.299 -12.118 1.00 0.00 9 GLY A C 18
ATOM 9415 O O . GLY A 1 9 ? -1.985 -3.338 -13.348 1.00 0.00 9 GLY A O 18
ATOM 9419 N N . PRO A 1 10 ? -2.080 -2.134 -11.449 1.00 0.00 10 PRO A N 18
ATOM 9420 C CA . PRO A 1 10 ? -2.185 -0.853 -12.130 1.00 0.00 10 PRO A CA 18
ATOM 9421 C C . PRO A 1 10 ? -0.869 -0.437 -12.756 1.00 0.00 10 PRO A C 18
ATOM 9422 O O . PRO A 1 10 ? 0.067 -0.098 -12.050 1.00 0.00 10 PRO A O 18
ATOM 9433 N N . PRO A 1 11 ? -0.786 -0.433 -14.101 1.00 0.00 11 PRO A N 18
ATOM 9434 C CA . PRO A 1 11 ? 0.414 -0.028 -14.813 1.00 0.00 11 PRO A CA 18
ATOM 9435 C C . PRO A 1 11 ? 0.692 1.464 -14.690 1.00 0.00 11 PRO A C 18
ATOM 9436 O O . PRO A 1 11 ? 0.698 2.188 -15.683 1.00 0.00 11 PRO A O 18
ATOM 9447 N N . ASN A 1 12 ? 0.934 1.915 -13.464 1.00 0.00 12 ASN A N 18
ATOM 9448 C CA . ASN A 1 12 ? 1.214 3.323 -13.210 1.00 0.00 12 ASN A CA 18
ATOM 9449 C C . ASN A 1 12 ? 1.724 3.527 -11.789 1.00 0.00 12 ASN A C 18
ATOM 9450 O O . ASN A 1 12 ? 1.904 2.571 -11.039 1.00 0.00 12 ASN A O 18
ATOM 9461 N N . GLY A 1 13 ? 1.962 4.784 -11.426 1.00 0.00 13 GLY A N 18
ATOM 9462 C CA . GLY A 1 13 ? 2.446 5.094 -10.095 1.00 0.00 13 GLY A CA 18
ATOM 9463 C C . GLY A 1 13 ? 1.505 4.635 -9.004 1.00 0.00 13 GLY A C 18
ATOM 9464 O O . GLY A 1 13 ? 0.425 5.161 -8.868 1.00 0.00 13 GLY A O 18
ATOM 9468 N N . CYS A 1 14 ? 1.929 3.653 -8.223 1.00 0.00 14 CYS A N 18
ATOM 9469 C CA . CYS A 1 14 ? 1.109 3.122 -7.140 1.00 0.00 14 CYS A CA 18
ATOM 9470 C C . CYS A 1 14 ? 1.956 2.850 -5.901 1.00 0.00 14 CYS A C 18
ATOM 9471 O O . CYS A 1 14 ? 3.166 3.074 -5.902 1.00 0.00 14 CYS A O 18
ATOM 9478 N N . PHE A 1 15 ? 1.313 2.362 -4.843 1.00 0.00 15 PHE A N 18
ATOM 9479 C CA . PHE A 1 15 ? 2.007 2.055 -3.598 1.00 0.00 15 PHE A CA 18
ATOM 9480 C C . PHE A 1 15 ? 2.020 0.552 -3.341 1.00 0.00 15 PHE A C 18
ATOM 9481 O O . PHE A 1 15 ? 1.509 -0.228 -4.136 1.00 0.00 15 PHE A O 18
ATOM 9498 N N . GLY A 1 16 ? 2.620 0.158 -2.220 1.00 0.00 16 GLY A N 18
ATOM 9499 C CA . GLY A 1 16 ? 2.700 -1.246 -1.874 1.00 0.00 16 GLY A CA 18
ATOM 9500 C C . GLY A 1 16 ? 1.351 -1.896 -1.813 1.00 0.00 16 GLY A C 18
ATOM 9501 O O . GLY A 1 16 ? 0.336 -1.302 -2.175 1.00 0.00 16 GLY A O 18
ATOM 9505 N N . HIS A 1 17 ? 1.342 -3.144 -1.357 1.00 0.00 17 HIS A N 18
ATOM 9506 C CA . HIS A 1 17 ? 0.112 -3.920 -1.244 1.00 0.00 17 HIS A CA 18
ATOM 9507 C C . HIS A 1 17 ? -0.903 -3.212 -0.360 1.00 0.00 17 HIS A C 18
ATOM 9508 O O . HIS A 1 17 ? -0.663 -2.114 0.121 1.00 0.00 17 HIS A O 18
ATOM 9523 N N . LYS A 1 18 ? -2.017 -3.868 -0.172 1.00 0.00 18 LYS A N 18
ATOM 9524 C CA . LYS A 1 18 ? -3.089 -3.319 0.614 1.00 0.00 18 LYS A CA 18
ATOM 9525 C C . LYS A 1 18 ? -2.868 -3.623 2.098 1.00 0.00 18 LYS A C 18
ATOM 9526 O O . LYS A 1 18 ? -3.788 -4.040 2.797 1.00 0.00 18 LYS A O 18
ATOM 9545 N N . ILE A 1 19 ? -1.646 -3.394 2.570 1.00 0.00 19 ILE A N 18
ATOM 9546 C CA . ILE A 1 19 ? -1.329 -3.627 3.964 1.00 0.00 19 ILE A CA 18
ATOM 9547 C C . ILE A 1 19 ? -1.383 -2.331 4.764 1.00 0.00 19 ILE A C 18
ATOM 9548 O O . ILE A 1 19 ? -2.225 -2.173 5.641 1.00 0.00 19 ILE A O 18
ATOM 9564 N N . ASP A 1 20 ? -0.504 -1.402 4.443 1.00 0.00 20 ASP A N 18
ATOM 9565 C CA . ASP A 1 20 ? -0.455 -0.133 5.112 1.00 0.00 20 ASP A CA 18
ATOM 9566 C C . ASP A 1 20 ? -0.616 -0.274 6.627 1.00 0.00 20 ASP A C 18
ATOM 9567 O O . ASP A 1 20 ? -1.710 -0.268 7.135 1.00 0.00 20 ASP A O 18
ATOM 9576 N N . ARG A 1 21 ? 0.492 -0.378 7.335 1.00 0.00 21 ARG A N 18
ATOM 9577 C CA . ARG A 1 21 ? 0.467 -0.503 8.784 1.00 0.00 21 ARG A CA 18
ATOM 9578 C C . ARG A 1 21 ? -0.195 0.699 9.426 1.00 0.00 21 ARG A C 18
ATOM 9579 O O . ARG A 1 21 ? 0.315 1.813 9.339 1.00 0.00 21 ARG A O 18
ATOM 9600 N N . ILE A 1 22 ? -1.318 0.472 10.072 1.00 0.00 22 ILE A N 18
ATOM 9601 C CA . ILE A 1 22 ? -2.040 1.551 10.724 1.00 0.00 22 ILE A CA 18
ATOM 9602 C C . ILE A 1 22 ? -2.341 2.681 9.741 1.00 0.00 22 ILE A C 18
ATOM 9603 O O . ILE A 1 22 ? -1.882 2.657 8.596 1.00 0.00 22 ILE A O 18
ATOM 9619 N N . GLY A 1 23 ? -3.112 3.663 10.187 1.00 0.00 23 GLY A N 18
ATOM 9620 C CA . GLY A 1 23 ? -3.458 4.783 9.329 1.00 0.00 23 GLY A CA 18
ATOM 9621 C C . GLY A 1 23 ? -2.608 6.007 9.608 1.00 0.00 23 GLY A C 18
ATOM 9622 O O . GLY A 1 23 ? -3.120 7.129 9.670 1.00 0.00 23 GLY A O 18
ATOM 9626 N N . SER A 1 24 ? -1.308 5.793 9.777 1.00 0.00 24 SER A N 18
ATOM 9627 C CA . SER A 1 24 ? -0.384 6.887 10.058 1.00 0.00 24 SER A CA 18
ATOM 9628 C C . SER A 1 24 ? -0.452 7.958 8.963 1.00 0.00 24 SER A C 18
ATOM 9629 O O . SER A 1 24 ? -1.084 8.997 9.144 1.00 0.00 24 SER A O 18
ATOM 9637 N N . HIS A 1 25 ? 0.203 7.694 7.839 1.00 0.00 25 HIS A N 18
ATOM 9638 C CA . HIS A 1 25 ? 0.218 8.636 6.724 1.00 0.00 25 HIS A CA 18
ATOM 9639 C C . HIS A 1 25 ? 0.045 7.914 5.394 1.00 0.00 25 HIS A C 18
ATOM 9640 O O . HIS A 1 25 ? -0.943 8.113 4.691 1.00 0.00 25 HIS A O 18
ATOM 9655 N N . SER A 1 26 ? 0.998 7.081 5.054 1.00 0.00 26 SER A N 18
ATOM 9656 C CA . SER A 1 26 ? 0.957 6.328 3.802 1.00 0.00 26 SER A CA 18
ATOM 9657 C C . SER A 1 26 ? -0.361 5.640 3.601 1.00 0.00 26 SER A C 18
ATOM 9658 O O . SER A 1 26 ? -1.210 5.644 4.488 1.00 0.00 26 SER A O 18
ATOM 9666 N N . GLY A 1 27 ? -0.550 5.054 2.422 1.00 0.00 27 GLY A N 18
ATOM 9667 C CA . GLY A 1 27 ? -1.798 4.379 2.118 1.00 0.00 27 GLY A CA 18
ATOM 9668 C C . GLY A 1 27 ? -1.638 3.352 1.015 1.00 0.00 27 GLY A C 18
ATOM 9669 O O . GLY A 1 27 ? -2.218 3.494 -0.047 1.00 0.00 27 GLY A O 18
ATOM 9673 N N . LEU A 1 28 ? -0.843 2.323 1.283 1.00 0.00 28 LEU A N 18
ATOM 9674 C CA . LEU A 1 28 ? -0.604 1.270 0.306 1.00 0.00 28 LEU A CA 18
ATOM 9675 C C . LEU A 1 28 ? -1.905 0.576 -0.065 1.00 0.00 28 LEU A C 18
ATOM 9676 O O . LEU A 1 28 ? -2.938 0.766 0.557 1.00 0.00 28 LEU A O 18
ATOM 9692 N N . GLY A 1 29 ? -1.851 -0.225 -1.108 1.00 0.00 29 GLY A N 18
ATOM 9693 C CA . GLY A 1 29 ? -3.022 -0.907 -1.571 1.00 0.00 29 GLY A CA 18
ATOM 9694 C C . GLY A 1 29 ? -3.327 -0.640 -3.030 1.00 0.00 29 GLY A C 18
ATOM 9695 O O . GLY A 1 29 ? -4.342 -0.030 -3.360 1.00 0.00 29 GLY A O 18
ATOM 9699 N N . CYS A 1 30 ? -2.454 -1.113 -3.911 1.00 0.00 30 CYS A N 18
ATOM 9700 C CA . CYS A 1 30 ? -2.632 -0.927 -5.346 1.00 0.00 30 CYS A CA 18
ATOM 9701 C C . CYS A 1 30 ? -2.487 -2.250 -6.085 1.00 0.00 30 CYS A C 18
ATOM 9702 O O . CYS A 1 30 ? -3.448 -2.757 -6.667 1.00 0.00 30 CYS A O 18
ATOM 9709 N N . ASN A 1 31 ? -1.279 -2.804 -6.068 1.00 0.00 31 ASN A N 18
ATOM 9710 C CA . ASN A 1 31 ? -1.014 -4.063 -6.739 1.00 0.00 31 ASN A CA 18
ATOM 9711 C C . ASN A 1 31 ? -1.790 -5.207 -6.099 1.00 0.00 31 ASN A C 18
ATOM 9712 O O . ASN A 1 31 ? -1.856 -5.317 -4.872 1.00 0.00 31 ASN A O 18
ATOM 9723 N N . LYS A 1 32 ? -2.387 -6.049 -6.936 1.00 0.00 32 LYS A N 18
ATOM 9724 C CA . LYS A 1 32 ? -3.168 -7.180 -6.459 1.00 0.00 32 LYS A CA 18
ATOM 9725 C C . LYS A 1 32 ? -2.323 -8.105 -5.591 1.00 0.00 32 LYS A C 18
ATOM 9726 O O . LYS A 1 32 ? -1.124 -8.051 -5.634 1.00 0.00 32 LYS A O 18
ATOM 9745 N N . VAL A 1 33 ? -2.991 -8.943 -4.806 1.00 0.00 33 VAL A N 18
ATOM 9746 C CA . VAL A 1 33 ? -2.321 -9.873 -3.930 1.00 0.00 33 VAL A CA 18
ATOM 9747 C C . VAL A 1 33 ? -2.692 -11.314 -4.272 1.00 0.00 33 VAL A C 18
ATOM 9748 O O . VAL A 1 33 ? -3.442 -11.571 -5.195 1.00 0.00 33 VAL A O 18
ATOM 9761 N N . ASP A 1 34 ? -2.142 -12.250 -3.519 1.00 0.00 34 ASP A N 18
ATOM 9762 C CA . ASP A 1 34 ? -2.404 -13.664 -3.733 1.00 0.00 34 ASP A CA 18
ATOM 9763 C C . ASP A 1 34 ? -3.813 -14.028 -3.332 1.00 0.00 34 ASP A C 18
ATOM 9764 O O . ASP A 1 34 ? -4.030 -14.834 -2.428 1.00 0.00 34 ASP A O 18
ATOM 9773 N N . ASP A 1 35 ? -4.772 -13.422 -4.009 1.00 0.00 35 ASP A N 18
ATOM 9774 C CA . ASP A 1 35 ? -6.180 -13.676 -3.724 1.00 0.00 35 ASP A CA 18
ATOM 9775 C C . ASP A 1 35 ? -7.013 -13.623 -5.001 1.00 0.00 35 ASP A C 18
ATOM 9776 O O . ASP A 1 35 ? -7.835 -14.499 -5.255 1.00 0.00 35 ASP A O 18
ATOM 9785 N N . ASN A 1 36 ? -6.792 -12.580 -5.797 1.00 0.00 36 ASN A N 18
ATOM 9786 C CA . ASN A 1 36 ? -7.524 -12.407 -7.051 1.00 0.00 36 ASN A CA 18
ATOM 9787 C C . ASN A 1 36 ? -7.492 -13.680 -7.891 1.00 0.00 36 ASN A C 18
ATOM 9788 O O . ASN A 1 36 ? -6.616 -14.527 -7.719 1.00 0.00 36 ASN A O 18
ATOM 9799 N N . LYS A 1 37 ? -8.455 -13.804 -8.803 1.00 0.00 37 LYS A N 18
ATOM 9800 C CA . LYS A 1 37 ? -8.542 -14.972 -9.672 1.00 0.00 37 LYS A CA 18
ATOM 9801 C C . LYS A 1 37 ? -8.802 -16.239 -8.862 1.00 0.00 37 LYS A C 18
ATOM 9802 O O . LYS A 1 37 ? -9.930 -16.719 -8.791 1.00 0.00 37 LYS A O 18
ATOM 9821 N N . GLY A 1 38 ? -7.747 -16.777 -8.256 1.00 0.00 38 GLY A N 18
ATOM 9822 C CA . GLY A 1 38 ? -7.885 -17.982 -7.460 1.00 0.00 38 GLY A CA 18
ATOM 9823 C C . GLY A 1 38 ? -7.035 -17.953 -6.204 1.00 0.00 38 GLY A C 18
ATOM 9824 O O . GLY A 1 38 ? -6.665 -16.839 -5.765 1.00 0.00 38 GLY A O 18
ATOM 9829 N N . GLY A 1 1 ? -8.054 16.282 -8.692 1.00 0.00 1 GLY A N 19
ATOM 9830 C CA . GLY A 1 1 ? -7.412 15.563 -9.826 1.00 0.00 1 GLY A CA 19
ATOM 9831 C C . GLY A 1 1 ? -5.982 16.004 -10.061 1.00 0.00 1 GLY A C 19
ATOM 9832 O O . GLY A 1 1 ? -5.564 17.056 -9.576 1.00 0.00 1 GLY A O 19
ATOM 9838 N N . ASP A 1 2 ? -5.231 15.197 -10.807 1.00 0.00 2 ASP A N 19
ATOM 9839 C CA . ASP A 1 2 ? -3.835 15.509 -11.106 1.00 0.00 2 ASP A CA 19
ATOM 9840 C C . ASP A 1 2 ? -2.969 15.420 -9.852 1.00 0.00 2 ASP A C 19
ATOM 9841 O O . ASP A 1 2 ? -2.152 14.514 -9.717 1.00 0.00 2 ASP A O 19
ATOM 9850 N N . ASN A 1 3 ? -3.165 16.368 -8.941 1.00 0.00 3 ASN A N 19
ATOM 9851 C CA . ASN A 1 3 ? -2.404 16.393 -7.698 1.00 0.00 3 ASN A CA 19
ATOM 9852 C C . ASN A 1 3 ? -2.663 15.136 -6.873 1.00 0.00 3 ASN A C 19
ATOM 9853 O O . ASN A 1 3 ? -1.785 14.667 -6.148 1.00 0.00 3 ASN A O 19
ATOM 9864 N N . LYS A 1 4 ? -3.874 14.597 -6.987 1.00 0.00 4 LYS A N 19
ATOM 9865 C CA . LYS A 1 4 ? -4.246 13.393 -6.254 1.00 0.00 4 LYS A CA 19
ATOM 9866 C C . LYS A 1 4 ? -4.304 12.183 -7.185 1.00 0.00 4 LYS A C 19
ATOM 9867 O O . LYS A 1 4 ? -5.363 11.853 -7.719 1.00 0.00 4 LYS A O 19
ATOM 9886 N N . PRO A 1 5 ? -3.163 11.506 -7.387 1.00 0.00 5 PRO A N 19
ATOM 9887 C CA . PRO A 1 5 ? -3.086 10.330 -8.257 1.00 0.00 5 PRO A CA 19
ATOM 9888 C C . PRO A 1 5 ? -3.802 9.116 -7.657 1.00 0.00 5 PRO A C 19
ATOM 9889 O O . PRO A 1 5 ? -3.340 8.539 -6.671 1.00 0.00 5 PRO A O 19
ATOM 9900 N N . PRO A 1 6 ? -4.944 8.711 -8.243 1.00 0.00 6 PRO A N 19
ATOM 9901 C CA . PRO A 1 6 ? -5.714 7.561 -7.753 1.00 0.00 6 PRO A CA 19
ATOM 9902 C C . PRO A 1 6 ? -4.995 6.239 -7.998 1.00 0.00 6 PRO A C 19
ATOM 9903 O O . PRO A 1 6 ? -4.006 6.183 -8.730 1.00 0.00 6 PRO A O 19
ATOM 9914 N N . LYS A 1 7 ? -5.499 5.176 -7.376 1.00 0.00 7 LYS A N 19
ATOM 9915 C CA . LYS A 1 7 ? -4.901 3.854 -7.522 1.00 0.00 7 LYS A CA 19
ATOM 9916 C C . LYS A 1 7 ? -5.165 3.290 -8.913 1.00 0.00 7 LYS A C 19
ATOM 9917 O O . LYS A 1 7 ? -6.306 3.264 -9.378 1.00 0.00 7 LYS A O 19
ATOM 9936 N N . LYS A 1 8 ? -4.101 2.838 -9.573 1.00 0.00 8 LYS A N 19
ATOM 9937 C CA . LYS A 1 8 ? -4.216 2.274 -10.919 1.00 0.00 8 LYS A CA 19
ATOM 9938 C C . LYS A 1 8 ? -4.817 0.871 -10.867 1.00 0.00 8 LYS A C 19
ATOM 9939 O O . LYS A 1 8 ? -4.999 0.315 -9.790 1.00 0.00 8 LYS A O 19
ATOM 9958 N N . GLY A 1 9 ? -5.117 0.333 -12.036 1.00 0.00 9 GLY A N 19
ATOM 9959 C CA . GLY A 1 9 ? -5.689 -0.975 -12.104 1.00 0.00 9 GLY A CA 19
ATOM 9960 C C . GLY A 1 9 ? -4.788 -2.030 -11.487 1.00 0.00 9 GLY A C 19
ATOM 9961 O O . GLY A 1 9 ? -4.968 -2.392 -10.321 1.00 0.00 9 GLY A O 19
ATOM 9965 N N . PRO A 1 10 ? -3.803 -2.543 -12.243 1.00 0.00 10 PRO A N 19
ATOM 9966 C CA . PRO A 1 10 ? -2.876 -3.565 -11.746 1.00 0.00 10 PRO A CA 19
ATOM 9967 C C . PRO A 1 10 ? -1.913 -3.011 -10.699 1.00 0.00 10 PRO A C 19
ATOM 9968 O O . PRO A 1 10 ? -1.817 -1.800 -10.515 1.00 0.00 10 PRO A O 19
ATOM 9979 N N . PRO A 1 11 ? -1.184 -3.897 -10.005 1.00 0.00 11 PRO A N 19
ATOM 9980 C CA . PRO A 1 11 ? -0.223 -3.494 -8.976 1.00 0.00 11 PRO A CA 19
ATOM 9981 C C . PRO A 1 11 ? 0.970 -2.804 -9.564 1.00 0.00 11 PRO A C 19
ATOM 9982 O O . PRO A 1 11 ? 2.034 -3.409 -9.691 1.00 0.00 11 PRO A O 19
ATOM 9993 N N . ASN A 1 12 ? 0.811 -1.532 -9.923 1.00 0.00 12 ASN A N 19
ATOM 9994 C CA . ASN A 1 12 ? 1.906 -0.760 -10.504 1.00 0.00 12 ASN A CA 19
ATOM 9995 C C . ASN A 1 12 ? 1.478 0.648 -10.757 1.00 0.00 12 ASN A C 19
ATOM 9996 O O . ASN A 1 12 ? 0.624 0.908 -11.610 1.00 0.00 12 ASN A O 19
ATOM 10007 N N . GLY A 1 13 ? 2.069 1.575 -10.016 1.00 0.00 13 GLY A N 19
ATOM 10008 C CA . GLY A 1 13 ? 1.734 2.979 -10.179 1.00 0.00 13 GLY A CA 19
ATOM 10009 C C . GLY A 1 13 ? 1.625 3.707 -8.855 1.00 0.00 13 GLY A C 19
ATOM 10010 O O . GLY A 1 13 ? 2.601 4.285 -8.371 1.00 0.00 13 GLY A O 19
ATOM 10014 N N . CYS A 1 14 ? 0.434 3.687 -8.265 1.00 0.00 14 CYS A N 19
ATOM 10015 C CA . CYS A 1 14 ? 0.227 4.353 -6.988 1.00 0.00 14 CYS A CA 19
ATOM 10016 C C . CYS A 1 14 ? 1.144 3.824 -5.912 1.00 0.00 14 CYS A C 19
ATOM 10017 O O . CYS A 1 14 ? 2.138 3.161 -6.213 1.00 0.00 14 CYS A O 19
ATOM 10024 N N . PHE A 1 15 ? 0.828 4.123 -4.651 1.00 0.00 15 PHE A N 19
ATOM 10025 C CA . PHE A 1 15 ? 1.649 3.685 -3.526 1.00 0.00 15 PHE A CA 19
ATOM 10026 C C . PHE A 1 15 ? 1.948 2.186 -3.616 1.00 0.00 15 PHE A C 19
ATOM 10027 O O . PHE A 1 15 ? 1.328 1.463 -4.394 1.00 0.00 15 PHE A O 19
ATOM 10044 N N . GLY A 1 16 ? 2.909 1.736 -2.814 1.00 0.00 16 GLY A N 19
ATOM 10045 C CA . GLY A 1 16 ? 3.291 0.333 -2.818 1.00 0.00 16 GLY A CA 19
ATOM 10046 C C . GLY A 1 16 ? 2.123 -0.573 -2.574 1.00 0.00 16 GLY A C 19
ATOM 10047 O O . GLY A 1 16 ? 0.967 -0.143 -2.527 1.00 0.00 16 GLY A O 19
ATOM 10051 N N . HIS A 1 17 ? 2.427 -1.859 -2.421 1.00 0.00 17 HIS A N 19
ATOM 10052 C CA . HIS A 1 17 ? 1.410 -2.874 -2.181 1.00 0.00 17 HIS A CA 19
ATOM 10053 C C . HIS A 1 17 ? 0.582 -2.545 -0.953 1.00 0.00 17 HIS A C 19
ATOM 10054 O O . HIS A 1 17 ? 0.797 -1.528 -0.295 1.00 0.00 17 HIS A O 19
ATOM 10069 N N . LYS A 1 18 ? -0.339 -3.410 -0.651 1.00 0.00 18 LYS A N 19
ATOM 10070 C CA . LYS A 1 18 ? -1.215 -3.223 0.464 1.00 0.00 18 LYS A CA 19
ATOM 10071 C C . LYS A 1 18 ? -0.652 -3.896 1.712 1.00 0.00 18 LYS A C 19
ATOM 10072 O O . LYS A 1 18 ? -1.392 -4.493 2.497 1.00 0.00 18 LYS A O 19
ATOM 10091 N N . ILE A 1 19 ? 0.626 -3.792 1.899 1.00 0.00 19 ILE A N 19
ATOM 10092 C CA . ILE A 1 19 ? 1.280 -4.388 3.059 1.00 0.00 19 ILE A CA 19
ATOM 10093 C C . ILE A 1 19 ? 1.340 -3.397 4.215 1.00 0.00 19 ILE A C 19
ATOM 10094 O O . ILE A 1 19 ? 0.915 -3.699 5.328 1.00 0.00 19 ILE A O 19
ATOM 10110 N N . ASP A 1 20 ? 1.872 -2.210 3.939 1.00 0.00 20 ASP A N 19
ATOM 10111 C CA . ASP A 1 20 ? 1.987 -1.171 4.953 1.00 0.00 20 ASP A CA 19
ATOM 10112 C C . ASP A 1 20 ? 0.607 -0.767 5.471 1.00 0.00 20 ASP A C 19
ATOM 10113 O O . ASP A 1 20 ? -0.030 0.041 4.878 1.00 0.00 20 ASP A O 19
ATOM 10122 N N . ARG A 1 21 ? 0.200 -1.376 6.578 1.00 0.00 21 ARG A N 19
ATOM 10123 C CA . ARG A 1 21 ? -1.056 -1.093 7.182 1.00 0.00 21 ARG A CA 19
ATOM 10124 C C . ARG A 1 21 ? -1.241 0.371 7.412 1.00 0.00 21 ARG A C 19
ATOM 10125 O O . ARG A 1 21 ? -0.268 1.109 7.567 1.00 0.00 21 ARG A O 19
ATOM 10146 N N . ILE A 1 22 ? -2.495 0.811 7.429 1.00 0.00 22 ILE A N 19
ATOM 10147 C CA . ILE A 1 22 ? -2.807 2.222 7.640 1.00 0.00 22 ILE A CA 19
ATOM 10148 C C . ILE A 1 22 ? -3.054 2.510 9.114 1.00 0.00 22 ILE A C 19
ATOM 10149 O O . ILE A 1 22 ? -3.099 1.597 9.940 1.00 0.00 22 ILE A O 19
ATOM 10165 N N . GLY A 1 23 ? -3.206 3.794 9.443 1.00 0.00 23 GLY A N 19
ATOM 10166 C CA . GLY A 1 23 ? -3.445 4.180 10.820 1.00 0.00 23 GLY A CA 19
ATOM 10167 C C . GLY A 1 23 ? -2.796 5.506 11.170 1.00 0.00 23 GLY A C 19
ATOM 10168 O O . GLY A 1 23 ? -3.237 6.194 12.092 1.00 0.00 23 GLY A O 19
ATOM 10172 N N . SER A 1 24 ? -1.749 5.869 10.434 1.00 0.00 24 SER A N 19
ATOM 10173 C CA . SER A 1 24 ? -1.045 7.123 10.670 1.00 0.00 24 SER A CA 19
ATOM 10174 C C . SER A 1 24 ? -1.346 8.137 9.574 1.00 0.00 24 SER A C 19
ATOM 10175 O O . SER A 1 24 ? -2.163 9.038 9.757 1.00 0.00 24 SER A O 19
ATOM 10183 N N . HIS A 1 25 ? -0.682 7.986 8.432 1.00 0.00 25 HIS A N 19
ATOM 10184 C CA . HIS A 1 25 ? -0.880 8.893 7.310 1.00 0.00 25 HIS A CA 19
ATOM 10185 C C . HIS A 1 25 ? -0.896 8.133 5.987 1.00 0.00 25 HIS A C 19
ATOM 10186 O O . HIS A 1 25 ? -1.915 8.077 5.302 1.00 0.00 25 HIS A O 19
ATOM 10201 N N . SER A 1 26 ? 0.213 7.552 5.632 1.00 0.00 26 SER A N 19
ATOM 10202 C CA . SER A 1 26 ? 0.340 6.793 4.389 1.00 0.00 26 SER A CA 19
ATOM 10203 C C . SER A 1 26 ? -0.737 5.756 4.258 1.00 0.00 26 SER A C 19
ATOM 10204 O O . SER A 1 26 ? -1.513 5.540 5.189 1.00 0.00 26 SER A O 19
ATOM 10212 N N . GLY A 1 27 ? -0.808 5.121 3.092 1.00 0.00 27 GLY A N 19
ATOM 10213 C CA . GLY A 1 27 ? -1.824 4.114 2.854 1.00 0.00 27 GLY A CA 19
ATOM 10214 C C . GLY A 1 27 ? -1.587 3.341 1.574 1.00 0.00 27 GLY A C 19
ATOM 10215 O O . GLY A 1 27 ? -2.321 3.494 0.600 1.00 0.00 27 GLY A O 19
ATOM 10219 N N . LEU A 1 28 ? -0.545 2.516 1.575 1.00 0.00 28 LEU A N 19
ATOM 10220 C CA . LEU A 1 28 ? -0.203 1.717 0.401 1.00 0.00 28 LEU A CA 19
ATOM 10221 C C . LEU A 1 28 ? -1.327 0.743 0.053 1.00 0.00 28 LEU A C 19
ATOM 10222 O O . LEU A 1 28 ? -2.263 0.555 0.828 1.00 0.00 28 LEU A O 19
ATOM 10238 N N . GLY A 1 29 ? -1.224 0.138 -1.089 1.00 0.00 29 GLY A N 19
ATOM 10239 C CA . GLY A 1 29 ? -2.238 -0.782 -1.525 1.00 0.00 29 GLY A CA 19
ATOM 10240 C C . GLY A 1 29 ? -2.636 -0.579 -2.974 1.00 0.00 29 GLY A C 19
ATOM 10241 O O . GLY A 1 29 ? -3.777 -0.227 -3.263 1.00 0.00 29 GLY A O 19
ATOM 10245 N N . CYS A 1 30 ? -1.694 -0.803 -3.883 1.00 0.00 30 CYS A N 19
ATOM 10246 C CA . CYS A 1 30 ? -1.950 -0.638 -5.312 1.00 0.00 30 CYS A CA 19
ATOM 10247 C C . CYS A 1 30 ? -2.549 -1.909 -5.904 1.00 0.00 30 CYS A C 19
ATOM 10248 O O . CYS A 1 30 ? -3.311 -1.856 -6.872 1.00 0.00 30 CYS A O 19
ATOM 10255 N N . ASN A 1 31 ? -2.206 -3.054 -5.317 1.00 0.00 31 ASN A N 19
ATOM 10256 C CA . ASN A 1 31 ? -2.706 -4.339 -5.788 1.00 0.00 31 ASN A CA 19
ATOM 10257 C C . ASN A 1 31 ? -4.228 -4.318 -5.946 1.00 0.00 31 ASN A C 19
ATOM 10258 O O . ASN A 1 31 ? -4.883 -3.331 -5.612 1.00 0.00 31 ASN A O 19
ATOM 10269 N N . LYS A 1 32 ? -4.779 -5.412 -6.459 1.00 0.00 32 LYS A N 19
ATOM 10270 C CA . LYS A 1 32 ? -6.216 -5.522 -6.664 1.00 0.00 32 LYS A CA 19
ATOM 10271 C C . LYS A 1 32 ? -6.967 -5.384 -5.342 1.00 0.00 32 LYS A C 19
ATOM 10272 O O . LYS A 1 32 ? -6.385 -5.551 -4.270 1.00 0.00 32 LYS A O 19
ATOM 10291 N N . VAL A 1 33 ? -8.261 -5.090 -5.429 1.00 0.00 33 VAL A N 19
ATOM 10292 C CA . VAL A 1 33 ? -9.090 -4.936 -4.246 1.00 0.00 33 VAL A CA 19
ATOM 10293 C C . VAL A 1 33 ? -10.222 -5.955 -4.233 1.00 0.00 33 VAL A C 19
ATOM 10294 O O . VAL A 1 33 ? -10.890 -6.173 -5.243 1.00 0.00 33 VAL A O 19
ATOM 10307 N N . ASP A 1 34 ? -10.436 -6.575 -3.076 1.00 0.00 34 ASP A N 19
ATOM 10308 C CA . ASP A 1 34 ? -11.488 -7.575 -2.927 1.00 0.00 34 ASP A CA 19
ATOM 10309 C C . ASP A 1 34 ? -12.728 -6.965 -2.279 1.00 0.00 34 ASP A C 19
ATOM 10310 O O . ASP A 1 34 ? -13.158 -7.397 -1.208 1.00 0.00 34 ASP A O 19
ATOM 10319 N N . ASP A 1 35 ? -13.296 -5.956 -2.931 1.00 0.00 35 ASP A N 19
ATOM 10320 C CA . ASP A 1 35 ? -14.482 -5.288 -2.418 1.00 0.00 35 ASP A CA 19
ATOM 10321 C C . ASP A 1 35 ? -15.748 -5.920 -2.985 1.00 0.00 35 ASP A C 19
ATOM 10322 O O . ASP A 1 35 ? -16.783 -5.968 -2.317 1.00 0.00 35 ASP A O 19
ATOM 10331 N N . ASN A 1 36 ? -15.661 -6.400 -4.221 1.00 0.00 36 ASN A N 19
ATOM 10332 C CA . ASN A 1 36 ? -16.797 -7.028 -4.886 1.00 0.00 36 ASN A CA 19
ATOM 10333 C C . ASN A 1 36 ? -17.425 -8.103 -4.003 1.00 0.00 36 ASN A C 19
ATOM 10334 O O . ASN A 1 36 ? -16.891 -8.448 -2.951 1.00 0.00 36 ASN A O 19
ATOM 10345 N N . LYS A 1 37 ? -18.566 -8.627 -4.440 1.00 0.00 37 LYS A N 19
ATOM 10346 C CA . LYS A 1 37 ? -19.268 -9.662 -3.689 1.00 0.00 37 LYS A CA 19
ATOM 10347 C C . LYS A 1 37 ? -18.392 -10.903 -3.522 1.00 0.00 37 LYS A C 19
ATOM 10348 O O . LYS A 1 37 ? -17.787 -11.381 -4.481 1.00 0.00 37 LYS A O 19
ATOM 10367 N N . GLY A 1 38 ? -18.334 -11.418 -2.301 1.00 0.00 38 GLY A N 19
ATOM 10368 C CA . GLY A 1 38 ? -17.533 -12.595 -2.032 1.00 0.00 38 GLY A CA 19
ATOM 10369 C C . GLY A 1 38 ? -16.795 -12.506 -0.737 1.00 0.00 38 GLY A C 19
ATOM 10370 O O . GLY A 1 38 ? -16.083 -13.473 -0.387 1.00 0.00 38 GLY A O 19
ATOM 10375 N N . GLY A 1 1 ? 2.160 18.538 -1.026 1.00 0.00 1 GLY A N 20
ATOM 10376 C CA . GLY A 1 1 ? 1.253 19.466 -1.757 1.00 0.00 1 GLY A CA 20
ATOM 10377 C C . GLY A 1 1 ? 1.776 19.821 -3.135 1.00 0.00 1 GLY A C 20
ATOM 10378 O O . GLY A 1 1 ? 2.984 19.924 -3.341 1.00 0.00 1 GLY A O 20
ATOM 10384 N N . ASP A 1 2 ? 0.860 20.010 -4.081 1.00 0.00 2 ASP A N 20
ATOM 10385 C CA . ASP A 1 2 ? 1.231 20.355 -5.452 1.00 0.00 2 ASP A CA 20
ATOM 10386 C C . ASP A 1 2 ? 1.937 19.190 -6.139 1.00 0.00 2 ASP A C 20
ATOM 10387 O O . ASP A 1 2 ? 1.385 18.567 -7.045 1.00 0.00 2 ASP A O 20
ATOM 10396 N N . ASN A 1 3 ? 3.156 18.899 -5.699 1.00 0.00 3 ASN A N 20
ATOM 10397 C CA . ASN A 1 3 ? 3.937 17.809 -6.273 1.00 0.00 3 ASN A CA 20
ATOM 10398 C C . ASN A 1 3 ? 4.235 16.744 -5.222 1.00 0.00 3 ASN A C 20
ATOM 10399 O O . ASN A 1 3 ? 5.370 16.600 -4.773 1.00 0.00 3 ASN A O 20
ATOM 10410 N N . LYS A 1 4 ? 3.207 15.999 -4.834 1.00 0.00 4 LYS A N 20
ATOM 10411 C CA . LYS A 1 4 ? 3.356 14.946 -3.834 1.00 0.00 4 LYS A CA 20
ATOM 10412 C C . LYS A 1 4 ? 4.375 13.903 -4.295 1.00 0.00 4 LYS A C 20
ATOM 10413 O O . LYS A 1 4 ? 4.113 13.137 -5.220 1.00 0.00 4 LYS A O 20
ATOM 10432 N N . PRO A 1 5 ? 5.554 13.857 -3.643 1.00 0.00 5 PRO A N 20
ATOM 10433 C CA . PRO A 1 5 ? 6.606 12.896 -3.996 1.00 0.00 5 PRO A CA 20
ATOM 10434 C C . PRO A 1 5 ? 6.229 11.464 -3.627 1.00 0.00 5 PRO A C 20
ATOM 10435 O O . PRO A 1 5 ? 6.167 11.117 -2.449 1.00 0.00 5 PRO A O 20
ATOM 10446 N N . PRO A 1 6 ? 5.971 10.602 -4.634 1.00 0.00 6 PRO A N 20
ATOM 10447 C CA . PRO A 1 6 ? 5.603 9.203 -4.398 1.00 0.00 6 PRO A CA 20
ATOM 10448 C C . PRO A 1 6 ? 6.763 8.384 -3.852 1.00 0.00 6 PRO A C 20
ATOM 10449 O O . PRO A 1 6 ? 7.930 8.689 -4.110 1.00 0.00 6 PRO A O 20
ATOM 10460 N N . LYS A 1 7 ? 6.441 7.339 -3.094 1.00 0.00 7 LYS A N 20
ATOM 10461 C CA . LYS A 1 7 ? 7.458 6.476 -2.506 1.00 0.00 7 LYS A CA 20
ATOM 10462 C C . LYS A 1 7 ? 8.136 5.629 -3.581 1.00 0.00 7 LYS A C 20
ATOM 10463 O O . LYS A 1 7 ? 7.516 5.262 -4.578 1.00 0.00 7 LYS A O 20
ATOM 10482 N N . LYS A 1 8 ? 9.412 5.331 -3.369 1.00 0.00 8 LYS A N 20
ATOM 10483 C CA . LYS A 1 8 ? 10.177 4.530 -4.319 1.00 0.00 8 LYS A CA 20
ATOM 10484 C C . LYS A 1 8 ? 9.800 3.058 -4.221 1.00 0.00 8 LYS A C 20
ATOM 10485 O O . LYS A 1 8 ? 9.056 2.656 -3.324 1.00 0.00 8 LYS A O 20
ATOM 10504 N N . GLY A 1 9 ? 10.318 2.255 -5.148 1.00 0.00 9 GLY A N 20
ATOM 10505 C CA . GLY A 1 9 ? 10.018 0.834 -5.145 1.00 0.00 9 GLY A CA 20
ATOM 10506 C C . GLY A 1 9 ? 9.204 0.408 -6.353 1.00 0.00 9 GLY A C 20
ATOM 10507 O O . GLY A 1 9 ? 9.767 0.004 -7.370 1.00 0.00 9 GLY A O 20
ATOM 10511 N N . PRO A 1 10 ? 7.866 0.495 -6.271 1.00 0.00 10 PRO A N 20
ATOM 10512 C CA . PRO A 1 10 ? 6.984 0.112 -7.376 1.00 0.00 10 PRO A CA 20
ATOM 10513 C C . PRO A 1 10 ? 7.067 1.086 -8.549 1.00 0.00 10 PRO A C 20
ATOM 10514 O O . PRO A 1 10 ? 7.412 2.253 -8.373 1.00 0.00 10 PRO A O 20
ATOM 10525 N N . PRO A 1 11 ? 6.752 0.613 -9.768 1.00 0.00 11 PRO A N 20
ATOM 10526 C CA . PRO A 1 11 ? 6.791 1.447 -10.973 1.00 0.00 11 PRO A CA 20
ATOM 10527 C C . PRO A 1 11 ? 5.687 2.498 -10.989 1.00 0.00 11 PRO A C 20
ATOM 10528 O O . PRO A 1 11 ? 4.627 2.285 -11.573 1.00 0.00 11 PRO A O 20
ATOM 10539 N N . ASN A 1 12 ? 5.946 3.632 -10.339 1.00 0.00 12 ASN A N 20
ATOM 10540 C CA . ASN A 1 12 ? 4.984 4.727 -10.267 1.00 0.00 12 ASN A CA 20
ATOM 10541 C C . ASN A 1 12 ? 3.581 4.213 -9.936 1.00 0.00 12 ASN A C 20
ATOM 10542 O O . ASN A 1 12 ? 3.407 3.054 -9.560 1.00 0.00 12 ASN A O 20
ATOM 10553 N N . GLY A 1 13 ? 2.587 5.087 -10.073 1.00 0.00 13 GLY A N 20
ATOM 10554 C CA . GLY A 1 13 ? 1.217 4.703 -9.784 1.00 0.00 13 GLY A CA 20
ATOM 10555 C C . GLY A 1 13 ? 0.918 4.691 -8.296 1.00 0.00 13 GLY A C 20
ATOM 10556 O O . GLY A 1 13 ? 1.543 5.419 -7.529 1.00 0.00 13 GLY A O 20
ATOM 10560 N N . CYS A 1 14 ? -0.022 3.860 -7.890 1.00 0.00 14 CYS A N 20
ATOM 10561 C CA . CYS A 1 14 ? -0.385 3.761 -6.488 1.00 0.00 14 CYS A CA 20
ATOM 10562 C C . CYS A 1 14 ? 0.764 3.314 -5.632 1.00 0.00 14 CYS A C 20
ATOM 10563 O O . CYS A 1 14 ? 1.821 2.960 -6.159 1.00 0.00 14 CYS A O 20
ATOM 10570 N N . PHE A 1 15 ? 0.583 3.341 -4.317 1.00 0.00 15 PHE A N 20
ATOM 10571 C CA . PHE A 1 15 ? 1.630 2.939 -3.393 1.00 0.00 15 PHE A CA 20
ATOM 10572 C C . PHE A 1 15 ? 2.040 1.490 -3.626 1.00 0.00 15 PHE A C 20
ATOM 10573 O O . PHE A 1 15 ? 1.516 0.820 -4.520 1.00 0.00 15 PHE A O 20
ATOM 10590 N N . GLY A 1 16 ? 2.984 1.011 -2.821 1.00 0.00 16 GLY A N 20
ATOM 10591 C CA . GLY A 1 16 ? 3.447 -0.352 -2.955 1.00 0.00 16 GLY A CA 20
ATOM 10592 C C . GLY A 1 16 ?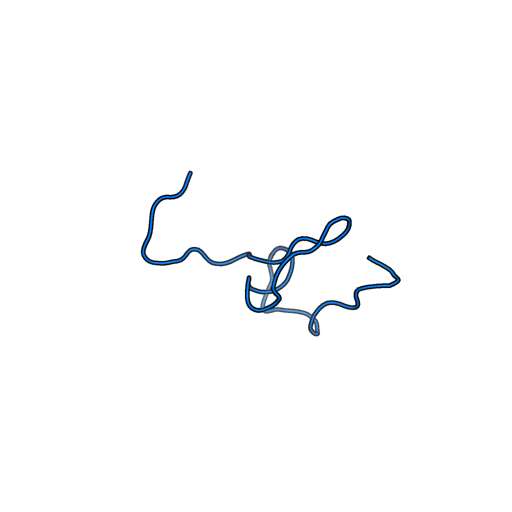 2.343 -1.337 -2.727 1.00 0.00 16 GLY A C 20
ATOM 10593 O O . GLY A 1 16 ? 1.168 -1.049 -2.953 1.00 0.00 16 GLY A O 20
ATOM 10597 N N . HIS A 1 17 ? 2.721 -2.530 -2.276 1.00 0.00 17 HIS A N 20
ATOM 10598 C CA . HIS A 1 17 ? 1.762 -3.590 -2.015 1.00 0.00 17 HIS A CA 20
ATOM 10599 C C . HIS A 1 17 ? 0.772 -3.173 -0.934 1.00 0.00 17 HIS A C 20
ATOM 10600 O O . HIS A 1 17 ? 0.887 -2.095 -0.350 1.00 0.00 17 HIS A O 20
ATOM 10615 N N . LYS A 1 18 ? -0.183 -4.038 -0.679 1.00 0.00 18 LYS A N 20
ATOM 10616 C CA . LYS A 1 18 ? -1.178 -3.772 0.326 1.00 0.00 18 LYS A CA 20
ATOM 10617 C C . LYS A 1 18 ? -0.816 -4.431 1.624 1.00 0.00 18 LYS A C 20
ATOM 10618 O O . LYS A 1 18 ? -1.683 -4.974 2.319 1.00 0.00 18 LYS A O 20
ATOM 10637 N N . ILE A 1 19 ? 0.429 -4.382 1.977 1.00 0.00 19 ILE A N 20
ATOM 10638 C CA . ILE A 1 19 ? 0.904 -4.973 3.223 1.00 0.00 19 ILE A CA 20
ATOM 10639 C C . ILE A 1 19 ? 0.468 -4.142 4.424 1.00 0.00 19 ILE A C 20
ATOM 10640 O O . ILE A 1 19 ? -0.307 -4.593 5.244 1.00 0.00 19 ILE A O 20
ATOM 10656 N N . ASP A 1 20 ? 0.997 -2.927 4.522 1.00 0.00 20 ASP A N 20
ATOM 10657 C CA . ASP A 1 20 ? 0.661 -2.034 5.623 1.00 0.00 20 ASP A CA 20
ATOM 10658 C C . ASP A 1 20 ? -0.695 -1.442 5.436 1.00 0.00 20 ASP A C 20
ATOM 10659 O O . ASP A 1 20 ? -0.918 -0.631 4.539 1.00 0.00 20 ASP A O 20
ATOM 10668 N N . ARG A 1 21 ? -1.626 -1.850 6.292 1.00 0.00 21 ARG A N 20
ATOM 10669 C CA . ARG A 1 21 ? -2.996 -1.358 6.222 1.00 0.00 21 ARG A CA 20
ATOM 10670 C C . ARG A 1 21 ? -3.089 0.041 6.741 1.00 0.00 21 ARG A C 20
ATOM 10671 O O . ARG A 1 21 ? -3.553 0.284 7.856 1.00 0.00 21 ARG A O 20
ATOM 10692 N N . ILE A 1 22 ? -2.638 0.991 5.922 1.00 0.00 22 ILE A N 20
ATOM 10693 C CA . ILE A 1 22 ? -2.666 2.406 6.294 1.00 0.00 22 ILE A CA 20
ATOM 10694 C C . ILE A 1 22 ? -1.959 2.635 7.625 1.00 0.00 22 ILE A C 20
ATOM 10695 O O . ILE A 1 22 ? -1.555 1.689 8.296 1.00 0.00 22 ILE A O 20
ATOM 10711 N N . GLY A 1 23 ? -1.809 3.900 8.001 1.00 0.00 23 GLY A N 20
ATOM 10712 C CA . GLY A 1 23 ? -1.147 4.228 9.253 1.00 0.00 23 GLY A CA 20
ATOM 10713 C C . GLY A 1 23 ? -1.220 5.708 9.575 1.00 0.00 23 GLY A C 20
ATOM 10714 O O . GLY A 1 23 ? -2.107 6.146 10.312 1.00 0.00 23 GLY A O 20
ATOM 10718 N N . SER A 1 24 ? -0.286 6.480 9.030 1.00 0.00 24 SER A N 20
ATOM 10719 C CA . SER A 1 24 ? -0.251 7.920 9.267 1.00 0.00 24 SER A CA 20
ATOM 10720 C C . SER A 1 24 ? -0.425 8.688 7.960 1.00 0.00 24 SER A C 20
ATOM 10721 O O . SER A 1 24 ? -1.524 9.140 7.640 1.00 0.00 24 SER A O 20
ATOM 10729 N N . HIS A 1 25 ? 0.629 8.838 7.213 1.00 0.00 25 HIS A N 20
ATOM 10730 C CA . HIS A 1 25 ? 0.591 9.550 5.939 1.00 0.00 25 HIS A CA 20
ATOM 10731 C C . HIS A 1 25 ? 0.316 8.594 4.785 1.00 0.00 25 HIS A C 20
ATOM 10732 O O . HIS A 1 25 ? -0.542 8.831 3.971 1.00 0.00 25 HIS A O 20
ATOM 10747 N N . SER A 1 26 ? 1.085 7.514 4.722 1.00 0.00 26 SER A N 20
ATOM 10748 C CA . SER A 1 26 ? 0.924 6.521 3.663 1.00 0.00 26 SER A CA 20
ATOM 10749 C C . SER A 1 26 ? -0.448 5.927 3.683 1.00 0.00 26 SER A C 20
ATOM 10750 O O . SER A 1 26 ? -1.230 6.185 4.599 1.00 0.00 26 SER A O 20
ATOM 10758 N N . GLY A 1 27 ? -0.764 5.132 2.666 1.00 0.00 27 GLY A N 20
ATOM 10759 C CA . GLY A 1 27 ? -2.076 4.517 2.587 1.00 0.00 27 GLY A CA 20
ATOM 10760 C C . GLY A 1 27 ? -2.160 3.476 1.484 1.00 0.00 27 GLY A C 20
ATOM 10761 O O . GLY A 1 27 ? -2.834 3.690 0.474 1.00 0.00 27 GLY A O 20
ATOM 10765 N N . LEU A 1 28 ? -1.478 2.354 1.679 1.00 0.00 28 LEU A N 20
ATOM 10766 C CA . LEU A 1 28 ? -1.480 1.280 0.694 1.00 0.00 28 LEU A CA 20
ATOM 10767 C C . LEU A 1 28 ? -2.893 0.769 0.451 1.00 0.00 28 LEU A C 20
ATOM 10768 O O . LEU A 1 28 ? -3.847 1.222 1.080 1.00 0.00 28 LEU A O 20
ATOM 10784 N N . GLY A 1 29 ? -3.025 -0.175 -0.436 1.00 0.00 29 GLY A N 20
ATOM 10785 C CA . GLY A 1 29 ? -4.327 -0.707 -0.749 1.00 0.00 29 GLY A CA 20
ATOM 10786 C C . GLY A 1 29 ? -4.579 -0.798 -2.240 1.00 0.00 29 GLY A C 20
ATOM 10787 O O . GLY A 1 29 ? -5.664 -0.460 -2.718 1.00 0.00 29 GLY A O 20
ATOM 10791 N N . CYS A 1 30 ? -3.569 -1.252 -2.984 1.00 0.00 30 CYS A N 20
ATOM 10792 C CA . CYS A 1 30 ? -3.685 -1.382 -4.430 1.00 0.00 30 CYS A CA 20
ATOM 10793 C C . CYS A 1 30 ? -3.731 -2.850 -4.842 1.00 0.00 30 CYS A C 20
ATOM 10794 O O . CYS A 1 30 ? -4.697 -3.302 -5.460 1.00 0.00 30 CYS A O 20
ATOM 10801 N N . ASN A 1 31 ? -2.690 -3.594 -4.487 1.00 0.00 31 ASN A N 20
ATOM 10802 C CA . ASN A 1 31 ? -2.610 -5.012 -4.821 1.00 0.00 31 ASN A CA 20
ATOM 10803 C C . ASN A 1 31 ? -3.629 -5.814 -4.016 1.00 0.00 31 ASN A C 20
ATOM 10804 O O . ASN A 1 31 ? -3.979 -5.443 -2.893 1.00 0.00 31 ASN A O 20
ATOM 10815 N N . LYS A 1 32 ? -4.100 -6.912 -4.594 1.00 0.00 32 LYS A N 20
ATOM 10816 C CA . LYS A 1 32 ? -5.078 -7.770 -3.928 1.00 0.00 32 LYS A CA 20
ATOM 10817 C C . LYS A 1 32 ? -5.314 -9.048 -4.728 1.00 0.00 32 LYS A C 20
ATOM 10818 O O . LYS A 1 32 ? -6.197 -9.102 -5.583 1.00 0.00 32 LYS A O 20
ATOM 10837 N N . VAL A 1 33 ? -4.517 -10.075 -4.443 1.00 0.00 33 VAL A N 20
ATOM 10838 C CA . VAL A 1 33 ? -4.638 -11.349 -5.129 1.00 0.00 33 VAL A CA 20
ATOM 10839 C C . VAL A 1 33 ? -4.938 -12.474 -4.149 1.00 0.00 33 VAL A C 20
ATOM 10840 O O . VAL A 1 33 ? -5.066 -12.244 -2.944 1.00 0.00 33 VAL A O 20
ATOM 10853 N N . ASP A 1 34 ? -5.052 -13.690 -4.668 1.00 0.00 34 ASP A N 20
ATOM 10854 C CA . ASP A 1 34 ? -5.337 -14.852 -3.841 1.00 0.00 34 ASP A CA 20
ATOM 10855 C C . ASP A 1 34 ? -4.133 -15.216 -2.977 1.00 0.00 34 ASP A C 20
ATOM 10856 O O . ASP A 1 34 ? -3.578 -16.311 -3.097 1.00 0.00 34 ASP A O 20
ATOM 10865 N N . ASP A 1 35 ? -3.735 -14.293 -2.104 1.00 0.00 35 ASP A N 20
ATOM 10866 C CA . ASP A 1 35 ? -2.602 -14.515 -1.223 1.00 0.00 35 ASP A CA 20
ATOM 10867 C C . ASP A 1 35 ? -3.061 -15.101 0.104 1.00 0.00 35 ASP A C 20
ATOM 10868 O O . ASP A 1 35 ? -2.594 -16.157 0.517 1.00 0.00 35 ASP A O 20
ATOM 10877 N N . ASN A 1 36 ? -3.979 -14.399 0.755 1.00 0.00 36 ASN A N 20
ATOM 10878 C CA . ASN A 1 36 ? -4.507 -14.843 2.026 1.00 0.00 36 ASN A CA 20
ATOM 10879 C C . ASN A 1 36 ? -3.420 -14.831 3.100 1.00 0.00 36 ASN A C 20
ATOM 10880 O O . ASN A 1 36 ? -3.416 -13.966 3.975 1.00 0.00 36 ASN A O 20
ATOM 10891 N N . LYS A 1 37 ? -2.504 -15.791 3.021 1.00 0.00 37 LYS A N 20
ATOM 10892 C CA . LYS A 1 37 ? -1.404 -15.903 3.984 1.00 0.00 37 LYS A CA 20
ATOM 10893 C C . LYS A 1 37 ? -1.896 -15.705 5.415 1.00 0.00 37 LYS A C 20
ATOM 10894 O O . LYS A 1 37 ? -1.165 -15.200 6.266 1.00 0.00 37 LYS A O 20
ATOM 10913 N N . GLY A 1 38 ? -3.140 -16.105 5.670 1.00 0.00 38 GLY A N 20
ATOM 10914 C CA . GLY A 1 38 ? -3.705 -15.964 6.997 1.00 0.00 38 GLY A CA 20
ATOM 10915 C C . GLY A 1 38 ? -4.462 -14.662 7.172 1.00 0.00 38 GLY A C 20
ATOM 10916 O O . GLY A 1 38 ? -5.140 -14.238 6.214 1.00 0.00 38 GLY A O 20
ATOM 10921 N N . GLY A 1 1 ? 7.950 9.340 3.434 1.00 0.00 1 GLY A N 21
ATOM 10922 C CA . GLY A 1 1 ? 8.104 9.418 4.913 1.00 0.00 1 GLY A CA 21
ATOM 10923 C C . GLY A 1 1 ? 7.591 8.178 5.614 1.00 0.00 1 GLY A C 21
ATOM 10924 O O . GLY A 1 1 ? 8.230 7.125 5.570 1.00 0.00 1 GLY A O 21
ATOM 10930 N N . ASP A 1 2 ? 6.442 8.302 6.265 1.00 0.00 2 ASP A N 21
ATOM 10931 C CA . ASP A 1 2 ? 5.843 7.179 6.981 1.00 0.00 2 ASP A CA 21
ATOM 10932 C C . ASP A 1 2 ? 6.773 6.682 8.081 1.00 0.00 2 ASP A C 21
ATOM 10933 O O . ASP A 1 2 ? 7.960 6.996 8.095 1.00 0.00 2 ASP A O 21
ATOM 10942 N N . ASN A 1 3 ? 6.218 5.899 9.005 1.00 0.00 3 ASN A N 21
ATOM 10943 C CA . ASN A 1 3 ? 7.002 5.357 10.111 1.00 0.00 3 ASN A CA 21
ATOM 10944 C C . ASN A 1 3 ? 7.601 4.004 9.743 1.00 0.00 3 ASN A C 21
ATOM 10945 O O . ASN A 1 3 ? 8.779 3.752 9.987 1.00 0.00 3 ASN A O 21
ATOM 10956 N N . LYS A 1 4 ? 6.787 3.141 9.148 1.00 0.00 4 LYS A N 21
ATOM 10957 C CA . LYS A 1 4 ? 7.237 1.815 8.738 1.00 0.00 4 LYS A CA 21
ATOM 10958 C C . LYS A 1 4 ? 7.736 1.828 7.295 1.00 0.00 4 LYS A C 21
ATOM 10959 O O . LYS A 1 4 ? 7.024 2.283 6.395 1.00 0.00 4 LYS A O 21
ATOM 10978 N N . PRO A 1 5 ? 8.961 1.335 7.047 1.00 0.00 5 PRO A N 21
ATOM 10979 C CA . PRO A 1 5 ? 9.538 1.294 5.702 1.00 0.00 5 PRO A CA 21
ATOM 10980 C C . PRO A 1 5 ? 8.849 0.268 4.802 1.00 0.00 5 PRO A C 21
ATOM 10981 O O . PRO A 1 5 ? 8.988 -0.935 5.006 1.00 0.00 5 PRO A O 21
ATOM 10992 N N . PRO A 1 6 ? 8.094 0.733 3.790 1.00 0.00 6 PRO A N 21
ATOM 10993 C CA . PRO A 1 6 ? 7.384 -0.155 2.862 1.00 0.00 6 PRO A CA 21
ATOM 10994 C C . PRO A 1 6 ? 8.336 -0.916 1.948 1.00 0.00 6 PRO A C 21
ATOM 10995 O O . PRO A 1 6 ? 9.526 -0.600 1.875 1.00 0.00 6 PRO A O 21
ATOM 11006 N N . LYS A 1 7 ? 7.809 -1.911 1.250 1.00 0.00 7 LYS A N 21
ATOM 11007 C CA . LYS A 1 7 ? 8.611 -2.715 0.364 1.00 0.00 7 LYS A CA 21
ATOM 11008 C C . LYS A 1 7 ? 9.224 -1.845 -0.723 1.00 0.00 7 LYS A C 21
ATOM 11009 O O . LYS A 1 7 ? 8.591 -0.917 -1.223 1.00 0.00 7 LYS A O 21
ATOM 11028 N N . LYS A 1 8 ? 10.461 -2.163 -1.097 1.00 0.00 8 LYS A N 21
ATOM 11029 C CA . LYS A 1 8 ? 11.159 -1.412 -2.133 1.00 0.00 8 LYS A CA 21
ATOM 11030 C C . LYS A 1 8 ? 10.681 -1.821 -3.521 1.00 0.00 8 LYS A C 21
ATOM 11031 O O . LYS A 1 8 ? 9.973 -2.811 -3.676 1.00 0.00 8 LYS A O 21
ATOM 11050 N N . GLY A 1 9 ? 11.071 -1.052 -4.527 1.00 0.00 9 GLY A N 21
ATOM 11051 C CA . GLY A 1 9 ? 10.674 -1.343 -5.892 1.00 0.00 9 GLY A CA 21
ATOM 11052 C C . GLY A 1 9 ? 9.165 -1.377 -6.064 1.00 0.00 9 GLY A C 21
ATOM 11053 O O . GLY A 1 9 ? 8.621 -2.342 -6.597 1.00 0.00 9 GLY A O 21
ATOM 11057 N N . PRO A 1 10 ? 8.456 -0.326 -5.618 1.00 0.00 10 PRO A N 21
ATOM 11058 C CA . PRO A 1 10 ? 6.996 -0.250 -5.735 1.00 0.00 10 PRO A CA 21
ATOM 11059 C C . PRO A 1 10 ? 6.542 -0.019 -7.171 1.00 0.00 10 PRO A C 21
ATOM 11060 O O . PRO A 1 10 ? 7.326 0.393 -8.026 1.00 0.00 10 PRO A O 21
ATOM 11071 N N . PRO A 1 11 ? 5.259 -0.296 -7.465 1.00 0.00 11 PRO A N 21
ATOM 11072 C CA . PRO A 1 11 ? 4.698 -0.117 -8.805 1.00 0.00 11 PRO A CA 21
ATOM 11073 C C . PRO A 1 11 ? 4.572 1.350 -9.191 1.00 0.00 11 PRO A C 21
ATOM 11074 O O . PRO A 1 11 ? 3.939 2.135 -8.482 1.00 0.00 11 PRO A O 21
ATOM 11085 N N . ASN A 1 12 ? 5.180 1.714 -10.314 1.00 0.00 12 ASN A N 21
ATOM 11086 C CA . ASN A 1 12 ? 5.134 3.092 -10.790 1.00 0.00 12 ASN A CA 21
ATOM 11087 C C . ASN A 1 12 ? 3.700 3.539 -11.046 1.00 0.00 12 ASN A C 21
ATOM 11088 O O . ASN A 1 12 ? 3.184 3.404 -12.154 1.00 0.00 12 ASN A O 21
ATOM 11099 N N . GLY A 1 13 ? 3.059 4.065 -10.007 1.00 0.00 13 GLY A N 21
ATOM 11100 C CA . GLY A 1 13 ? 1.701 4.517 -10.134 1.00 0.00 13 GLY A CA 21
ATOM 11101 C C . GLY A 1 13 ? 0.969 4.505 -8.814 1.00 0.00 13 GLY A C 21
ATOM 11102 O O . GLY A 1 13 ? 0.377 5.511 -8.416 1.00 0.00 13 GLY A O 21
ATOM 11106 N N . CYS A 1 14 ? 0.996 3.369 -8.125 1.00 0.00 14 CYS A N 21
ATOM 11107 C CA . CYS A 1 14 ? 0.328 3.235 -6.839 1.00 0.00 14 CYS A CA 21
ATOM 11108 C C . CYS A 1 14 ? 1.262 2.731 -5.775 1.00 0.00 14 CYS A C 21
ATOM 11109 O O . CYS A 1 14 ? 2.380 2.300 -6.078 1.00 0.00 14 CYS A O 21
ATOM 11116 N N . PHE A 1 15 ? 0.831 2.781 -4.521 1.00 0.00 15 PHE A N 21
ATOM 11117 C CA . PHE A 1 15 ? 1.645 2.328 -3.404 1.00 0.00 15 PHE A CA 21
ATOM 11118 C C . PHE A 1 15 ? 1.646 0.806 -3.311 1.00 0.00 15 PHE A C 21
ATOM 11119 O O . PHE A 1 15 ? 1.029 0.122 -4.127 1.00 0.00 15 PHE A O 21
ATOM 11136 N N . GLY A 1 16 ? 2.357 0.274 -2.318 1.00 0.00 16 GLY A N 21
ATOM 11137 C CA . GLY A 1 16 ? 2.441 -1.153 -2.139 1.00 0.00 16 GLY A CA 21
ATOM 11138 C C . GLY A 1 16 ? 1.084 -1.786 -1.970 1.00 0.00 16 GLY A C 21
ATOM 11139 O O . GLY A 1 16 ? 0.051 -1.169 -2.237 1.00 0.00 16 GLY A O 21
ATOM 11143 N N . HIS A 1 17 ? 1.085 -3.037 -1.524 1.00 0.00 17 HIS A N 21
ATOM 11144 C CA . HIS A 1 17 ? -0.146 -3.783 -1.317 1.00 0.00 17 HIS A CA 21
ATOM 11145 C C . HIS A 1 17 ? -1.040 -3.083 -0.305 1.00 0.00 17 HIS A C 21
ATOM 11146 O O . HIS A 1 17 ? -0.687 -2.037 0.208 1.00 0.00 17 HIS A O 21
ATOM 11161 N N . LYS A 1 18 ? -2.177 -3.672 -0.075 1.00 0.00 18 LYS A N 21
ATOM 11162 C CA . LYS A 1 18 ? -3.144 -3.110 0.846 1.00 0.00 18 LYS A CA 21
ATOM 11163 C C . LYS A 1 18 ? -2.875 -3.590 2.273 1.00 0.00 18 LYS A C 21
ATOM 11164 O O . LYS A 1 18 ? -3.795 -4.004 2.982 1.00 0.00 18 LYS A O 21
ATOM 11183 N N . ILE A 1 19 ? -1.640 -3.524 2.688 1.00 0.00 19 ILE A N 21
ATOM 11184 C CA . ILE A 1 19 ? -1.265 -3.950 4.036 1.00 0.00 19 ILE A CA 21
ATOM 11185 C C . ILE A 1 19 ? -0.889 -2.751 4.898 1.00 0.00 19 ILE A C 21
ATOM 11186 O O . ILE A 1 19 ? -1.621 -2.371 5.806 1.00 0.00 19 ILE A O 21
ATOM 11202 N N . ASP A 1 20 ? 0.263 -2.153 4.598 1.00 0.00 20 ASP A N 21
ATOM 11203 C CA . ASP A 1 20 ? 0.746 -0.995 5.325 1.00 0.00 20 ASP A CA 21
ATOM 11204 C C . ASP A 1 20 ? 0.501 -1.118 6.832 1.00 0.00 20 ASP A C 21
ATOM 11205 O O . ASP A 1 20 ? -0.563 -0.758 7.324 1.00 0.00 20 ASP A O 21
ATOM 11214 N N . ARG A 1 21 ? 1.499 -1.624 7.553 1.00 0.00 21 ARG A N 21
ATOM 11215 C CA . ARG A 1 21 ? 1.382 -1.775 8.999 1.00 0.00 21 ARG A CA 21
ATOM 11216 C C . ARG A 1 21 ? 1.135 -0.445 9.660 1.00 0.00 21 ARG A C 21
ATOM 11217 O O . ARG A 1 21 ? 2.082 0.254 10.020 1.00 0.00 21 ARG A O 21
ATOM 11238 N N . ILE A 1 22 ? -0.130 -0.085 9.807 1.00 0.00 22 ILE A N 21
ATOM 11239 C CA . ILE A 1 22 ? -0.498 1.186 10.417 1.00 0.00 22 ILE A CA 21
ATOM 11240 C C . ILE A 1 22 ? 0.143 2.348 9.664 1.00 0.00 22 ILE A C 21
ATOM 11241 O O . ILE A 1 22 ? 0.953 2.138 8.759 1.00 0.00 22 ILE A O 21
ATOM 11257 N N . GLY A 1 23 ? -0.214 3.570 10.031 1.00 0.00 23 GLY A N 21
ATOM 11258 C CA . GLY A 1 23 ? 0.336 4.737 9.373 1.00 0.00 23 GLY A CA 21
ATOM 11259 C C . GLY A 1 23 ? -0.694 5.574 8.697 1.00 0.00 23 GLY A C 21
ATOM 11260 O O . GLY A 1 23 ? -1.074 5.306 7.559 1.00 0.00 23 GLY A O 21
ATOM 11264 N N . SER A 1 24 ? -1.172 6.596 9.402 1.00 0.00 24 SER A N 21
ATOM 11265 C CA . SER A 1 24 ? -2.195 7.488 8.875 1.00 0.00 24 SER A CA 21
ATOM 11266 C C . SER A 1 24 ? -1.820 8.003 7.487 1.00 0.00 24 SER A C 21
ATOM 11267 O O . SER A 1 24 ? -2.560 7.818 6.526 1.00 0.00 24 SER A O 21
ATOM 11275 N N . HIS A 1 25 ? -0.663 8.656 7.403 1.00 0.00 25 HIS A N 21
ATOM 11276 C CA . HIS A 1 25 ? -0.179 9.209 6.143 1.00 0.00 25 HIS A CA 21
ATOM 11277 C C . HIS A 1 25 ? -0.285 8.191 5.012 1.00 0.00 25 HIS A C 21
ATOM 11278 O O . HIS A 1 25 ? -0.902 8.452 3.983 1.00 0.00 25 HIS A O 21
ATOM 11293 N N . SER A 1 26 ? 0.318 7.025 5.214 1.00 0.00 26 SER A N 21
ATOM 11294 C CA . SER A 1 26 ? 0.298 5.962 4.214 1.00 0.00 26 SER A CA 21
ATOM 11295 C C . SER A 1 26 ? -1.108 5.717 3.696 1.00 0.00 26 SER A C 21
ATOM 11296 O O . SER A 1 26 ? -2.088 6.036 4.368 1.00 0.00 26 SER A O 21
ATOM 11304 N N . GLY A 1 27 ? -1.205 5.159 2.496 1.00 0.00 27 GLY A N 21
ATOM 11305 C CA . GLY A 1 27 ? -2.502 4.887 1.906 1.00 0.00 27 GLY A CA 21
ATOM 11306 C C . GLY A 1 27 ? -2.403 4.002 0.680 1.00 0.00 27 GLY A C 21
ATOM 11307 O O . GLY A 1 27 ? -2.640 4.452 -0.408 1.00 0.00 27 G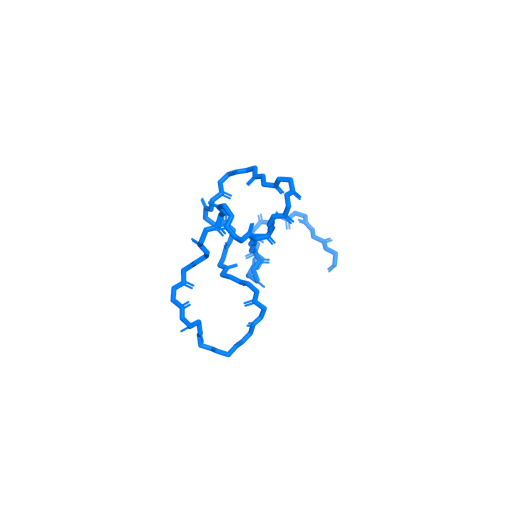LY A O 21
ATOM 11311 N N . LEU A 1 28 ? -2.052 2.738 0.895 1.00 0.00 28 LEU A N 21
ATOM 11312 C CA . LEU A 1 28 ? -1.918 1.788 -0.176 1.00 0.00 28 LEU A CA 21
ATOM 11313 C C . LEU A 1 28 ? -3.282 1.283 -0.631 1.00 0.00 28 LEU A C 21
ATOM 11314 O O . LEU A 1 28 ? -4.317 1.799 -0.245 1.00 0.00 28 LEU A O 21
ATOM 11330 N N . GLY A 1 29 ? -3.269 0.282 -1.490 1.00 0.00 29 GLY A N 21
ATOM 11331 C CA . GLY A 1 29 ? -4.500 -0.257 -2.005 1.00 0.00 29 GLY A CA 21
ATOM 11332 C C . GLY A 1 29 ? -4.659 -0.046 -3.496 1.00 0.00 29 GLY A C 21
ATOM 11333 O O . GLY A 1 29 ? -5.434 0.789 -3.936 1.00 0.00 29 GLY A O 21
ATOM 11337 N N . CYS A 1 30 ? -3.916 -0.820 -4.282 1.00 0.00 30 CYS A N 21
ATOM 11338 C CA . CYS A 1 30 ? -3.968 -0.711 -5.734 1.00 0.00 30 CYS A CA 21
ATOM 11339 C C . CYS A 1 30 ? -3.612 -2.038 -6.396 1.00 0.00 30 CYS A C 21
ATOM 11340 O O . CYS A 1 30 ? -4.388 -2.585 -7.175 1.00 0.00 30 CYS A O 21
ATOM 11347 N N . ASN A 1 31 ? -2.428 -2.552 -6.077 1.00 0.00 31 ASN A N 21
ATOM 11348 C CA . ASN A 1 31 ? -1.957 -3.807 -6.643 1.00 0.00 31 ASN A CA 21
ATOM 11349 C C . ASN A 1 31 ? -2.970 -4.929 -6.402 1.00 0.00 31 ASN A C 21
ATOM 11350 O O . ASN A 1 31 ? -4.034 -4.709 -5.827 1.00 0.00 31 ASN A O 21
ATOM 11361 N N . LYS A 1 32 ? -2.629 -6.130 -6.854 1.00 0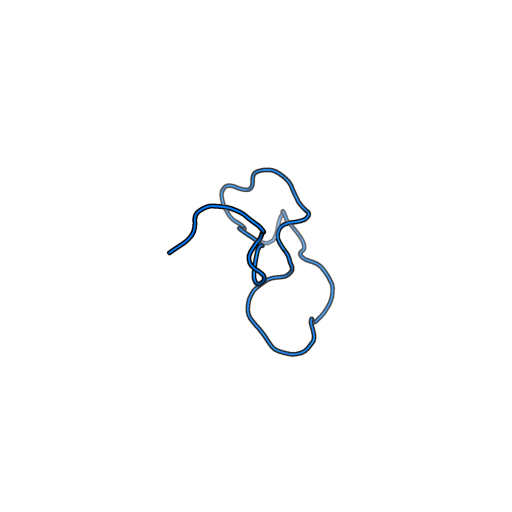.00 32 LYS A N 21
ATOM 11362 C CA . LYS A 1 32 ? -3.501 -7.286 -6.695 1.00 0.00 32 LYS A CA 21
ATOM 11363 C C . LYS A 1 32 ? -3.833 -7.522 -5.224 1.00 0.00 32 LYS A C 21
ATOM 11364 O O . LYS A 1 32 ? -3.020 -8.069 -4.479 1.00 0.00 32 LYS A O 21
ATOM 11383 N N . VAL A 1 33 ? -5.026 -7.107 -4.817 1.00 0.00 33 VAL A N 21
ATOM 11384 C CA . VAL A 1 33 ? -5.465 -7.271 -3.447 1.00 0.00 33 VAL A CA 21
ATOM 11385 C C . VAL A 1 33 ? -6.628 -8.251 -3.351 1.00 0.00 33 VAL A C 21
ATOM 11386 O O . VAL A 1 33 ? -7.580 -8.177 -4.127 1.00 0.00 33 VAL A O 21
ATOM 11399 N N . ASP A 1 34 ? -6.539 -9.172 -2.398 1.00 0.00 34 ASP A N 21
ATOM 11400 C CA . ASP A 1 34 ? -7.576 -10.171 -2.201 1.00 0.00 34 ASP A CA 21
ATOM 11401 C C . ASP A 1 34 ? -8.845 -9.536 -1.627 1.00 0.00 34 ASP A C 21
ATOM 11402 O O . ASP A 1 34 ? -9.258 -9.854 -0.532 1.00 0.00 34 ASP A O 21
ATOM 11411 N N . ASP A 1 35 ? -9.451 -8.640 -2.398 1.00 0.00 35 ASP A N 21
ATOM 11412 C CA . ASP A 1 35 ? -10.666 -7.963 -1.968 1.00 0.00 35 ASP A CA 21
ATOM 11413 C C . ASP A 1 35 ? -11.825 -8.951 -1.836 1.00 0.00 35 ASP A C 21
ATOM 11414 O O . ASP A 1 35 ? -12.339 -9.455 -2.838 1.00 0.00 35 ASP A O 21
ATOM 11423 N N . ASN A 1 36 ? -12.223 -9.227 -0.622 1.00 0.00 36 ASN A N 21
ATOM 11424 C CA . ASN A 1 36 ? -13.314 -10.158 -0.364 1.00 0.00 36 ASN A CA 21
ATOM 11425 C C . ASN A 1 36 ? -14.545 -9.811 -1.185 1.00 0.00 36 ASN A C 21
ATOM 11426 O O . ASN A 1 36 ? -15.302 -8.903 -0.848 1.00 0.00 36 ASN A O 21
ATOM 11437 N N . LYS A 1 37 ? -14.744 -10.539 -2.255 1.00 0.00 37 LYS A N 21
ATOM 11438 C CA . LYS A 1 37 ? -15.883 -10.310 -3.138 1.00 0.00 37 LYS A CA 21
ATOM 11439 C C . LYS A 1 37 ? -17.165 -10.855 -2.520 1.00 0.00 37 LYS A C 21
ATOM 11440 O O . LYS A 1 37 ? -17.605 -11.957 -2.847 1.00 0.00 37 LYS A O 21
ATOM 11459 N N . GLY A 1 38 ? -17.762 -10.076 -1.642 1.00 0.00 38 GLY A N 21
ATOM 11460 C CA . GLY A 1 38 ? -18.986 -10.498 -0.999 1.00 0.00 38 GLY A CA 21
ATOM 11461 C C . GLY A 1 38 ? -19.072 -10.026 0.435 1.00 0.00 38 GLY A C 21
ATOM 11462 O O . GLY A 1 38 ? -18.868 -10.858 1.345 1.00 0.00 38 GLY A O 21
ATOM 11467 N N . GLY A 1 1 ? -16.597 -5.405 8.051 1.00 0.00 1 GLY A N 22
ATOM 11468 C CA . GLY A 1 1 ? -15.785 -6.089 7.005 1.00 0.00 1 GLY A CA 22
ATOM 11469 C C . GLY A 1 1 ? -15.544 -5.207 5.791 1.00 0.00 1 GLY A C 22
ATOM 11470 O O . GLY A 1 1 ? -16.407 -5.088 4.923 1.00 0.00 1 GLY A O 22
ATOM 11476 N N . ASP A 1 2 ? -14.368 -4.589 5.736 1.00 0.00 2 ASP A N 22
ATOM 11477 C CA . ASP A 1 2 ? -14.015 -3.715 4.622 1.00 0.00 2 ASP A CA 22
ATOM 11478 C C . ASP A 1 2 ? -13.474 -4.524 3.444 1.00 0.00 2 ASP A C 22
ATOM 11479 O O . ASP A 1 2 ? -12.312 -4.931 3.446 1.00 0.00 2 ASP A O 22
ATOM 11488 N N . ASN A 1 3 ? -14.323 -4.751 2.449 1.00 0.00 3 ASN A N 22
ATOM 11489 C CA . ASN A 1 3 ? -13.928 -5.512 1.270 1.00 0.00 3 ASN A CA 22
ATOM 11490 C C . ASN A 1 3 ? -14.018 -4.652 0.015 1.00 0.00 3 ASN A C 22
ATOM 11491 O O . ASN A 1 3 ? -14.900 -4.844 -0.790 1.00 0.00 3 ASN A O 22
ATOM 11502 N N . LYS A 1 4 ? -13.098 -3.700 -0.098 1.00 0.00 4 LYS A N 22
ATOM 11503 C CA . LYS A 1 4 ? -13.074 -2.805 -1.234 1.00 0.00 4 LYS A CA 22
ATOM 11504 C C . LYS A 1 4 ? -11.914 -3.155 -2.166 1.00 0.00 4 LYS A C 22
ATOM 11505 O O . LYS A 1 4 ? -10.844 -2.561 -2.090 1.00 0.00 4 LYS A O 22
ATOM 11524 N N . PRO A 1 5 ? -12.123 -4.138 -3.064 1.00 0.00 5 PRO A N 22
ATOM 11525 C CA . PRO A 1 5 ? -11.091 -4.564 -4.016 1.00 0.00 5 PRO A CA 22
ATOM 11526 C C . PRO A 1 5 ? -10.820 -3.513 -5.093 1.00 0.00 5 PRO A C 22
ATOM 11527 O O . PRO A 1 5 ? -11.661 -3.274 -5.959 1.00 0.00 5 PRO A O 22
ATOM 11538 N N . PRO A 1 6 ? -9.639 -2.868 -5.054 1.00 0.00 6 PRO A N 22
ATOM 11539 C CA . PRO A 1 6 ? -9.274 -1.841 -6.037 1.00 0.00 6 PRO A CA 22
ATOM 11540 C C . PRO A 1 6 ? -9.030 -2.426 -7.423 1.00 0.00 6 PRO A C 22
ATOM 11541 O O . PRO A 1 6 ? -8.931 -3.644 -7.584 1.00 0.00 6 PRO A O 22
ATOM 11552 N N . LYS A 1 7 ? -8.938 -1.551 -8.417 1.00 0.00 7 LYS A N 22
ATOM 11553 C CA . LYS A 1 7 ? -8.706 -1.983 -9.795 1.00 0.00 7 LYS A CA 22
ATOM 11554 C C . LYS A 1 7 ? -7.231 -2.286 -10.028 1.00 0.00 7 LYS A C 22
ATOM 11555 O O . LYS A 1 7 ? -6.367 -1.842 -9.271 1.00 0.00 7 LYS A O 22
ATOM 11574 N N . LYS A 1 8 ? -6.946 -3.044 -11.082 1.00 0.00 8 LYS A N 22
ATOM 11575 C CA . LYS A 1 8 ? -5.576 -3.404 -11.416 1.00 0.00 8 LYS A CA 22
ATOM 11576 C C . LYS A 1 8 ? -4.914 -2.317 -12.256 1.00 0.00 8 LYS A C 22
ATOM 11577 O O . LYS A 1 8 ? -5.574 -1.387 -12.713 1.00 0.00 8 LYS A O 22
ATOM 11596 N N . GLY A 1 9 ? -3.604 -2.439 -12.451 1.00 0.00 9 GLY A N 22
ATOM 11597 C CA . GLY A 1 9 ? -2.876 -1.460 -13.233 1.00 0.00 9 GLY A CA 22
ATOM 11598 C C . GLY A 1 9 ? -2.278 -0.390 -12.377 1.00 0.00 9 GLY A C 22
ATOM 11599 O O . GLY A 1 9 ? -2.927 0.621 -12.126 1.00 0.00 9 GLY A O 22
ATOM 11603 N N . PRO A 1 10 ? -1.030 -0.563 -11.907 1.00 0.00 10 PRO A N 22
ATOM 11604 C CA . PRO A 1 10 ? -0.351 0.424 -11.070 1.00 0.00 10 PRO A CA 22
ATOM 11605 C C . PRO A 1 10 ? 0.016 1.684 -11.853 1.00 0.00 10 PRO A C 22
ATOM 11606 O O . PRO A 1 10 ? 0.874 1.653 -12.705 1.00 0.00 10 PRO A O 22
ATOM 11617 N N . PRO A 1 11 ? -0.654 2.815 -11.573 1.00 0.00 11 PRO A N 22
ATOM 11618 C CA . PRO A 1 11 ? -0.378 4.082 -12.265 1.00 0.00 11 PRO A CA 22
ATOM 11619 C C . PRO A 1 11 ? 0.944 4.670 -11.882 1.00 0.00 11 PRO A C 22
ATOM 11620 O O . PRO A 1 11 ? 1.094 5.281 -10.823 1.00 0.00 11 PRO A O 22
ATOM 11631 N N . ASN A 1 12 ? 1.930 4.480 -12.751 1.00 0.00 12 ASN A N 22
ATOM 11632 C CA . ASN A 1 12 ? 3.273 4.990 -12.505 1.00 0.00 12 ASN A CA 22
ATOM 11633 C C . ASN A 1 12 ? 3.859 4.390 -11.232 1.00 0.00 12 ASN A C 22
ATOM 11634 O O . ASN A 1 12 ? 4.647 5.031 -10.535 1.00 0.00 12 ASN A O 22
ATOM 11645 N N . GLY A 1 13 ? 3.466 3.156 -10.931 1.00 0.00 13 GLY A N 22
ATOM 11646 C CA . GLY A 1 13 ? 3.962 2.489 -9.739 1.00 0.00 13 GLY A CA 22
ATOM 11647 C C . GLY A 1 13 ? 2.913 2.391 -8.650 1.00 0.00 13 GLY A C 22
ATOM 11648 O O . GLY A 1 13 ? 2.500 1.294 -8.278 1.00 0.00 13 GLY A O 22
ATOM 11652 N N . CYS A 1 14 ? 2.486 3.541 -8.142 1.00 0.00 14 CYS A N 22
ATOM 11653 C CA . CYS A 1 14 ? 1.479 3.578 -7.088 1.00 0.00 14 CYS A CA 22
ATOM 11654 C C . CYS A 1 14 ? 1.974 2.865 -5.838 1.00 0.00 14 CYS A C 22
ATOM 11655 O O . CYS A 1 14 ? 2.859 2.010 -5.905 1.00 0.00 14 CYS A O 22
ATOM 11662 N N . PHE A 1 15 ? 1.396 3.217 -4.698 1.00 0.00 15 PHE A N 22
ATOM 11663 C CA . PHE A 1 15 ? 1.769 2.613 -3.421 1.00 0.00 15 PHE A CA 22
ATOM 11664 C C . PHE A 1 15 ? 1.653 1.093 -3.482 1.00 0.00 15 PHE A C 22
ATOM 11665 O O . PHE A 1 15 ? 0.747 0.551 -4.123 1.00 0.00 15 PHE A O 22
ATOM 11682 N N . GLY A 1 16 ? 2.576 0.407 -2.823 1.00 0.00 16 GLY A N 22
ATOM 11683 C CA . GLY A 1 16 ? 2.566 -1.012 -2.814 1.00 0.00 16 GLY A CA 22
ATOM 11684 C C . GLY A 1 16 ? 1.280 -1.584 -2.248 1.00 0.00 16 GLY A C 22
ATOM 11685 O O . GLY A 1 16 ? 0.297 -0.860 -2.075 1.00 0.00 16 GLY A O 22
ATOM 11689 N N . HIS A 1 17 ? 1.289 -2.880 -1.960 1.00 0.00 17 HIS A N 22
ATOM 11690 C CA . HIS A 1 17 ? 0.120 -3.552 -1.409 1.00 0.00 17 HIS A CA 22
ATOM 11691 C C . HIS A 1 17 ? -0.257 -2.934 -0.080 1.00 0.00 17 HIS A C 22
ATOM 11692 O O . HIS A 1 17 ? 0.402 -2.068 0.420 1.00 0.00 17 HIS A O 22
ATOM 11707 N N . LYS A 1 18 ? -1.388 -3.386 0.417 1.00 0.00 18 LYS A N 22
ATOM 11708 C CA . LYS A 1 18 ? -1.889 -2.875 1.687 1.00 0.00 18 LYS A CA 22
ATOM 11709 C C . LYS A 1 18 ? -1.483 -3.781 2.843 1.00 0.00 18 LYS A C 22
ATOM 11710 O O . LYS A 1 18 ? -2.255 -4.008 3.772 1.00 0.00 18 LYS A O 22
ATOM 11729 N N . ILE A 1 19 ? -0.266 -4.299 2.778 1.00 0.00 19 ILE A N 22
ATOM 11730 C CA . ILE A 1 19 ? 0.217 -5.180 3.818 1.00 0.00 19 ILE A CA 22
ATOM 11731 C C . ILE A 1 19 ? 0.868 -4.384 4.948 1.00 0.00 19 ILE A C 22
ATOM 11732 O O . ILE A 1 19 ? 0.887 -4.817 6.099 1.00 0.00 19 ILE A O 22
ATOM 11748 N N . ASP A 1 20 ? 1.402 -3.212 4.604 1.00 0.00 20 ASP A N 22
ATOM 11749 C CA . ASP A 1 20 ? 2.054 -2.354 5.587 1.00 0.00 20 ASP A CA 22
ATOM 11750 C C . ASP A 1 20 ? 1.119 -2.045 6.751 1.00 0.00 20 ASP A C 22
ATOM 11751 O O . ASP A 1 20 ? -0.083 -1.962 6.580 1.00 0.00 20 ASP A O 22
ATOM 11760 N N . ARG A 1 21 ? 1.695 -1.883 7.937 1.00 0.00 21 ARG A N 22
ATOM 11761 C CA . ARG A 1 21 ? 0.922 -1.586 9.134 1.00 0.00 21 ARG A CA 22
ATOM 11762 C C . ARG A 1 21 ? 0.135 -0.293 8.966 1.00 0.00 21 ARG A C 22
ATOM 11763 O O . ARG A 1 21 ? 0.342 0.422 8.010 1.00 0.00 21 ARG A O 22
ATOM 11784 N N . ILE A 1 22 ? -0.745 -0.044 9.900 1.00 0.00 22 ILE A N 22
ATOM 11785 C CA . ILE A 1 22 ? -1.578 1.122 9.871 1.00 0.00 22 ILE A CA 22
ATOM 11786 C C . ILE A 1 22 ? -0.769 2.363 9.515 1.00 0.00 22 ILE A C 22
ATOM 11787 O O . ILE A 1 22 ? 0.427 2.353 9.569 1.00 0.00 22 ILE A O 22
ATOM 11803 N N . GLY A 1 23 ? -1.464 3.434 9.147 1.00 0.00 23 GLY A N 22
ATOM 11804 C CA . GLY A 1 23 ? -0.796 4.668 8.786 1.00 0.00 23 GLY A CA 22
ATOM 11805 C C . GLY A 1 23 ? -1.717 5.643 8.085 1.00 0.00 23 GLY A C 22
ATOM 11806 O O . GLY A 1 23 ? -1.816 5.646 6.859 1.00 0.00 23 GLY A O 22
ATOM 11810 N N . SER A 1 24 ? -2.399 6.471 8.869 1.00 0.00 24 SER A N 22
ATOM 11811 C CA . SER A 1 24 ? -3.327 7.464 8.336 1.00 0.00 24 SER A CA 22
ATOM 11812 C C . SER A 1 24 ? -2.734 8.186 7.125 1.00 0.00 24 SER A C 22
ATOM 11813 O O . SER A 1 24 ? -3.300 8.157 6.032 1.00 0.00 24 SER A O 22
ATOM 11821 N N . HIS A 1 25 ? -1.592 8.835 7.334 1.00 0.00 25 HIS A N 22
ATOM 11822 C CA . HIS A 1 25 ? -0.919 9.568 6.265 1.00 0.00 25 HIS A CA 22
ATOM 11823 C C . HIS A 1 25 ? -0.746 8.692 5.028 1.00 0.00 25 HIS A C 22
ATOM 11824 O O . HIS A 1 25 ? -1.235 9.022 3.948 1.00 0.00 25 HIS A O 22
ATOM 11839 N N . SER A 1 26 ? -0.054 7.571 5.193 1.00 0.00 26 SER A N 22
ATOM 11840 C CA . SER A 1 26 ? 0.159 6.645 4.090 1.00 0.00 26 SER A CA 22
ATOM 11841 C C . SER A 1 26 ? -1.137 6.121 3.534 1.00 0.00 26 SER A C 22
ATOM 11842 O O . SER A 1 26 ? -2.200 6.367 4.098 1.00 0.00 26 SER A O 22
ATOM 11850 N N . GLY A 1 27 ? -1.057 5.397 2.418 1.00 0.00 27 GLY A N 22
ATOM 11851 C CA . GLY A 1 27 ? -2.252 4.849 1.803 1.00 0.00 27 GLY A CA 22
ATOM 11852 C C . GLY A 1 27 ? -1.942 3.778 0.778 1.00 0.00 27 GLY A C 22
ATOM 11853 O O . GLY A 1 27 ? -2.166 3.976 -0.382 1.00 0.00 27 GLY A O 22
ATOM 11857 N N . LEU A 1 28 ? -1.429 2.649 1.246 1.00 0.00 28 LEU A N 22
ATOM 11858 C CA . LEU A 1 28 ? -1.085 1.542 0.356 1.00 0.00 28 LEU A CA 22
ATOM 11859 C C . LEU A 1 28 ? -2.312 0.690 0.050 1.00 0.00 28 LEU A C 22
ATOM 11860 O O . LEU A 1 28 ? -3.351 0.828 0.694 1.00 0.00 28 LEU A O 22
ATOM 11876 N N . GLY A 1 29 ? -2.183 -0.163 -0.910 1.00 0.00 29 GLY A N 22
ATOM 11877 C CA . GLY A 1 29 ? -3.290 -1.017 -1.283 1.00 0.00 29 GLY A CA 22
ATOM 11878 C C . GLY A 1 29 ? -3.777 -0.753 -2.690 1.00 0.00 29 GLY A C 22
ATOM 11879 O O . GLY A 1 29 ? -4.975 -0.581 -2.920 1.00 0.00 29 GLY A O 22
ATOM 11883 N N . CYS A 1 30 ? -2.847 -0.714 -3.644 1.00 0.00 30 CYS A N 22
ATOM 11884 C CA . CYS A 1 30 ? -3.192 -0.467 -5.037 1.00 0.00 30 CYS A CA 22
ATOM 11885 C C . CYS A 1 30 ? -3.759 -1.725 -5.687 1.00 0.00 30 CYS A C 22
ATOM 11886 O O . CYS A 1 30 ? -4.919 -1.751 -6.095 1.00 0.00 30 CYS A O 22
ATOM 11893 N N . ASN A 1 31 ? -2.932 -2.760 -5.783 1.00 0.00 31 ASN A N 22
ATOM 11894 C CA . ASN A 1 31 ? -3.342 -4.019 -6.381 1.00 0.00 31 ASN A CA 22
ATOM 11895 C C . ASN A 1 31 ? -4.535 -4.611 -5.638 1.00 0.00 31 ASN A C 22
ATOM 11896 O O . ASN A 1 31 ? -4.643 -4.485 -4.419 1.00 0.00 31 ASN A O 22
ATOM 11907 N N . LYS A 1 32 ? -5.428 -5.254 -6.382 1.00 0.00 32 LYS A N 22
ATOM 11908 C CA . LYS A 1 32 ? -6.611 -5.866 -5.798 1.00 0.00 32 LYS A CA 22
ATOM 11909 C C . LYS A 1 32 ? -6.228 -6.939 -4.781 1.00 0.00 32 LYS A C 22
ATOM 11910 O O . LYS A 1 32 ? -5.255 -7.672 -4.977 1.00 0.00 32 LYS A O 22
ATOM 11929 N N . VAL A 1 33 ? -6.991 -7.021 -3.700 1.00 0.00 33 VAL A N 22
ATOM 11930 C CA . VAL A 1 33 ? -6.732 -7.998 -2.654 1.00 0.00 33 VAL A CA 22
ATOM 11931 C C . VAL A 1 33 ? -7.932 -8.921 -2.459 1.00 0.00 33 VAL A C 22
ATOM 11932 O O . VAL A 1 33 ? -8.949 -8.789 -3.140 1.00 0.00 33 VAL A O 22
ATOM 11945 N N . ASP A 1 34 ? -7.806 -9.854 -1.520 1.00 0.00 34 ASP A N 22
ATOM 11946 C CA . ASP A 1 34 ? -8.878 -10.799 -1.232 1.00 0.00 34 ASP A CA 22
ATOM 11947 C C . ASP A 1 34 ? -9.282 -11.567 -2.488 1.00 0.00 34 ASP A C 22
ATOM 11948 O O . ASP A 1 34 ? -10.325 -11.298 -3.084 1.00 0.00 34 ASP A O 22
ATOM 11957 N N . ASP A 1 35 ? -8.449 -12.526 -2.883 1.00 0.00 35 ASP A N 22
ATOM 11958 C CA . ASP A 1 35 ? -8.722 -13.332 -4.067 1.00 0.00 35 ASP A CA 22
ATOM 11959 C C . ASP A 1 35 ? -8.092 -14.714 -3.935 1.00 0.00 35 ASP A C 22
ATOM 11960 O O . ASP A 1 35 ? -8.734 -15.729 -4.207 1.00 0.00 35 ASP A O 22
ATOM 11969 N N . ASN A 1 36 ? -6.827 -14.751 -3.519 1.00 0.00 36 ASN A N 22
ATOM 11970 C CA . ASN A 1 36 ? -6.107 -16.005 -3.355 1.00 0.00 36 ASN A CA 22
ATOM 11971 C C . ASN A 1 36 ? -6.911 -17.000 -2.515 1.00 0.00 36 ASN A C 22
ATOM 11972 O O . ASN A 1 36 ? -6.810 -18.209 -2.704 1.00 0.00 36 ASN A O 22
ATOM 11983 N N . LYS A 1 37 ? -7.706 -16.474 -1.591 1.00 0.00 37 LYS A N 22
ATOM 11984 C CA . LYS A 1 37 ? -8.527 -17.314 -0.723 1.00 0.00 37 LYS A CA 22
ATOM 11985 C C . LYS A 1 37 ? -9.857 -17.644 -1.389 1.00 0.00 37 LYS A C 22
ATOM 11986 O O . LYS A 1 37 ? -10.421 -16.820 -2.115 1.00 0.00 37 LYS A O 22
ATOM 12005 N N . GLY A 1 38 ? -10.357 -18.848 -1.134 1.00 0.00 38 GLY A N 22
ATOM 12006 C CA . GLY A 1 38 ? -11.621 -19.265 -1.717 1.00 0.00 38 GLY A CA 22
ATOM 12007 C C . GLY A 1 38 ? -12.768 -18.361 -1.313 1.00 0.00 38 GLY A C 22
ATOM 12008 O O . GLY A 1 38 ? -13.372 -17.731 -2.206 1.00 0.00 38 GLY A O 22
ATOM 12013 N N . GLY A 1 1 ? -10.613 -0.640 -5.371 1.00 0.00 1 GLY A N 23
ATOM 12014 C CA . GLY A 1 1 ? -11.253 0.673 -5.548 1.00 0.00 1 GLY A CA 23
ATOM 12015 C C . GLY A 1 1 ? -10.523 1.527 -6.556 1.00 0.00 1 GLY A C 23
ATOM 12016 O O . GLY A 1 1 ? -10.143 1.055 -7.627 1.00 0.00 1 GLY A O 23
ATOM 12022 N N . ASP A 1 2 ? -10.330 2.794 -6.212 1.00 0.00 2 ASP A N 23
ATOM 12023 C CA . ASP A 1 2 ? -9.643 3.729 -7.097 1.00 0.00 2 ASP A CA 23
ATOM 12024 C C . ASP A 1 2 ? -10.385 3.874 -8.420 1.00 0.00 2 ASP A C 23
ATOM 12025 O O . ASP A 1 2 ? -10.333 2.991 -9.273 1.00 0.00 2 ASP A O 23
ATOM 12034 N N . ASN A 1 3 ? -11.081 4.997 -8.585 1.00 0.00 3 ASN A N 23
ATOM 12035 C CA . ASN A 1 3 ? -11.835 5.261 -9.801 1.00 0.00 3 ASN A CA 23
ATOM 12036 C C . ASN A 1 3 ? -10.955 5.941 -10.848 1.00 0.00 3 ASN A C 23
ATOM 12037 O O . ASN A 1 3 ? -11.141 5.745 -12.050 1.00 0.00 3 ASN A O 23
ATOM 12048 N N . LYS A 1 4 ? -10.003 6.740 -10.385 1.00 0.00 4 LYS A N 23
ATOM 12049 C CA . LYS A 1 4 ? -9.099 7.448 -11.279 1.00 0.00 4 LYS A CA 23
ATOM 12050 C C . LYS A 1 4 ? -7.707 6.818 -11.264 1.00 0.00 4 LYS A C 23
ATOM 12051 O O . LYS A 1 4 ? -6.836 7.235 -10.498 1.00 0.00 4 LYS A O 23
ATOM 12070 N N . PRO A 1 5 ? -7.482 5.802 -12.109 1.00 0.00 5 PRO A N 23
ATOM 12071 C CA . PRO A 1 5 ? -6.190 5.111 -12.191 1.00 0.00 5 PRO A CA 23
ATOM 12072 C C . PRO A 1 5 ? -5.103 5.984 -12.814 1.00 0.00 5 PRO A C 23
ATOM 12073 O O . PRO A 1 5 ? -5.137 6.266 -14.014 1.00 0.00 5 PRO A O 23
ATOM 12084 N N . PRO A 1 6 ? -4.114 6.425 -12.011 1.00 0.00 6 PRO A N 23
ATOM 12085 C CA . PRO A 1 6 ? -3.024 7.270 -12.502 1.00 0.00 6 PRO A CA 23
ATOM 12086 C C . PRO A 1 6 ? -2.074 6.511 -13.422 1.00 0.00 6 PRO A C 23
ATOM 12087 O O . PRO A 1 6 ? -1.902 5.303 -13.292 1.00 0.00 6 PRO A O 23
ATOM 12098 N N . LYS A 1 7 ? -1.465 7.232 -14.356 1.00 0.00 7 LYS A N 23
ATOM 12099 C CA . LYS A 1 7 ? -0.535 6.626 -15.301 1.00 0.00 7 LYS A CA 23
ATOM 12100 C C . LYS A 1 7 ? 0.869 6.571 -14.721 1.00 0.00 7 LYS A C 23
ATOM 12101 O O . LYS A 1 7 ? 1.720 7.377 -15.074 1.00 0.00 7 LYS A O 23
ATOM 12120 N N . LYS A 1 8 ? 1.096 5.616 -13.827 1.00 0.00 8 LYS A N 23
ATOM 12121 C CA . LYS A 1 8 ? 2.391 5.456 -13.193 1.00 0.00 8 LYS A CA 23
ATOM 12122 C C . LYS A 1 8 ? 3.151 4.308 -13.827 1.00 0.00 8 LYS A C 23
ATOM 12123 O O . LYS A 1 8 ? 2.630 3.564 -14.651 1.00 0.00 8 LYS A O 23
ATOM 12142 N N . GLY A 1 9 ? 4.412 4.166 -13.440 1.00 0.00 9 GLY A N 23
ATOM 12143 C CA . GLY A 1 9 ? 5.238 3.103 -13.982 1.00 0.00 9 GLY A CA 23
ATOM 12144 C C . GLY A 1 9 ? 4.664 1.726 -13.713 1.00 0.00 9 GLY A C 23
ATOM 12145 O O . GLY A 1 9 ? 4.357 1.003 -14.652 1.00 0.00 9 GLY A O 23
ATOM 12149 N N . PRO A 1 10 ? 4.507 1.344 -12.437 1.00 0.00 10 PRO A N 23
ATOM 12150 C CA . PRO A 1 10 ? 3.961 0.054 -12.064 1.00 0.00 10 PRO A CA 23
ATOM 12151 C C . PRO A 1 10 ? 2.491 -0.053 -12.390 1.00 0.00 10 PRO A C 23
ATOM 12152 O O . PRO A 1 10 ? 1.797 0.933 -12.541 1.00 0.00 10 PRO A O 23
ATOM 12163 N N . PRO A 1 11 ? 1.987 -1.291 -12.505 1.00 0.00 11 PRO A N 23
ATOM 12164 C CA . PRO A 1 11 ? 0.584 -1.541 -12.819 1.00 0.00 11 PRO A CA 23
ATOM 12165 C C . PRO A 1 11 ? -0.335 -1.166 -11.666 1.00 0.00 11 PRO A C 23
ATOM 12166 O O . PRO A 1 11 ? -0.587 -1.971 -10.772 1.00 0.00 11 PRO A O 23
ATOM 12177 N N . ASN A 1 12 ? -0.832 0.061 -11.691 1.00 0.00 12 ASN A N 23
ATOM 12178 C CA . ASN A 1 12 ? -1.731 0.533 -10.646 1.00 0.00 12 ASN A CA 23
ATOM 12179 C C . ASN A 1 12 ? -1.051 0.497 -9.284 1.00 0.00 12 ASN A C 23
ATOM 12180 O O . ASN A 1 12 ? -1.700 0.296 -8.257 1.00 0.00 12 ASN A O 23
ATOM 12191 N N . GLY A 1 13 ? 0.261 0.691 -9.282 1.00 0.00 13 GLY A N 23
ATOM 12192 C CA . GLY A 1 13 ? 0.997 0.678 -8.039 1.00 0.00 13 GLY A CA 23
ATOM 12193 C C . GLY A 1 13 ? 1.484 2.042 -7.643 1.00 0.00 13 GLY A C 23
ATOM 12194 O O . GLY A 1 13 ? 2.670 2.298 -7.615 1.00 0.00 13 GLY A O 23
ATOM 12198 N N . CYS A 1 14 ? 0.557 2.937 -7.341 1.00 0.00 14 CYS A N 23
ATOM 12199 C CA . CYS A 1 14 ? 0.897 4.301 -6.947 1.00 0.00 14 CYS A CA 23
ATOM 12200 C C . CYS A 1 14 ? 1.827 4.306 -5.758 1.00 0.00 14 CYS A C 23
ATOM 12201 O O . CYS A 1 14 ? 2.864 4.972 -5.790 1.00 0.00 14 CYS A O 23
ATOM 12208 N N . PHE A 1 15 ? 1.493 3.544 -4.717 1.00 0.00 15 PHE A N 23
ATOM 12209 C CA . PHE A 1 15 ? 2.339 3.452 -3.538 1.00 0.00 15 PHE A CA 23
ATOM 12210 C C . PHE A 1 15 ? 2.678 1.998 -3.241 1.00 0.00 15 PHE A C 23
ATOM 12211 O O . PHE A 1 15 ? 2.272 1.095 -3.975 1.00 0.00 15 PHE A O 23
ATOM 12228 N N . GLY A 1 16 ? 3.431 1.773 -2.166 1.00 0.00 16 GLY A N 23
ATOM 12229 C CA . GLY A 1 16 ? 3.813 0.426 -1.794 1.00 0.00 16 GLY A CA 23
ATOM 12230 C C . GLY A 1 16 ? 2.651 -0.515 -1.814 1.00 0.00 16 GLY A C 23
ATOM 12231 O O . GLY A 1 16 ? 1.494 -0.103 -1.915 1.00 0.00 16 GLY A O 23
ATOM 12235 N N . HIS A 1 17 ? 2.954 -1.803 -1.725 1.00 0.00 17 HIS A N 23
ATOM 12236 C CA . HIS A 1 17 ? 1.923 -2.838 -1.732 1.00 0.00 17 HIS A CA 23
ATOM 12237 C C . HIS A 1 17 ? 1.026 -2.717 -0.511 1.00 0.00 17 HIS A C 23
ATOM 12238 O O . HIS A 1 17 ? 1.241 -1.866 0.320 1.00 0.00 17 HIS A O 23
ATOM 12253 N N . LYS A 1 18 ? 0.050 -3.580 -0.461 1.00 0.00 18 LYS A N 23
ATOM 12254 C CA . LYS A 1 18 ? -0.884 -3.582 0.637 1.00 0.00 18 LYS A CA 23
ATOM 12255 C C . LYS A 1 18 ? -0.408 -4.504 1.753 1.00 0.00 18 LYS A C 23
ATOM 12256 O O . LYS A 1 18 ? -1.167 -5.332 2.262 1.00 0.00 18 LYS A O 23
ATOM 12275 N N . ILE A 1 19 ? 0.825 -4.354 2.136 1.00 0.00 19 ILE A N 23
ATOM 12276 C CA . ILE A 1 19 ? 1.401 -5.170 3.197 1.00 0.00 19 ILE A CA 23
ATOM 12277 C C . ILE A 1 19 ? 1.197 -4.521 4.560 1.00 0.00 19 ILE A C 23
ATOM 12278 O O . ILE A 1 19 ? 0.803 -5.185 5.520 1.00 0.00 19 ILE A O 23
ATOM 12294 N N . ASP A 1 20 ? 1.465 -3.224 4.641 1.00 0.00 20 ASP A N 23
ATOM 12295 C CA . ASP A 1 20 ? 1.312 -2.484 5.889 1.00 0.00 20 ASP A CA 23
ATOM 12296 C C . ASP A 1 20 ? -0.116 -2.069 6.098 1.00 0.00 20 ASP A C 23
ATOM 12297 O O . ASP A 1 20 ? -0.698 -1.392 5.259 1.00 0.00 20 ASP A O 23
ATOM 12306 N N . ARG A 1 21 ? -0.675 -2.477 7.229 1.00 0.00 21 ARG A N 23
ATOM 12307 C CA . ARG A 1 21 ? -2.057 -2.148 7.552 1.00 0.00 21 ARG A CA 23
ATOM 12308 C C . ARG A 1 21 ? -2.123 -0.975 8.527 1.00 0.00 21 ARG A C 23
ATOM 12309 O O . ARG A 1 21 ? -2.348 -1.158 9.720 1.00 0.00 21 ARG A O 23
ATOM 12330 N N . ILE A 1 22 ? -1.929 0.200 8.004 1.00 0.00 22 ILE A N 23
ATOM 12331 C CA . ILE A 1 22 ? -1.963 1.402 8.826 1.00 0.00 22 ILE A CA 23
ATOM 12332 C C . ILE A 1 22 ? -2.875 2.458 8.208 1.00 0.00 22 ILE A C 23
ATOM 12333 O O . ILE A 1 22 ? -3.365 2.288 7.088 1.00 0.00 22 ILE A O 23
ATOM 12349 N N . GLY A 1 23 ? -3.101 3.543 8.939 1.00 0.00 23 GLY A N 23
ATOM 12350 C CA . GLY A 1 23 ? -3.955 4.611 8.441 1.00 0.00 23 GLY A CA 23
ATOM 12351 C C . GLY A 1 23 ? -3.689 5.933 9.133 1.00 0.00 23 GLY A C 23
ATOM 12352 O O . GLY A 1 23 ? -4.496 6.386 9.943 1.00 0.00 23 GLY A O 23
ATOM 12356 N N . SER A 1 24 ? -2.558 6.551 8.811 1.00 0.00 24 SER A N 23
ATOM 12357 C CA . SER A 1 24 ? -2.189 7.833 9.407 1.00 0.00 24 SER A CA 23
ATOM 12358 C C . SER A 1 24 ? -1.760 8.825 8.332 1.00 0.00 24 SER A C 23
ATOM 12359 O O . SER A 1 24 ? -2.446 9.811 8.074 1.00 0.00 24 SER A O 23
ATOM 12367 N N . HIS A 1 25 ? -0.612 8.557 7.716 1.00 0.00 25 HIS A N 23
ATOM 12368 C CA . HIS A 1 25 ? -0.101 9.427 6.668 1.00 0.00 25 HIS A CA 23
ATOM 12369 C C . HIS A 1 25 ? -0.120 8.726 5.316 1.00 0.00 25 HIS A C 23
ATOM 12370 O O . HIS A 1 25 ? -0.868 9.108 4.419 1.00 0.00 25 HIS A O 23
ATOM 12385 N N . SER A 1 26 ? 0.685 7.701 5.167 1.00 0.00 26 SER A N 23
ATOM 12386 C CA . SER A 1 26 ? 0.759 6.945 3.923 1.00 0.00 26 SER A CA 23
ATOM 12387 C C . SER A 1 26 ? -0.416 6.026 3.771 1.00 0.00 26 SER A C 23
ATOM 12388 O O . SER A 1 26 ? -1.217 5.884 4.697 1.00 0.00 26 SER A O 23
ATOM 12396 N N . GLY A 1 27 ? -0.540 5.404 2.605 1.00 0.00 27 GLY A N 23
ATOM 12397 C CA . GLY A 1 27 ? -1.650 4.509 2.356 1.00 0.00 27 GLY A CA 23
ATOM 12398 C C . GLY A 1 27 ? -1.350 3.508 1.256 1.00 0.00 27 GLY A C 23
ATOM 12399 O O . GLY A 1 27 ? -1.991 3.514 0.209 1.00 0.00 27 GLY A O 23
ATOM 12403 N N . LEU A 1 28 ? -0.370 2.645 1.502 1.00 0.00 28 LEU A N 23
ATOM 12404 C CA . LEU A 1 28 ? 0.018 1.632 0.527 1.00 0.00 28 LEU A CA 23
ATOM 12405 C C . LEU A 1 28 ? -1.165 0.749 0.153 1.00 0.00 28 LEU A C 23
ATOM 12406 O O . LEU A 1 28 ? -2.208 0.777 0.809 1.00 0.00 28 LEU A O 23
ATOM 12422 N N . GLY A 1 29 ? -1.003 -0.006 -0.871 1.00 0.00 29 GLY A N 23
ATOM 12423 C CA . GLY A 1 29 ? -2.067 -0.891 -1.312 1.00 0.00 29 GLY A CA 23
ATOM 12424 C C . GLY A 1 29 ? -2.738 -0.410 -2.587 1.00 0.00 29 GLY A C 23
ATOM 12425 O O . GLY A 1 29 ? -3.965 -0.382 -2.676 1.00 0.00 29 GLY A O 23
ATOM 12429 N N . CYS A 1 30 ? -1.932 -0.034 -3.575 1.00 0.00 30 CYS A N 23
ATOM 12430 C CA . CYS A 1 30 ? -2.460 0.428 -4.848 1.00 0.00 30 CYS A CA 23
ATOM 12431 C C . CYS A 1 30 ? -2.555 -0.697 -5.856 1.00 0.00 30 CYS A C 23
ATOM 12432 O O . CYS A 1 30 ? -3.500 -0.774 -6.640 1.00 0.00 30 CYS A O 23
ATOM 12439 N N . ASN A 1 31 ? -1.565 -1.585 -5.824 1.00 0.00 31 ASN A N 23
ATOM 12440 C CA . ASN A 1 31 ? -1.527 -2.726 -6.726 1.00 0.00 31 ASN A CA 23
ATOM 12441 C C . ASN A 1 31 ? -2.748 -3.615 -6.534 1.00 0.00 31 ASN A C 23
ATOM 12442 O O . ASN A 1 31 ? -3.055 -4.031 -5.415 1.00 0.00 31 ASN A O 23
ATOM 12453 N N . LYS A 1 32 ? -3.448 -3.901 -7.628 1.00 0.00 32 LYS A N 23
ATOM 12454 C CA . LYS A 1 32 ? -4.635 -4.739 -7.583 1.00 0.00 32 LYS A CA 23
ATOM 12455 C C . LYS A 1 32 ? -4.308 -6.122 -7.023 1.00 0.00 32 LYS A C 23
ATOM 12456 O O . LYS A 1 32 ? -3.398 -6.798 -7.503 1.00 0.00 32 LYS A O 23
ATOM 12475 N N . VAL A 1 33 ? -5.055 -6.532 -6.005 1.00 0.00 33 VAL A N 23
ATOM 12476 C CA . VAL A 1 33 ? -4.847 -7.833 -5.377 1.00 0.00 33 VAL A CA 23
ATOM 12477 C C . VAL A 1 33 ? -6.089 -8.706 -5.504 1.00 0.00 33 VAL A C 23
ATOM 12478 O O . VAL A 1 33 ? -7.210 -8.250 -5.271 1.00 0.00 33 VAL A O 23
ATOM 12491 N N . ASP A 1 34 ? -5.886 -9.967 -5.869 1.00 0.00 34 ASP A N 23
ATOM 12492 C CA . ASP A 1 34 ? -6.987 -10.906 -6.025 1.00 0.00 34 ASP A CA 23
ATOM 12493 C C . ASP A 1 34 ? -7.239 -11.667 -4.727 1.00 0.00 34 ASP A C 23
ATOM 12494 O O . ASP A 1 34 ? -7.216 -12.899 -4.699 1.00 0.00 34 ASP A O 23
ATOM 12503 N N . ASP A 1 35 ? -7.485 -10.925 -3.649 1.00 0.00 35 ASP A N 23
ATOM 12504 C CA . ASP A 1 35 ? -7.741 -11.521 -2.354 1.00 0.00 35 ASP A CA 23
ATOM 12505 C C . ASP A 1 35 ? -9.239 -11.693 -2.135 1.00 0.00 35 ASP A C 23
ATOM 12506 O O . ASP A 1 35 ? -10.044 -11.482 -3.032 1.00 0.00 35 ASP A O 23
ATOM 12515 N N . ASN A 1 36 ? -9.606 -12.074 -0.923 1.00 0.00 36 ASN A N 23
ATOM 12516 C CA . ASN A 1 36 ? -11.004 -12.276 -0.577 1.00 0.00 36 ASN A CA 23
ATOM 12517 C C . ASN A 1 36 ? -11.852 -11.069 -0.963 1.00 0.00 36 ASN A C 23
ATOM 12518 O O . ASN A 1 36 ? -13.033 -11.206 -1.284 1.00 0.00 36 ASN A O 23
ATOM 12529 N N . LYS A 1 37 ? -11.245 -9.889 -0.934 1.00 0.00 37 LYS A N 23
ATOM 12530 C CA . LYS A 1 37 ? -11.942 -8.658 -1.288 1.00 0.00 37 LYS A CA 23
ATOM 12531 C C . LYS A 1 37 ? -13.126 -8.417 -0.365 1.00 0.00 37 LYS A C 23
ATOM 12532 O O . LYS A 1 37 ? -14.118 -9.143 -0.410 1.00 0.00 37 LYS A O 23
ATOM 12551 N N . GLY A 1 38 ? -13.012 -7.396 0.473 1.00 0.00 38 GLY A N 23
ATOM 12552 C CA . GLY A 1 38 ? -14.078 -7.077 1.402 1.00 0.00 38 GLY A CA 23
ATOM 12553 C C . GLY A 1 38 ? -14.385 -8.221 2.346 1.00 0.00 38 GLY A C 23
ATOM 12554 O O . GLY A 1 38 ? -13.611 -8.419 3.308 1.00 0.00 38 GLY A O 23
ATOM 12559 N N . GLY A 1 1 ? 11.416 25.293 4.661 1.00 0.00 1 GLY A N 24
ATOM 12560 C CA . GLY A 1 1 ? 10.055 24.702 4.753 1.00 0.00 1 GLY A CA 24
ATOM 12561 C C . GLY A 1 1 ? 9.992 23.534 5.716 1.00 0.00 1 GLY A C 24
ATOM 12562 O O . GLY A 1 1 ? 9.581 23.692 6.868 1.00 0.00 1 GLY A O 24
ATOM 12568 N N . ASP A 1 2 ? 10.396 22.358 5.249 1.00 0.00 2 ASP A N 24
ATOM 12569 C CA . ASP A 1 2 ? 10.384 21.160 6.079 1.00 0.00 2 ASP A CA 24
ATOM 12570 C C . ASP A 1 2 ? 10.978 19.974 5.327 1.00 0.00 2 ASP A C 24
ATOM 12571 O O . ASP A 1 2 ? 10.834 19.856 4.115 1.00 0.00 2 ASP A O 24
ATOM 12580 N N . ASN A 1 3 ? 11.647 19.093 6.062 1.00 0.00 3 ASN A N 24
ATOM 12581 C CA . ASN A 1 3 ? 12.266 17.912 5.471 1.00 0.00 3 ASN A CA 24
ATOM 12582 C C . ASN A 1 3 ? 11.381 16.684 5.659 1.00 0.00 3 ASN A C 24
ATOM 12583 O O . ASN A 1 3 ? 11.878 15.560 5.778 1.00 0.00 3 ASN A O 24
ATOM 12594 N N . LYS A 1 4 ? 10.071 16.901 5.673 1.00 0.00 4 LYS A N 24
ATOM 12595 C CA . LYS A 1 4 ? 9.115 15.811 5.848 1.00 0.00 4 LYS A CA 24
ATOM 12596 C C . LYS A 1 4 ? 9.272 14.771 4.734 1.00 0.00 4 LYS A C 24
ATOM 12597 O O . LYS A 1 4 ? 8.930 15.034 3.582 1.00 0.00 4 LYS A O 24
ATOM 12616 N N . PRO A 1 5 ? 9.785 13.573 5.065 1.00 0.00 5 PRO A N 24
ATOM 12617 C CA . PRO A 1 5 ? 9.977 12.499 4.084 1.00 0.00 5 PRO A CA 24
ATOM 12618 C C . PRO A 1 5 ? 8.653 11.909 3.601 1.00 0.00 5 PRO A C 24
ATOM 12619 O O . PRO A 1 5 ? 7.959 11.231 4.354 1.00 0.00 5 PRO A O 24
ATOM 12630 N N . PRO A 1 6 ? 8.281 12.161 2.332 1.00 0.00 6 PRO A N 24
ATOM 12631 C CA . PRO A 1 6 ? 7.033 11.646 1.762 1.00 0.00 6 PRO A CA 24
ATOM 12632 C C . PRO A 1 6 ? 7.065 10.135 1.568 1.00 0.00 6 PRO A C 24
ATOM 12633 O O . PRO A 1 6 ? 8.119 9.506 1.667 1.00 0.00 6 PRO A O 24
ATOM 12644 N N . LYS A 1 7 ? 5.902 9.557 1.288 1.00 0.00 7 LYS A N 24
ATOM 12645 C CA . LYS A 1 7 ? 5.797 8.114 1.083 1.00 0.00 7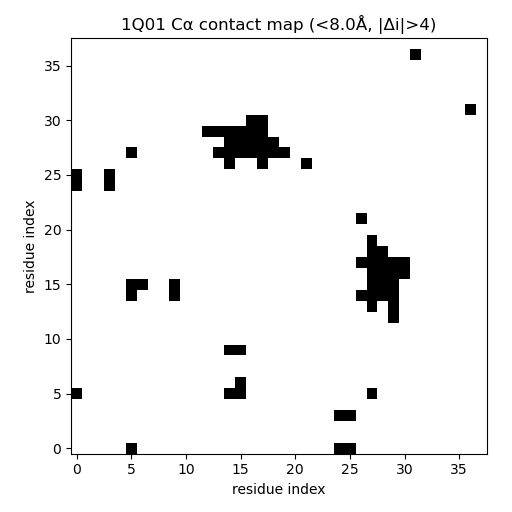 LYS A CA 24
ATOM 12646 C C . LYS A 1 7 ? 6.663 7.668 -0.086 1.00 0.00 7 LYS A C 24
ATOM 12647 O O . LYS A 1 7 ? 7.050 8.484 -0.901 1.00 0.00 7 LYS A O 24
ATOM 12666 N N . LYS A 1 8 ? 6.951 6.372 -0.137 1.00 0.00 8 LYS A N 24
ATOM 12667 C CA . LYS A 1 8 ? 7.768 5.823 -1.191 1.00 0.00 8 LYS A CA 24
ATOM 12668 C C . LYS A 1 8 ? 6.968 5.713 -2.483 1.00 0.00 8 LYS A C 24
ATOM 12669 O O . LYS A 1 8 ? 5.756 5.936 -2.497 1.00 0.00 8 LYS A O 24
ATOM 12688 N N . GLY A 1 9 ? 7.655 5.373 -3.572 1.00 0.00 9 GLY A N 24
ATOM 12689 C CA . GLY A 1 9 ? 6.988 5.246 -4.856 1.00 0.00 9 GLY A CA 24
ATOM 12690 C C . GLY A 1 9 ? 7.437 4.010 -5.617 1.00 0.00 9 GLY A C 24
ATOM 12691 O O . GLY A 1 9 ? 8.403 4.070 -6.382 1.00 0.00 9 GLY A O 24
ATOM 12695 N N . PRO A 1 10 ? 6.751 2.872 -5.435 1.00 0.00 10 PRO A N 24
ATOM 12696 C CA . PRO A 1 10 ? 7.098 1.624 -6.120 1.00 0.00 10 PRO A CA 24
ATOM 12697 C C . PRO A 1 10 ? 6.790 1.681 -7.618 1.00 0.00 10 PRO A C 24
ATOM 12698 O O . PRO A 1 10 ? 5.985 2.495 -8.067 1.00 0.00 10 PRO A O 24
ATOM 12709 N N . PRO A 1 11 ? 7.433 0.810 -8.415 1.00 0.00 11 PRO A N 24
ATOM 12710 C CA . PRO A 1 11 ? 7.227 0.765 -9.865 1.00 0.00 11 PRO A CA 24
ATOM 12711 C C . PRO A 1 11 ? 5.846 0.229 -10.234 1.00 0.00 11 PRO A C 24
ATOM 12712 O O . PRO A 1 11 ? 5.728 -0.796 -10.871 1.00 0.00 11 PRO A O 24
ATOM 12723 N N . ASN A 1 12 ? 4.809 0.956 -9.834 1.00 0.00 12 ASN A N 24
ATOM 12724 C CA . ASN A 1 12 ? 3.436 0.555 -10.121 1.00 0.00 12 ASN A CA 24
ATOM 12725 C C . ASN A 1 12 ? 2.471 1.714 -9.893 1.00 0.00 12 ASN A C 24
ATOM 12726 O O . ASN A 1 12 ? 1.322 1.512 -9.507 1.00 0.00 12 ASN A O 24
ATOM 12737 N N . GLY A 1 13 ? 2.950 2.933 -10.132 1.00 0.00 13 GLY A N 24
ATOM 12738 C CA . GLY A 1 13 ? 2.119 4.104 -9.947 1.00 0.00 13 GLY A CA 24
ATOM 12739 C C . GLY A 1 13 ? 1.684 4.288 -8.505 1.00 0.00 13 GLY A C 24
ATOM 12740 O O . GLY A 1 13 ? 2.298 5.046 -7.755 1.00 0.00 13 GLY A O 24
ATOM 12744 N N . CYS A 1 14 ? 0.623 3.590 -8.117 1.00 0.00 14 CYS A N 24
ATOM 12745 C CA . CYS A 1 14 ? 0.104 3.676 -6.759 1.00 0.00 14 CYS A CA 24
ATOM 12746 C C . CYS A 1 14 ? 1.159 3.237 -5.745 1.00 0.00 14 CYS A C 24
ATOM 12747 O O . CYS A 1 14 ? 2.237 2.780 -6.117 1.00 0.00 14 CYS A O 24
ATOM 12754 N N . PHE A 1 15 ? 0.834 3.383 -4.462 1.00 0.00 15 PHE A N 24
ATOM 12755 C CA . PHE A 1 15 ? 1.746 2.999 -3.397 1.00 0.00 15 PHE A CA 24
ATOM 12756 C C . PHE A 1 15 ? 1.885 1.480 -3.316 1.00 0.00 15 PHE A C 24
ATOM 12757 O O . PHE A 1 15 ? 1.285 0.753 -4.104 1.00 0.00 15 PHE A O 24
ATOM 12774 N N . GLY A 1 16 ? 2.679 1.014 -2.360 1.00 0.00 16 GLY A N 24
ATOM 12775 C CA . GLY A 1 16 ? 2.880 -0.389 -2.199 1.00 0.00 16 GLY A CA 24
ATOM 12776 C C . GLY A 1 16 ? 1.586 -1.117 -1.936 1.00 0.00 16 GLY A C 24
ATOM 12777 O O . GLY A 1 16 ? 0.510 -0.523 -1.920 1.00 0.00 16 GLY A O 24
ATOM 12781 N N . HIS A 1 17 ? 1.687 -2.427 -1.727 1.00 0.00 17 HIS A N 24
ATOM 12782 C CA . HIS A 1 17 ? 0.517 -3.255 -1.464 1.00 0.00 17 HIS A CA 24
ATOM 12783 C C . HIS A 1 17 ? -0.179 -2.809 -0.187 1.00 0.00 17 HIS A C 24
ATOM 12784 O O . HIS A 1 17 ? 0.276 -1.901 0.473 1.00 0.00 17 HIS A O 24
ATOM 12799 N N . LYS A 1 18 ? -1.273 -3.453 0.100 1.00 0.00 18 LYS A N 24
ATOM 12800 C CA . LYS A 1 18 ? -2.049 -3.128 1.265 1.00 0.00 18 LYS A CA 24
ATOM 12801 C C . LYS A 1 18 ? -1.699 -4.061 2.420 1.00 0.00 18 LYS A C 24
ATOM 12802 O O . LYS A 1 18 ? -2.569 -4.468 3.189 1.00 0.00 18 LYS A O 24
ATOM 12821 N N . ILE A 1 19 ? -0.437 -4.388 2.539 1.00 0.00 19 ILE A N 24
ATOM 12822 C CA . ILE A 1 19 ? 0.021 -5.271 3.596 1.00 0.00 19 ILE A CA 24
ATOM 12823 C C . ILE A 1 19 ? 0.707 -4.481 4.705 1.00 0.00 19 ILE A C 24
ATOM 12824 O O . ILE A 1 19 ? 0.740 -4.916 5.856 1.00 0.00 19 ILE A O 24
ATOM 12840 N N . ASP A 1 20 ? 1.257 -3.327 4.351 1.00 0.00 20 ASP A N 24
ATOM 12841 C CA . ASP A 1 20 ? 1.947 -2.474 5.316 1.00 0.00 20 ASP A CA 24
ATOM 12842 C C . ASP A 1 20 ? 1.052 -2.160 6.507 1.00 0.00 20 ASP A C 24
ATOM 12843 O O . ASP A 1 20 ? -0.150 -1.997 6.362 1.00 0.00 20 ASP A O 24
ATOM 12852 N N . ARG A 1 21 ? 1.657 -2.069 7.687 1.00 0.00 21 ARG A N 24
ATOM 12853 C CA . ARG A 1 21 ? 0.920 -1.768 8.911 1.00 0.00 21 ARG A CA 24
ATOM 12854 C C . ARG A 1 21 ? 0.202 -0.432 8.795 1.00 0.00 21 ARG A C 24
ATOM 12855 O O . ARG A 1 21 ? 0.426 0.297 7.858 1.00 0.00 21 ARG A O 24
ATOM 12876 N N . ILE A 1 22 ? -0.632 -0.161 9.762 1.00 0.00 22 ILE A N 24
ATOM 12877 C CA . ILE A 1 22 ? -1.405 1.053 9.786 1.00 0.00 22 ILE A CA 24
ATOM 12878 C C . ILE A 1 22 ? -0.527 2.259 9.463 1.00 0.00 22 ILE A C 24
ATOM 12879 O O . ILE A 1 22 ? 0.666 2.166 9.459 1.00 0.00 22 ILE A O 24
ATOM 12895 N N . GLY A 1 23 ? -1.164 3.389 9.189 1.00 0.00 23 GLY A N 24
ATOM 12896 C CA . GLY A 1 23 ? -0.427 4.597 8.863 1.00 0.00 23 GLY A CA 24
ATOM 12897 C C . GLY A 1 23 ? -1.313 5.670 8.262 1.00 0.00 23 GLY A C 24
ATOM 12898 O O . GLY A 1 23 ? -1.463 5.739 7.039 1.00 0.00 23 GLY A O 24
ATOM 12902 N N . SER A 1 24 ? -1.900 6.498 9.116 1.00 0.00 24 SER A N 24
ATOM 12903 C CA . SER A 1 24 ? -2.778 7.577 8.674 1.00 0.00 24 SER A CA 24
ATOM 12904 C C . SER A 1 24 ? -2.215 8.299 7.453 1.00 0.00 24 SER A C 24
ATOM 12905 O O . SER A 1 24 ? -2.856 8.355 6.404 1.00 0.00 24 SER A O 24
ATOM 12913 N N . HIS A 1 25 ? -1.017 8.843 7.602 1.00 0.00 25 HIS A N 24
ATOM 12914 C CA . HIS A 1 25 ? -0.357 9.560 6.511 1.00 0.00 25 HIS A CA 24
ATOM 12915 C C . HIS A 1 25 ? -0.349 8.726 5.233 1.00 0.00 25 HIS A C 24
ATOM 12916 O O . HIS A 1 25 ? -0.880 9.141 4.204 1.00 0.00 25 HIS A O 24
ATOM 12931 N N . SER A 1 26 ? 0.241 7.545 5.311 1.00 0.00 26 SER A N 24
ATOM 12932 C CA . SER A 1 26 ? 0.293 6.646 4.165 1.00 0.00 26 SER A CA 24
ATOM 12933 C C . SER A 1 26 ? -1.074 6.243 3.703 1.00 0.00 26 SER A C 24
ATOM 12934 O O . SER A 1 26 ? -2.063 6.550 4.360 1.00 0.00 26 SER A O 24
ATOM 12942 N N . GLY A 1 27 ? -1.142 5.555 2.569 1.00 0.00 27 GLY A N 24
ATOM 12943 C CA . GLY A 1 27 ? -2.423 5.123 2.040 1.00 0.00 27 GLY A CA 24
ATOM 12944 C C . GLY A 1 27 ? -2.283 4.121 0.914 1.00 0.00 27 GLY A C 24
ATOM 12945 O O . GLY A 1 27 ? -2.588 4.426 -0.204 1.00 0.00 27 GLY A O 24
ATOM 12949 N N . LEU A 1 28 ? -1.823 2.916 1.246 1.00 0.00 28 LEU A N 24
ATOM 12950 C CA . LEU A 1 28 ? -1.644 1.865 0.255 1.00 0.00 28 LEU A CA 24
ATOM 12951 C C . LEU A 1 28 ? -2.988 1.271 -0.120 1.00 0.00 28 LEU A C 24
ATOM 12952 O O . LEU A 1 28 ? -4.013 1.538 0.477 1.00 0.00 28 LEU A O 24
ATOM 12968 N N . GLY A 1 29 ? -2.976 0.467 -1.179 1.00 0.00 29 GLY A N 24
ATOM 12969 C CA . GLY A 1 29 ? -4.203 -0.122 -1.649 1.00 0.00 29 GLY A CA 24
ATOM 12970 C C . GLY A 1 29 ? -4.550 0.269 -3.068 1.00 0.00 29 GLY A C 24
ATOM 12971 O O . GLY A 1 29 ? -5.320 1.197 -3.277 1.00 0.00 29 GLY A O 24
ATOM 12975 N N . CYS A 1 30 ? -3.981 -0.412 -4.043 1.00 0.00 30 CYS A N 24
ATOM 12976 C CA . CYS A 1 30 ? -4.232 -0.120 -5.447 1.00 0.00 30 CYS A CA 24
ATOM 12977 C C . CYS A 1 30 ? -3.911 -1.321 -6.324 1.00 0.00 30 CYS A C 24
ATOM 12978 O O . CYS A 1 30 ? -4.694 -1.695 -7.194 1.00 0.00 30 CYS A O 24
ATOM 12985 N N . ASN A 1 31 ? -2.756 -1.929 -6.084 1.00 0.00 31 ASN A N 24
ATOM 12986 C CA . ASN A 1 31 ? -2.327 -3.097 -6.849 1.00 0.00 31 ASN A CA 24
ATOM 12987 C C . ASN A 1 31 ? -3.328 -4.239 -6.700 1.00 0.00 31 ASN A C 24
ATOM 12988 O O . ASN A 1 31 ? -4.339 -4.103 -6.014 1.00 0.00 31 ASN A O 24
ATOM 12999 N N . LYS A 1 32 ? -3.034 -5.360 -7.348 1.00 0.00 32 LYS A N 24
ATOM 13000 C CA . LYS A 1 32 ? -3.901 -6.528 -7.291 1.00 0.00 32 LYS A CA 24
ATOM 13001 C C . LYS A 1 32 ? -4.059 -7.022 -5.858 1.00 0.00 32 LYS A C 24
ATOM 13002 O O . LYS A 1 32 ? -3.196 -7.733 -5.336 1.00 0.00 32 LYS A O 24
ATOM 13021 N N . VAL A 1 33 ? -5.157 -6.640 -5.221 1.00 0.00 33 VAL A N 24
ATOM 13022 C CA . VAL A 1 33 ? -5.431 -7.041 -3.851 1.00 0.00 33 VAL A CA 24
ATOM 13023 C C . VAL A 1 33 ? -6.715 -7.855 -3.760 1.00 0.00 33 VAL A C 24
ATOM 13024 O O . VAL A 1 33 ? -7.733 -7.499 -4.348 1.00 0.00 33 VAL A O 24
ATOM 13037 N N . ASP A 1 34 ? -6.659 -8.958 -3.015 1.00 0.00 34 ASP A N 24
ATOM 13038 C CA . ASP A 1 34 ? -7.819 -9.822 -2.845 1.00 0.00 34 ASP A CA 24
ATOM 13039 C C . ASP A 1 34 ? -8.790 -9.248 -1.816 1.00 0.00 34 ASP A C 24
ATOM 13040 O O . ASP A 1 34 ? -9.046 -9.858 -0.779 1.00 0.00 34 ASP A O 24
ATOM 13049 N N . ASP A 1 35 ? -9.317 -8.066 -2.114 1.00 0.00 35 ASP A N 24
ATOM 13050 C CA . ASP A 1 35 ? -10.256 -7.402 -1.212 1.00 0.00 35 ASP A CA 24
ATOM 13051 C C . ASP A 1 35 ? -11.683 -7.872 -1.475 1.00 0.00 35 ASP A C 24
ATOM 13052 O O . ASP A 1 35 ? -12.257 -7.586 -2.526 1.00 0.00 35 ASP A O 24
ATOM 13061 N N . ASN A 1 36 ? -12.245 -8.598 -0.513 1.00 0.00 36 ASN A N 24
ATOM 13062 C CA . ASN A 1 36 ? -13.607 -9.113 -0.637 1.00 0.00 36 ASN A CA 24
ATOM 13063 C C . ASN A 1 36 ? -14.581 -8.005 -1.033 1.00 0.00 36 ASN A C 24
ATOM 13064 O O . ASN A 1 36 ? -15.068 -7.262 -0.181 1.00 0.00 36 ASN A O 24
ATOM 13075 N N . LYS A 1 37 ? -14.859 -7.902 -2.326 1.00 0.00 37 LYS A N 24
ATOM 13076 C CA . LYS A 1 37 ? -15.775 -6.887 -2.832 1.00 0.00 37 LYS A CA 24
ATOM 13077 C C . LYS A 1 37 ? -17.165 -7.056 -2.223 1.00 0.00 37 LYS A C 24
ATOM 13078 O O . LYS A 1 37 ? -17.684 -8.170 -2.137 1.00 0.00 37 LYS A O 24
ATOM 13097 N N . GLY A 1 38 ? -17.757 -5.948 -1.800 1.00 0.00 38 GLY A N 24
ATOM 13098 C CA . GLY A 1 38 ? -19.083 -5.996 -1.207 1.00 0.00 38 GLY A CA 24
ATOM 13099 C C . GLY A 1 38 ? -19.049 -5.821 0.295 1.00 0.00 38 GLY A C 24
ATOM 13100 O O . GLY A 1 38 ? -19.892 -5.063 0.808 1.00 0.00 38 GLY A O 24
#